Protein 5JWI (pdb70)

Nearest PDB structures (foldseek):
  5jwi-assembly1_B  TM=1.001E+00  e=0.000E+00  Porphyromonas endodontalis
  5jwi-assembly1_A  TM=9.875E-01  e=0.000E+00  Porphyromonas endodontalis
  5jy0-assembly1_A  TM=9.676E-01  e=0.000E+00  Porphyromonas endodontalis
  5jxk-assembly1_A  TM=8.978E-01  e=0.000E+00  Porphyromonas endodontalis ATCC 35406
  5jxk-assembly1_B  TM=9.200E-01  e=1.753E-103  Porphyromonas endodontalis ATCC 35406

Secondary structure (P-SEA, 3-state):
ccccccccccccccaaaaaaacccccccccccccccccccccccccccbbbbbccccbbbbbccccaaaaaaaacccccccccbbbbbcccccbbbbccbbbbbbcccccaaaaaaaaaaacccccccccccaaaaaaaccccccccccccccbbbbbbccccccbbbbbbcccccbbbbccccccccccccccccccccccccccbbbbbbbbcccccccccccccccccccbbbbbbccccccccbbbbbbbbccccccccaaaaaaaaccaaaaaaaaaaaaaaaaaaaaaacaaaaaacaaaaaaaaaaaaaaaaaaaaaaacaaaaaaaaaaaaaaaaaaaaccaaaaaaaaaaaaaaaaaaaaaaaaaaaaaacccccccccccccccccccccccaaaaaaaaaaaaaaaaaacccccccccccccaaaaaaaaaaaccccccccaaaaaaaaacccaaaaaaaaaaccccccaaaaaaaaccccaaaaaacaaaaaaaaaaaaaaaaaaaacccaaaaaaaaaaaaaaaaaacccccccccccccbbbbbbccccccccccccccccccaaaaaaacccccccccccaaaaaaaaacccccccccccccccccccccccccccccbbbbccccccccccccccccccccccccccccbbbbbccaaaaaaaacccccaaaaaaaacccc/cccccccccccccaaaaaaacccccccccccccccccccccccccccbbbbbccccbbbbbccccaaaaaaaacccccccccbbbbbcccccbbbbccbbbbbbcccccaaaaaaaaacccccccccccccaaaaaaaccccccccccccccbbbbbbbcccccbbbbbbcccccbbbbccccccccccccccccccccccccccbbbbbbbbcccccccccccccccccccbbbbbbccccccccbbbbbcccccccccccaaaaaaaaccaaaaaaaaaaaacaaaaaacccccccccaaaaaaaaaaaaaaaaaaaaaaccaaaaaaaaaaaaaaaaaaaacccaaaaaaaaaaaaaaaaaaaaacaaaaaccccccccccccccccccccccccccccccccccccccccccccccccccccccccccccccccccccccaaaaaaaaaaaccccccccccccccccaaaaaaacaaaaaaaaaaaaaaaaaaaaaaaaaaaaaaaaaaaaaaaaaccccccccccccccbbbbbccccccccccccccccccaaaaaaacccccccccccaaaaaaaaacccccccccccccccbbbccccccccccbbbbbccccccccccccccccccccccccccccbbbbbccaaaaaaaaccccccaaaaaaacccc

B-factor: mean 55.53, std 30.08, range [17.55, 196.89]

Structure (mmCIF, N/CA/C/O backbone):
data_5JWI
#
_entry.id   5JWI
#
_cell.length_a   111.441
_cell.length_b   112.534
_cell.length_c   148.260
_cell.angle_alpha   90.000
_cell.angle_beta   90.000
_cell.angle_gamma   90.000
#
_symmetry.space_group_name_H-M   'P 21 21 21'
#
loop_
_entity.id
_entity.type
_entity.pdbx_description
1 polymer 'Asp/Glu-specific dipeptidyl-peptidase'
2 non-polymer ARGININE
3 non-polymer 'GLUTAMIC ACID'
4 non-polymer 'CHLORIDE ION'
5 water water
#
loop_
_atom_site.group_PDB
_atom_site.id
_atom_site.type_symbol
_atom_site.label_atom_id
_atom_site.label_alt_id
_atom_site.label_comp_id
_atom_site.label_asym_id
_atom_site.label_entity_id
_atom_site.label_seq_id
_atom_site.pdbx_PDB_ins_code
_atom_site.Cartn_x
_atom_site.Cartn_y
_atom_site.Cartn_z
_atom_site.occupancy
_atom_site.B_iso_or_equiv
_atom_site.auth_seq_id
_atom_site.auth_comp_id
_atom_site.auth_asym_id
_atom_site.auth_atom_id
_atom_site.pdbx_PDB_model_num
ATOM 1 N N . MET A 1 1 ? 15.692 -20.145 -37.323 1.00 70.38 21 MET A N 1
ATOM 2 C CA . MET A 1 1 ? 14.805 -21.189 -36.822 1.00 56.33 21 MET A CA 1
ATOM 3 C C . MET A 1 1 ? 15.492 -22.545 -36.710 1.00 60.08 21 MET A C 1
ATOM 4 O O . MET A 1 1 ? 15.286 -23.434 -37.539 1.00 67.63 21 MET A O 1
ATOM 6 N N . ASP A 1 2 ? 16.312 -22.691 -35.679 1.00 53.59 22 ASP A N 1
ATOM 7 C CA . ASP A 1 2 ? 16.824 -23.984 -35.277 1.00 50.92 22 ASP A CA 1
ATOM 8 C C . ASP A 1 2 ? 16.235 -24.324 -33.913 1.00 53.36 22 ASP A C 1
ATOM 9 O O . ASP A 1 2 ? 15.893 -23.437 -33.142 1.00 63.76 22 ASP A O 1
ATOM 14 N N . GLY A 1 3 ? 16.085 -25.593 -33.594 1.00 59.58 23 GLY A N 1
ATOM 15 C CA . GLY A 1 3 ? 15.511 -25.892 -32.292 1.00 58.82 23 GLY A CA 1
ATOM 16 C C . GLY A 1 3 ? 16.485 -25.580 -31.169 1.00 30.94 23 GLY A C 1
ATOM 17 O O . GLY A 1 3 ? 17.495 -24.915 -31.362 1.00 34.60 23 GLY A O 1
ATOM 18 N N . GLY A 1 4 ? 16.184 -26.084 -29.990 1.00 28.53 24 GLY A N 1
ATOM 19 C CA . GLY A 1 4 ? 17.163 -26.103 -28.934 1.00 32.67 24 GLY A CA 1
ATOM 20 C C . GLY A 1 4 ? 16.798 -25.128 -27.851 1.00 34.48 24 GLY A C 1
ATOM 21 O O . GLY A 1 4 ? 16.599 -23.929 -28.100 1.00 35.01 24 GLY A O 1
ATOM 22 N N . MET A 1 5 ? 16.690 -25.669 -26.647 1.00 31.09 25 MET A N 1
ATOM 23 C CA . MET A 1 5 ? 16.503 -24.881 -25.450 1.00 29.89 25 MET A CA 1
ATOM 24 C C . MET A 1 5 ? 17.830 -24.903 -24.728 1.00 29.11 25 MET A C 1
ATOM 25 O O . MET A 1 5 ? 18.140 -25.819 -23.941 1.00 32.44 25 MET A O 1
ATOM 30 N N . TRP A 1 6 ? 18.632 -23.902 -25.066 1.00 29.16 26 TRP A N 1
ATOM 31 C CA . TRP A 1 6 ? 20.034 -23.838 -24.688 1.00 28.30 26 TRP A CA 1
ATOM 32 C C . TRP A 1 6 ? 20.229 -23.512 -23.211 1.00 32.00 26 TRP A C 1
ATOM 33 O O . TRP A 1 6 ? 19.520 -22.667 -22.658 1.00 33.87 26 TRP A O 1
ATOM 44 N N . LEU A 1 7 ? 21.199 -24.188 -22.593 1.00 30.10 27 LEU A N 1
ATOM 45 C CA . LEU A 1 7 ? 21.661 -23.867 -21.254 1.00 28.66 27 LEU A CA 1
ATOM 46 C C . LEU A 1 7 ? 22.219 -22.454 -21.285 1.00 30.93 27 LEU A C 1
ATOM 47 O O . LEU A 1 7 ? 22.670 -21.987 -22.334 1.00 28.51 27 LEU A O 1
ATOM 52 N N . MET A 1 8 ? 22.199 -21.773 -20.145 1.00 34.73 28 MET A N 1
ATOM 53 C CA . MET A 1 8 ? 22.832 -20.468 -20.082 1.00 33.41 28 MET A CA 1
ATOM 54 C C . MET A 1 8 ? 24.307 -20.585 -20.471 1.00 35.74 28 MET A C 1
ATOM 55 O O . MET A 1 8 ? 24.790 -19.746 -21.211 1.00 32.41 28 MET A O 1
ATOM 60 N N . GLN A 1 9 ? 24.990 -21.650 -20.023 1.00 35.50 29 GLN A N 1
ATOM 61 C CA . GLN A 1 9 ? 26.417 -21.865 -20.316 1.00 40.39 29 GLN A CA 1
ATOM 62 C C . GLN A 1 9 ? 26.697 -22.087 -21.796 1.00 36.66 29 GLN A C 1
ATOM 63 O O . GLN A 1 9 ? 27.816 -21.919 -22.263 1.00 52.75 29 GLN A O 1
ATOM 69 N N . GLN A 1 10 ? 25.670 -22.457 -22.531 1.00 30.30 30 GLN A N 1
ATOM 70 C CA . GLN A 1 10 ? 25.794 -22.622 -23.964 1.00 32.30 30 GLN A CA 1
ATOM 71 C C . GLN A 1 10 ? 25.728 -21.329 -24.776 1.00 30.59 30 GLN A C 1
ATOM 72 O O . GLN A 1 10 ? 25.798 -21.375 -26.004 1.00 34.11 30 GLN A O 1
ATOM 78 N N . ILE A 1 11 ? 25.607 -20.182 -24.100 1.00 35.39 31 ILE A N 1
ATOM 79 C CA . ILE A 1 11 ? 25.476 -18.912 -24.813 1.00 30.97 31 ILE A CA 1
ATOM 80 C C . ILE A 1 11 ? 26.709 -18.661 -25.683 1.00 37.18 31 ILE A C 1
ATOM 81 O O . ILE A 1 11 ? 26.587 -18.143 -26.798 1.00 33.12 31 ILE A O 1
ATOM 86 N N . ASN A 1 12 ? 27.891 -19.049 -25.201 1.00 35.49 32 ASN A N 1
ATOM 87 C CA . ASN A 1 12 ? 29.114 -18.850 -25.991 1.00 43.24 32 ASN A CA 1
ATOM 88 C C . ASN A 1 12 ? 29.045 -19.594 -27.326 1.00 43.82 32 ASN A C 1
ATOM 89 O O . ASN A 1 12 ? 29.459 -19.066 -28.360 1.00 52.43 32 ASN A O 1
ATOM 94 N N . GLY A 1 13 ? 28.482 -20.802 -27.307 1.00 40.36 33 GLY A N 1
ATOM 95 C CA . GLY A 1 13 ? 28.312 -21.559 -28.533 1.00 37.00 33 GLY A CA 1
ATOM 96 C C . GLY A 1 13 ? 27.360 -20.926 -29.545 1.00 45.27 33 GLY A C 1
ATOM 97 O O . GLY A 1 13 ? 27.548 -21.100 -30.744 1.00 48.94 33 GLY A O 1
ATOM 98 N N . GLN A 1 14 ? 26.343 -20.198 -29.076 1.00 38.25 34 GLN A N 1
ATOM 99 C CA . GLN A 1 14 ? 25.282 -19.701 -29.963 1.00 37.71 34 GLN A CA 1
ATOM 100 C C . GLN A 1 14 ? 25.427 -18.250 -30.394 1.00 41.00 34 GLN A C 1
ATOM 101 O O . GLN A 1 14 ? 24.794 -17.837 -31.364 1.00 37.31 34 GLN A O 1
ATOM 107 N N . VAL A 1 15 ? 26.220 -17.470 -29.666 1.00 41.46 35 VAL A N 1
ATOM 108 C CA . VAL A 1 15 ? 26.196 -16.019 -29.848 1.00 35.53 35 VAL A CA 1
ATOM 109 C C . VAL A 1 15 ? 26.531 -15.605 -31.297 1.00 36.58 35 VAL A C 1
ATOM 110 O O . VAL A 1 15 ? 25.889 -14.713 -31.845 1.00 34.60 35 VAL A O 1
ATOM 114 N N . ALA A 1 16 ? 27.525 -16.253 -31.906 1.00 39.99 36 ALA A N 1
ATOM 115 C CA . ALA A 1 16 ? 27.901 -15.969 -33.289 1.00 42.55 36 ALA A CA 1
ATOM 116 C C . ALA A 1 16 ? 26.704 -16.111 -34.212 1.00 52.44 36 ALA A C 1
ATOM 117 O O . ALA A 1 16 ? 26.450 -15.249 -35.051 1.00 58.54 36 ALA A O 1
ATOM 119 N N . ARG A 1 17 ? 25.954 -17.193 -34.039 1.00 43.56 37 ARG A N 1
ATOM 120 C CA . ARG A 1 17 ? 24.796 -17.422 -34.880 1.00 42.20 37 ARG A CA 1
ATOM 121 C C . ARG A 1 17 ? 23.681 -16.420 -34.594 1.00 45.78 37 ARG A C 1
ATOM 122 O O . ARG A 1 17 ? 23.001 -15.956 -35.509 1.00 43.65 37 ARG A O 1
ATOM 130 N N . MET A 1 18 ? 23.491 -16.097 -33.321 1.00 42.57 38 MET A N 1
ATOM 131 C CA . MET A 1 18 ? 22.469 -15.136 -32.924 1.00 38.67 38 MET A CA 1
ATOM 132 C C . MET A 1 18 ? 22.763 -13.766 -33.543 1.00 38.95 38 MET A C 1
ATOM 133 O O . MET A 1 18 ? 21.860 -13.065 -33.981 1.00 39.94 38 MET A O 1
ATOM 138 N N . LYS A 1 19 ? 24.035 -13.400 -33.579 1.00 40.60 39 LYS A N 1
ATOM 139 C CA . LYS A 1 19 ? 24.446 -12.145 -34.192 1.00 49.11 39 LYS A CA 1
ATOM 140 C C . LYS A 1 19 ? 24.205 -12.149 -35.699 1.00 47.76 39 LYS A C 1
ATOM 141 O O . LYS A 1 19 ? 23.773 -11.149 -36.264 1.00 49.47 39 LYS A O 1
ATOM 147 N N . SER A 1 20 ? 24.471 -13.278 -36.345 1.00 46.42 40 SER A N 1
ATOM 148 C CA . SER A 1 20 ? 24.220 -13.406 -37.776 1.00 51.30 40 SER A CA 1
ATOM 149 C C . SER A 1 20 ? 22.731 -13.244 -38.086 1.00 49.63 40 SER A C 1
ATOM 150 O O . SER A 1 20 ? 22.373 -12.852 -39.189 1.00 63.12 40 SER A O 1
ATOM 153 N N . LEU A 1 21 ? 21.868 -13.547 -37.118 1.00 41.02 41 LEU A N 1
ATOM 154 C CA . LEU A 1 21 ? 20.432 -13.298 -37.266 1.00 43.17 41 LEU A CA 1
ATOM 155 C C . LEU A 1 21 ? 20.048 -11.889 -36.804 1.00 46.54 41 LEU A C 1
ATOM 156 O O . LEU A 1 21 ? 18.869 -11.562 -36.727 1.00 45.80 41 LEU A O 1
ATOM 161 N N . GLY A 1 22 ? 21.044 -11.065 -36.486 1.00 40.23 42 GLY A N 1
ATOM 162 C CA . GLY A 1 22 ? 20.784 -9.676 -36.152 1.00 41.74 42 GLY A CA 1
ATOM 163 C C . GLY A 1 22 ? 20.896 -9.258 -34.691 1.00 43.03 42 GLY A C 1
ATOM 164 O O . GLY A 1 22 ? 20.690 -8.094 -34.393 1.00 41.67 42 GLY A O 1
ATOM 165 N N . MET A 1 23 ? 21.230 -10.173 -33.779 1.00 36.76 43 MET A N 1
ATOM 166 C CA . MET A 1 23 ? 21.355 -9.788 -32.370 1.00 38.44 43 MET A CA 1
ATOM 167 C C . MET A 1 23 ? 22.500 -8.790 -32.173 1.00 37.81 43 MET A C 1
ATOM 168 O O . MET A 1 23 ? 23.536 -8.903 -32.799 1.00 40.16 43 MET A O 1
ATOM 173 N N . GLN A 1 24 ? 22.281 -7.806 -31.311 1.00 35.82 44 GLN A N 1
ATOM 174 C CA . GLN A 1 24 ? 23.294 -6.810 -30.982 1.00 39.95 44 GLN A CA 1
ATOM 175 C C . GLN A 1 24 ? 23.512 -6.847 -29.473 1.00 51.96 44 GLN A C 1
ATOM 176 O O . GLN A 1 24 ? 23.450 -5.834 -28.783 1.00 66.66 44 GLN A O 1
ATOM 182 N N . LEU A 1 25 ? 23.707 -8.052 -28.964 1.00 54.26 45 LEU A N 1
ATOM 183 C CA . LEU A 1 25 ? 24.064 -8.254 -27.577 1.00 47.49 45 LEU A CA 1
ATOM 184 C C . LEU A 1 25 ? 25.331 -9.077 -27.561 1.00 44.46 45 LEU A C 1
ATOM 185 O O . LEU A 1 25 ? 25.592 -9.840 -28.486 1.00 48.44 45 LEU A O 1
ATOM 190 N N . GLU A 1 26 ? 26.120 -8.917 -26.512 1.00 38.91 46 GLU A N 1
ATOM 191 C CA . GLU A 1 26 ? 27.223 -9.819 -26.276 1.00 39.61 46 GLU A CA 1
ATOM 192 C C . GLU A 1 26 ? 26.717 -10.947 -25.375 1.00 41.04 46 GLU A C 1
ATOM 193 O O . GLU A 1 26 ? 25.684 -10.800 -24.718 1.00 35.85 46 GLU A O 1
ATOM 199 N N . ALA A 1 27 ? 27.437 -12.066 -25.367 1.00 39.82 47 ALA A N 1
ATOM 200 C CA . ALA A 1 27 ? 27.099 -13.219 -24.537 1.00 37.62 47 ALA A CA 1
ATOM 201 C C . ALA A 1 27 ? 26.863 -12.807 -23.085 1.00 41.85 47 ALA A C 1
ATOM 202 O O . ALA A 1 27 ? 25.860 -13.179 -22.470 1.00 37.29 47 ALA A O 1
ATOM 204 N N . ALA A 1 28 ? 27.789 -12.008 -22.561 1.00 41.22 48 ALA A N 1
ATOM 205 C CA . ALA A 1 28 ? 27.795 -11.616 -21.154 1.00 42.23 48 ALA A CA 1
ATOM 206 C C . ALA A 1 28 ? 26.595 -10.741 -20.787 1.00 44.05 48 ALA A C 1
ATOM 207 O O . ALA A 1 28 ? 26.210 -10.678 -19.624 1.00 47.66 48 ALA A O 1
ATOM 209 N N . ASP A 1 29 ? 26.007 -10.064 -21.773 1.00 40.83 49 ASP A N 1
ATOM 210 C CA . ASP A 1 29 ? 24.753 -9.341 -21.553 1.00 37.79 49 ASP A CA 1
ATOM 211 C C . ASP A 1 29 ? 23.594 -10.290 -21.267 1.00 37.84 49 ASP A C 1
ATOM 212 O O . ASP A 1 29 ? 22.644 -9.943 -20.577 1.00 35.93 49 ASP A O 1
ATOM 217 N N . ILE A 1 30 ? 23.662 -11.498 -21.807 1.00 35.98 50 ILE A N 1
ATOM 218 C CA . ILE A 1 30 ? 22.550 -12.422 -21.644 1.00 29.07 50 ILE A CA 1
ATOM 219 C C . ILE A 1 30 ? 22.716 -13.292 -20.404 1.00 34.37 50 ILE A C 1
ATOM 220 O O . ILE A 1 30 ? 21.771 -13.466 -19.622 1.00 33.51 50 ILE A O 1
ATOM 225 N N . TYR A 1 31 ? 23.912 -13.852 -20.243 1.00 38.11 51 TYR A N 1
ATOM 226 C CA . TYR A 1 31 ? 24.241 -14.663 -19.072 1.00 37.22 51 TYR A CA 1
ATOM 227 C C . TYR A 1 31 ? 25.654 -14.321 -18.641 1.00 38.97 51 TYR A C 1
ATOM 228 O O . TYR A 1 31 ? 26.596 -14.468 -19.416 1.00 36.92 51 TYR A O 1
ATOM 237 N N . ASN A 1 32 ? 25.787 -13.843 -17.410 1.00 40.39 52 ASN A N 1
ATOM 238 C CA . ASN A 1 32 ? 27.078 -13.431 -16.878 1.00 41.89 52 ASN A CA 1
ATOM 239 C C . ASN A 1 32 ? 27.311 -14.033 -15.501 1.00 42.12 52 ASN A C 1
ATOM 240 O O . ASN A 1 32 ? 26.742 -13.568 -14.521 1.00 44.50 52 ASN A O 1
ATOM 245 N N . PRO A 1 33 ? 28.163 -15.062 -15.424 1.00 50.96 53 PRO A N 1
ATOM 246 C CA . PRO A 1 33 ? 28.492 -15.678 -14.134 1.00 53.68 53 PRO A CA 1
ATOM 247 C C . PRO A 1 33 ? 29.405 -14.803 -13.274 1.00 54.89 53 PRO A C 1
ATOM 248 O O . PRO A 1 33 ? 29.644 -15.136 -12.113 1.00 57.98 53 PRO A O 1
ATOM 252 N N . ASN A 1 34 ? 29.912 -13.706 -13.826 1.00 48.97 54 ASN A N 1
ATOM 253 C CA . ASN A 1 34 ? 30.828 -12.852 -13.067 1.00 47.54 54 ASN A CA 1
ATOM 254 C C . ASN A 1 34 ? 30.256 -11.477 -12.796 1.00 49.50 54 ASN A C 1
ATOM 255 O O . ASN A 1 34 ? 30.986 -10.571 -12.427 1.00 48.25 54 ASN A O 1
ATOM 260 N N . GLY A 1 35 ? 28.949 -11.325 -12.973 1.00 47.56 55 GLY A N 1
ATOM 261 C CA . GLY A 1 35 ? 28.302 -10.045 -12.742 1.00 51.60 55 GLY A CA 1
ATOM 262 C C . GLY A 1 35 ? 26.844 -10.101 -13.159 1.00 50.32 55 GLY A C 1
ATOM 263 O O . GLY A 1 35 ? 26.268 -11.176 -13.231 1.00 57.57 55 GLY A O 1
ATOM 264 N N . SER A 1 36 ? 26.251 -8.948 -13.447 1.00 47.87 56 SER A N 1
ATOM 265 C CA . SER A 1 36 ? 24.831 -8.893 -13.783 1.00 48.56 56 SER A CA 1
ATOM 266 C C . SER A 1 36 ? 24.580 -9.168 -15.263 1.00 39.70 56 SER A C 1
ATOM 267 O O . SER A 1 36 ? 25.422 -8.892 -16.102 1.00 44.01 56 SER A O 1
ATOM 270 N N . SER A 1 37 ? 23.405 -9.709 -15.565 1.00 32.63 57 SER A N 1
ATOM 271 C CA . SER A 1 37 ? 22.999 -9.989 -16.930 1.00 30.33 57 SER A CA 1
ATOM 272 C C . SER A 1 37 ? 21.474 -10.058 -16.997 1.00 36.84 57 SER A C 1
ATOM 273 O O . SER A 1 37 ? 20.811 -10.013 -15.963 1.00 40.17 57 SER A O 1
ATOM 276 N N . LEU A 1 38 ? 20.916 -10.219 -18.197 1.00 33.86 58 LEU A N 1
ATOM 277 C CA . LEU A 1 38 ? 19.465 -10.321 -18.334 1.00 34.37 58 LEU A CA 1
ATOM 278 C C . LEU A 1 38 ? 18.873 -11.483 -17.530 1.00 42.44 58 LEU A C 1
ATOM 279 O O . LEU A 1 38 ? 17.704 -11.437 -17.134 1.00 39.35 58 LEU A O 1
ATOM 284 N N . LYS A 1 39 ? 19.679 -12.522 -17.299 1.00 34.97 59 LYS A N 1
ATOM 285 C CA . LYS A 1 39 ? 19.271 -13.659 -16.472 1.00 29.87 59 LYS A CA 1
ATOM 286 C C . LYS A 1 39 ? 18.656 -13.214 -15.142 1.00 34.25 59 LYS A C 1
ATOM 287 O O . LYS A 1 39 ? 17.669 -13.800 -14.665 1.00 36.11 59 LYS A O 1
ATOM 293 N N . ASP A 1 40 ? 19.231 -12.169 -14.550 1.00 32.50 60 ASP A N 1
ATOM 294 C CA . ASP A 1 40 ? 18.813 -11.717 -13.230 1.00 31.55 60 ASP A CA 1
ATOM 295 C C . ASP A 1 40 ? 17.392 -11.197 -13.199 1.00 36.23 60 ASP A C 1
ATOM 296 O O . ASP A 1 40 ? 16.798 -11.094 -12.129 1.00 38.08 60 ASP A O 1
ATOM 301 N N . ALA A 1 41 ? 16.852 -10.848 -14.365 1.00 32.51 61 ALA A N 1
ATOM 302 C CA . ALA A 1 41 ? 15.496 -10.316 -14.427 1.00 33.15 61 ALA A CA 1
ATOM 303 C C . ALA A 1 41 ? 14.491 -11.376 -14.855 1.00 35.81 61 ALA A C 1
ATOM 304 O O . ALA A 1 41 ? 13.286 -11.108 -14.897 1.00 36.84 61 ALA A O 1
ATOM 306 N N . VAL A 1 42 ? 14.977 -12.579 -15.171 1.00 34.33 62 VAL A N 1
ATOM 307 C CA . VAL A 1 42 ? 14.106 -13.630 -15.689 1.00 28.64 62 VAL A CA 1
ATOM 308 C C . VAL A 1 42 ? 13.708 -14.636 -14.600 1.00 34.09 62 VAL A C 1
ATOM 309 O O . VAL A 1 42 ? 14.503 -15.468 -14.146 1.00 39.19 62 VAL A O 1
ATOM 313 N N . VAL A 1 43 ? 12.438 -14.586 -14.244 1.00 34.69 63 VAL A N 1
ATOM 314 C CA . VAL A 1 43 ? 11.946 -15.124 -12.986 1.00 35.16 63 VAL A CA 1
ATOM 315 C C . VAL A 1 43 ? 11.145 -16.429 -13.161 1.00 32.80 63 VAL A C 1
ATOM 316 O O . VAL A 1 43 ? 10.442 -16.579 -14.161 1.00 31.03 63 VAL A O 1
ATOM 320 N N . MET A 1 44 ? 11.275 -17.379 -12.223 1.00 31.74 64 MET A N 1
ATOM 321 C CA . MET A 1 44 ? 10.377 -18.544 -12.217 1.00 34.85 64 MET A CA 1
ATOM 322 C C . MET A 1 44 ? 9.158 -18.240 -11.367 1.00 35.30 64 MET A C 1
ATOM 323 O O . MET A 1 44 ? 9.279 -17.907 -10.185 1.00 35.86 64 MET A O 1
ATOM 328 N N . PHE A 1 45 ? 7.986 -18.362 -11.978 1.00 32.24 65 PHE A N 1
ATOM 329 C CA . PHE A 1 45 ? 6.746 -17.944 -11.345 1.00 34.00 65 PHE A CA 1
ATOM 330 C C . PHE A 1 45 ? 5.885 -19.127 -10.906 1.00 32.94 65 PHE A C 1
ATOM 331 O O . PHE A 1 45 ? 5.506 -19.948 -11.731 1.00 35.78 65 PHE A O 1
ATOM 339 N N . ASP A 1 46 ? 5.568 -19.193 -9.615 1.00 37.92 66 ASP A N 1
ATOM 340 C CA . ASP A 1 46 ? 4.659 -20.211 -9.087 1.00 45.44 66 ASP A CA 1
ATOM 341 C C . ASP A 1 46 ? 5.092 -21.629 -9.463 1.00 48.68 66 ASP A C 1
ATOM 342 O O . ASP A 1 46 ? 4.251 -22.503 -9.658 1.00 43.18 66 ASP A O 1
ATOM 347 N N . GLY A 1 47 ? 6.396 -21.843 -9.600 1.00 44.22 67 GLY A N 1
ATOM 348 C CA . GLY A 1 47 ? 6.920 -23.177 -9.813 1.00 44.63 67 GLY A CA 1
ATOM 349 C C . GLY A 1 47 ? 6.830 -23.711 -11.231 1.00 50.76 67 GLY A C 1
ATOM 350 O O . GLY A 1 47 ? 7.654 -24.527 -11.621 1.00 61.10 67 GLY A O 1
ATOM 351 N N . GLY A 1 48 ? 5.843 -23.265 -12.006 1.00 40.22 68 GLY A N 1
ATOM 352 C CA . GLY A 1 48 ? 5.670 -23.764 -13.363 1.00 39.49 68 GLY A CA 1
ATOM 353 C C . GLY A 1 48 ? 5.590 -22.757 -14.509 1.00 44.74 68 GLY A C 1
ATOM 354 O O . GLY A 1 48 ? 5.339 -23.140 -15.638 1.00 47.66 68 GLY A O 1
ATOM 355 N N . CYS A 1 49 ? 5.773 -21.473 -14.215 1.00 34.17 69 CYS A N 1
ATOM 356 C CA . CYS A 1 49 ? 5.710 -20.416 -15.233 1.00 29.74 69 CYS A CA 1
ATOM 357 C C . CYS A 1 49 ? 6.977 -19.599 -15.265 1.00 34.12 69 CYS A C 1
ATOM 358 O O . CYS A 1 49 ? 7.860 -19.738 -14.419 1.00 30.84 69 CYS A O 1
ATOM 361 N N . THR A 1 50 ? 7.031 -18.691 -16.223 1.00 33.29 70 THR A N 1
ATOM 362 C CA . THR A 1 50 ? 8.076 -17.702 -16.242 1.00 31.86 70 THR A CA 1
ATOM 363 C C . THR A 1 50 ? 7.433 -16.337 -15.972 1.00 31.42 70 THR A C 1
ATOM 364 O O . THR A 1 50 ? 6.216 -16.170 -16.143 1.00 28.18 70 THR A O 1
ATOM 368 N N . GLY A 1 51 ? 8.241 -15.393 -15.504 1.00 28.18 71 GLY A N 1
ATOM 369 C CA . GLY A 1 51 ? 7.850 -13.992 -15.429 1.00 31.44 71 GLY A CA 1
ATOM 370 C C . GLY A 1 51 ? 9.063 -13.124 -15.748 1.00 31.48 71 GLY A C 1
ATOM 371 O O . GLY A 1 51 ? 10.182 -13.637 -15.864 1.00 32.62 71 GLY A O 1
ATOM 372 N N . VAL A 1 52 ? 8.868 -11.817 -15.893 1.00 29.62 72 VAL A N 1
ATOM 373 C CA . VAL A 1 52 ? 10.009 -10.921 -16.137 1.00 25.81 72 VAL A CA 1
ATOM 374 C C . VAL A 1 52 ? 9.874 -9.646 -15.299 1.00 27.25 72 VAL A C 1
ATOM 375 O O . VAL A 1 52 ? 8.773 -9.113 -15.142 1.00 32.78 72 VAL A O 1
ATOM 379 N N . LEU A 1 53 ? 10.985 -9.203 -14.708 1.00 26.61 73 LEU A N 1
ATOM 380 C CA . LEU A 1 53 ? 10.996 -7.979 -13.910 1.00 27.77 73 LEU A CA 1
ATOM 381 C C . LEU A 1 53 ? 11.193 -6.789 -14.834 1.00 28.83 73 LEU A C 1
ATOM 382 O O . LEU A 1 53 ? 12.064 -6.805 -15.709 1.00 31.89 73 LEU A O 1
ATOM 387 N N . VAL A 1 54 ? 10.378 -5.760 -14.659 1.00 31.59 74 VAL A N 1
ATOM 388 C CA . VAL A 1 54 ? 10.377 -4.663 -15.625 1.00 30.12 74 VAL A CA 1
ATOM 389 C C . VAL A 1 54 ? 10.456 -3.296 -14.960 1.00 38.80 74 VAL A C 1
ATOM 390 O O . VAL A 1 54 ? 10.274 -2.270 -15.616 1.00 39.55 74 VAL A O 1
ATOM 394 N N . SER A 1 55 ? 10.733 -3.268 -13.662 1.00 36.75 75 SER A N 1
ATOM 395 C CA . SER A 1 55 ? 10.960 -1.980 -13.011 1.00 34.38 75 SER A CA 1
ATOM 396 C C . SER A 1 55 ? 11.901 -2.093 -11.818 1.00 34.71 75 SER A C 1
ATOM 397 O O . SER A 1 55 ? 12.179 -3.194 -11.321 1.00 35.37 75 SER A O 1
ATOM 400 N N . ASN A 1 56 ? 12.378 -0.941 -11.355 1.00 41.56 76 ASN A N 1
ATOM 401 C CA . ASN A 1 56 ? 13.258 -0.908 -10.202 1.00 45.46 76 ASN A CA 1
ATOM 402 C C . ASN A 1 56 ? 12.481 -1.014 -8.885 1.00 40.99 76 ASN A C 1
ATOM 403 O O . ASN A 1 56 ? 13.078 -0.971 -7.808 1.00 45.06 76 ASN A O 1
ATOM 408 N N . GLN A 1 57 ? 11.157 -1.156 -8.971 1.00 40.19 77 GLN A N 1
ATOM 409 C CA . GLN A 1 57 ? 10.346 -1.435 -7.784 1.00 37.73 77 GLN A CA 1
ATOM 410 C C . GLN A 1 57 ? 9.736 -2.845 -7.828 1.00 40.68 77 GLN A C 1
ATOM 411 O O . GLN A 1 57 ? 8.708 -3.106 -7.200 1.00 42.19 77 GLN A O 1
ATOM 417 N N . GLY A 1 58 ? 10.362 -3.739 -8.586 1.00 33.80 78 GLY A N 1
ATOM 418 C CA . GLY A 1 58 ? 10.024 -5.147 -8.525 1.00 35.61 78 GLY A CA 1
ATOM 419 C C . GLY A 1 58 ? 8.770 -5.570 -9.266 1.00 37.03 78 GLY A C 1
ATOM 420 O O . GLY A 1 58 ? 8.198 -6.624 -8.962 1.00 34.72 78 GLY A O 1
ATOM 421 N N . LEU A 1 59 ? 8.340 -4.760 -10.228 1.00 39.12 79 LEU A N 1
ATOM 422 C CA . LEU A 1 59 ? 7.147 -5.092 -10.999 1.00 41.07 79 LEU A CA 1
ATOM 423 C C . LEU A 1 59 ? 7.399 -6.305 -11.894 1.00 37.15 79 LEU A C 1
ATOM 424 O O . LEU A 1 59 ? 8.445 -6.403 -12.547 1.00 32.19 79 LEU A O 1
ATOM 429 N N . LEU A 1 60 ? 6.422 -7.206 -11.940 1.00 34.20 80 LEU A N 1
ATOM 430 C CA . LEU A 1 60 ? 6.590 -8.512 -12.589 1.00 33.38 80 LEU A CA 1
ATOM 431 C C . LEU A 1 60 ? 5.467 -8.771 -13.591 1.00 29.00 80 LEU A C 1
ATOM 432 O O . LEU A 1 60 ? 4.290 -8.810 -13.220 1.00 33.23 80 LEU A O 1
ATOM 437 N N . LEU A 1 61 ? 5.843 -8.942 -14.855 1.00 28.33 81 LEU A N 1
ATOM 438 C CA . LEU A 1 61 ? 4.912 -9.367 -15.896 1.00 28.62 81 LEU A CA 1
ATOM 439 C C . LEU A 1 61 ? 4.970 -10.876 -16.093 1.00 31.91 81 LEU A C 1
ATOM 440 O O . LEU A 1 61 ? 6.060 -11.455 -16.147 1.00 34.17 81 LEU A O 1
ATOM 445 N N . THR A 1 62 ? 3.795 -11.488 -16.222 1.00 33.85 82 THR A N 1
ATOM 446 C CA . THR A 1 62 ? 3.681 -12.891 -16.612 1.00 36.71 82 THR A CA 1
ATOM 447 C C . THR A 1 62 ? 2.357 -13.027 -17.389 1.00 40.86 82 THR A C 1
ATOM 448 O O . THR A 1 62 ? 1.753 -12.010 -17.747 1.00 32.49 82 THR A O 1
ATOM 452 N N . ASN A 1 63 ? 1.895 -14.245 -17.671 1.00 33.42 83 ASN A N 1
ATOM 453 C CA . ASN A 1 63 ? 0.632 -14.379 -18.405 1.00 28.29 83 ASN A CA 1
ATOM 454 C C . ASN A 1 63 ? -0.597 -14.298 -17.493 1.00 27.46 83 ASN A C 1
ATOM 455 O O . ASN A 1 63 ? -0.498 -14.501 -16.276 1.00 28.72 83 ASN A O 1
ATOM 460 N N . HIS A 1 64 ? -1.753 -14.009 -18.099 1.00 29.13 84 HIS A N 1
ATOM 461 C CA . HIS A 1 64 ? -3.035 -14.102 -17.407 1.00 27.87 84 HIS A CA 1
ATOM 462 C C . HIS A 1 64 ? -3.200 -15.503 -16.856 1.00 32.31 84 HIS A C 1
ATOM 463 O O . HIS A 1 64 ? -3.584 -15.696 -15.701 1.00 30.81 84 HIS A O 1
ATOM 470 N N . HIS A 1 65 ? -2.899 -16.491 -17.693 1.00 34.56 85 HIS A N 1
ATOM 471 C CA . HIS A 1 65 ? -3.177 -17.858 -17.294 1.00 40.42 85 HIS A CA 1
ATOM 472 C C . HIS A 1 65 ? -2.133 -18.341 -16.291 1.00 36.80 85 HIS A C 1
ATOM 473 O O . HIS A 1 65 ? -2.368 -19.322 -15.592 1.00 33.25 85 HIS A O 1
ATOM 480 N N . CYS A 1 66 ? -1.001 -17.642 -16.195 1.00 30.38 86 CYS A N 1
ATOM 481 C CA . CYS A 1 66 ? -0.052 -17.922 -15.107 1.00 36.95 86 CYS A CA 1
ATOM 482 C C . CYS A 1 66 ? -0.504 -17.334 -13.789 1.00 34.89 86 CYS A C 1
ATOM 483 O O . CYS A 1 66 ? -0.273 -17.924 -12.744 1.00 36.16 86 CYS A O 1
ATOM 486 N N . GLY A 1 67 ? -1.095 -16.144 -13.834 1.00 34.43 87 GLY A N 1
ATOM 487 C CA . GLY A 1 67 ? -1.600 -15.528 -12.620 1.00 30.24 87 GLY A CA 1
ATOM 488 C C . GLY A 1 67 ? -2.998 -16.042 -12.277 1.00 35.27 87 GLY A C 1
ATOM 489 O O . GLY A 1 67 ? -3.593 -15.652 -11.263 1.00 33.76 87 GLY A O 1
ATOM 490 N N . TYR A 1 68 ? -3.514 -16.928 -13.123 1.00 33.08 88 TYR A N 1
ATOM 491 C CA . TYR A 1 68 ? -4.917 -17.344 -13.060 1.00 37.76 88 TYR A CA 1
ATOM 492 C C . TYR A 1 68 ? -5.295 -17.910 -11.695 1.00 38.88 88 TYR A C 1
ATOM 493 O O . TYR A 1 68 ? -6.369 -17.625 -11.167 1.00 36.16 88 TYR A O 1
ATOM 502 N N . ASP A 1 69 ? -4.396 -18.699 -11.122 1.00 37.27 89 ASP A N 1
ATOM 503 C CA . ASP A 1 69 ? -4.633 -19.294 -9.808 1.00 44.34 89 ASP A CA 1
ATOM 504 C C . ASP A 1 69 ? -4.925 -18.225 -8.760 1.00 43.74 89 ASP A C 1
ATOM 505 O O . ASP A 1 69 ? -5.897 -18.330 -8.005 1.00 38.45 89 ASP A O 1
ATOM 510 N N . GLN A 1 70 ? -4.099 -17.180 -8.741 1.00 42.19 90 GLN A N 1
ATOM 511 C CA . GLN A 1 70 ? -4.229 -16.117 -7.741 1.00 40.16 90 GLN A CA 1
ATOM 512 C C . GLN A 1 70 ? -5.463 -15.257 -7.987 1.00 38.46 90 GLN A C 1
ATOM 513 O O . GLN A 1 70 ? -6.121 -14.820 -7.056 1.00 45.88 90 GLN A O 1
ATOM 519 N N . ILE A 1 71 ? -5.768 -15.020 -9.257 1.00 42.74 91 ILE A N 1
ATOM 520 C CA . ILE A 1 71 ? -6.949 -14.261 -9.627 1.00 42.00 91 ILE A CA 1
ATOM 521 C C . ILE A 1 71 ? -8.199 -15.025 -9.179 1.00 39.78 91 ILE A C 1
ATOM 522 O O . ILE A 1 71 ? -9.120 -14.455 -8.593 1.00 39.88 91 ILE A O 1
ATOM 527 N N . GLN A 1 72 ? -8.201 -16.330 -9.429 1.00 38.87 92 GLN A N 1
ATOM 528 C CA . GLN A 1 72 ? -9.323 -17.184 -9.049 1.00 36.48 92 GLN A CA 1
ATOM 529 C C . GLN A 1 72 ? -9.502 -17.192 -7.540 1.00 39.06 92 GLN A C 1
ATOM 530 O O . GLN A 1 72 ? -10.620 -17.056 -7.050 1.00 42.94 92 GLN A O 1
ATOM 536 N N . LYS A 1 73 ? -8.403 -17.314 -6.798 1.00 42.94 93 LYS A N 1
ATOM 537 C CA . LYS A 1 73 ? -8.480 -17.360 -5.336 1.00 38.14 93 LYS A CA 1
ATOM 538 C C . LYS A 1 73 ? -9.001 -16.061 -4.745 1.00 42.82 93 LYS A C 1
ATOM 539 O O . LYS A 1 73 ? -9.665 -16.074 -3.714 1.00 46.70 93 LYS A O 1
ATOM 545 N N . HIS A 1 74 ? -8.708 -14.941 -5.394 1.00 38.43 94 HIS A N 1
ATOM 546 C CA . HIS A 1 74 ? -9.186 -13.656 -4.895 1.00 49.94 94 HIS A CA 1
ATOM 547 C C . HIS A 1 74 ? -10.600 -13.329 -5.378 1.00 51.27 94 HIS A C 1
ATOM 548 O O . HIS A 1 74 ? -11.182 -12.335 -4.944 1.00 46.07 94 HIS A O 1
ATOM 555 N N . SER A 1 75 ? -11.147 -14.152 -6.277 1.00 44.57 95 SER A N 1
ATOM 556 C CA . SER A 1 75 ? -12.444 -13.842 -6.883 1.00 44.91 95 SER A CA 1
ATOM 557 C C . SER A 1 75 ? -13.611 -14.416 -6.086 1.00 50.26 95 SER A C 1
ATOM 558 O O . SER A 1 75 ? -13.520 -15.506 -5.513 1.00 53.47 95 SER A O 1
ATOM 561 N N . SER A 1 76 ? -14.698 -13.655 -6.068 1.00 41.19 96 SER A N 1
ATOM 562 C CA . SER A 1 76 ? -16.000 -14.084 -5.564 1.00 44.10 96 SER A CA 1
ATOM 563 C C . SER A 1 76 ? -17.075 -13.553 -6.516 1.00 49.40 96 SER A C 1
ATOM 564 O O . SER A 1 76 ? -16.777 -12.731 -7.371 1.00 44.88 96 SER A O 1
ATOM 567 N N . VAL A 1 77 ? -18.314 -14.017 -6.386 1.00 52.66 97 VAL A N 1
ATOM 568 C CA . VAL A 1 77 ? -19.401 -13.466 -7.192 1.00 46.11 97 VAL A CA 1
ATOM 569 C C . VAL A 1 77 ? -19.494 -11.939 -6.987 1.00 55.56 97 VAL A C 1
ATOM 570 O O . VAL A 1 77 ? -19.688 -11.188 -7.945 1.00 59.45 97 VAL A O 1
ATOM 574 N N . GLN A 1 78 ? -19.306 -11.482 -5.751 1.00 53.00 98 GLN A N 1
ATOM 575 C CA . GLN A 1 78 ? -19.348 -10.047 -5.453 1.00 54.30 98 GLN A CA 1
ATOM 576 C C . GLN A 1 78 ? -18.182 -9.299 -6.099 1.00 54.40 98 GLN A C 1
ATOM 577 O O . GLN A 1 78 ? -18.366 -8.257 -6.716 1.00 56.14 98 GLN A O 1
ATOM 579 N N . HIS A 1 79 ? -16.978 -9.838 -5.953 1.00 55.57 99 HIS A N 1
ATOM 580 C CA . HIS A 1 79 ? -15.799 -9.236 -6.553 1.00 44.90 99 HIS A CA 1
ATOM 581 C C . HIS A 1 79 ? -15.180 -10.226 -7.519 1.00 47.98 99 HIS A C 1
ATOM 582 O O . HIS A 1 79 ? -14.260 -10.976 -7.176 1.00 45.41 99 HIS A O 1
ATOM 589 N N . ASN A 1 80 ? -15.706 -10.217 -8.737 1.00 48.05 100 ASN A N 1
ATOM 590 C CA . ASN A 1 80 ? -15.383 -11.230 -9.731 1.00 46.27 100 ASN A CA 1
ATOM 591 C C . ASN A 1 80 ? -14.210 -10.813 -10.628 1.00 36.98 100 ASN A C 1
ATOM 592 O O . ASN A 1 80 ? -14.387 -10.370 -11.764 1.00 39.50 100 ASN A O 1
ATOM 597 N N . TYR A 1 81 ? -13.003 -10.972 -10.097 1.00 34.75 101 TYR A N 1
ATOM 598 C CA . TYR A 1 81 ? -11.795 -10.528 -10.778 1.00 32.26 101 TYR A CA 1
ATOM 599 C C . TYR A 1 81 ? -11.528 -11.355 -12.013 1.00 38.04 101 TYR A C 1
ATOM 600 O O . TYR A 1 81 ? -10.978 -10.846 -12.988 1.00 37.56 101 TYR A O 1
ATOM 609 N N . LEU A 1 82 ? -11.924 -12.627 -11.979 1.00 44.18 102 LEU A N 1
ATOM 610 C CA . LEU A 1 82 ? -11.855 -13.456 -13.179 1.00 44.35 102 LEU A CA 1
ATOM 611 C C . LEU A 1 82 ? -12.598 -12.789 -14.321 1.00 38.98 102 LEU A C 1
ATOM 612 O O . LEU A 1 82 ? -12.063 -12.634 -15.412 1.00 41.13 102 LEU A O 1
ATOM 617 N N . LYS A 1 83 ? -13.831 -12.382 -14.047 1.00 42.21 103 LYS A N 1
ATOM 618 C CA . LYS A 1 83 ? -14.697 -11.878 -15.095 1.00 46.61 103 LYS A CA 1
ATOM 619 C C . LYS A 1 83 ? -14.376 -10.426 -15.444 1.00 38.48 103 LYS A C 1
ATOM 620 O O . LYS A 1 83 ? -14.336 -10.059 -16.618 1.00 42.97 103 LYS A O 1
ATOM 626 N N . ASP A 1 84 ? -14.121 -9.608 -14.432 1.00 33.62 104 ASP A N 1
ATOM 627 C CA . ASP A 1 84 ? -14.043 -8.161 -14.646 1.00 35.63 104 ASP A CA 1
ATOM 628 C C . ASP A 1 84 ? -12.628 -7.601 -14.597 1.00 33.92 104 ASP A C 1
ATOM 629 O O . ASP A 1 84 ? -12.425 -6.399 -14.806 1.00 36.79 104 ASP A O 1
ATOM 634 N N . GLY A 1 85 ? -11.649 -8.473 -14.347 1.00 34.71 105 GLY A N 1
ATOM 635 C CA . GLY A 1 85 ? -10.276 -8.037 -14.148 1.00 36.09 105 GLY A CA 1
ATOM 636 C C . GLY A 1 85 ? -10.080 -7.395 -12.773 1.00 44.89 105 GLY A C 1
ATOM 637 O O . GLY A 1 85 ? -11.014 -7.329 -11.961 1.00 36.97 105 GLY A O 1
ATOM 638 N N . PHE A 1 86 ? -8.855 -6.939 -12.519 1.00 43.58 106 PHE A N 1
ATOM 639 C CA . PHE A 1 86 ? -8.475 -6.319 -11.252 1.00 41.18 106 PHE A CA 1
ATOM 640 C C . PHE A 1 86 ? -7.394 -5.272 -11.502 1.00 37.21 106 PHE A C 1
ATOM 641 O O . PHE A 1 86 ? -6.463 -5.507 -12.274 1.00 43.61 106 PHE A O 1
ATOM 649 N N . TRP A 1 87 ? -7.501 -4.126 -10.842 1.00 35.55 107 TRP A N 1
ATOM 650 C CA . TRP A 1 87 ? -6.550 -3.046 -11.058 1.00 33.29 107 TRP A CA 1
ATOM 651 C C . TRP A 1 87 ? -6.276 -2.308 -9.745 1.00 38.69 107 TRP A C 1
ATOM 652 O O . TRP A 1 87 ? -7.188 -1.799 -9.111 1.00 43.14 107 TRP A O 1
ATOM 663 N N . SER A 1 88 ? -5.013 -2.256 -9.338 1.00 43.64 108 SER A N 1
ATOM 664 C CA . SER A 1 88 ? -4.657 -1.577 -8.100 1.00 40.34 108 SER A CA 1
ATOM 665 C C . SER A 1 88 ? -4.016 -0.217 -8.400 1.00 41.39 108 SER A C 1
ATOM 666 O O . SER A 1 88 ? -3.185 -0.086 -9.300 1.00 40.57 108 SER A O 1
ATOM 669 N N . TYR A 1 89 ? -4.410 0.791 -7.637 1.00 41.58 109 TYR A N 1
ATOM 670 C CA . TYR A 1 89 ? -3.973 2.155 -7.904 1.00 52.04 109 TYR A CA 1
ATOM 671 C C . TYR A 1 89 ? -2.969 2.661 -6.868 1.00 53.39 109 TYR A C 1
ATOM 672 O O . TYR A 1 89 ? -2.546 3.812 -6.923 1.00 58.56 109 TYR A O 1
ATOM 681 N N . SER A 1 90 ? -2.570 1.787 -5.949 1.00 49.28 110 SER A N 1
ATOM 682 C CA . SER A 1 90 ? -1.508 2.102 -4.995 1.00 46.07 110 SER A CA 1
ATOM 683 C C . SER A 1 90 ? -0.864 0.818 -4.514 1.00 46.68 110 SER A C 1
ATOM 684 O O . SER A 1 90 ? -1.426 -0.253 -4.717 1.00 41.11 110 SER A O 1
ATOM 687 N N . LEU A 1 91 ? 0.288 0.928 -3.852 1.00 45.13 111 LEU A N 1
ATOM 688 C CA . LEU A 1 91 ? 0.961 -0.239 -3.284 1.00 46.90 111 LEU A CA 1
ATOM 689 C C . LEU A 1 91 ? 0.063 -0.993 -2.316 1.00 48.48 111 LEU A C 1
ATOM 690 O O . LEU A 1 91 ? 0.021 -2.229 -2.325 1.00 47.49 111 LEU A O 1
ATOM 695 N N . ALA A 1 92 ? -0.651 -0.239 -1.489 1.00 42.73 112 ALA A N 1
ATOM 696 C CA . ALA A 1 92 ? -1.525 -0.807 -0.464 1.00 46.30 112 ALA A CA 1
ATOM 697 C C . ALA A 1 92 ? -2.686 -1.611 -1.054 1.00 50.14 112 ALA A C 1
ATOM 698 O O . ALA A 1 92 ? -3.258 -2.452 -0.371 1.00 53.42 112 ALA A O 1
ATOM 700 N N . GLU A 1 93 ? -3.039 -1.352 -2.312 1.00 53.70 113 GLU A N 1
ATOM 701 C CA . GLU A 1 93 ? -4.145 -2.078 -2.953 1.00 52.68 113 GLU A CA 1
ATOM 702 C C . GLU A 1 93 ? -3.717 -3.381 -3.608 1.00 47.36 113 GLU A C 1
ATOM 703 O O . GLU A 1 93 ? -4.556 -4.167 -4.045 1.00 52.96 113 GLU A O 1
ATOM 709 N N . GLU A 1 94 ? -2.412 -3.602 -3.697 1.00 41.31 114 GLU A N 1
ATOM 710 C CA . GLU A 1 94 ? -1.891 -4.815 -4.309 1.00 37.76 114 GLU A CA 1
ATOM 711 C C . GLU A 1 94 ? -2.196 -6.019 -3.413 1.00 42.77 114 GLU A C 1
ATOM 712 O O . GLU A 1 94 ? -1.975 -5.969 -2.211 1.00 45.48 114 GLU A O 1
ATOM 718 N N . LEU A 1 95 ? -2.733 -7.087 -4.003 1.00 47.43 115 LEU A N 1
ATOM 719 C CA . LEU A 1 95 ? -3.291 -8.207 -3.226 1.00 45.96 115 LEU A CA 1
ATOM 720 C C . LEU A 1 95 ? -2.258 -9.248 -2.777 1.00 45.45 115 LEU A C 1
ATOM 721 O O . LEU A 1 95 ? -1.433 -9.689 -3.570 1.00 45.88 115 LEU A O 1
ATOM 726 N N . VAL A 1 96 ? -2.350 -9.654 -1.511 1.00 46.48 116 VAL A N 1
ATOM 727 C CA . VAL A 1 96 ? -1.449 -10.636 -0.904 1.00 48.48 116 VAL A CA 1
ATOM 728 C C . VAL A 1 96 ? -1.752 -12.063 -1.384 1.00 45.23 116 VAL A C 1
ATOM 729 O O . VAL A 1 96 ? -2.912 -12.452 -1.481 1.00 47.31 116 VAL A O 1
ATOM 733 N N . ASN A 1 97 ? -0.708 -12.834 -1.686 1.00 44.16 117 ASN A N 1
ATOM 734 C CA . ASN A 1 97 ? -0.871 -14.203 -2.179 1.00 40.74 117 ASN A CA 1
ATOM 735 C C . ASN A 1 97 ? -0.082 -15.250 -1.377 1.00 46.23 117 ASN A C 1
ATOM 736 O O . ASN A 1 97 ? 1.070 -15.554 -1.705 1.00 45.93 117 ASN A O 1
ATOM 741 N N . PRO A 1 98 ? -0.702 -15.803 -0.321 1.00 49.57 118 PRO A N 1
ATOM 742 C CA . PRO A 1 98 ? -0.013 -16.798 0.515 1.00 48.05 118 PRO A CA 1
ATOM 743 C C . PRO A 1 98 ? 0.385 -18.042 -0.278 1.00 49.30 118 PRO A C 1
ATOM 744 O O . PRO A 1 98 ? -0.396 -18.547 -1.077 1.00 41.67 118 PRO A O 1
ATOM 748 N N . GLY A 1 99 ? 1.624 -18.487 -0.093 1.00 53.43 119 GLY A N 1
ATOM 749 C CA . GLY A 1 99 ? 2.134 -19.657 -0.786 1.00 49.15 119 GLY A CA 1
ATOM 750 C C . GLY A 1 99 ? 2.681 -19.392 -2.179 1.00 51.26 119 GLY A C 1
ATOM 751 O O . GLY A 1 99 ? 3.376 -20.243 -2.744 1.00 49.43 119 GLY A O 1
ATOM 752 N N . LEU A 1 100 ? 2.373 -18.232 -2.758 1.00 44.75 120 LEU A N 1
ATOM 753 C CA . LEU A 1 100 ? 2.926 -17.943 -4.083 1.00 42.18 120 LEU A CA 1
ATOM 754 C C . LEU A 1 100 ? 4.414 -17.634 -3.942 1.00 41.67 120 LEU A C 1
ATOM 755 O O . LEU A 1 100 ? 4.808 -16.762 -3.161 1.00 42.92 120 LEU A O 1
ATOM 760 N N . GLU A 1 101 ? 5.235 -18.358 -4.692 1.00 42.12 121 GLU A N 1
ATOM 761 C CA . GLU A 1 101 ? 6.678 -18.148 -4.643 1.00 46.34 121 GLU A CA 1
ATOM 762 C C . GLU A 1 101 ? 7.223 -17.773 -6.006 1.00 44.19 121 GLU A C 1
ATOM 763 O O . GLU A 1 101 ? 6.763 -18.256 -7.038 1.00 44.13 121 GLU A O 1
ATOM 769 N N . VAL A 1 102 ? 8.214 -16.901 -5.998 1.00 38.26 122 VAL A N 1
ATOM 770 C CA . VAL A 1 102 ? 8.924 -16.556 -7.214 1.00 41.07 122 VAL A CA 1
ATOM 771 C C . VAL A 1 102 ? 10.419 -16.760 -6.982 1.00 36.95 122 VAL A C 1
ATOM 772 O O . VAL A 1 102 ? 10.938 -16.440 -5.916 1.00 47.24 122 VAL A O 1
ATOM 776 N N . GLU A 1 103 ? 11.105 -17.326 -7.967 1.00 36.19 123 GLU A N 1
ATOM 777 C CA . GLU A 1 103 ? 12.521 -17.622 -7.798 1.00 41.72 123 GLU A CA 1
ATOM 778 C C . GLU A 1 103 ? 13.393 -16.953 -8.849 1.00 30.44 123 GLU A C 1
ATOM 779 O O . GLU A 1 103 ? 13.038 -16.901 -10.025 1.00 35.51 123 GLU A O 1
ATOM 785 N N . ILE A 1 104 ? 14.558 -16.498 -8.405 1.00 34.20 124 ILE A N 1
ATOM 786 C CA . ILE A 1 104 ? 15.552 -15.858 -9.254 1.00 41.75 124 ILE A CA 1
ATOM 787 C C . ILE A 1 104 ? 16.845 -16.668 -9.215 1.00 39.12 124 ILE A C 1
ATOM 788 O O . ILE A 1 104 ? 17.308 -17.063 -8.142 1.00 37.90 124 ILE A O 1
ATOM 793 N N . VAL A 1 105 ? 17.427 -16.926 -10.378 1.00 33.43 125 VAL A N 1
ATOM 794 C CA . VAL A 1 105 ? 18.681 -17.672 -10.427 1.00 39.09 125 VAL A CA 1
ATOM 795 C C . VAL A 1 105 ? 19.847 -16.762 -10.068 1.00 38.18 125 VAL A C 1
ATOM 796 O O . VAL A 1 105 ? 20.156 -15.813 -10.810 1.00 36.81 125 VAL A O 1
ATOM 800 N N . ASP A 1 106 ? 20.487 -17.047 -8.940 1.00 37.65 126 ASP A N 1
ATOM 801 C CA . ASP A 1 106 ? 21.685 -16.320 -8.536 1.00 40.16 126 ASP A CA 1
ATOM 802 C C . ASP A 1 106 ? 22.972 -16.935 -9.072 1.00 44.92 126 ASP A C 1
ATOM 803 O O . ASP A 1 106 ? 23.948 -16.231 -9.325 1.00 45.32 126 ASP A O 1
ATOM 808 N N . GLU A 1 107 ? 22.996 -18.258 -9.198 1.00 39.01 127 GLU A N 1
ATOM 809 C CA . GLU A 1 107 ? 24.223 -18.926 -9.616 1.00 43.48 127 GLU A CA 1
ATOM 810 C C . GLU A 1 107 ? 23.882 -20.256 -10.246 1.00 41.29 127 GLU A C 1
ATOM 811 O O . GLU A 1 107 ? 22.894 -20.887 -9.876 1.00 35.13 127 GLU A O 1
ATOM 817 N N . ILE A 1 108 ? 24.686 -20.645 -11.229 1.00 41.75 128 ILE A N 1
ATOM 818 C CA . ILE A 1 108 ? 24.584 -21.955 -11.857 1.00 37.64 128 ILE A CA 1
ATOM 819 C C . ILE A 1 108 ? 25.934 -22.628 -11.748 1.00 41.87 128 ILE A C 1
ATOM 820 O O . ILE A 1 108 ? 26.976 -22.020 -12.046 1.00 37.49 128 ILE A O 1
ATOM 825 N N . THR A 1 109 ? 25.921 -23.876 -11.290 1.00 38.32 129 THR A N 1
ATOM 826 C CA . THR A 1 109 ? 27.167 -24.594 -11.031 1.00 39.32 129 THR A CA 1
ATOM 827 C C . THR A 1 109 ? 27.050 -26.046 -11.478 1.00 43.24 129 THR A C 1
ATOM 828 O O . THR A 1 109 ? 26.105 -26.735 -11.103 1.00 34.02 129 THR A O 1
ATOM 832 N N . ASP A 1 110 ? 28.014 -26.503 -12.268 1.00 44.35 130 ASP A N 1
ATOM 833 C CA . ASP A 1 110 ? 28.109 -27.915 -12.631 1.00 44.65 130 ASP A CA 1
ATOM 834 C C . ASP A 1 110 ? 28.465 -28.740 -11.395 1.00 43.55 130 ASP A C 1
ATOM 835 O O . ASP A 1 110 ? 29.551 -28.577 -10.837 1.00 44.16 130 ASP A O 1
ATOM 840 N N . VAL A 1 111 ? 27.563 -29.626 -10.965 1.00 40.56 131 VAL A N 1
ATOM 841 C CA . VAL A 1 111 ? 27.871 -30.512 -9.833 1.00 42.17 131 VAL A CA 1
ATOM 842 C C . VAL A 1 111 ? 27.826 -31.999 -10.247 1.00 43.69 131 VAL A C 1
ATOM 843 O O . VAL A 1 111 ? 27.498 -32.869 -9.441 1.00 36.84 131 VAL A O 1
ATOM 847 N N . THR A 1 112 ? 28.151 -32.276 -11.508 1.00 38.42 132 THR A N 1
ATOM 848 C CA . THR A 1 112 ? 28.105 -33.635 -12.039 1.00 38.50 132 THR A CA 1
ATOM 849 C C . THR A 1 112 ? 28.983 -34.598 -11.237 1.00 37.86 132 THR A C 1
ATOM 850 O O . THR A 1 112 ? 28.492 -35.621 -10.790 1.00 37.09 132 THR A O 1
ATOM 854 N N . ALA A 1 113 ? 30.258 -34.256 -11.024 1.00 32.64 133 ALA A N 1
ATOM 855 C CA . ALA A 1 113 ? 31.158 -35.170 -10.306 1.00 35.80 133 ALA A CA 1
ATOM 856 C C . ALA A 1 113 ? 30.707 -35.400 -8.868 1.00 43.88 133 ALA A C 1
ATOM 857 O O . ALA A 1 113 ? 30.792 -36.519 -8.365 1.00 42.86 133 ALA A O 1
ATOM 859 N N . ALA A 1 114 ? 30.223 -34.357 -8.194 1.00 40.90 134 ALA A N 1
ATOM 860 C CA . ALA A 1 114 ? 29.840 -34.529 -6.793 1.00 43.01 134 ALA A CA 1
ATOM 861 C C . ALA A 1 114 ? 28.526 -35.337 -6.658 1.00 38.61 134 ALA A C 1
ATOM 862 O O . ALA A 1 114 ? 28.385 -36.128 -5.735 1.00 42.47 134 ALA A O 1
ATOM 864 N N . VAL A 1 115 ? 27.580 -35.166 -7.578 1.00 42.42 135 VAL A N 1
ATOM 865 C CA . VAL A 1 115 ? 26.377 -36.011 -7.543 1.00 40.47 135 VAL A CA 1
ATOM 866 C C . VAL A 1 115 ? 26.706 -37.487 -7.841 1.00 46.05 135 VAL A C 1
ATOM 867 O O . VAL A 1 115 ? 26.276 -38.383 -7.108 1.00 52.10 135 VAL A O 1
ATOM 871 N N . LYS A 1 116 ? 27.491 -37.735 -8.892 1.00 38.97 136 LYS A N 1
ATOM 872 C CA . LYS A 1 116 ? 27.913 -39.097 -9.219 1.00 43.92 136 LYS A CA 1
ATOM 873 C C . LYS A 1 116 ? 28.667 -39.746 -8.063 1.00 48.07 136 LYS A C 1
ATOM 874 O O . LYS A 1 116 ? 28.459 -40.920 -7.770 1.00 49.87 136 LYS A O 1
ATOM 880 N N . LYS A 1 117 ? 29.516 -38.980 -7.386 1.00 50.35 137 LYS A N 1
ATOM 881 C CA . LYS A 1 117 ? 30.177 -39.484 -6.188 1.00 49.25 137 LYS A CA 1
ATOM 882 C C . LYS A 1 117 ? 29.173 -39.970 -5.144 1.00 49.34 137 LYS A C 1
ATOM 883 O O . LYS A 1 117 ? 29.345 -41.026 -4.545 1.00 52.56 137 LYS A O 1
ATOM 886 N N . GLU A 1 118 ? 28.126 -39.187 -4.930 1.00 47.15 138 GLU A N 1
ATOM 887 C CA . GLU A 1 118 ? 27.152 -39.503 -3.899 1.00 52.51 138 GLU A CA 1
ATOM 888 C C . GLU A 1 118 ? 26.281 -40.706 -4.295 1.00 51.02 138 GLU A C 1
ATOM 889 O O . GLU A 1 118 ? 25.855 -41.488 -3.444 1.00 53.79 138 GLU A O 1
ATOM 895 N N . LEU A 1 119 ? 26.037 -40.859 -5.593 1.00 47.17 139 LEU A N 1
ATOM 896 C CA . LEU A 1 119 ? 25.238 -41.970 -6.101 1.00 46.41 139 LEU A CA 1
ATOM 897 C C . LEU A 1 119 ? 25.976 -43.292 -5.964 1.00 58.31 139 LEU A C 1
ATOM 898 O O . LEU A 1 119 ? 25.370 -44.348 -5.802 1.00 57.66 139 LEU A O 1
ATOM 903 N N . GLU A 1 120 ? 27.296 -43.232 -6.038 1.00 60.09 140 GLU A N 1
ATOM 904 C CA . GLU A 1 120 ? 28.071 -44.451 -6.028 1.00 63.05 140 GLU A CA 1
ATOM 905 C C . GLU A 1 120 ? 28.150 -45.022 -4.613 1.00 60.54 140 GLU A C 1
ATOM 906 O O . GLU A 1 120 ? 28.488 -46.188 -4.427 1.00 63.40 140 GLU A O 1
ATOM 912 N N . ARG A 1 121 ? 27.796 -44.198 -3.628 1.00 56.74 141 ARG A N 1
ATOM 913 C CA . ARG A 1 121 ? 27.757 -44.615 -2.232 1.00 60.44 141 ARG A CA 1
ATOM 914 C C . ARG A 1 121 ? 26.588 -45.544 -1.937 1.00 62.08 141 ARG A C 1
ATOM 915 O O . ARG A 1 121 ? 26.566 -46.204 -0.898 1.00 59.75 141 ARG A O 1
ATOM 923 N N . ILE A 1 122 ? 25.617 -45.586 -2.844 1.00 60.70 142 ILE A N 1
ATOM 924 C CA . ILE A 1 122 ? 24.390 -46.346 -2.614 1.00 62.23 142 ILE A CA 1
ATOM 925 C C . ILE A 1 122 ? 24.585 -47.857 -2.815 1.00 61.89 142 ILE A C 1
ATOM 926 O O . ILE A 1 122 ? 24.644 -48.338 -3.943 1.00 72.21 142 ILE A O 1
ATOM 931 N N . LYS A 1 123 ? 24.715 -48.604 -1.724 1.00 65.73 143 LYS A N 1
ATOM 932 C CA . LYS A 1 123 ? 24.734 -50.059 -1.826 1.00 68.65 143 LYS A CA 1
ATOM 933 C C . LYS A 1 123 ? 23.343 -50.528 -2.247 1.00 70.69 143 LYS A C 1
ATOM 934 O O . LYS A 1 123 ? 22.348 -50.207 -1.587 1.00 73.25 143 LYS A O 1
ATOM 936 N N . LYS A 1 124 ? 23.274 -51.244 -3.367 1.00 63.85 144 LYS A N 1
ATOM 937 C CA . LYS A 1 124 ? 22.007 -51.781 -3.866 1.00 67.45 144 LYS A CA 1
ATOM 938 C C . LYS A 1 124 ? 20.941 -50.680 -4.090 1.00 67.97 144 LYS A C 1
ATOM 939 O O . LYS A 1 124 ? 20.039 -50.498 -3.271 1.00 77.56 144 LYS A O 1
ATOM 945 N N . PRO A 1 125 ? 21.061 -49.923 -5.196 1.00 60.27 145 PRO A N 1
ATOM 946 C CA . PRO A 1 125 ? 20.105 -48.849 -5.486 1.00 57.58 145 PRO A CA 1
ATOM 947 C C . PRO A 1 125 ? 18.834 -49.331 -6.184 1.00 57.79 145 PRO A C 1
ATOM 948 O O . PRO A 1 125 ? 18.830 -50.390 -6.809 1.00 63.48 145 PRO A O 1
ATOM 952 N N . SER A 1 126 ? 17.765 -48.549 -6.077 1.00 60.98 146 SER A N 1
ATOM 953 C CA . SER A 1 126 ? 16.538 -48.828 -6.817 1.00 57.76 146 SER A CA 1
ATOM 954 C C . SER A 1 126 ? 16.758 -48.651 -8.319 1.00 59.66 146 SER A C 1
ATOM 955 O O . SER A 1 126 ? 16.180 -49.368 -9.135 1.00 59.51 146 SER A O 1
ATOM 958 N N . GLY A 1 127 ? 17.607 -47.692 -8.672 1.00 51.05 147 GLY A N 1
ATOM 959 C CA . GLY A 1 127 ? 17.831 -47.342 -10.062 1.00 40.38 147 GLY A CA 1
ATOM 960 C C . GLY A 1 127 ? 17.009 -46.131 -10.459 1.00 39.62 147 GLY A C 1
ATOM 961 O O . GLY A 1 127 ? 17.030 -45.705 -11.618 1.00 37.68 147 GLY A O 1
ATOM 962 N N . LEU A 1 128 ? 16.289 -45.568 -9.491 1.00 37.59 148 LEU A N 1
ATOM 963 C CA . LEU A 1 128 ? 15.437 -44.412 -9.749 1.00 38.47 148 LEU A CA 1
ATOM 964 C C . LEU A 1 128 ? 15.978 -43.122 -9.131 1.00 41.12 148 LEU A C 1
ATOM 965 O O . LEU A 1 128 ? 15.490 -42.031 -9.440 1.00 42.13 148 LEU A O 1
ATOM 970 N N . GLU A 1 129 ? 16.983 -43.233 -8.266 1.00 43.43 149 GLU A N 1
ATOM 971 C CA . GLU A 1 129 ? 17.430 -42.045 -7.540 1.00 38.63 149 GLU A CA 1
ATOM 972 C C . GLU A 1 129 ? 18.194 -41.054 -8.412 1.00 39.28 149 GLU A C 1
ATOM 973 O O . GLU A 1 129 ? 18.112 -39.860 -8.160 1.00 41.57 149 GLU A O 1
ATOM 979 N N . PHE A 1 130 ? 18.899 -41.514 -9.449 1.00 36.30 150 PHE A N 1
ATOM 980 C CA . PHE A 1 130 ? 19.738 -40.572 -10.193 1.00 36.16 150 PHE A CA 1
ATOM 981 C C . PHE A 1 130 ? 18.906 -39.611 -11.035 1.00 35.87 150 PHE A C 1
ATOM 982 O O . PHE A 1 130 ? 19.446 -38.651 -11.578 1.00 38.37 150 PHE A O 1
ATOM 990 N N . LEU A 1 131 ? 17.594 -39.850 -11.126 1.00 36.93 151 LEU A N 1
ATOM 991 C CA . LEU A 1 131 ? 16.687 -38.861 -11.720 1.00 38.94 151 LEU A CA 1
ATOM 992 C C . LEU A 1 131 ? 15.654 -38.354 -10.697 1.00 37.14 151 LEU A C 1
ATOM 993 O O . LEU A 1 131 ? 14.790 -37.545 -11.033 1.00 57.01 151 LEU A O 1
ATOM 998 N N . SER A 1 132 ? 15.734 -38.839 -9.464 1.00 40.42 152 SER A N 1
ATOM 999 C CA . SER A 1 132 ? 14.737 -38.508 -8.449 1.00 48.57 152 SER A CA 1
ATOM 1000 C C . SER A 1 132 ? 14.998 -37.149 -7.808 1.00 54.37 152 SER A C 1
ATOM 1001 O O . SER A 1 132 ? 16.021 -36.961 -7.159 1.00 60.60 152 SER A O 1
ATOM 1004 N N . PRO A 1 133 ? 14.071 -36.197 -7.996 1.00 59.05 153 PRO A N 1
ATOM 1005 C CA . PRO A 1 133 ? 14.205 -34.850 -7.424 1.00 59.35 153 PRO A CA 1
ATOM 1006 C C . PRO A 1 133 ? 14.274 -34.893 -5.902 1.00 57.21 153 PRO A C 1
ATOM 1007 O O . PRO A 1 133 ? 14.974 -34.089 -5.297 1.00 66.03 153 PRO A O 1
ATOM 1011 N N . ARG A 1 134 ? 13.562 -35.840 -5.297 1.00 58.29 154 ARG A N 1
ATOM 1012 C CA . ARG A 1 134 ? 13.631 -36.032 -3.853 1.00 58.57 154 ARG A CA 1
ATOM 1013 C C . ARG A 1 134 ? 15.046 -36.412 -3.431 1.00 67.89 154 ARG A C 1
ATOM 1014 O O . ARG A 1 134 ? 15.572 -35.896 -2.443 1.00 70.72 154 ARG A O 1
ATOM 1022 N N . TYR A 1 135 ? 15.660 -37.321 -4.182 1.00 57.67 155 TYR A N 1
ATOM 1023 C CA . TYR A 1 135 ? 17.022 -37.728 -3.887 1.00 57.03 155 TYR A CA 1
ATOM 1024 C C . TYR A 1 135 ? 18.022 -36.606 -4.207 1.00 46.92 155 TYR A C 1
ATOM 1025 O O . TYR A 1 135 ? 18.894 -36.307 -3.398 1.00 49.54 155 TYR A O 1
ATOM 1034 N N . LEU A 1 136 ? 17.892 -35.986 -5.378 1.00 43.30 156 LEU A N 1
ATOM 1035 C CA . LEU A 1 136 ? 18.902 -35.036 -5.835 1.00 44.34 156 LEU A CA 1
ATOM 1036 C C . LEU A 1 136 ? 18.951 -33.797 -4.942 1.00 59.05 156 LEU A C 1
ATOM 1037 O O . LEU A 1 136 ? 20.018 -33.223 -4.723 1.00 62.46 156 LEU A O 1
ATOM 1042 N N . SER A 1 137 ? 17.797 -33.408 -4.409 1.00 65.77 157 SER A N 1
ATOM 1043 C CA . SER A 1 137 ? 17.709 -32.262 -3.509 1.00 64.29 157 SER A CA 1
ATOM 1044 C C . SER A 1 137 ? 18.378 -32.579 -2.187 1.00 55.92 157 SER A C 1
ATOM 1045 O O . SER A 1 137 ? 19.052 -31.740 -1.601 1.00 61.26 157 SER A O 1
ATOM 1048 N N . SER A 1 138 ? 18.205 -33.814 -1.732 1.00 58.64 158 SER A N 1
ATOM 1049 C CA . SER A 1 138 ? 18.791 -34.248 -0.478 1.00 56.46 158 SER A CA 1
ATOM 1050 C C . SER A 1 138 ? 20.317 -34.214 -0.516 1.00 53.86 158 SER A C 1
ATOM 1051 O O . SER A 1 138 ? 20.965 -34.352 0.514 1.00 57.81 158 SER A O 1
ATOM 1054 N N . LEU A 1 139 ? 20.892 -34.019 -1.698 1.00 54.63 159 LEU A N 1
ATOM 1055 C CA . LEU A 1 139 ? 22.345 -33.982 -1.825 1.00 55.85 159 LEU A CA 1
ATOM 1056 C C . LEU A 1 139 ? 22.900 -32.574 -1.641 1.00 49.53 159 LEU A C 1
ATOM 1057 O O . LEU A 1 139 ? 24.073 -32.401 -1.312 1.00 47.54 159 LEU A O 1
ATOM 1062 N N . ALA A 1 140 ? 22.050 -31.576 -1.846 1.00 46.90 160 ALA A N 1
ATOM 1063 C CA . ALA A 1 140 ? 22.485 -30.182 -1.822 1.00 47.97 160 ALA A CA 1
ATOM 1064 C C . ALA A 1 140 ? 23.164 -29.749 -0.515 1.00 51.98 160 ALA A C 1
ATOM 1065 O O . ALA A 1 140 ? 24.187 -29.065 -0.561 1.00 51.10 160 ALA A O 1
ATOM 1067 N N . PRO A 1 141 ? 22.612 -30.140 0.653 1.00 53.21 161 PRO A N 1
ATOM 1068 C CA . PRO A 1 141 ? 23.264 -29.667 1.879 1.00 49.25 161 PRO A CA 1
ATOM 1069 C C . PRO A 1 141 ? 24.721 -30.119 2.038 1.00 62.05 161 PRO A C 1
ATOM 1070 O O . PRO A 1 141 ? 25.520 -29.359 2.580 1.00 67.91 161 PRO A O 1
ATOM 1074 N N . GLU A 1 142 ? 25.075 -31.311 1.568 1.00 64.36 162 GLU A N 1
ATOM 1075 C CA . GLU A 1 142 ? 26.486 -31.690 1.553 1.00 58.47 162 GLU A CA 1
ATOM 1076 C C . GLU A 1 142 ? 27.285 -30.813 0.588 1.00 60.96 162 GLU A C 1
ATOM 1077 O O . GLU A 1 142 ? 28.336 -30.292 0.957 1.00 64.60 162 GLU A O 1
ATOM 1083 N N . ILE A 1 143 ? 26.776 -30.638 -0.633 1.00 55.65 163 ILE A N 1
ATOM 1084 C CA . ILE A 1 143 ? 27.499 -29.891 -1.665 1.00 56.75 163 ILE A CA 1
ATOM 1085 C C . ILE A 1 143 ? 27.835 -28.463 -1.239 1.00 59.75 163 ILE A C 1
ATOM 1086 O O . ILE A 1 143 ? 28.979 -28.033 -1.365 1.00 66.54 163 ILE A O 1
ATOM 1091 N N . VAL A 1 144 ? 26.840 -27.742 -0.724 1.00 51.23 164 VAL A N 1
ATOM 1092 C CA . VAL A 1 144 ? 27.002 -26.324 -0.406 1.00 50.36 164 VAL A CA 1
ATOM 1093 C C . VAL A 1 144 ? 27.346 -26.062 1.066 1.00 53.73 164 VAL A C 1
ATOM 1094 O O . VAL A 1 144 ? 27.685 -24.937 1.439 1.00 60.19 164 VAL A O 1
ATOM 1098 N N . GLY A 1 145 ? 27.256 -27.101 1.894 1.00 45.12 165 GLY A N 1
ATOM 1099 C CA . GLY A 1 145 ? 27.543 -26.988 3.311 1.00 45.11 165 GLY A CA 1
ATOM 1100 C C . GLY A 1 145 ? 26.326 -26.561 4.111 1.00 58.66 165 GLY A C 1
ATOM 1101 O O . GLY A 1 145 ? 25.453 -25.890 3.576 1.00 54.63 165 GLY A O 1
ATOM 1102 N N . LYS A 1 146 ? 26.280 -26.954 5.386 1.00 61.25 166 LYS A N 1
ATOM 1103 C CA . LYS A 1 146 ? 25.161 -26.675 6.297 1.00 60.50 166 LYS A CA 1
ATOM 1104 C C . LYS A 1 146 ? 24.781 -25.193 6.407 1.00 61.99 166 LYS A C 1
ATOM 1105 O O . LYS A 1 146 ? 23.610 -24.845 6.246 1.00 65.05 166 LYS A O 1
ATOM 1107 N N . LYS A 1 147 ? 25.753 -24.336 6.727 1.00 50.41 167 LYS A N 1
ATOM 1108 C CA . LYS A 1 147 ? 25.564 -22.894 6.618 1.00 56.78 167 LYS A CA 1
ATOM 1109 C C . LYS A 1 147 ? 25.265 -22.611 5.154 1.00 67.53 167 LYS A C 1
ATOM 1110 O O . LYS A 1 147 ? 25.703 -23.361 4.283 1.00 77.99 167 LYS A O 1
ATOM 1116 N N . ALA A 1 148 ? 24.509 -21.557 4.885 1.00 56.91 168 ALA A N 1
ATOM 1117 C CA . ALA A 1 148 ? 24.130 -21.190 3.512 1.00 69.18 168 ALA A CA 1
ATOM 1118 C C . ALA A 1 148 ? 23.082 -22.140 2.939 1.00 55.61 168 ALA A C 1
ATOM 1119 O O . ALA A 1 148 ? 22.262 -21.723 2.150 1.00 66.69 168 ALA A O 1
ATOM 1121 N N . ALA A 1 149 ? 23.094 -23.404 3.342 1.00 62.09 169 ALA A N 1
ATOM 1122 C CA . ALA A 1 149 ? 21.984 -24.290 3.018 1.00 62.99 169 ALA A CA 1
ATOM 1123 C C . ALA A 1 149 ? 20.824 -24.035 3.977 1.00 65.84 169 ALA A C 1
ATOM 1124 O O . ALA A 1 149 ? 19.690 -24.422 3.705 1.00 70.00 169 ALA A O 1
ATOM 1126 N N . SER A 1 150 ? 21.124 -23.387 5.100 1.00 62.90 170 SER A N 1
ATOM 1127 C CA . SER A 1 150 ? 20.106 -22.980 6.069 1.00 62.43 170 SER A CA 1
ATOM 1128 C C . SER A 1 150 ? 19.803 -21.486 5.951 1.00 62.85 170 SER A C 1
ATOM 1129 O O . SER A 1 150 ? 19.103 -20.916 6.790 1.00 71.38 170 SER A O 1
ATOM 1131 N N . ARG A 1 151 ? 20.368 -20.856 4.926 1.00 54.97 171 ARG A N 1
ATOM 1132 C CA . ARG A 1 151 ? 20.066 -19.469 4.582 1.00 58.18 171 ARG A CA 1
ATOM 1133 C C . ARG A 1 151 ? 18.579 -19.321 4.236 1.00 55.96 171 ARG A C 1
ATOM 1134 O O . ARG A 1 151 ? 18.098 -19.965 3.305 1.00 50.21 171 ARG A O 1
ATOM 1142 N N . PRO A 1 152 ? 17.852 -18.472 4.982 1.00 61.16 172 PRO A N 1
ATOM 1143 C CA . PRO A 1 152 ? 16.380 -18.397 4.917 1.00 65.30 172 PRO A CA 1
ATOM 1144 C C . PRO A 1 152 ? 15.753 -18.237 3.518 1.00 69.37 172 PRO A C 1
ATOM 1145 O O . PRO A 1 152 ? 14.850 -19.008 3.163 1.00 77.63 172 PRO A O 1
ATOM 1149 N N . GLY A 1 153 ? 16.216 -17.277 2.729 1.00 54.24 173 GLY A N 1
ATOM 1150 C CA . GLY A 1 153 ? 15.569 -17.012 1.459 1.00 47.71 173 GLY A CA 1
ATOM 1151 C C . GLY A 1 153 ? 16.222 -17.651 0.246 1.00 51.66 173 GLY A C 1
ATOM 1152 O O . GLY A 1 153 ? 16.075 -17.152 -0.872 1.00 52.52 173 GLY A O 1
ATOM 1153 N N . TYR A 1 154 ? 16.937 -18.753 0.454 1.00 48.52 174 TYR A N 1
ATOM 1154 C CA . TYR A 1 154 ? 17.610 -19.426 -0.653 1.00 44.05 174 TYR A CA 1
ATOM 1155 C C . TYR A 1 154 ? 17.198 -20.890 -0.791 1.00 45.89 174 TYR A C 1
ATOM 1156 O O . TYR A 1 154 ? 16.744 -21.514 0.158 1.00 49.45 174 TYR A O 1
ATOM 1165 N N . ARG A 1 155 ? 17.338 -21.406 -2.005 1.00 46.91 175 ARG A N 1
ATOM 1166 C CA A ARG A 1 155 ? 17.043 -22.802 -2.299 0.65 43.75 175 ARG A CA 1
ATOM 1167 C CA B ARG A 1 155 ? 17.016 -22.786 -2.329 0.35 45.00 175 ARG A CA 1
ATOM 1168 C C . ARG A 1 155 ? 18.088 -23.306 -3.284 1.00 49.44 175 ARG A C 1
ATOM 1169 O O . ARG A 1 155 ? 18.493 -22.594 -4.211 1.00 43.29 175 ARG A O 1
ATOM 1184 N N . TYR A 1 156 ? 18.549 -24.530 -3.071 1.00 44.48 176 TYR A N 1
ATOM 1185 C CA . TYR A 1 156 ? 19.599 -25.091 -3.908 1.00 43.52 176 TYR A CA 1
ATOM 1186 C C . TYR A 1 156 ? 19.061 -26.272 -4.693 1.00 43.88 176 TYR A C 1
ATOM 1187 O O . TYR A 1 156 ? 18.852 -27.352 -4.153 1.00 52.92 176 TYR A O 1
ATOM 1196 N N . GLU A 1 157 ? 18.844 -26.041 -5.979 1.00 35.15 177 GLU A N 1
ATOM 1197 C CA . GLU A 1 157 ? 18.128 -26.968 -6.829 1.00 35.60 177 GLU A CA 1
ATOM 1198 C C . GLU A 1 157 ? 19.085 -27.789 -7.675 1.00 38.18 177 GLU A C 1
ATOM 1199 O O . GLU A 1 157 ? 19.826 -27.245 -8.471 1.00 33.19 177 GLU A O 1
ATOM 1205 N N . ILE A 1 158 ? 19.073 -29.106 -7.507 1.00 39.43 178 ILE A N 1
ATOM 1206 C CA . ILE A 1 158 ? 19.915 -29.943 -8.342 1.00 39.44 178 ILE A CA 1
ATOM 1207 C C . ILE A 1 158 ? 19.042 -30.720 -9.324 1.00 38.17 178 ILE A C 1
ATOM 1208 O O . ILE A 1 158 ? 18.064 -31.341 -8.938 1.00 38.20 178 ILE A O 1
ATOM 1213 N N . LYS A 1 159 ? 19.373 -30.649 -10.605 1.00 34.50 179 LYS A N 1
ATOM 1214 C CA . LYS A 1 159 ? 18.607 -31.386 -11.605 1.00 37.80 179 LYS A CA 1
ATOM 1215 C C . LYS A 1 159 ? 19.494 -32.223 -12.516 1.00 39.99 179 LYS A C 1
ATOM 1216 O O . LYS A 1 159 ? 20.664 -31.902 -12.741 1.00 35.72 179 LYS A O 1
ATOM 1222 N N . ALA A 1 160 ? 18.913 -33.292 -13.047 1.00 39.05 180 ALA A N 1
ATOM 1223 C CA . ALA A 1 160 ? 19.584 -34.131 -14.014 1.00 30.13 180 ALA A CA 1
ATOM 1224 C C . ALA A 1 160 ? 19.414 -33.561 -15.412 1.00 32.29 180 ALA A C 1
ATOM 1225 O O . ALA A 1 160 ? 18.331 -33.098 -15.780 1.00 30.79 180 ALA A O 1
ATOM 1227 N N . PHE A 1 161 ? 20.483 -33.603 -16.199 1.00 29.33 181 PHE A N 1
ATOM 1228 C CA . PHE A 1 161 ? 20.416 -33.182 -17.595 1.00 24.68 181 PHE A CA 1
ATOM 1229 C C . PHE A 1 161 ? 20.918 -34.319 -18.475 1.00 27.35 181 PHE A C 1
ATOM 1230 O O . PHE A 1 161 ? 21.696 -35.139 -17.997 1.00 28.52 181 PHE A O 1
ATOM 1238 N N . TYR A 1 162 ? 20.535 -34.333 -19.754 1.00 29.12 182 TYR A N 1
ATOM 1239 C CA . TYR A 1 162 ? 21.020 -35.350 -20.695 1.00 28.41 182 TYR A CA 1
ATOM 1240 C C . TYR A 1 162 ? 20.778 -36.775 -20.163 1.00 29.39 182 TYR A C 1
ATOM 1241 O O . TYR A 1 162 ? 21.656 -37.644 -20.226 1.00 27.65 182 TYR A O 1
ATOM 1250 N N . GLY A 1 163 ? 19.596 -37.002 -19.602 1.00 32.59 183 GLY A N 1
ATOM 1251 C CA . GLY A 1 163 ? 19.227 -38.335 -19.140 1.00 35.29 183 GLY A CA 1
ATOM 1252 C C . GLY A 1 163 ? 20.026 -38.773 -17.927 1.00 33.60 183 GLY A C 1
ATOM 1253 O O . GLY A 1 163 ? 20.105 -39.955 -17.631 1.00 35.12 183 GLY A O 1
ATOM 1254 N N . GLY A 1 164 ? 20.628 -37.816 -17.224 1.00 36.64 184 GLY A N 1
ATOM 1255 C CA . GLY A 1 164 ? 21.417 -38.123 -16.045 1.00 27.22 184 GLY A CA 1
ATOM 1256 C C . GLY A 1 164 ? 22.909 -38.166 -16.302 1.00 27.85 184 GLY A C 1
ATOM 1257 O O . GLY A 1 164 ? 23.670 -38.635 -15.467 1.00 30.45 184 GLY A O 1
ATOM 1258 N N . ASN A 1 165 ? 23.341 -37.655 -17.451 1.00 30.86 185 ASN A N 1
ATOM 1259 C CA . ASN A 1 165 ? 24.770 -37.625 -17.751 1.00 33.73 185 ASN A CA 1
ATOM 1260 C C . ASN A 1 165 ? 25.470 -36.349 -17.261 1.00 37.08 185 ASN A C 1
ATOM 1261 O O . ASN A 1 165 ? 26.688 -36.327 -17.126 1.00 37.78 185 ASN A O 1
ATOM 1266 N N . ARG A 1 166 ? 24.694 -35.304 -16.990 1.00 32.30 186 ARG A N 1
ATOM 1267 C CA . ARG A 1 166 ? 25.204 -34.121 -16.296 1.00 26.64 186 ARG A CA 1
ATOM 1268 C C . ARG A 1 166 ? 24.238 -33.726 -15.195 1.00 30.23 186 ARG A C 1
ATOM 1269 O O . ARG A 1 166 ? 23.036 -34.008 -15.276 1.00 31.27 186 ARG A O 1
ATOM 1277 N N . TYR A 1 167 ? 24.772 -33.046 -14.186 1.00 35.98 187 TYR A N 1
ATOM 1278 C CA . TYR A 1 167 ? 23.972 -32.445 -13.126 1.00 31.95 187 TYR A CA 1
ATOM 1279 C C . TYR A 1 167 ? 24.403 -31.004 -12.921 1.00 32.05 187 TYR A C 1
ATOM 1280 O O . TYR A 1 167 ? 25.598 -30.748 -12.793 1.00 29.21 187 TYR A O 1
ATOM 1289 N N . TYR A 1 168 ? 23.442 -30.073 -12.916 1.00 33.24 188 TYR A N 1
ATOM 1290 C CA . TYR A 1 168 ? 23.726 -28.666 -12.594 1.00 38.18 188 TYR A CA 1
ATOM 1291 C C . TYR A 1 168 ? 22.922 -28.234 -11.374 1.00 35.78 188 TYR A C 1
ATOM 1292 O O . TYR A 1 168 ? 21.782 -28.661 -11.176 1.00 32.03 188 TYR A O 1
ATOM 1301 N N . MET A 1 169 ? 23.548 -27.406 -10.550 1.00 32.14 189 MET A N 1
ATOM 1302 C CA . MET A 1 169 ? 22.907 -26.814 -9.386 1.00 37.29 189 MET A CA 1
ATOM 1303 C C . MET A 1 169 ? 22.566 -25.343 -9.630 1.00 44.07 189 MET A C 1
ATOM 1304 O O . MET A 1 169 ? 23.412 -24.560 -10.099 1.00 41.70 189 MET A O 1
ATOM 1309 N N . PHE A 1 170 ? 21.325 -24.981 -9.310 1.00 36.85 190 PHE A N 1
ATOM 1310 C CA . PHE A 1 170 ? 20.831 -23.616 -9.471 1.00 34.00 190 PHE A CA 1
ATOM 1311 C C . PHE A 1 170 ? 20.577 -23.025 -8.088 1.00 37.75 190 PHE A C 1
ATOM 1312 O O . PHE A 1 170 ? 19.717 -23.500 -7.347 1.00 44.30 190 PHE A O 1
ATOM 1320 N N . THR A 1 171 ? 21.368 -22.024 -7.724 1.00 32.50 191 THR A N 1
ATOM 1321 C CA . THR A 1 171 ? 21.152 -21.311 -6.475 1.00 35.37 191 THR A CA 1
ATOM 1322 C C . THR A 1 171 ? 20.060 -20.295 -6.698 1.00 41.95 191 THR A C 1
ATOM 1323 O O . THR A 1 171 ? 20.210 -19.372 -7.510 1.00 41.81 191 THR A O 1
ATOM 1327 N N . LYS A 1 172 ? 18.955 -20.483 -5.986 1.00 42.05 192 LYS A N 1
ATOM 1328 C CA . LYS A 1 172 ? 17.772 -19.659 -6.162 1.00 39.61 192 LYS A CA 1
ATOM 1329 C C . LYS A 1 172 ? 17.550 -18.712 -4.992 1.00 41.91 192 LYS A C 1
ATOM 1330 O O . LYS A 1 172 ? 17.641 -19.108 -3.839 1.00 40.58 192 LYS A O 1
ATOM 1336 N N . LYS A 1 173 ? 17.255 -17.462 -5.306 1.00 37.49 193 LYS A N 1
ATOM 1337 C CA . LYS A 1 173 ? 16.662 -16.552 -4.342 1.00 34.87 193 LYS A CA 1
ATOM 1338 C C . LYS A 1 173 ? 15.150 -16.736 -4.398 1.00 40.32 193 LYS A C 1
ATOM 1339 O O . LYS A 1 173 ? 14.550 -16.664 -5.467 1.00 45.80 193 LYS A O 1
ATOM 1345 N N . VAL A 1 174 ? 14.537 -16.963 -3.241 1.00 39.88 194 VAL A N 1
ATOM 1346 C CA . VAL A 1 174 ? 13.123 -17.324 -3.177 1.00 44.38 194 VAL A CA 1
ATOM 1347 C C . VAL A 1 174 ? 12.315 -16.214 -2.537 1.00 44.18 194 VAL A C 1
ATOM 1348 O O . VAL A 1 174 ? 12.555 -15.850 -1.382 1.00 48.16 194 VAL A O 1
ATOM 1352 N N . PHE A 1 175 ? 11.370 -15.675 -3.296 1.00 40.57 195 PHE A N 1
ATOM 1353 C CA . PHE A 1 175 ? 10.535 -14.583 -2.819 1.00 44.13 195 PHE A CA 1
ATOM 1354 C C . PHE A 1 175 ? 9.199 -15.165 -2.412 1.00 40.84 195 PHE A C 1
ATOM 1355 O O . PHE A 1 175 ? 8.555 -15.857 -3.202 1.00 40.54 195 PHE A O 1
ATOM 1363 N N . ARG A 1 176 ? 8.779 -14.875 -1.189 1.00 43.20 196 ARG A N 1
ATOM 1364 C CA . ARG A 1 176 ? 7.548 -15.446 -0.666 1.00 47.66 196 ARG A CA 1
ATOM 1365 C C . ARG A 1 176 ? 6.531 -14.371 -0.291 1.00 45.84 196 ARG A C 1
ATOM 1366 O O . ARG A 1 176 ? 5.600 -14.622 0.469 1.00 44.93 196 ARG A O 1
ATOM 1374 N N . ASP A 1 177 ? 6.727 -13.170 -0.827 1.00 49.56 197 ASP A N 1
ATOM 1375 C CA . ASP A 1 177 ? 5.730 -12.102 -0.741 1.00 41.05 197 ASP A CA 1
ATOM 1376 C C . ASP A 1 177 ? 5.613 -11.486 -2.131 1.00 46.09 197 ASP A C 1
ATOM 1377 O O . ASP A 1 177 ? 6.340 -10.554 -2.479 1.00 46.53 197 ASP A O 1
ATOM 1382 N N . VAL A 1 178 ? 4.713 -12.059 -2.927 1.00 36.50 198 VAL A N 1
ATOM 1383 C CA . VAL A 1 178 ? 4.513 -11.696 -4.313 1.00 34.41 198 VAL A CA 1
ATOM 1384 C C . VAL A 1 178 ? 3.068 -11.248 -4.432 1.00 42.59 198 VAL A C 1
ATOM 1385 O O . VAL A 1 178 ? 2.153 -12.035 -4.220 1.00 39.63 198 VAL A O 1
ATOM 1389 N N . ARG A 1 179 ? 2.834 -9.975 -4.724 1.00 44.35 199 ARG A N 1
ATOM 1390 C CA . ARG A 1 179 ? 1.455 -9.510 -4.659 1.00 36.67 199 ARG A CA 1
ATOM 1391 C C . ARG A 1 179 ? 0.841 -9.285 -6.034 1.00 39.44 199 ARG A C 1
ATOM 1392 O O . ARG A 1 179 ? 1.551 -8.956 -6.995 1.00 38.70 199 ARG A O 1
ATOM 1400 N N . LEU A 1 180 ? -0.475 -9.489 -6.133 1.00 39.13 200 LEU A N 1
ATOM 1401 C CA . LEU A 1 180 ? -1.197 -9.265 -7.390 1.00 36.96 200 LEU A CA 1
ATOM 1402 C C . LEU A 1 180 ? -1.438 -7.766 -7.641 1.00 39.09 200 LEU A C 1
ATOM 1403 O O . LEU A 1 180 ? -2.030 -7.076 -6.804 1.00 36.34 200 LEU A O 1
ATOM 1408 N N . VAL A 1 181 ? -0.983 -7.274 -8.793 1.00 41.35 201 VAL A N 1
ATOM 1409 C CA . VAL A 1 181 ? -1.086 -5.847 -9.107 1.00 37.23 201 VAL A CA 1
ATOM 1410 C C . VAL A 1 181 ? -2.206 -5.553 -10.124 1.00 34.03 201 VAL A C 1
ATOM 1411 O O . VAL A 1 181 ? -2.966 -4.596 -9.968 1.00 41.41 201 VAL A O 1
ATOM 1415 N N . ALA A 1 182 ? -2.308 -6.374 -11.163 1.00 32.06 202 ALA A N 1
ATOM 1416 C CA . ALA A 1 182 ? -3.327 -6.158 -12.190 1.00 39.83 202 ALA A CA 1
ATOM 1417 C C . ALA A 1 182 ? -3.583 -7.405 -13.040 1.00 38.89 202 ALA A C 1
ATOM 1418 O O . ALA A 1 182 ? -2.688 -8.222 -13.258 1.00 34.49 202 ALA A O 1
ATOM 1420 N N . ALA A 1 183 ? -4.813 -7.518 -13.532 1.00 31.34 203 ALA A N 1
ATOM 1421 C CA . ALA A 1 183 ? -5.152 -8.497 -14.552 1.00 33.96 203 ALA A CA 1
ATOM 1422 C C . ALA A 1 183 ? -6.288 -7.966 -15.404 1.00 31.64 203 ALA A C 1
ATOM 1423 O O . ALA A 1 183 ? -7.202 -7.342 -14.880 1.00 34.63 203 ALA A O 1
ATOM 1425 N N . PRO A 1 184 ? -6.252 -8.235 -16.721 1.00 33.93 204 PRO A N 1
ATOM 1426 C CA . PRO A 1 184 ? -7.386 -7.865 -17.568 1.00 32.37 204 PRO A CA 1
ATOM 1427 C C . PRO A 1 184 ? -8.579 -8.773 -17.297 1.00 32.34 204 PRO A C 1
ATOM 1428 O O . PRO A 1 184 ? -8.409 -9.829 -16.657 1.00 33.71 204 PRO A O 1
ATOM 1432 N N . PRO A 1 185 ? -9.775 -8.386 -17.763 1.00 32.89 205 PRO A N 1
ATOM 1433 C CA . PRO A 1 185 ? -10.899 -9.335 -17.676 1.00 32.70 205 PRO A CA 1
ATOM 1434 C C . PRO A 1 185 ? -10.581 -10.600 -18.474 1.00 34.01 205 PRO A C 1
ATOM 1435 O O . PRO A 1 185 ? -9.794 -10.528 -19.411 1.00 32.26 205 PRO A O 1
ATOM 1439 N N . SER A 1 186 ? -11.173 -11.735 -18.117 1.00 36.36 206 SER A N 1
ATOM 1440 C CA . SER A 1 186 ? -10.932 -12.967 -18.864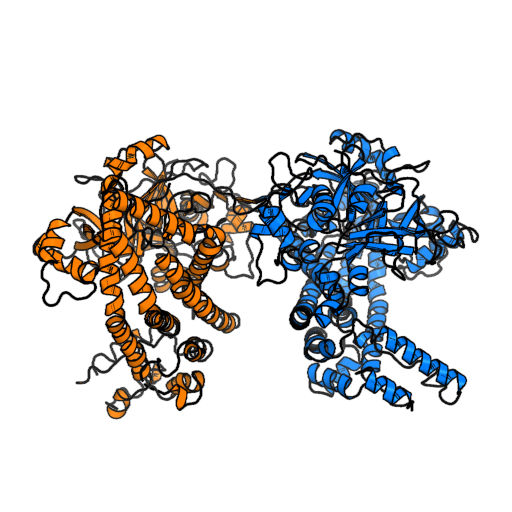 1.00 32.59 206 SER A CA 1
ATOM 1441 C C . SER A 1 186 ? -11.296 -12.847 -20.344 1.00 34.20 206 SER A C 1
ATOM 1442 O O . SER A 1 186 ? -10.680 -13.507 -21.197 1.00 33.45 206 SER A O 1
ATOM 1445 N N . SER A 1 187 ? -12.276 -11.997 -20.659 1.00 32.15 207 SER A N 1
ATOM 1446 C CA . SER A 1 187 ? -12.667 -11.782 -22.053 1.00 35.78 207 SER A CA 1
ATOM 1447 C C . SER A 1 187 ? -11.490 -11.235 -22.867 1.00 39.21 207 SER A C 1
ATOM 1448 O O . SER A 1 187 ? -11.481 -11.293 -24.105 1.00 39.67 207 SER A O 1
ATOM 1451 N N . ILE A 1 188 ? -10.496 -10.699 -22.171 1.00 33.08 208 ILE A N 1
ATOM 1452 C CA . ILE A 1 188 ? -9.260 -10.284 -22.824 1.00 33.53 208 ILE A CA 1
ATOM 1453 C C . ILE A 1 188 ? -8.106 -11.251 -22.520 1.00 33.88 208 ILE A C 1
ATOM 1454 O O . ILE A 1 188 ? -7.418 -11.710 -23.431 1.00 32.68 208 ILE A O 1
ATOM 1459 N N . GLY A 1 189 ? -7.902 -11.562 -21.242 1.00 34.35 209 GLY A N 1
ATOM 1460 C CA . GLY A 1 189 ? -6.810 -12.441 -20.843 1.00 34.45 209 GLY A CA 1
ATOM 1461 C C . GLY A 1 189 ? -6.918 -13.847 -21.416 1.00 30.98 209 GLY A C 1
ATOM 1462 O O . GLY A 1 189 ? -5.910 -14.539 -21.593 1.00 32.43 209 GLY A O 1
ATOM 1463 N N . LYS A 1 190 ? -8.138 -14.267 -21.727 1.00 31.23 210 LYS A N 1
ATOM 1464 C CA . LYS A 1 190 ? -8.337 -15.585 -22.325 1.00 30.12 210 LYS A CA 1
ATOM 1465 C C . LYS A 1 190 ? -9.461 -15.586 -23.350 1.00 33.99 210 LYS A C 1
ATOM 1466 O O . LYS A 1 190 ? -10.304 -16.494 -23.380 1.00 36.24 210 LYS A O 1
ATOM 1472 N N . PHE A 1 191 ? -9.447 -14.565 -24.199 1.00 31.19 211 PHE A N 1
ATOM 1473 C CA . PHE A 1 191 ? -10.278 -14.538 -25.386 1.00 31.25 211 PHE A CA 1
ATOM 1474 C C . PHE A 1 191 ? -10.130 -15.829 -26.212 1.00 30.55 211 PHE A C 1
ATOM 1475 O O . PHE A 1 191 ? -9.019 -16.230 -26.536 1.00 31.35 211 PHE A O 1
ATOM 1483 N N . GLY A 1 192 ? -11.253 -16.463 -26.539 1.00 35.42 212 GLY A N 1
ATOM 1484 C CA . GLY A 1 192 ? -11.266 -17.724 -27.271 1.00 32.32 212 GLY A CA 1
ATOM 1485 C C . GLY A 1 192 ? -10.657 -18.877 -26.489 1.00 34.13 212 GLY A C 1
ATOM 1486 O O . GLY A 1 192 ? -10.027 -19.761 -27.081 1.00 45.36 212 GLY A O 1
ATOM 1487 N N . SER A 1 193 ? -10.875 -18.878 -25.170 1.00 32.10 213 SER A N 1
ATOM 1488 C CA . SER A 1 193 ? -10.151 -19.745 -24.233 1.00 38.75 213 SER A CA 1
ATOM 1489 C C . SER A 1 193 ? -9.938 -21.171 -24.713 1.00 36.52 213 SER A C 1
ATOM 1490 O O . SER A 1 193 ? -8.821 -21.640 -24.696 1.00 48.07 213 SER A O 1
ATOM 1493 N N . ASP A 1 194 ? -11.008 -21.849 -25.129 1.00 30.16 214 ASP A N 1
ATOM 1494 C CA . ASP A 1 194 ? -10.894 -23.249 -25.518 1.00 30.01 214 ASP A CA 1
ATOM 1495 C C . ASP A 1 194 ? -10.542 -23.379 -26.985 1.00 28.38 214 ASP A C 1
ATOM 1496 O O . ASP A 1 194 ? -9.563 -24.044 -27.338 1.00 36.20 214 ASP A O 1
ATOM 1501 N N . THR A 1 195 ? -11.352 -22.750 -27.834 1.00 29.66 215 THR A N 1
ATOM 1502 C CA . THR A 1 195 ? -11.226 -22.879 -29.292 1.00 34.61 215 THR A CA 1
ATOM 1503 C C . THR A 1 195 ? -9.935 -22.295 -29.852 1.00 30.48 215 THR A C 1
ATOM 1504 O O . THR A 1 195 ? -9.350 -22.869 -30.766 1.00 33.85 215 THR A O 1
ATOM 1508 N N . ASP A 1 196 ? -9.472 -21.174 -29.290 1.00 27.11 216 ASP A N 1
ATOM 1509 C CA . ASP A 1 196 ? -8.196 -20.592 -29.740 1.00 27.15 216 ASP A CA 1
ATOM 1510 C C . ASP A 1 196 ? -6.990 -21.127 -28.968 1.00 27.43 216 ASP A C 1
ATOM 1511 O O . ASP A 1 196 ? -5.855 -20.797 -29.286 1.00 31.49 216 ASP A O 1
ATOM 1516 N N . ASN A 1 197 ? -7.225 -21.924 -27.932 1.00 28.68 217 ASN A N 1
ATOM 1517 C CA . ASN A 1 197 ? -6.088 -22.470 -27.185 1.00 26.12 217 ASN A CA 1
ATOM 1518 C C . ASN A 1 197 ? -5.241 -23.294 -28.142 1.00 26.51 217 ASN A C 1
ATOM 1519 O O . ASN A 1 197 ? -5.800 -23.951 -29.023 1.00 29.60 217 ASN A O 1
ATOM 1524 N N . TRP A 1 198 ? -3.914 -23.252 -27.969 1.00 30.90 218 TRP A N 1
ATOM 1525 C CA . TRP A 1 198 ? -2.961 -23.903 -28.878 1.00 29.37 218 TRP A CA 1
ATOM 1526 C C . TRP A 1 198 ? -3.158 -23.509 -30.343 1.00 35.78 218 TRP A C 1
ATOM 1527 O O . TRP A 1 198 ? -2.865 -24.293 -31.239 1.00 32.36 218 TRP A O 1
ATOM 1538 N N . ALA A 1 199 ? -3.683 -22.318 -30.602 1.00 34.79 219 ALA A N 1
ATOM 1539 C CA . ALA A 1 199 ? -3.931 -21.933 -31.990 1.00 27.98 219 ALA A CA 1
ATOM 1540 C C . ALA A 1 199 ? -3.299 -20.594 -32.373 1.00 30.21 219 ALA A C 1
ATOM 1541 O O . ALA A 1 199 ? -3.260 -19.655 -31.570 1.00 30.03 219 ALA A O 1
ATOM 1543 N N . TRP A 1 200 ? -2.795 -20.548 -33.604 1.00 28.11 220 TRP A N 1
ATOM 1544 C CA . TRP A 1 200 ? -2.487 -19.318 -34.321 1.00 25.91 220 TRP A CA 1
ATOM 1545 C C . TRP A 1 200 ? -3.390 -19.372 -35.546 1.00 29.76 220 TRP A C 1
ATOM 1546 O O . TRP A 1 200 ? -3.579 -20.435 -36.082 1.00 34.08 220 TRP A O 1
ATOM 1557 N N . PRO A 1 201 ? -3.983 -18.241 -35.974 1.00 32.96 221 PRO A N 1
ATOM 1558 C CA . PRO A 1 201 ? -3.952 -16.875 -35.425 1.00 29.99 221 PRO A CA 1
ATOM 1559 C C . PRO A 1 201 ? -4.492 -16.802 -34.000 1.00 28.32 221 PRO A C 1
ATOM 1560 O O . PRO A 1 201 ? -5.283 -17.639 -33.594 1.00 32.25 221 PRO A O 1
ATOM 1564 N N . ARG A 1 202 ? -4.040 -15.813 -33.241 1.00 26.08 222 ARG A N 1
ATOM 1565 C CA . ARG A 1 202 ? -4.419 -15.698 -31.840 1.00 27.48 222 ARG A CA 1
ATOM 1566 C C . ARG A 1 202 ? -4.672 -14.211 -31.547 1.00 31.37 222 ARG A C 1
ATOM 1567 O O . ARG A 1 202 ? -4.015 -13.349 -32.133 1.00 29.44 222 ARG A O 1
ATOM 1575 N N . HIS A 1 203 ? -5.619 -13.919 -30.661 1.00 32.59 223 HIS A N 1
ATOM 1576 C CA . HIS A 1 203 ? -6.013 -12.543 -30.371 1.00 35.13 223 HIS A CA 1
ATOM 1577 C C . HIS A 1 203 ? -6.241 -12.335 -28.867 1.00 31.85 223 HIS A C 1
ATOM 1578 O O . HIS A 1 203 ? -7.252 -11.777 -28.451 1.00 34.90 223 HIS A O 1
ATOM 1585 N N . THR A 1 204 ? -5.284 -12.775 -28.062 1.00 31.12 224 THR A N 1
ATOM 1586 C CA . THR A 1 204 ? -5.496 -12.915 -26.631 1.00 31.56 224 THR A CA 1
ATOM 1587 C C . THR A 1 204 ? -4.552 -12.009 -25.872 1.00 32.52 224 THR A C 1
ATOM 1588 O O . THR A 1 204 ? -3.338 -12.072 -26.092 1.00 33.38 224 THR A O 1
ATOM 1592 N N . GLY A 1 205 ? -5.104 -11.171 -24.988 1.00 32.97 225 GLY A N 1
ATOM 1593 C CA . GLY A 1 205 ? -4.289 -10.320 -24.128 1.00 33.12 225 GLY A CA 1
ATOM 1594 C C . GLY A 1 205 ? -3.851 -11.087 -22.895 1.00 32.26 225 GLY A C 1
ATOM 1595 O O . GLY A 1 205 ? -4.223 -10.737 -21.774 1.00 32.04 225 GLY A O 1
ATOM 1596 N N . ASP A 1 206 ? -3.075 -12.151 -23.105 1.00 30.67 226 ASP A N 1
ATOM 1597 C CA . ASP A 1 206 ? -2.692 -13.043 -22.022 1.00 29.61 226 ASP A CA 1
ATOM 1598 C C . ASP A 1 206 ? -1.587 -12.424 -21.134 1.00 34.66 226 ASP A C 1
ATOM 1599 O O . ASP A 1 206 ? -0.398 -12.731 -21.295 1.00 33.08 226 ASP A O 1
ATOM 1604 N N . PHE A 1 207 ? -1.969 -11.546 -20.204 1.00 29.86 227 PHE A N 1
ATOM 1605 C CA . PHE A 1 207 ? -1.014 -11.086 -19.197 1.00 29.10 227 PHE A CA 1
ATOM 1606 C C . PHE A 1 207 ? -1.668 -10.913 -17.830 1.00 29.35 227 PHE A C 1
ATOM 1607 O O . PHE A 1 207 ? -2.891 -10.827 -17.708 1.00 30.96 227 PHE A O 1
ATOM 1615 N N . SER A 1 208 ? -0.824 -10.868 -16.805 1.00 29.24 228 SER A N 1
ATOM 1616 C CA . SER A 1 208 ? -1.214 -10.389 -15.480 1.00 28.46 228 SER A CA 1
ATOM 1617 C C . SER A 1 208 ? 0.022 -9.765 -14.869 1.00 28.41 228 SER A C 1
ATOM 1618 O O . SER A 1 208 ? 1.138 -9.949 -15.357 1.00 30.89 228 SER A O 1
ATOM 1621 N N . ILE A 1 209 ? -0.174 -8.997 -13.810 1.00 28.88 229 ILE A N 1
ATOM 1622 C CA . ILE A 1 209 ? 0.926 -8.247 -13.246 1.00 32.72 229 ILE A CA 1
ATOM 1623 C C . ILE A 1 209 ? 1.027 -8.461 -11.757 1.00 28.64 229 ILE A C 1
ATOM 1624 O O . ILE A 1 209 ? 0.032 -8.418 -11.040 1.00 32.62 229 ILE A O 1
ATOM 1629 N N . PHE A 1 210 ? 2.250 -8.685 -11.303 1.00 31.37 230 PHE A N 1
ATOM 1630 C CA . PHE A 1 210 ? 2.513 -8.856 -9.885 1.00 29.53 230 PHE A CA 1
ATOM 1631 C C . PHE A 1 210 ? 3.650 -7.945 -9.461 1.00 32.63 230 PHE A C 1
ATOM 1632 O O . PHE A 1 210 ? 4.180 -7.186 -10.280 1.00 34.28 230 PHE A O 1
ATOM 1640 N N . ARG A 1 211 ? 4.007 -8.016 -8.181 1.00 31.59 231 ARG A N 1
ATOM 1641 C CA . ARG A 1 211 ? 5.168 -7.311 -7.659 1.00 30.76 231 ARG A CA 1
ATOM 1642 C C . ARG A 1 211 ? 5.898 -8.135 -6.586 1.00 38.05 231 ARG A C 1
ATOM 1643 O O . ARG A 1 211 ? 5.276 -8.676 -5.673 1.00 39.96 231 ARG A O 1
ATOM 1651 N N . LEU A 1 212 ? 7.218 -8.213 -6.699 1.00 33.96 232 LEU A N 1
ATOM 1652 C CA . LEU A 1 212 ? 8.047 -8.768 -5.632 1.00 33.93 232 LEU A CA 1
ATOM 1653 C C . LEU A 1 212 ? 8.205 -7.794 -4.466 1.00 47.00 232 LEU A C 1
ATOM 1654 O O . LEU A 1 212 ? 8.567 -6.626 -4.661 1.00 44.86 232 LEU A O 1
ATOM 1659 N N . TYR A 1 213 ? 7.930 -8.282 -3.258 1.00 43.42 233 TYR A N 1
ATOM 1660 C CA . TYR A 1 213 ? 8.169 -7.528 -2.031 1.00 42.19 233 TYR A CA 1
ATOM 1661 C C . TYR A 1 213 ? 9.344 -8.122 -1.247 1.00 43.48 233 TYR A C 1
ATOM 1662 O O . TYR A 1 213 ? 9.727 -9.271 -1.456 1.00 48.73 233 TYR A O 1
ATOM 1671 N N . ALA A 1 214 ? 9.913 -7.328 -0.347 1.00 44.29 234 ALA A N 1
ATOM 1672 C CA . ALA A 1 214 ? 11.056 -7.752 0.449 1.00 54.97 234 ALA A CA 1
ATOM 1673 C C . ALA A 1 214 ? 11.087 -6.989 1.765 1.00 53.01 234 ALA A C 1
ATOM 1674 O O . ALA A 1 214 ? 10.275 -6.086 1.987 1.00 57.31 234 ALA A O 1
ATOM 1676 N N . ASP A 1 215 ? 12.020 -7.346 2.641 1.00 58.38 235 ASP A N 1
ATOM 1677 C CA . ASP A 1 215 ? 12.067 -6.731 3.967 1.00 55.12 235 ASP A CA 1
ATOM 1678 C C . ASP A 1 215 ? 12.793 -5.395 3.965 1.00 67.25 235 ASP A C 1
ATOM 1679 O O . ASP A 1 215 ? 13.133 -4.860 2.907 1.00 74.23 235 ASP A O 1
ATOM 1684 N N . LYS A 1 216 ? 12.986 -4.873 5.178 1.00 66.35 236 LYS A N 1
ATOM 1685 C CA . LYS A 1 216 ? 13.886 -3.766 5.496 1.00 72.57 236 LYS A CA 1
ATOM 1686 C C . LYS A 1 216 ? 15.082 -3.641 4.562 1.00 76.58 236 LYS A C 1
ATOM 1687 O O . LYS A 1 216 ? 15.328 -2.586 3.987 1.00 81.14 236 LYS A O 1
ATOM 1693 N N . ASN A 1 217 ? 15.819 -4.738 4.425 1.00 73.37 237 ASN A N 1
ATOM 1694 C CA . ASN A 1 217 ? 17.130 -4.727 3.790 1.00 68.21 237 ASN A CA 1
ATOM 1695 C C . ASN A 1 217 ? 17.104 -5.169 2.346 1.00 65.61 237 ASN A C 1
ATOM 1696 O O . ASN A 1 217 ? 18.139 -5.546 1.795 1.00 72.12 237 ASN A O 1
ATOM 1701 N N . GLY A 1 218 ? 15.922 -5.146 1.739 1.00 67.53 238 GLY A N 1
ATOM 1702 C CA . GLY A 1 218 ? 15.778 -5.527 0.346 1.00 53.59 238 GLY A CA 1
ATOM 1703 C C . GLY A 1 218 ? 16.061 -6.996 0.114 1.00 63.26 238 GLY A C 1
ATOM 1704 O O . GLY A 1 218 ? 16.469 -7.398 -0.978 1.00 66.21 238 GLY A O 1
ATOM 1705 N N . ASN A 1 219 ? 15.846 -7.799 1.153 1.00 63.48 239 ASN A N 1
ATOM 1706 C CA . ASN A 1 219 ? 16.040 -9.240 1.066 1.00 62.35 239 ASN A CA 1
ATOM 1707 C C . ASN A 1 219 ? 14.721 -9.974 0.889 1.00 59.85 239 ASN A C 1
ATOM 1708 O O . ASN A 1 219 ? 13.717 -9.580 1.482 1.00 67.32 239 ASN A O 1
ATOM 1713 N N . PRO A 1 220 ? 14.723 -11.038 0.064 1.00 58.07 240 PRO A N 1
ATOM 1714 C CA . PRO A 1 220 ? 13.587 -11.959 -0.048 1.00 61.84 240 PRO A CA 1
ATOM 1715 C C . PRO A 1 220 ? 13.013 -12.294 1.326 1.00 63.05 240 PRO A C 1
ATOM 1716 O O . PRO A 1 220 ? 13.776 -12.453 2.278 1.00 69.56 240 PRO A O 1
ATOM 1720 N N . ALA A 1 221 ? 11.692 -12.375 1.439 1.00 57.80 241 ALA A N 1
ATOM 1721 C CA . ALA A 1 221 ? 11.077 -12.557 2.750 1.00 56.42 241 ALA A CA 1
ATOM 1722 C C . ALA A 1 221 ? 9.668 -13.128 2.683 1.00 57.51 241 ALA A C 1
ATOM 1723 O O . ALA A 1 221 ? 8.948 -12.943 1.698 1.00 67.84 241 ALA A O 1
ATOM 1725 N N . GLU A 1 222 ? 9.291 -13.833 3.741 1.00 56.09 242 GLU A N 1
ATOM 1726 C CA . GLU A 1 222 ? 7.906 -14.205 3.980 1.00 57.21 242 GLU A CA 1
ATOM 1727 C C . GLU A 1 222 ? 7.068 -12.939 4.046 1.00 54.64 242 GLU A C 1
ATOM 1728 O O . GLU A 1 222 ? 7.598 -11.874 4.346 1.00 56.06 242 GLU A O 1
ATOM 1734 N N . TYR A 1 223 ? 5.771 -13.051 3.761 1.00 54.71 243 TYR A N 1
ATOM 1735 C CA . TYR A 1 223 ? 4.864 -11.909 3.873 1.00 44.17 243 TYR A CA 1
ATOM 1736 C C . TYR A 1 223 ? 5.017 -11.190 5.199 1.00 48.32 243 TYR A C 1
ATOM 1737 O O . TYR A 1 223 ? 5.192 -11.818 6.233 1.00 57.38 243 TYR A O 1
ATOM 1746 N N . SER A 1 224 ? 4.948 -9.866 5.147 1.00 46.92 244 SER A N 1
ATOM 1747 C CA . SER A 1 224 ? 4.837 -9.034 6.339 1.00 49.50 244 SER A CA 1
ATOM 1748 C C . SER A 1 224 ? 4.243 -7.698 5.932 1.00 49.60 244 SER A C 1
ATOM 1749 O O . SER A 1 224 ? 4.541 -7.182 4.854 1.00 58.96 244 SER A O 1
ATOM 1752 N N . LYS A 1 225 ? 3.390 -7.153 6.785 1.00 49.56 245 LYS A N 1
ATOM 1753 C CA . LYS A 1 225 ? 2.749 -5.874 6.516 1.00 59.82 245 LYS A CA 1
ATOM 1754 C C . LYS A 1 225 ? 3.797 -4.769 6.382 1.00 62.55 245 LYS A C 1
ATOM 1755 O O . LYS A 1 225 ? 3.540 -3.728 5.785 1.00 71.36 245 LYS A O 1
ATOM 1758 N N . ASP A 1 226 ? 4.983 -5.021 6.927 1.00 56.99 246 ASP A N 1
ATOM 1759 C CA . ASP A 1 226 ? 6.085 -4.067 6.888 1.00 58.97 246 ASP A CA 1
ATOM 1760 C C . ASP A 1 226 ? 6.967 -4.196 5.646 1.00 57.91 246 ASP A C 1
ATOM 1761 O O . ASP A 1 226 ? 7.893 -3.411 5.458 1.00 65.64 246 ASP A O 1
ATOM 1766 N N . ASN A 1 227 ? 6.699 -5.187 4.808 1.00 52.22 247 ASN A N 1
ATOM 1767 C CA . ASN A 1 227 ? 7.500 -5.359 3.603 1.00 53.46 247 ASN A CA 1
ATOM 1768 C C . ASN A 1 227 ? 7.314 -4.210 2.613 1.00 53.73 247 ASN A C 1
ATOM 1769 O O . ASN A 1 227 ? 6.274 -3.546 2.594 1.00 47.44 247 ASN A O 1
ATOM 1774 N N . VAL A 1 228 ? 8.336 -3.985 1.794 1.00 51.09 248 VAL A N 1
ATOM 1775 C CA . VAL A 1 228 ? 8.292 -2.935 0.788 1.00 48.26 248 VAL A CA 1
ATOM 1776 C C . VAL A 1 228 ? 8.660 -3.511 -0.580 1.00 45.08 248 VAL A C 1
ATOM 1777 O O . VAL A 1 228 ? 9.105 -4.663 -0.673 1.00 46.06 248 VAL A O 1
ATOM 1781 N N . PRO A 1 229 ? 8.444 -2.736 -1.658 1.00 44.10 249 PRO A N 1
ATOM 1782 C CA . PRO A 1 229 ? 8.839 -3.312 -2.947 1.00 37.63 249 PRO A CA 1
ATOM 1783 C C . PRO A 1 229 ? 10.319 -3.674 -2.998 1.00 37.99 249 PRO A C 1
ATOM 1784 O O . PRO A 1 229 ? 11.168 -2.945 -2.476 1.00 43.91 249 PRO A O 1
ATOM 1788 N N . TYR A 1 230 ? 10.600 -4.812 -3.619 1.00 39.71 250 TYR A N 1
ATOM 1789 C CA . TYR A 1 230 ? 11.953 -5.273 -3.908 1.00 42.56 250 TYR A CA 1
ATOM 1790 C C . TYR A 1 230 ? 12.570 -4.477 -5.045 1.00 42.40 250 TYR A C 1
ATOM 1791 O O . TYR A 1 230 ? 11.939 -4.291 -6.084 1.00 42.86 250 TYR A O 1
ATOM 1800 N N . ARG A 1 231 ? 13.811 -4.043 -4.869 1.00 39.92 251 ARG A N 1
ATOM 1801 C CA . ARG A 1 231 ? 14.503 -3.284 -5.910 1.00 41.50 251 ARG A CA 1
ATOM 1802 C C . ARG A 1 231 ? 15.580 -4.150 -6.565 1.00 40.45 251 ARG A C 1
ATOM 1803 O O . ARG A 1 231 ? 16.667 -4.311 -6.020 1.00 59.90 251 ARG A O 1
ATOM 1811 N N . PRO A 1 232 ? 15.270 -4.706 -7.750 1.00 41.19 252 PRO A N 1
ATOM 1812 C CA . PRO A 1 232 ? 16.135 -5.655 -8.457 1.00 44.59 252 PRO A CA 1
ATOM 1813 C C . PRO A 1 232 ? 17.386 -4.975 -8.969 1.00 52.51 252 PRO A C 1
ATOM 1814 O O . PRO A 1 232 ? 17.338 -3.784 -9.276 1.00 46.92 252 PRO A O 1
ATOM 1818 N N . LYS A 1 233 ? 18.481 -5.713 -9.081 1.00 53.25 253 LYS A N 1
ATOM 1819 C CA . LYS A 1 233 ? 19.699 -5.127 -9.617 1.00 57.55 253 LYS A CA 1
ATOM 1820 C C . LYS A 1 233 ? 19.496 -4.909 -11.107 1.00 50.02 253 LYS A C 1
ATOM 1821 O O . LYS A 1 233 ? 20.019 -3.958 -11.689 1.00 50.51 253 LYS A O 1
ATOM 1824 N N . ARG A 1 234 ? 18.710 -5.790 -11.718 1.00 44.44 254 ARG A N 1
ATOM 1825 C CA . ARG A 1 234 ? 18.434 -5.671 -13.139 1.00 46.45 254 ARG A CA 1
ATOM 1826 C C . ARG A 1 234 ? 16.974 -5.921 -13.468 1.00 43.58 254 ARG A C 1
ATOM 1827 O O . ARG A 1 234 ? 16.319 -6.765 -12.877 1.00 47.16 254 ARG A O 1
ATOM 1835 N N . TRP A 1 235 ? 16.458 -5.132 -14.395 1.00 38.26 255 TRP A N 1
ATOM 1836 C CA . TRP A 1 235 ? 15.110 -5.319 -14.892 1.00 33.58 255 TRP A CA 1
ATOM 1837 C C . TRP A 1 235 ? 15.148 -5.010 -16.380 1.00 34.45 255 TRP A C 1
ATOM 1838 O O . TRP A 1 235 ? 16.004 -4.255 -16.832 1.00 41.32 255 TRP A O 1
ATOM 1849 N N . VAL A 1 236 ? 14.225 -5.587 -17.137 1.00 34.12 256 VAL A N 1
ATOM 1850 C CA . VAL A 1 236 ? 14.238 -5.421 -18.586 1.00 37.31 256 VAL A CA 1
ATOM 1851 C C . VAL A 1 236 ? 13.512 -4.140 -18.980 1.00 36.81 256 VAL A C 1
ATOM 1852 O O . VAL A 1 236 ? 12.398 -3.870 -18.516 1.00 37.47 256 VAL A O 1
ATOM 1856 N N . LYS A 1 237 ? 14.156 -3.347 -19.827 1.00 33.79 257 LYS A N 1
ATOM 1857 C CA . LYS A 1 237 ? 13.530 -2.141 -20.372 1.00 31.55 257 LYS A CA 1
ATOM 1858 C C . LYS A 1 237 ? 12.495 -2.510 -21.453 1.00 39.34 257 LYS A C 1
ATOM 1859 O O . LYS A 1 237 ? 12.695 -3.447 -22.226 1.00 36.96 257 LYS A O 1
ATOM 1865 N N . VAL A 1 238 ? 11.384 -1.788 -21.495 1.00 39.65 258 VAL A N 1
ATOM 1866 C CA . VAL A 1 238 ? 10.297 -2.133 -22.408 1.00 38.81 258 VAL A CA 1
ATOM 1867 C C . VAL A 1 238 ? 10.305 -1.239 -23.638 1.00 37.21 258 VAL A C 1
ATOM 1868 O O . VAL A 1 238 ? 10.283 -0.012 -23.524 1.00 35.20 258 VAL A O 1
ATOM 1872 N N . ASN A 1 239 ? 10.331 -1.855 -24.815 1.00 32.30 259 ASN A N 1
ATOM 1873 C CA . ASN A 1 239 ? 10.366 -1.109 -26.074 1.00 32.66 259 ASN A CA 1
ATOM 1874 C C . ASN A 1 239 ? 8.990 -1.154 -26.739 1.00 39.56 259 ASN A C 1
ATOM 1875 O O . ASN A 1 239 ? 8.478 -2.227 -27.027 1.00 35.19 259 ASN A O 1
ATOM 1880 N N . ALA A 1 240 ? 8.380 0.003 -26.982 1.00 40.41 260 ALA A N 1
ATOM 1881 C CA . ALA A 1 240 ? 7.019 -0.002 -27.502 1.00 33.75 260 ALA A CA 1
ATOM 1882 C C . ALA A 1 240 ? 6.960 0.519 -28.934 1.00 33.77 260 ALA A C 1
ATOM 1883 O O . ALA A 1 240 ? 5.897 0.925 -29.404 1.00 37.54 260 ALA A O 1
ATOM 1885 N N . GLN A 1 241 ? 8.101 0.511 -29.613 1.00 33.11 261 GLN A N 1
ATOM 1886 C CA . GLN A 1 241 ? 8.182 0.991 -30.989 1.00 36.35 261 GLN A CA 1
ATOM 1887 C C . GLN A 1 241 ? 7.641 -0.020 -31.988 1.00 35.98 261 GLN A C 1
ATOM 1888 O O . GLN A 1 241 ? 7.460 0.307 -33.162 1.00 44.68 261 GLN A O 1
ATOM 1894 N N . GLY A 1 242 ? 7.377 -1.242 -31.523 1.00 32.26 262 GLY A N 1
ATOM 1895 C CA . GLY A 1 242 ? 6.730 -2.228 -32.369 1.00 37.74 262 GLY A CA 1
ATOM 1896 C C . GLY A 1 242 ? 7.676 -3.227 -33.007 1.00 42.95 262 GLY A C 1
ATOM 1897 O O . GLY A 1 242 ? 8.894 -3.104 -32.907 1.00 40.38 262 GLY A O 1
ATOM 1898 N N . VAL A 1 243 ? 7.100 -4.219 -33.673 1.00 38.26 263 VAL A N 1
ATOM 1899 C CA . VAL A 1 243 ? 7.866 -5.293 -34.271 1.00 41.17 263 VAL A CA 1
ATOM 1900 C C . VAL A 1 243 ? 7.502 -5.478 -35.740 1.00 42.22 263 VAL A C 1
ATOM 1901 O O . VAL A 1 243 ? 6.461 -5.007 -36.193 1.00 38.09 263 VAL A O 1
ATOM 1905 N N . LYS A 1 244 ? 8.374 -6.145 -36.485 1.00 30.69 264 LYS A N 1
ATOM 1906 C CA . LYS A 1 244 ? 8.041 -6.521 -37.846 1.00 39.20 264 LYS A CA 1
ATOM 1907 C C . LYS A 1 244 ? 8.629 -7.893 -38.194 1.00 43.59 264 LYS A C 1
ATOM 1908 O O . LYS A 1 244 ? 9.550 -8.395 -37.522 1.00 35.43 264 LYS A O 1
ATOM 1914 N N . GLU A 1 245 ? 8.068 -8.490 -39.239 1.00 39.70 265 GLU A N 1
ATOM 1915 C CA . GLU A 1 245 ? 8.493 -9.788 -39.732 1.00 42.47 265 GLU A CA 1
ATOM 1916 C C . GLU A 1 245 ? 9.984 -9.762 -40.036 1.00 40.44 265 GLU A C 1
ATOM 1917 O O . GLU A 1 245 ? 10.484 -8.838 -40.674 1.00 36.61 265 GLU A O 1
ATOM 1923 N N . GLY A 1 246 ? 10.710 -10.761 -39.556 1.00 39.34 266 GLY A N 1
ATOM 1924 C CA . GLY A 1 246 ? 12.142 -10.798 -39.803 1.00 35.56 266 GLY A CA 1
ATOM 1925 C C . GLY A 1 246 ? 12.964 -10.325 -38.610 1.00 40.27 266 GLY A C 1
ATOM 1926 O O . GLY A 1 246 ? 14.154 -10.603 -38.534 1.00 39.37 266 GLY A O 1
ATOM 1927 N N . ASP A 1 247 ? 12.334 -9.619 -37.676 1.00 37.72 267 ASP A N 1
ATOM 1928 C CA . ASP A 1 247 ? 13.046 -9.138 -36.487 1.00 39.14 267 ASP A CA 1
ATOM 1929 C C . ASP A 1 247 ? 13.574 -10.314 -35.667 1.00 40.06 267 ASP A C 1
ATOM 1930 O O . ASP A 1 247 ? 12.867 -11.299 -35.446 1.00 33.76 267 ASP A O 1
ATOM 1935 N N . PHE A 1 248 ? 14.813 -10.179 -35.207 1.00 28.67 268 PHE A N 1
ATOM 1936 C CA . PHE A 1 248 ? 15.406 -11.098 -34.243 1.00 30.02 268 PHE A CA 1
ATOM 1937 C C . PHE A 1 248 ? 14.637 -11.138 -32.926 1.00 33.51 268 PHE A C 1
ATOM 1938 O O . PHE A 1 248 ? 14.248 -10.105 -32.379 1.00 34.43 268 PHE A O 1
ATOM 1946 N N . ALA A 1 249 ? 14.445 -12.328 -32.382 1.00 29.44 269 ALA A N 1
ATOM 1947 C CA . ALA A 1 249 ? 13.752 -12.414 -31.116 1.00 30.01 269 ALA A CA 1
ATOM 1948 C C . ALA A 1 249 ? 14.479 -13.369 -30.172 1.00 26.98 269 ALA A C 1
ATOM 1949 O O . ALA A 1 249 ? 14.899 -14.467 -30.572 1.00 32.44 269 ALA A O 1
ATOM 1951 N N . LEU A 1 250 ? 14.607 -12.951 -28.914 1.00 29.70 270 LEU A N 1
ATOM 1952 C CA . LEU A 1 250 ? 15.274 -13.755 -27.880 1.00 26.85 270 LEU A CA 1
ATOM 1953 C C . LEU A 1 250 ? 14.274 -14.068 -26.786 1.00 31.37 270 LEU A C 1
ATOM 1954 O O . LEU A 1 250 ? 13.584 -13.171 -26.291 1.00 31.73 270 LEU A O 1
ATOM 1959 N N . ILE A 1 251 ? 14.178 -15.338 -26.412 1.00 29.53 271 ILE A N 1
ATOM 1960 C CA . ILE A 1 251 ? 13.311 -15.719 -25.305 1.00 24.16 271 ILE A CA 1
ATOM 1961 C C . ILE A 1 251 ? 14.144 -16.408 -24.223 1.00 28.74 271 ILE A C 1
ATOM 1962 O O . ILE A 1 251 ? 15.022 -17.223 -24.527 1.00 30.63 271 ILE A O 1
ATOM 1967 N N . MET A 1 252 ? 13.906 -16.035 -22.970 1.00 28.76 272 MET A N 1
ATOM 1968 C CA . MET A 1 252 ? 14.506 -16.732 -21.838 1.00 28.83 272 MET A CA 1
ATOM 1969 C C . MET A 1 252 ? 13.381 -17.122 -20.912 1.00 30.80 272 MET A C 1
ATOM 1970 O O . MET A 1 252 ? 12.399 -16.377 -20.760 1.00 31.01 272 MET A O 1
ATOM 1975 N N . GLY A 1 253 ? 13.515 -18.297 -20.304 1.00 24.95 273 GLY A N 1
ATOM 1976 C CA . GLY A 1 253 ? 12.503 -18.780 -19.380 1.00 26.36 273 GLY A CA 1
ATOM 1977 C C . GLY A 1 253 ? 12.751 -20.202 -18.896 1.00 33.23 273 GLY A C 1
ATOM 1978 O O . GLY A 1 253 ? 13.880 -20.702 -18.957 1.00 28.91 273 GLY A O 1
ATOM 1979 N N . TYR A 1 254 ? 11.683 -20.858 -18.435 1.00 33.52 274 TYR A N 1
ATOM 1980 C CA . TYR A 1 254 ? 11.803 -22.135 -17.742 1.00 30.74 274 TYR A CA 1
ATOM 1981 C C . TYR A 1 254 ? 10.974 -23.249 -18.418 1.00 31.08 274 TYR A C 1
ATOM 1982 O O . TYR A 1 254 ? 9.952 -23.699 -17.878 1.00 32.21 274 TYR A O 1
ATOM 1991 N N . PRO A 1 255 ? 11.408 -23.691 -19.610 1.00 29.77 275 PRO A N 1
ATOM 1992 C CA . PRO A 1 255 ? 10.664 -24.781 -20.259 1.00 28.45 275 PRO A CA 1
ATOM 1993 C C . PRO A 1 255 ? 10.634 -26.023 -19.364 1.00 28.20 275 PRO A C 1
ATOM 1994 O O . PRO A 1 255 ? 11.654 -26.406 -18.765 1.00 31.29 275 PRO A O 1
ATOM 1998 N N . GLY A 1 256 ? 9.447 -26.601 -19.231 1.00 24.92 276 GLY A N 1
ATOM 1999 C CA . GLY A 1 256 ? 9.227 -27.693 -18.303 1.00 26.40 276 GLY A CA 1
ATOM 2000 C C . GLY A 1 256 ? 9.785 -29.034 -18.783 1.00 33.88 276 GLY A C 1
ATOM 2001 O O . GLY A 1 256 ? 10.764 -29.548 -18.222 1.00 32.98 276 GLY A O 1
ATOM 2002 N N . THR A 1 257 ? 9.181 -29.616 -19.814 1.00 33.22 277 THR A N 1
ATOM 2003 C CA . THR A 1 257 ? 9.572 -30.978 -20.213 1.00 33.83 277 THR A CA 1
ATOM 2004 C C . THR A 1 257 ? 9.536 -31.189 -21.715 1.00 33.73 277 THR A C 1
ATOM 2005 O O . THR A 1 257 ? 8.563 -30.811 -22.355 1.00 33.82 277 THR A O 1
ATOM 2009 N N . THR A 1 258 ? 10.600 -31.774 -22.278 1.00 34.86 278 THR A N 1
ATOM 2010 C CA . THR A 1 258 ? 10.575 -32.231 -23.668 1.00 29.93 278 THR A CA 1
ATOM 2011 C C . THR A 1 258 ? 11.099 -33.679 -23.737 1.00 29.13 278 THR A C 1
ATOM 2012 O O . THR A 1 258 ? 11.619 -34.191 -22.763 1.00 28.07 278 THR A O 1
ATOM 2016 N N . TYR A 1 259 ? 10.946 -34.316 -24.890 1.00 31.41 279 TYR A N 1
ATOM 2017 C CA . TYR A 1 259 ? 11.332 -35.714 -25.089 1.00 37.99 279 TYR A CA 1
ATOM 2018 C C . TYR A 1 259 ? 12.136 -35.847 -26.371 1.00 30.07 279 TYR A C 1
ATOM 2019 O O . TYR A 1 259 ? 11.878 -36.744 -27.189 1.00 27.93 279 TYR A O 1
ATOM 2028 N N . LYS A 1 260 ? 13.111 -34.956 -26.553 1.00 23.06 280 LYS A N 1
ATOM 2029 C CA . LYS A 1 260 ? 13.818 -34.879 -27.834 1.00 27.27 280 LYS A CA 1
ATOM 2030 C C . LYS A 1 260 ? 14.707 -36.095 -28.102 1.00 26.43 280 LYS A C 1
ATOM 2031 O O . LYS A 1 260 ? 15.161 -36.292 -29.235 1.00 27.75 280 LYS A O 1
ATOM 2037 N N . PHE A 1 261 ? 14.947 -36.914 -27.079 1.00 30.08 281 PHE A N 1
ATOM 2038 C CA . PHE A 1 261 ? 15.725 -38.138 -27.285 1.00 28.07 281 PHE A CA 1
ATOM 2039 C C . PHE A 1 261 ? 14.844 -39.391 -27.260 1.00 31.96 281 PHE A C 1
ATOM 2040 O O . PHE A 1 261 ? 15.350 -40.499 -27.120 1.00 31.13 281 PHE A O 1
ATOM 2048 N N . PHE A 1 262 ? 13.531 -39.225 -27.399 1.00 29.73 282 PHE A N 1
ATOM 2049 C CA . PHE A 1 262 ? 12.647 -40.392 -27.510 1.00 26.61 282 PHE A CA 1
ATOM 2050 C C . PHE A 1 262 ? 13.042 -41.267 -28.686 1.00 31.15 282 PHE A C 1
ATOM 2051 O O . PHE A 1 262 ? 13.232 -40.771 -29.796 1.00 30.56 282 PHE A O 1
ATOM 2059 N N . THR A 1 263 ? 13.177 -42.565 -28.441 1.00 31.76 283 THR A N 1
ATOM 2060 C CA . THR A 1 263 ? 13.238 -43.535 -29.534 1.00 33.39 283 THR A CA 1
ATOM 2061 C C . THR A 1 263 ? 11.834 -43.680 -30.102 1.00 32.61 283 THR A C 1
ATOM 2062 O O . THR A 1 263 ? 10.857 -43.273 -29.459 1.00 30.02 283 THR A O 1
ATOM 2066 N N . ALA A 1 264 ? 11.732 -44.276 -31.289 1.00 33.83 284 ALA A N 1
ATOM 2067 C CA . ALA A 1 264 ? 10.455 -44.424 -31.972 1.00 32.87 284 ALA A CA 1
ATOM 2068 C C . ALA A 1 264 ? 9.408 -45.174 -31.127 1.00 37.73 284 ALA A C 1
ATOM 2069 O O . ALA A 1 264 ? 8.238 -44.804 -31.141 1.00 34.79 284 ALA A O 1
ATOM 2071 N N . ASP A 1 265 ? 9.827 -46.208 -30.389 1.00 35.21 285 ASP A N 1
ATOM 2072 C CA . ASP A 1 265 ? 8.893 -46.970 -29.554 1.00 34.18 285 ASP A CA 1
ATOM 2073 C C . ASP A 1 265 ? 8.337 -46.085 -28.432 1.00 33.82 285 ASP A C 1
ATOM 2074 O O . ASP A 1 265 ? 7.192 -46.232 -28.004 1.00 29.77 285 ASP A O 1
ATOM 2079 N N . GLU A 1 266 ? 9.162 -45.170 -27.945 1.00 29.48 286 GLU A N 1
ATOM 2080 C CA . GLU A 1 266 ? 8.721 -44.273 -26.871 1.00 29.64 286 GLU A CA 1
ATOM 2081 C C . GLU A 1 266 ? 7.681 -43.284 -27.400 1.00 32.39 286 GLU A C 1
ATOM 2082 O O . GLU A 1 266 ? 6.740 -42.916 -26.693 1.00 35.43 286 GLU A O 1
ATOM 2088 N N . VAL A 1 267 ? 7.855 -42.860 -28.646 1.00 30.29 287 VAL A N 1
ATOM 2089 C CA . VAL A 1 267 ? 6.902 -41.960 -29.277 1.00 27.58 287 VAL A CA 1
ATOM 2090 C C . VAL A 1 267 ? 5.522 -42.605 -29.344 1.00 33.52 287 VAL A C 1
ATOM 2091 O O . VAL A 1 267 ? 4.506 -42.012 -28.956 1.00 36.40 287 VAL A O 1
ATOM 2095 N N . THR A 1 268 ? 5.506 -43.839 -29.825 1.00 28.86 288 THR A N 1
ATOM 2096 C CA . THR A 1 268 ? 4.275 -44.607 -29.953 1.00 31.68 288 THR A CA 1
ATOM 2097 C C . THR A 1 268 ? 3.608 -44.798 -28.608 1.00 32.22 288 THR A C 1
ATOM 2098 O O . THR A 1 268 ? 2.416 -44.545 -28.469 1.00 36.95 288 THR A O 1
ATOM 2102 N N . GLU A 1 269 ? 4.381 -45.212 -27.610 1.00 30.70 289 GLU A N 1
ATOM 2103 C CA . GLU A 1 269 ? 3.816 -45.405 -26.279 1.00 33.42 289 GLU A CA 1
ATOM 2104 C C . GLU A 1 269 ? 3.194 -44.122 -25.704 1.00 33.71 289 GLU A C 1
ATOM 2105 O O . GLU A 1 269 ? 2.069 -44.128 -25.193 1.00 35.63 289 GLU A O 1
ATOM 2111 N N . TRP A 1 270 ? 3.938 -43.030 -25.785 1.00 34.35 290 TRP A N 1
ATOM 2112 C CA . TRP A 1 270 ? 3.466 -41.735 -25.289 1.00 30.24 290 TRP A CA 1
ATOM 2113 C C . TRP A 1 270 ? 2.131 -41.340 -25.937 1.00 27.54 290 TRP A C 1
ATOM 2114 O O . TRP A 1 270 ? 1.214 -40.868 -25.282 1.00 35.58 290 TRP A O 1
ATOM 2125 N N . SER A 1 271 ? 2.035 -41.565 -27.237 1.00 32.86 291 SER A N 1
ATOM 2126 C CA . SER A 1 271 ? 0.846 -41.250 -28.008 1.00 32.30 291 SER A CA 1
ATOM 2127 C C . SER A 1 271 ? -0.353 -42.139 -27.672 1.00 37.11 291 SER A C 1
ATOM 2128 O O . SER A 1 271 ? -1.440 -41.649 -27.356 1.00 35.14 291 SER A O 1
ATOM 2131 N N . GLU A 1 272 ? -0.139 -43.450 -27.761 1.00 33.73 292 GLU A N 1
ATOM 2132 C CA . GLU A 1 272 ? -1.206 -44.430 -27.633 1.00 36.56 292 GLU A CA 1
ATOM 2133 C C . GLU A 1 272 ? -1.644 -44.661 -26.189 1.00 40.76 292 GLU A C 1
ATOM 2134 O O . GLU A 1 272 ? -2.763 -45.108 -25.953 1.00 35.90 292 GLU A O 1
ATOM 2140 N N . ILE A 1 273 ? -0.777 -44.369 -25.221 1.00 33.88 293 ILE A N 1
ATOM 2141 C CA . ILE A 1 273 ? -1.171 -44.548 -23.825 1.00 35.73 293 ILE A CA 1
ATOM 2142 C C . ILE A 1 273 ? -1.403 -43.193 -23.144 1.00 34.95 293 ILE A C 1
ATOM 2143 O O . ILE A 1 273 ? -2.542 -42.813 -22.898 1.00 39.43 293 ILE A O 1
ATOM 2148 N N . ASP A 1 274 ? -0.340 -42.454 -22.857 1.00 32.74 294 ASP A N 1
ATOM 2149 C CA . ASP A 1 274 ? -0.484 -41.206 -22.097 1.00 32.78 294 ASP A CA 1
ATOM 2150 C C . ASP A 1 274 ? -1.483 -40.231 -22.737 1.00 27.23 294 ASP A C 1
ATOM 2151 O O . ASP A 1 274 ? -2.413 -39.762 -22.081 1.00 32.65 294 ASP A O 1
ATOM 2156 N N . ASN A 1 275 ? -1.303 -39.949 -24.021 1.00 30.33 295 ASN A N 1
ATOM 2157 C CA . ASN A 1 275 ? -2.141 -38.964 -24.705 1.00 28.38 295 ASN A CA 1
ATOM 2158 C C . ASN A 1 275 ? -3.575 -39.426 -24.969 1.00 31.93 295 ASN A C 1
ATOM 2159 O O . ASN A 1 275 ? -4.527 -38.706 -24.649 1.00 31.06 295 ASN A O 1
ATOM 2164 N N . ASN A 1 276 ? -3.731 -40.619 -25.550 1.00 30.65 296 ASN A N 1
ATOM 2165 C CA . ASN A 1 276 ? -5.063 -41.168 -25.805 1.00 30.74 296 ASN A CA 1
ATOM 2166 C C . ASN A 1 276 ? -5.904 -41.233 -24.553 1.00 34.11 296 ASN A C 1
ATOM 2167 O O . ASN A 1 276 ? -7.087 -40.865 -24.559 1.00 34.16 296 ASN A O 1
ATOM 2172 N N . ILE A 1 277 ? -5.304 -41.721 -23.478 1.00 30.03 297 ILE A N 1
ATOM 2173 C CA . ILE A 1 277 ? -6.056 -41.847 -22.236 1.00 34.67 297 ILE A CA 1
ATOM 2174 C C . ILE A 1 277 ? -6.377 -40.450 -21.694 1.00 35.97 297 ILE A C 1
ATOM 2175 O O . ILE A 1 277 ? -7.483 -40.196 -21.190 1.00 36.05 297 ILE A O 1
ATOM 2180 N N . ARG A 1 278 ? -5.428 -39.527 -21.838 1.00 34.50 298 ARG A N 1
ATOM 2181 C CA . ARG A 1 278 ? -5.686 -38.175 -21.368 1.00 32.64 298 ARG A CA 1
ATOM 2182 C C . ARG A 1 278 ? -6.865 -37.567 -22.125 1.00 36.67 298 ARG A C 1
ATOM 2183 O O . ARG A 1 278 ? -7.771 -37.000 -21.518 1.00 34.77 298 ARG A O 1
ATOM 2191 N N . ILE A 1 279 ? -6.866 -37.713 -23.445 1.00 36.36 299 ILE A N 1
ATOM 2192 C CA . ILE A 1 279 ? -7.928 -37.156 -24.277 1.00 33.17 299 ILE A CA 1
ATOM 2193 C C . ILE A 1 279 ? -9.260 -3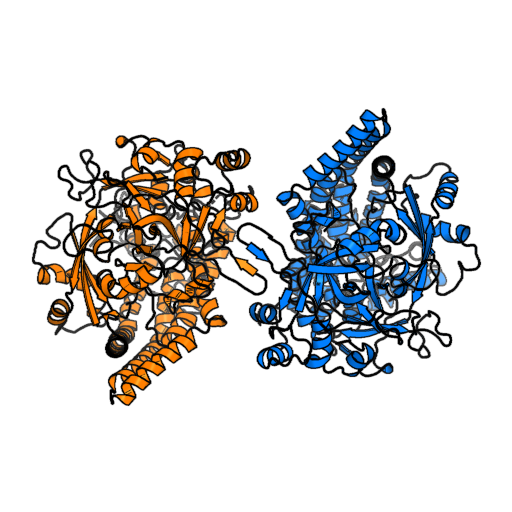7.749 -23.882 1.00 42.22 299 ILE A C 1
ATOM 2194 O O . ILE A 1 279 ? -10.234 -37.023 -23.670 1.00 44.50 299 ILE A O 1
ATOM 2199 N N . GLU A 1 280 ? -9.285 -39.076 -23.744 1.00 38.85 300 GLU A N 1
ATOM 2200 C CA . GLU A 1 280 ? -10.504 -39.783 -23.381 1.00 32.91 300 GLU A CA 1
ATOM 2201 C C . GLU A 1 280 ? -11.118 -39.342 -22.042 1.00 36.99 300 GLU A C 1
ATOM 2202 O O . GLU A 1 280 ? -12.307 -39.026 -21.969 1.00 34.91 300 GLU A O 1
ATOM 2208 N N . MET A 1 281 ? -10.332 -39.367 -20.969 1.00 33.38 301 MET A N 1
ATOM 2209 C CA . MET A 1 281 ? -10.928 -39.156 -19.655 1.00 35.65 301 MET A CA 1
ATOM 2210 C C . MET A 1 281 ? -11.194 -37.667 -19.460 1.00 32.50 301 MET A C 1
ATOM 2211 O O . MET A 1 281 ? -12.213 -37.280 -18.912 1.00 38.84 301 MET A O 1
ATOM 2216 N N . ARG A 1 282 ? -10.287 -36.832 -19.950 1.00 32.65 302 ARG A N 1
ATOM 2217 C CA . ARG A 1 282 ? -10.440 -35.403 -19.755 1.00 39.63 302 ARG A CA 1
ATOM 2218 C C . ARG A 1 282 ? -11.604 -34.850 -20.601 1.00 41.95 302 ARG A C 1
ATOM 2219 O O . ARG A 1 282 ? -12.259 -33.873 -20.211 1.00 37.95 302 ARG A O 1
ATOM 2227 N N . GLY A 1 283 ? -11.902 -35.503 -21.723 1.00 37.09 303 GLY A N 1
ATOM 2228 C CA . GLY A 1 283 ? -13.065 -35.125 -22.516 1.00 36.62 303 GLY A CA 1
ATOM 2229 C C . GLY A 1 283 ? -14.350 -35.289 -21.716 1.00 40.26 303 GLY A C 1
ATOM 2230 O O . GLY A 1 283 ? -15.235 -34.431 -21.742 1.00 43.27 303 GLY A O 1
ATOM 2231 N N . ILE A 1 284 ? -14.435 -36.394 -20.981 1.00 34.76 304 ILE A N 1
ATOM 2232 C CA . ILE A 1 284 ? -15.585 -36.682 -20.130 1.00 40.05 304 ILE A CA 1
ATOM 2233 C C . ILE A 1 284 ? -15.722 -35.654 -19.013 1.00 35.42 304 ILE A C 1
ATOM 2234 O O . ILE A 1 284 ? -16.793 -35.105 -18.777 1.00 38.27 304 ILE A O 1
ATOM 2239 N N . LEU A 1 285 ? -14.619 -35.405 -18.323 1.00 39.08 305 LEU A N 1
ATOM 2240 C CA . LEU A 1 285 ? -14.605 -34.445 -17.234 1.00 41.33 305 LEU A CA 1
ATOM 2241 C C . LEU A 1 285 ? -15.068 -33.071 -17.722 1.00 36.09 305 LEU A C 1
ATOM 2242 O O . LEU A 1 285 ? -15.941 -32.454 -17.120 1.00 37.54 305 LEU A O 1
ATOM 2247 N N . GLN A 1 286 ? -14.510 -32.623 -18.839 1.00 37.42 306 GLN A N 1
ATOM 2248 C CA . GLN A 1 286 ? -14.732 -31.264 -19.317 1.00 32.56 306 GLN A CA 1
ATOM 2249 C C . GLN A 1 286 ? -16.158 -31.037 -19.779 1.00 40.20 306 GLN A C 1
ATOM 2250 O O . GLN A 1 286 ? -16.721 -29.964 -19.571 1.00 39.42 306 GLN A O 1
ATOM 2256 N N . ASP A 1 287 ? -16.755 -32.057 -20.369 1.00 38.93 307 ASP A N 1
ATOM 2257 C CA . ASP A 1 287 ? -18.110 -31.926 -20.852 1.00 44.75 307 ASP A CA 1
ATOM 2258 C C . ASP A 1 287 ? -19.079 -31.619 -19.710 1.00 50.56 307 ASP A C 1
ATOM 2259 O O . ASP A 1 287 ? -19.930 -30.735 -19.831 1.00 50.33 307 ASP A O 1
ATOM 2264 N N . VAL A 1 288 ? -18.941 -32.354 -18.608 1.00 49.75 308 VAL A N 1
ATOM 2265 C CA . VAL A 1 288 ? -19.772 -32.150 -17.427 1.00 40.75 308 VAL A CA 1
ATOM 2266 C C . VAL A 1 288 ? -19.409 -30.834 -16.723 1.00 38.66 308 VAL A C 1
ATOM 2267 O O . VAL A 1 288 ? -20.274 -30.029 -16.394 1.00 40.06 308 VAL A O 1
ATOM 2271 N N . MET A 1 289 ? -18.114 -30.607 -16.540 1.00 44.52 309 MET A N 1
ATOM 2272 C CA . MET A 1 289 ? -17.650 -29.477 -15.763 1.00 47.48 309 MET A CA 1
ATOM 2273 C C . MET A 1 289 ? -18.030 -28.118 -16.372 1.00 47.10 309 MET A C 1
ATOM 2274 O O . MET A 1 289 ? -18.534 -27.247 -15.669 1.00 44.35 309 MET A O 1
ATOM 2279 N N . LEU A 1 290 ? -17.790 -27.942 -17.670 1.00 43.58 310 LEU A N 1
ATOM 2280 C CA . LEU A 1 290 ? -18.144 -26.700 -18.350 1.00 39.78 310 LEU A CA 1
ATOM 2281 C C . LEU A 1 290 ? -19.650 -26.443 -18.300 1.00 46.04 310 LEU A C 1
ATOM 2282 O O . LEU A 1 290 ? -20.100 -25.308 -18.103 1.00 46.07 310 LEU A O 1
ATOM 2287 N N . ARG A 1 291 ? -20.424 -27.503 -18.496 1.00 46.64 311 ARG A N 1
ATOM 2288 C CA . ARG A 1 291 ? -21.868 -27.402 -18.407 1.00 46.55 311 ARG A CA 1
ATOM 2289 C C . ARG A 1 291 ? -22.265 -26.831 -17.045 1.00 51.76 311 ARG A C 1
ATOM 2290 O O . ARG A 1 291 ? -23.074 -25.904 -16.956 1.00 48.83 311 ARG A O 1
ATOM 2298 N N . GLU A 1 292 ? -21.661 -27.363 -15.991 1.00 53.53 312 GLU A N 1
ATOM 2299 C CA . GLU A 1 292 ? -21.920 -26.872 -14.645 1.00 57.07 312 GLU A CA 1
ATOM 2300 C C . GLU A 1 292 ? -21.467 -25.423 -14.485 1.00 43.13 312 GLU A C 1
ATOM 2301 O O . GLU A 1 292 ? -22.153 -24.624 -13.869 1.00 44.95 312 GLU A O 1
ATOM 2307 N N . MET A 1 293 ? -20.311 -25.084 -15.042 1.00 36.17 313 MET A N 1
ATOM 2308 C CA . MET A 1 293 ? -19.805 -23.718 -14.884 1.00 46.78 313 MET A CA 1
ATOM 2309 C C . MET A 1 293 ? -20.663 -22.657 -15.568 1.00 52.77 313 MET A C 1
ATOM 2310 O O . MET A 1 293 ? -20.856 -21.574 -15.027 1.00 51.97 313 MET A O 1
ATOM 2315 N N . LEU A 1 294 ? -21.162 -22.971 -16.757 1.00 52.40 314 LEU A N 1
ATOM 2316 C CA . LEU A 1 294 ? -21.959 -22.022 -17.518 1.00 55.69 314 LEU A CA 1
ATOM 2317 C C . LEU A 1 294 ? -23.347 -21.832 -16.906 1.00 51.58 314 LEU A C 1
ATOM 2318 O O . LEU A 1 294 ? -24.043 -20.887 -17.243 1.00 55.84 314 LEU A O 1
ATOM 2323 N N . ALA A 1 295 ? -23.735 -22.722 -15.997 1.00 51.67 315 ALA A N 1
ATOM 2324 C CA . ALA A 1 295 ? -25.062 -22.670 -15.389 1.00 56.76 315 ALA A CA 1
ATOM 2325 C C . ALA A 1 295 ? -25.067 -21.947 -14.047 1.00 62.97 315 ALA A C 1
ATOM 2326 O O . ALA A 1 295 ? -26.130 -21.703 -13.488 1.00 60.46 315 ALA A O 1
ATOM 2328 N N . ASP A 1 296 ? -23.891 -21.606 -13.527 1.00 61.06 316 ASP A N 1
ATOM 2329 C CA . ASP A 1 296 ? -23.806 -20.951 -12.220 1.00 54.89 316 ASP A CA 1
ATOM 2330 C C . ASP A 1 296 ? -22.488 -20.207 -12.048 1.00 51.50 316 ASP A C 1
ATOM 2331 O O . ASP A 1 296 ? -21.421 -20.820 -12.020 1.00 56.54 316 ASP A O 1
ATOM 2336 N N . PRO A 1 297 ? -22.560 -18.871 -11.934 1.00 54.06 317 PRO A N 1
ATOM 2337 C CA . PRO A 1 297 ? -21.362 -18.020 -11.853 1.00 46.45 317 PRO A CA 1
ATOM 2338 C C . PRO A 1 297 ? -20.487 -18.335 -10.638 1.00 43.04 317 PRO A C 1
ATOM 2339 O O . PRO A 1 297 ? -19.269 -18.126 -10.689 1.00 48.86 317 PRO A O 1
ATOM 2343 N N . LYS A 1 298 ? -21.099 -18.827 -9.564 1.00 44.00 318 LYS A N 1
ATOM 2344 C CA . LYS A 1 298 ? -20.337 -19.233 -8.396 1.00 45.27 318 LYS A CA 1
ATOM 2345 C C . LYS A 1 298 ? -19.559 -20.515 -8.701 1.00 41.10 318 LYS A C 1
ATOM 2346 O O . LYS A 1 298 ? -18.382 -20.629 -8.364 1.00 43.79 318 LYS A O 1
ATOM 2350 N N . ILE A 1 299 ? -20.209 -21.478 -9.352 1.00 48.09 319 ILE A N 1
ATOM 2351 C CA . ILE A 1 299 ? -19.513 -22.692 -9.784 1.00 44.94 319 ILE A CA 1
ATOM 2352 C C . ILE A 1 299 ? -18.433 -22.338 -10.814 1.00 46.48 319 ILE A C 1
ATOM 2353 O O . ILE A 1 299 ? -17.332 -22.919 -10.827 1.00 42.97 319 ILE A O 1
ATOM 2358 N N . ASN A 1 300 ? -18.746 -21.370 -11.671 1.00 42.21 320 ASN A N 1
ATOM 2359 C CA . ASN A 1 300 ? -17.813 -20.971 -12.721 1.00 42.59 320 ASN A CA 1
ATOM 2360 C C . ASN A 1 300 ? -16.500 -20.499 -12.090 1.00 41.37 320 ASN A C 1
ATOM 2361 O O . ASN A 1 300 ? -15.416 -20.854 -12.556 1.00 37.59 320 ASN A O 1
ATOM 2366 N N . ILE A 1 301 ? -16.613 -19.756 -10.988 1.00 46.46 321 ILE A N 1
ATOM 2367 C CA . ILE A 1 301 ? -15.445 -19.286 -10.247 1.00 43.01 321 ILE A CA 1
ATOM 2368 C C . ILE A 1 301 ? -14.683 -20.418 -9.555 1.00 42.36 321 ILE A C 1
ATOM 2369 O O . ILE A 1 301 ? -13.458 -20.502 -9.659 1.00 41.47 321 ILE A O 1
ATOM 2374 N N . MET A 1 302 ? -15.419 -21.271 -8.845 1.00 35.43 322 MET A N 1
ATOM 2375 C CA . MET A 1 302 ? -14.840 -22.355 -8.061 1.00 35.78 322 MET A CA 1
ATOM 2376 C C . MET A 1 302 ? -13.992 -23.281 -8.918 1.00 38.41 322 MET A C 1
ATOM 2377 O O . MET A 1 302 ? -12.915 -23.720 -8.510 1.00 37.65 322 MET A O 1
ATOM 2382 N N . TYR A 1 303 ? -14.465 -23.553 -10.124 1.00 36.05 323 TYR A N 1
ATOM 2383 C CA . TYR A 1 303 ? -13.840 -24.578 -10.950 1.00 36.49 323 TYR A CA 1
ATOM 2384 C C . TYR A 1 303 ? -13.077 -23.996 -12.168 1.00 41.63 323 TYR A C 1
ATOM 2385 O O . TYR A 1 303 ? -12.574 -24.738 -13.020 1.00 36.35 323 TYR A O 1
ATOM 2394 N N . ALA A 1 304 ? -12.934 -22.671 -12.219 1.00 41.04 324 ALA A N 1
ATOM 2395 C CA . ALA A 1 304 ? -12.261 -22.006 -13.355 1.00 39.05 324 ALA A CA 1
ATOM 2396 C C . ALA A 1 304 ? -10.830 -22.491 -13.615 1.00 41.43 324 ALA A C 1
ATOM 2397 O O . ALA A 1 304 ? -10.451 -22.785 -14.755 1.00 38.91 324 ALA A O 1
ATOM 2399 N N . ALA A 1 305 ? -10.023 -22.559 -12.565 1.00 35.00 325 ALA A N 1
ATOM 2400 C CA . ALA A 1 305 ? -8.636 -22.962 -12.741 1.00 33.94 325 ALA A CA 1
ATOM 2401 C C . ALA A 1 305 ? -8.546 -24.463 -13.016 1.00 35.56 325 ALA A C 1
ATOM 2402 O O . ALA A 1 305 ? -7.708 -24.910 -13.809 1.00 35.86 325 ALA A O 1
ATOM 2404 N N . LYS A 1 306 ? -9.401 -25.233 -12.352 1.00 39.07 326 LYS A N 1
ATOM 2405 C CA . LYS A 1 306 ? -9.431 -26.686 -12.536 1.00 37.17 326 LYS A CA 1
ATOM 2406 C C . LYS A 1 306 ? -9.760 -27.020 -13.985 1.00 37.16 326 LYS A C 1
ATOM 2407 O O . LYS A 1 306 ? -9.072 -27.820 -14.618 1.00 33.78 326 LYS A O 1
ATOM 2413 N N . TYR A 1 307 ? -10.800 -26.373 -14.510 1.00 34.46 327 TYR A N 1
ATOM 2414 C CA . TYR A 1 307 ? -11.210 -26.545 -15.901 1.00 32.43 327 TYR A CA 1
ATOM 2415 C C . TYR A 1 307 ? -10.127 -26.117 -16.884 1.00 36.89 327 TYR A C 1
ATOM 2416 O O . TYR A 1 307 ? -9.772 -26.877 -17.802 1.00 34.91 327 TYR A O 1
ATOM 2425 N N . ALA A 1 308 ? -9.615 -24.895 -16.715 1.00 33.90 328 ALA A N 1
ATOM 2426 C CA . ALA A 1 308 ? -8.658 -24.351 -17.687 1.00 32.32 328 ALA A CA 1
ATOM 2427 C C . ALA A 1 308 ? -7.423 -25.254 -17.804 1.00 31.45 328 ALA A C 1
ATOM 2428 O O . ALA A 1 308 ? -6.925 -25.521 -18.889 1.00 35.76 328 ALA A O 1
ATOM 2430 N N . SER A 1 309 ? -6.944 -25.715 -16.658 1.00 34.59 329 SER A N 1
ATOM 2431 C CA . SER A 1 309 ? -5.820 -26.625 -16.604 1.00 34.13 329 SER A CA 1
ATOM 2432 C C . SER A 1 309 ? -6.150 -27.977 -17.266 1.00 33.20 329 SER A C 1
ATOM 2433 O O . SER A 1 309 ? -5.330 -28.529 -18.003 1.00 32.79 329 SER A O 1
ATOM 2436 N N . SER A 1 310 ? -7.348 -28.496 -17.020 1.00 35.51 330 SER A N 1
ATOM 2437 C CA . SER A 1 310 ? -7.728 -29.759 -17.624 1.00 36.57 330 SER A CA 1
ATOM 2438 C C . SER A 1 310 ? -7.803 -29.625 -19.144 1.00 39.70 330 SER A C 1
ATOM 2439 O O . SER A 1 310 ? -7.170 -30.410 -19.877 1.00 35.44 330 SER A O 1
ATOM 2442 N N . GLN A 1 311 ? -8.564 -28.633 -19.605 1.00 35.73 331 GLN A N 1
ATOM 2443 C CA . GLN A 1 311 ? -8.735 -28.380 -21.040 1.00 33.03 331 GLN A CA 1
ATOM 2444 C C . GLN A 1 311 ? -7.391 -28.139 -21.734 1.00 31.59 331 GLN A C 1
ATOM 2445 O O . GLN A 1 311 ? -7.175 -28.572 -22.872 1.00 31.30 331 GLN A O 1
ATOM 2451 N N . ASN A 1 312 ? -6.492 -27.439 -21.053 1.00 27.62 332 ASN A N 1
ATOM 2452 C CA . ASN A 1 312 ? -5.181 -27.172 -21.636 1.00 25.67 332 ASN A CA 1
ATOM 2453 C C . ASN A 1 312 ? -4.387 -28.461 -21.950 1.00 25.86 332 ASN A C 1
ATOM 2454 O O . ASN A 1 312 ? -3.860 -28.612 -23.054 1.00 29.25 332 ASN A O 1
ATOM 2459 N N . GLY A 1 313 ? -4.302 -29.385 -20.992 1.00 25.47 333 GLY A N 1
ATOM 2460 C CA . GLY A 1 313 ? -3.606 -30.650 -21.231 1.00 23.92 333 GLY A CA 1
ATOM 2461 C C . GLY A 1 313 ? -4.333 -31.558 -22.224 1.00 27.87 333 GLY A C 1
ATOM 2462 O O . GLY A 1 313 ? -3.706 -32.276 -23.011 1.00 28.01 333 GLY A O 1
ATOM 2463 N N . TYR A 1 314 ? -5.662 -31.512 -22.182 1.00 32.47 334 TYR A N 1
ATOM 2464 C CA . TYR A 1 314 ? -6.518 -32.259 -23.114 1.00 40.23 334 TYR A CA 1
ATOM 2465 C C . TYR A 1 314 ? -6.203 -31.903 -24.560 1.00 38.93 334 TYR A C 1
ATOM 2466 O O . TYR A 1 314 ? -5.926 -32.794 -25.383 1.00 28.95 334 TYR A O 1
ATOM 2475 N N . LYS A 1 315 ? -6.243 -30.599 -24.859 1.00 30.39 335 LYS A N 1
ATOM 2476 C CA . LYS A 1 315 ? -6.023 -30.131 -26.218 1.00 28.13 335 LYS A CA 1
ATOM 2477 C C . LYS A 1 315 ? -4.560 -30.279 -26.596 1.00 29.82 335 LYS A C 1
ATOM 2478 O O . LYS A 1 315 ? -4.250 -30.514 -27.763 1.00 28.78 335 LYS A O 1
ATOM 2484 N N . ARG A 1 316 ? -3.658 -30.140 -25.628 1.00 25.09 336 ARG A N 1
ATOM 2485 C CA . ARG A 1 316 ? -2.251 -30.379 -25.936 1.00 27.48 336 ARG A CA 1
ATOM 2486 C C . ARG A 1 316 ? -2.051 -31.838 -26.389 1.00 27.58 336 ARG A C 1
ATOM 2487 O O . ARG A 1 316 ? -1.293 -32.097 -27.318 1.00 28.93 336 ARG A O 1
ATOM 2495 N N . ALA A 1 317 ? -2.731 -32.777 -25.736 1.00 32.65 337 ALA A N 1
ATOM 2496 C CA . ALA A 1 317 ? -2.612 -34.186 -26.109 1.00 33.15 337 ALA A CA 1
ATOM 2497 C C . ALA A 1 317 ? -3.179 -34.400 -27.509 1.00 37.27 337 ALA A C 1
ATOM 2498 O O . ALA A 1 317 ? -2.622 -35.156 -28.302 1.00 33.52 337 ALA A O 1
ATOM 2500 N N . GLN A 1 318 ? -4.285 -33.728 -27.816 1.00 31.36 338 GLN A N 1
ATOM 2501 C CA . GLN A 1 318 ? -4.849 -33.800 -29.164 1.00 33.60 338 GLN A CA 1
ATOM 2502 C C . GLN A 1 318 ? -3.848 -33.293 -30.193 1.00 30.87 338 GLN A C 1
ATOM 2503 O O . GLN A 1 318 ? -3.636 -33.914 -31.240 1.00 31.76 338 GLN A O 1
ATOM 2509 N N . GLY A 1 319 ? -3.235 -32.149 -29.902 1.00 31.74 339 GLY A N 1
ATOM 2510 C CA . GLY A 1 319 ? -2.280 -31.576 -30.840 1.00 30.66 339 GLY A CA 1
ATOM 2511 C C . GLY A 1 319 ? -1.015 -32.418 -31.023 1.00 30.65 339 GLY A C 1
ATOM 2512 O O . GLY A 1 319 ? -0.456 -32.506 -32.120 1.00 30.34 339 GLY A O 1
ATOM 2513 N N . ALA A 1 320 ? -0.536 -33.017 -29.945 1.00 26.91 340 ALA A N 1
ATOM 2514 C CA . ALA A 1 320 ? 0.673 -33.832 -30.041 1.00 26.62 340 ALA A CA 1
ATOM 2515 C C . ALA A 1 320 ? 0.410 -35.033 -30.936 1.00 24.70 340 ALA A C 1
ATOM 2516 O O . ALA A 1 320 ? 1.240 -35.373 -31.797 1.00 28.40 340 ALA A O 1
ATOM 2518 N N . ASN A 1 321 ? -0.772 -35.640 -30.772 1.00 26.12 341 ASN A N 1
ATOM 2519 C CA . ASN A 1 321 ? -1.111 -36.824 -31.537 1.00 33.76 341 ASN A CA 1
ATOM 2520 C C . ASN A 1 321 ? -1.358 -36.471 -32.983 1.00 38.00 341 ASN A C 1
ATOM 2521 O O . ASN A 1 321 ? -1.033 -37.245 -33.876 1.00 34.07 341 ASN A O 1
ATOM 2526 N N . TRP A 1 322 ? -1.926 -35.295 -33.213 1.00 32.95 342 TRP A N 1
ATOM 2527 C CA . TRP A 1 322 ? -2.169 -34.853 -34.569 1.00 33.97 342 TRP A CA 1
ATOM 2528 C C . TRP A 1 322 ? -0.810 -34.571 -35.229 1.00 31.57 342 TRP A C 1
ATOM 2529 O O . TRP A 1 322 ? -0.596 -34.913 -36.388 1.00 32.53 342 TRP A O 1
ATOM 2540 N N . ALA A 1 323 ? 0.128 -34.010 -34.470 1.00 34.92 343 ALA A N 1
ATOM 2541 C CA . ALA A 1 323 ? 1.455 -33.710 -35.003 1.00 38.84 343 ALA A CA 1
ATOM 2542 C C . ALA A 1 323 ? 2.170 -34.999 -35.365 1.00 41.08 343 ALA A C 1
ATOM 2543 O O . ALA A 1 323 ? 2.821 -35.096 -36.404 1.00 43.79 343 ALA A O 1
ATOM 2545 N N . ILE A 1 324 ? 2.057 -35.987 -34.491 1.00 39.78 344 ILE A N 1
ATOM 2546 C CA . ILE A 1 324 ? 2.704 -37.257 -34.740 1.00 38.12 344 ILE A CA 1
ATOM 2547 C C . ILE A 1 324 ? 2.182 -37.858 -36.048 1.00 43.43 344 ILE A C 1
ATOM 2548 O O . ILE A 1 324 ? 2.972 -38.311 -36.871 1.00 44.45 344 ILE A O 1
ATOM 2553 N N . ARG A 1 325 ? 0.864 -37.813 -36.259 1.00 45.55 345 ARG A N 1
ATOM 2554 C CA . ARG A 1 325 ? 0.269 -38.299 -37.511 1.00 46.23 345 ARG A CA 1
ATOM 2555 C C . ARG A 1 325 ? 0.671 -37.450 -38.716 1.00 47.39 345 ARG A C 1
ATOM 2556 O O . ARG A 1 325 ? 1.215 -37.952 -39.696 1.00 62.41 345 ARG A O 1
ATOM 2564 N N . ARG A 1 326 ? 0.409 -36.153 -38.635 1.00 42.96 346 ARG A N 1
ATOM 2565 C CA . ARG A 1 326 ? 0.528 -35.296 -39.801 1.00 38.26 346 ARG A CA 1
ATOM 2566 C C . ARG A 1 326 ? 1.978 -34.978 -40.180 1.00 44.09 346 ARG A C 1
ATOM 2567 O O . ARG A 1 326 ? 2.246 -34.680 -41.343 1.00 43.57 346 ARG A O 1
ATOM 2575 N N . ARG A 1 327 ? 2.905 -35.045 -39.222 1.00 38.68 347 ARG A N 1
ATOM 2576 C CA . ARG A 1 327 ? 4.291 -34.622 -39.482 1.00 40.67 347 ARG A CA 1
ATOM 2577 C C . ARG A 1 327 ? 5.318 -35.766 -39.392 1.00 41.02 347 ARG A C 1
ATOM 2578 O O . ARG A 1 327 ? 6.522 -35.527 -39.368 1.00 43.51 347 ARG A O 1
ATOM 2586 N N . SER A 1 328 ? 4.826 -36.997 -39.331 1.00 36.82 348 SER A N 1
ATOM 2587 C CA . SER A 1 328 ? 5.670 -38.184 -39.307 1.00 40.49 348 SER A CA 1
ATOM 2588 C C . SER A 1 328 ? 6.720 -38.133 -38.207 1.00 37.21 348 SER A C 1
ATOM 2589 O O . SER A 1 328 ? 7.878 -38.448 -38.453 1.00 37.70 348 SER A O 1
ATOM 2592 N N . LEU A 1 329 ? 6.322 -37.756 -36.993 1.00 32.38 349 LEU A N 1
ATOM 2593 C CA . LEU A 1 329 ? 7.300 -37.572 -35.922 1.00 38.33 349 LEU A CA 1
ATOM 2594 C C . LEU A 1 329 ? 7.966 -38.883 -35.509 1.00 40.37 349 LEU A C 1
ATOM 2595 O O . LEU A 1 329 ? 9.151 -38.901 -35.180 1.00 35.20 349 LEU A O 1
ATOM 2600 N N . ARG A 1 330 ? 7.214 -39.978 -35.523 1.00 29.16 350 ARG A N 1
ATOM 2601 C CA . ARG A 1 330 ? 7.805 -41.254 -35.172 1.00 28.27 350 ARG A CA 1
ATOM 2602 C C . ARG A 1 330 ? 8.941 -41.584 -36.144 1.00 33.12 350 ARG A C 1
ATOM 2603 O O . ARG A 1 330 ? 10.015 -42.046 -35.750 1.00 34.94 350 ARG A O 1
ATOM 2611 N N . GLU A 1 331 ? 8.693 -41.329 -37.421 1.00 34.23 351 GLU A N 1
ATOM 2612 C CA . GLU A 1 331 ? 9.656 -41.667 -38.461 1.00 36.01 351 GLU A CA 1
ATOM 2613 C C . GLU A 1 331 ? 10.917 -40.826 -38.309 1.00 37.32 351 GLU A C 1
ATOM 2614 O O . GLU A 1 331 ? 12.018 -41.293 -38.559 1.00 36.90 351 GLU A O 1
ATOM 2620 N N . ILE A 1 332 ? 10.749 -39.584 -37.868 1.00 36.71 352 ILE A N 1
ATOM 2621 C CA . ILE A 1 332 ? 11.882 -38.705 -37.706 1.00 33.25 352 ILE A CA 1
ATOM 2622 C C . ILE A 1 332 ? 12.764 -39.182 -36.560 1.00 34.62 352 ILE A C 1
ATOM 2623 O O . ILE A 1 332 ? 13.985 -39.195 -36.685 1.00 37.63 352 ILE A O 1
ATOM 2628 N N . LYS A 1 333 ? 12.150 -39.590 -35.447 1.00 36.10 353 LYS A N 1
ATOM 2629 C CA . LYS A 1 333 ? 12.930 -40.045 -34.302 1.00 27.43 353 LYS A CA 1
ATOM 2630 C C . LYS A 1 333 ? 13.570 -41.404 -34.604 1.00 29.32 353 LYS A C 1
ATOM 2631 O O . LYS A 1 333 ? 14.674 -41.690 -34.133 1.00 36.20 353 LYS A O 1
ATOM 2637 N N . LEU A 1 334 ? 12.864 -42.248 -35.357 1.00 28.41 354 LEU A N 1
ATOM 2638 C CA . LEU A 1 334 ? 13.452 -43.504 -35.825 1.00 30.33 354 LEU A CA 1
ATOM 2639 C C . LEU A 1 334 ? 14.713 -43.201 -36.644 1.00 32.80 354 LEU A C 1
ATOM 2640 O O . LEU A 1 334 ? 15.750 -43.842 -36.469 1.00 36.34 354 LEU A O 1
ATOM 2645 N N . ALA A 1 335 ? 14.625 -42.207 -37.523 1.00 36.32 355 ALA A N 1
ATOM 2646 C CA . ALA A 1 335 ? 15.761 -41.889 -38.376 1.00 40.81 355 ALA A CA 1
ATOM 2647 C C . ALA A 1 335 ? 16.904 -41.340 -37.524 1.00 37.00 355 ALA A C 1
ATOM 2648 O O . ALA A 1 335 ? 18.076 -41.584 -37.811 1.00 35.25 355 ALA A O 1
ATOM 2650 N N . GLN A 1 336 ? 16.565 -40.624 -36.458 1.00 29.99 356 GLN A N 1
ATOM 2651 C CA . GLN A 1 336 ? 17.605 -40.076 -35.605 1.00 30.57 356 GLN A CA 1
ATOM 2652 C C . GLN A 1 336 ? 18.267 -41.190 -34.788 1.00 34.33 356 GLN A C 1
ATOM 2653 O O . GLN A 1 336 ? 19.486 -41.198 -34.627 1.00 35.38 356 GLN A O 1
ATOM 2659 N N . GLN A 1 337 ? 17.492 -42.146 -34.283 1.00 28.97 357 GLN A N 1
ATOM 2660 C CA . GLN A 1 337 ? 18.129 -43.218 -33.528 1.00 29.41 357 GLN A CA 1
ATOM 2661 C C . GLN A 1 337 ? 18.947 -44.119 -34.476 1.00 29.97 357 GLN A C 1
ATOM 2662 O O . GLN A 1 337 ? 19.990 -44.620 -34.092 1.00 36.17 357 GLN A O 1
ATOM 2668 N N . GLN A 1 338 ? 18.500 -44.287 -35.717 1.00 29.82 358 GLN A N 1
ATOM 2669 C CA . GLN A 1 338 ? 19.280 -45.068 -36.679 1.00 38.86 358 GLN A CA 1
ATOM 2670 C C . GLN A 1 338 ? 20.620 -44.377 -36.958 1.00 40.98 358 GLN A C 1
ATOM 2671 O O . GLN A 1 338 ? 21.659 -45.026 -37.099 1.00 36.96 358 GLN A O 1
ATOM 2677 N N . GLU A 1 339 ? 20.606 -43.051 -36.994 1.00 34.79 359 GLU A N 1
ATOM 2678 C CA . GLU A 1 339 ? 21.842 -42.308 -37.232 1.00 33.48 359 GLU A CA 1
ATOM 2679 C C . GLU A 1 339 ? 22.871 -42.487 -36.092 1.00 34.40 359 GLU A C 1
ATOM 2680 O O . GLU A 1 339 ? 24.062 -42.632 -36.348 1.00 31.19 359 GLU A O 1
ATOM 2686 N N . VAL A 1 340 ? 22.428 -42.445 -34.834 1.00 38.51 360 VAL A N 1
ATOM 2687 C CA . VAL A 1 340 ? 23.359 -42.643 -33.713 1.00 34.89 360 VAL A CA 1
ATOM 2688 C C . VAL A 1 340 ? 23.793 -44.117 -33.650 1.00 37.51 360 VAL A C 1
ATOM 2689 O O . VAL A 1 340 ? 24.907 -44.426 -33.251 1.00 34.71 360 VAL A O 1
ATOM 2693 N N . LEU A 1 341 ? 22.923 -45.028 -34.070 1.00 33.81 361 LEU A N 1
ATOM 2694 C CA . LEU A 1 341 ? 23.307 -46.441 -34.104 1.00 31.99 361 LEU A CA 1
ATOM 2695 C C . LEU A 1 341 ? 24.350 -46.728 -35.196 1.00 31.02 361 LEU A C 1
ATOM 2696 O O . LEU A 1 341 ? 25.238 -47.549 -34.998 1.00 37.63 361 LEU A O 1
ATOM 2701 N N . ALA A 1 342 ? 24.249 -46.050 -36.337 1.00 34.06 362 ALA A N 1
ATOM 2702 C CA . ALA A 1 342 ? 25.220 -46.242 -37.423 1.00 35.80 362 ALA A CA 1
ATOM 2703 C C . ALA A 1 342 ? 26.562 -45.637 -37.040 1.00 41.29 362 ALA A C 1
ATOM 2704 O O . ALA A 1 342 ? 27.611 -46.212 -37.319 1.00 43.71 362 ALA A O 1
ATOM 2706 N N . TRP A 1 343 ? 26.512 -44.469 -36.399 1.00 45.54 363 TRP A N 1
ATOM 2707 C CA . TRP A 1 343 ? 27.693 -43.852 -35.798 1.00 37.14 363 TRP A CA 1
ATOM 2708 C C . TRP A 1 343 ? 28.358 -44.794 -34.796 1.00 34.77 363 TRP A C 1
ATOM 2709 O O . TRP A 1 343 ? 29.582 -44.953 -34.817 1.00 40.45 363 TRP A O 1
ATOM 2720 N N . ALA A 1 344 ? 27.558 -45.409 -33.916 1.00 34.13 364 ALA A N 1
ATOM 2721 C CA . ALA A 1 344 ? 28.108 -46.345 -32.920 1.00 37.70 364 ALA A CA 1
ATOM 2722 C C . ALA A 1 344 ? 28.771 -47.525 -33.601 1.00 41.10 364 ALA A C 1
ATOM 2723 O O . ALA A 1 344 ? 29.866 -47.942 -33.229 1.00 35.59 364 ALA A O 1
ATOM 2725 N N . LYS A 1 345 ? 28.083 -48.065 -34.602 1.00 37.77 365 LYS A N 1
ATOM 2726 C CA . LYS A 1 345 ? 28.573 -49.230 -35.327 1.00 45.12 365 LYS A CA 1
ATOM 2727 C C . LYS A 1 345 ? 29.910 -48.940 -36.020 1.00 48.88 365 LYS A C 1
ATOM 2728 O O . LYS A 1 345 ? 30.816 -49.778 -36.031 1.00 46.70 365 LYS A O 1
ATOM 2734 N N . GLN A 1 346 ? 30.026 -47.746 -36.592 1.00 46.43 366 GLN A N 1
ATOM 2735 C CA . GLN A 1 346 ? 31.257 -47.345 -37.256 1.00 45.62 366 GLN A CA 1
ATOM 2736 C C . GLN A 1 346 ? 32.426 -47.329 -36.270 1.00 46.84 366 GLN A C 1
ATOM 2737 O O . GLN A 1 346 ? 33.540 -47.746 -36.607 1.00 51.62 366 GLN A O 1
ATOM 2739 N N . LYS A 1 347 ? 32.168 -46.866 -35.049 1.00 43.69 367 LYS A N 1
ATOM 2740 C CA . LYS A 1 347 ? 33.208 -46.799 -34.020 1.00 47.25 367 LYS A CA 1
ATOM 2741 C C . LYS A 1 347 ? 33.382 -48.103 -33.245 1.00 48.13 367 LYS A C 1
ATOM 2742 O O . LYS A 1 347 ? 34.199 -48.174 -32.325 1.00 42.03 367 LYS A O 1
ATOM 2746 N N . GLY A 1 348 ? 32.609 -49.126 -33.597 1.00 50.92 368 GLY A N 1
ATOM 2747 C CA . GLY A 1 348 ? 32.734 -50.425 -32.944 1.00 48.00 368 GLY A CA 1
ATOM 2748 C C . GLY A 1 348 ? 32.132 -50.447 -31.547 1.00 44.68 368 GLY A C 1
ATOM 2749 O O . GLY A 1 348 ? 32.507 -51.270 -30.705 1.00 44.80 368 GLY A O 1
ATOM 2750 N N . ILE A 1 349 ? 31.194 -49.533 -31.307 1.00 45.15 369 ILE A N 1
ATOM 2751 C CA . ILE A 1 349 ? 30.516 -49.411 -30.019 1.00 36.19 369 ILE A CA 1
ATOM 2752 C C . ILE A 1 349 ? 29.202 -50.223 -29.988 1.00 34.74 369 ILE A C 1
ATOM 2753 O O . ILE A 1 349 ? 28.336 -50.055 -30.845 1.00 34.20 369 ILE A O 1
ATOM 2758 N N . ALA A 1 350 ? 29.063 -51.106 -28.993 1.00 37.04 370 ALA A N 1
ATOM 2759 C CA . ALA A 1 350 ? 27.896 -51.990 -28.884 1.00 33.53 370 ALA A CA 1
ATOM 2760 C C . ALA A 1 350 ? 26.876 -51.524 -27.844 1.00 34.56 370 ALA A C 1
ATOM 2761 O O . ALA A 1 350 ? 25.748 -52.037 -27.803 1.00 35.05 370 ALA A O 1
ATOM 2763 N N . THR A 1 351 ? 27.258 -50.567 -27.000 1.00 33.65 371 THR A N 1
ATOM 2764 C CA . THR A 1 351 ? 26.377 -50.130 -25.917 1.00 34.59 371 THR A CA 1
ATOM 2765 C C . THR A 1 351 ? 25.099 -49.475 -26.440 1.00 33.35 371 THR A C 1
ATOM 2766 O O . THR A 1 351 ? 24.055 -49.568 -25.830 1.00 34.41 371 THR A O 1
ATOM 2770 N N . THR A 1 352 ? 25.171 -48.828 -27.586 1.00 33.31 372 THR A N 1
ATOM 2771 C CA . THR A 1 352 ? 24.025 -48.083 -28.080 1.00 32.18 372 THR A CA 1
ATOM 2772 C C . THR A 1 352 ? 22.872 -48.995 -28.537 1.00 33.38 372 THR A C 1
ATOM 2773 O O . THR A 1 352 ? 21.695 -48.763 -28.209 1.00 35.33 372 THR A O 1
ATOM 2777 N N . GLU A 1 353 ? 23.203 -50.031 -29.304 1.00 32.59 373 GLU A N 1
ATOM 2778 C CA . GLU A 1 353 ? 22.174 -50.933 -29.784 1.00 32.87 373 GLU A CA 1
ATOM 2779 C C . GLU A 1 353 ? 21.535 -51.613 -28.582 1.00 33.68 373 GLU A C 1
ATOM 2780 O O . GLU A 1 353 ? 20.319 -51.809 -28.517 1.00 33.42 373 GLU A O 1
ATOM 2786 N N . GLU A 1 354 ? 22.377 -51.948 -27.616 1.00 33.99 374 GLU A N 1
ATOM 2787 C CA . GLU A 1 354 ? 21.914 -52.549 -26.373 1.00 35.43 374 GLU A CA 1
ATOM 2788 C C . GLU A 1 354 ? 20.951 -51.596 -25.630 1.00 34.87 374 GLU A C 1
ATOM 2789 O O . GLU A 1 354 ? 19.932 -52.015 -25.095 1.00 34.44 374 GLU A O 1
ATOM 2795 N N . ALA A 1 355 ? 21.276 -50.306 -25.598 1.00 34.07 375 ALA A N 1
ATOM 2796 C CA . ALA A 1 355 ? 20.403 -49.363 -24.910 1.00 35.71 375 ALA A CA 1
ATOM 2797 C C . ALA A 1 355 ? 19.064 -49.233 -25.649 1.00 37.50 375 ALA A C 1
ATOM 2798 O O . ALA A 1 355 ? 18.005 -49.194 -25.021 1.00 36.42 375 ALA A O 1
ATOM 2800 N N . VAL A 1 356 ? 19.102 -49.160 -26.977 1.00 33.35 376 VAL A N 1
ATOM 2801 C CA . VAL A 1 356 ? 17.855 -48.997 -27.713 1.00 32.00 376 VAL A CA 1
ATOM 2802 C C . VAL A 1 356 ? 16.954 -50.221 -27.466 1.00 33.48 376 VAL A C 1
ATOM 2803 O O . VAL A 1 356 ? 15.747 -50.079 -27.278 1.00 33.94 376 VAL A O 1
ATOM 2807 N N . ARG A 1 357 ? 17.554 -51.412 -27.410 1.00 35.23 377 ARG A N 1
ATOM 2808 C CA . ARG A 1 357 ? 16.792 -52.628 -27.164 1.00 34.44 377 ARG A CA 1
ATOM 2809 C C . ARG A 1 357 ? 16.218 -52.652 -25.757 1.00 34.41 377 ARG A C 1
ATOM 2810 O O . ARG A 1 357 ? 15.078 -53.049 -25.570 1.00 34.04 377 ARG A O 1
ATOM 2818 N N . ALA A 1 358 ? 17.017 -52.248 -24.768 1.00 34.47 378 ALA A N 1
ATOM 2819 C CA . ALA A 1 358 ? 16.537 -52.209 -23.385 1.00 33.51 378 ALA A CA 1
ATOM 2820 C C . ALA A 1 358 ? 15.397 -51.194 -23.236 1.00 33.10 378 ALA A C 1
ATOM 2821 O O . ALA A 1 358 ? 14.437 -51.440 -22.505 1.00 33.41 378 ALA A O 1
ATOM 2823 N N . ILE A 1 359 ? 15.483 -50.062 -23.946 1.00 32.71 379 ILE A N 1
ATOM 2824 C CA . ILE A 1 359 ? 14.343 -49.134 -23.966 1.00 31.23 379 ILE A CA 1
ATOM 2825 C C . ILE A 1 359 ? 13.070 -49.819 -24.543 1.00 32.87 379 ILE A C 1
ATOM 2826 O O . ILE A 1 359 ? 12.006 -49.769 -23.932 1.00 31.83 379 ILE A O 1
ATOM 2831 N N . SER A 1 360 ? 13.180 -50.486 -25.690 1.00 33.21 380 SER A N 1
ATOM 2832 C CA . SER A 1 360 ? 11.998 -51.136 -26.291 1.00 33.33 380 SER A CA 1
ATOM 2833 C C . SER A 1 360 ? 11.412 -52.227 -25.401 1.00 32.82 380 SER A C 1
ATOM 2834 O O . SER A 1 360 ? 10.195 -52.370 -25.283 1.00 35.47 380 SER A O 1
ATOM 2837 N N . LYS A 1 361 ? 12.287 -53.011 -24.787 1.00 34.05 381 LYS A N 1
ATOM 2838 C CA . LYS A 1 361 ? 11.855 -54.085 -23.902 1.00 34.18 381 LYS A CA 1
ATOM 2839 C C . LYS A 1 361 ? 11.090 -53.539 -22.676 1.00 34.09 381 LYS A C 1
ATOM 2840 O O . LYS A 1 361 ? 10.088 -54.109 -22.247 1.00 37.58 381 LYS A O 1
ATOM 2842 N N . ALA A 1 362 ? 11.585 -52.446 -22.107 1.00 35.83 382 ALA A N 1
ATOM 2843 C CA . ALA A 1 362 ? 10.983 -51.898 -20.896 1.00 35.14 382 ALA A CA 1
ATOM 2844 C C . ALA A 1 362 ? 9.617 -51.288 -21.229 1.00 34.90 382 ALA A C 1
ATOM 2845 O O . ALA A 1 362 ? 8.668 -51.400 -20.454 1.00 33.23 382 ALA A O 1
ATOM 2847 N N . ILE A 1 363 ? 9.524 -50.654 -22.396 1.00 31.72 383 ILE A N 1
ATOM 2848 C CA . ILE A 1 363 ? 8.272 -50.052 -22.845 1.00 30.17 383 ILE A CA 1
ATOM 2849 C C . ILE A 1 363 ? 7.210 -51.118 -23.085 1.00 36.11 383 ILE A C 1
ATOM 2850 O O . ILE A 1 363 ? 6.066 -50.991 -22.647 1.00 36.67 383 ILE A O 1
ATOM 2855 N N . GLU A 1 364 ? 7.602 -52.174 -23.785 1.00 34.25 384 GLU A N 1
ATOM 2856 C CA . GLU A 1 364 ? 6.712 -53.292 -24.023 1.00 41.88 384 GLU A CA 1
ATOM 2857 C C . GLU A 1 364 ? 6.335 -53.955 -22.700 1.00 45.03 384 GLU A C 1
ATOM 2858 O O . GLU A 1 364 ? 5.180 -54.302 -22.488 1.00 41.42 384 GLU A O 1
ATOM 2864 N N . GLY A 1 365 ? 7.311 -54.128 -21.814 1.00 32.74 385 GLY A N 1
ATOM 2865 C CA . GLY A 1 365 ? 7.048 -54.724 -20.521 1.00 30.66 385 GLY A CA 1
ATOM 2866 C C . GLY A 1 365 ? 6.017 -53.982 -19.671 1.00 38.58 385 GLY A C 1
ATOM 2867 O O . GLY A 1 365 ? 5.206 -54.618 -19.007 1.00 41.82 385 GLY A O 1
ATOM 2868 N N . ARG A 1 366 ? 6.028 -52.645 -19.686 1.00 37.72 386 ARG A N 1
ATOM 2869 C CA . ARG A 1 366 ? 5.186 -51.896 -18.738 1.00 31.35 386 ARG A CA 1
ATOM 2870 C C . ARG A 1 366 ? 3.809 -51.500 -19.260 1.00 33.05 386 ARG A C 1
ATOM 2871 O O . ARG A 1 366 ? 3.085 -50.756 -18.589 1.00 37.00 386 ARG A O 1
ATOM 2879 N N . GLN A 1 367 ? 3.426 -52.007 -20.428 1.00 41.21 387 GLN A N 1
ATOM 2880 C CA . GLN A 1 367 ? 2.191 -51.560 -21.089 1.00 44.88 387 GLN A CA 1
ATOM 2881 C C . GLN A 1 367 ? 0.932 -51.630 -20.220 1.00 40.24 387 GLN A C 1
ATOM 2882 O O . GLN A 1 367 ? 0.200 -50.648 -20.102 1.00 36.09 387 GLN A O 1
ATOM 2888 N N . ASP A 1 368 ? 0.678 -52.793 -19.627 1.00 35.22 388 ASP A N 1
ATOM 2889 C CA . ASP A 1 368 ? -0.494 -52.973 -18.773 1.00 35.71 388 ASP A CA 1
ATOM 2890 C C . ASP A 1 368 ? -0.449 -52.059 -17.546 1.00 41.69 388 ASP A C 1
ATOM 2891 O O . ASP A 1 368 ? -1.464 -51.483 -17.147 1.00 38.73 388 ASP A O 1
ATOM 2896 N N . LEU A 1 369 ? 0.732 -51.950 -16.946 1.00 39.18 389 LEU A N 1
ATOM 2897 C CA . LEU A 1 369 ? 0.921 -51.152 -15.739 1.00 38.85 389 LEU A CA 1
ATOM 2898 C C . LEU A 1 369 ? 0.756 -49.673 -16.048 1.00 36.52 389 LEU A C 1
ATOM 2899 O O . LEU A 1 369 ? 0.107 -48.933 -15.307 1.00 41.77 389 LEU A O 1
ATOM 2904 N N . ARG A 1 370 ? 1.342 -49.247 -17.157 1.00 29.57 390 ARG A N 1
ATOM 2905 C CA . ARG A 1 370 ? 1.304 -47.837 -17.492 1.00 32.36 390 ARG A CA 1
ATOM 2906 C C . ARG A 1 370 ? -0.105 -47.415 -17.878 1.00 32.39 390 ARG A C 1
ATOM 2907 O O . ARG A 1 370 ? -0.537 -46.320 -17.533 1.00 34.42 390 ARG A O 1
ATOM 2915 N N . MET A 1 371 ? -0.827 -48.262 -18.603 1.00 33.84 391 MET A N 1
ATOM 2916 C CA . MET A 1 371 ? -2.194 -47.880 -18.961 1.00 33.68 391 MET A CA 1
ATOM 2917 C C . MET A 1 371 ? -3.074 -47.818 -17.710 1.00 34.32 391 MET A C 1
ATOM 2918 O O . MET A 1 371 ? -3.979 -46.980 -17.637 1.00 36.96 391 MET A O 1
ATOM 2923 N N . ARG A 1 372 ? -2.826 -48.704 -16.739 1.00 33.37 392 ARG A N 1
ATOM 2924 C CA . ARG A 1 372 ? -3.593 -48.677 -15.497 1.00 37.03 392 ARG A CA 1
ATOM 2925 C C . ARG A 1 372 ? -3.291 -47.395 -14.718 1.00 35.82 392 ARG A C 1
ATOM 2926 O O . ARG A 1 372 ? -4.199 -46.771 -14.173 1.00 33.33 392 ARG A O 1
ATOM 2934 N N . GLN A 1 373 ? -2.016 -47.001 -14.691 1.00 38.53 393 GLN A N 1
ATOM 2935 C CA . GLN A 1 373 ? -1.608 -45.763 -14.044 1.00 36.74 393 GLN A CA 1
ATOM 2936 C C . GLN A 1 373 ? -2.309 -44.558 -14.663 1.00 35.54 393 GLN A C 1
ATOM 2937 O O . GLN A 1 373 ? -2.844 -43.719 -13.953 1.00 43.35 393 GLN A O 1
ATOM 2943 N N . ARG A 1 374 ? -2.289 -44.467 -15.988 1.00 32.93 394 ARG A N 1
ATOM 2944 C CA . ARG A 1 374 ? -2.885 -43.322 -16.669 1.00 36.58 394 ARG A CA 1
ATOM 2945 C C . ARG A 1 374 ? -4.401 -43.264 -16.467 1.00 34.38 394 ARG A C 1
ATOM 2946 O O . ARG A 1 374 ? -4.953 -42.196 -16.220 1.00 33.72 394 ARG A O 1
ATOM 2954 N N . TYR A 1 375 ? -5.082 -44.402 -16.551 1.00 38.35 395 TYR A N 1
ATOM 2955 C CA . TYR A 1 375 ? -6.525 -44.381 -16.304 1.00 39.33 395 TYR A CA 1
ATOM 2956 C C . TYR A 1 375 ? -6.840 -43.939 -14.879 1.00 40.94 395 TYR A C 1
ATOM 2957 O O . TYR A 1 375 ? -7.810 -43.218 -14.659 1.00 36.48 395 TYR A O 1
ATOM 2966 N N . LEU A 1 376 ? -6.007 -44.348 -13.927 1.00 35.89 396 LEU A N 1
ATOM 2967 C CA . LEU A 1 376 ? -6.240 -44.035 -12.526 1.00 36.38 396 LEU A CA 1
ATOM 2968 C C . LEU A 1 376 ? -5.968 -42.564 -12.297 1.00 31.29 396 LEU A C 1
ATOM 2969 O O . LEU A 1 376 ? -6.741 -41.867 -11.658 1.00 34.86 396 LEU A O 1
ATOM 2974 N N . LEU A 1 377 ? -4.844 -42.105 -12.823 1.00 34.75 397 LEU A N 1
ATOM 2975 C CA . LEU A 1 377 ? -4.477 -40.707 -12.740 1.00 39.82 397 LEU A CA 1
ATOM 2976 C C . LEU A 1 377 ? -5.505 -39.798 -13.423 1.00 42.72 397 LEU A C 1
ATOM 2977 O O . LEU A 1 377 ? -6.012 -38.875 -12.797 1.00 37.24 397 LEU A O 1
ATOM 2982 N N . GLU A 1 378 ? -5.813 -40.047 -14.697 1.00 39.49 398 GLU A N 1
ATOM 2983 C CA . GLU A 1 378 ? -6.680 -39.126 -15.449 1.00 38.39 398 GLU A CA 1
ATOM 2984 C C . GLU A 1 378 ? -8.142 -39.287 -15.019 1.00 49.15 398 GLU A C 1
ATOM 2985 O O . GLU A 1 378 ? -8.877 -38.305 -14.847 1.00 41.82 398 GLU A O 1
ATOM 2991 N N . GLY A 1 379 ? -8.556 -40.538 -14.842 1.00 43.22 399 GLY A N 1
ATOM 2992 C CA . GLY A 1 379 ? -9.940 -40.832 -14.528 1.00 40.88 399 GLY A CA 1
ATOM 2993 C C . GLY A 1 379 ? -10.362 -40.512 -13.105 1.00 42.36 399 GLY A C 1
ATOM 2994 O O . GLY A 1 379 ? -11.511 -40.149 -12.866 1.00 42.58 399 GLY A O 1
ATOM 2995 N N . ILE A 1 380 ? -9.442 -40.640 -12.151 1.00 38.42 400 ILE A N 1
ATOM 2996 C CA . ILE A 1 380 ? -9.831 -40.592 -10.745 1.00 37.21 400 ILE A CA 1
ATOM 2997 C C . ILE A 1 380 ? -9.045 -39.570 -9.928 1.00 36.24 400 ILE A C 1
ATOM 2998 O O . ILE A 1 380 ? -9.637 -38.670 -9.351 1.00 38.24 400 ILE A O 1
ATOM 3003 N N . LEU A 1 381 ? -7.722 -39.691 -9.905 1.00 35.54 401 LEU A N 1
ATOM 3004 C CA . LEU A 1 381 ? -6.893 -38.834 -9.061 1.00 37.25 401 LEU A CA 1
ATOM 3005 C C . LEU A 1 381 ? -6.961 -37.371 -9.436 1.00 39.55 401 LEU A C 1
ATOM 3006 O O . LEU A 1 381 ? -6.887 -36.502 -8.576 1.00 46.29 401 LEU A O 1
ATOM 3011 N N . MET A 1 382 ? -7.090 -37.080 -10.720 1.00 40.74 402 MET A N 1
ATOM 3012 C CA . MET A 1 382 ? -7.095 -35.680 -11.120 1.00 37.94 402 MET A CA 1
ATOM 3013 C C . MET A 1 382 ? -8.477 -35.034 -11.062 1.00 38.38 402 MET A C 1
ATOM 3014 O O . MET A 1 382 ? -8.582 -33.852 -10.744 1.00 54.52 402 MET A O 1
ATOM 3019 N N . GLY A 1 383 ? -9.532 -35.784 -11.360 1.00 38.52 403 GLY A N 1
ATOM 3020 C CA . GLY A 1 383 ? -10.857 -35.176 -11.456 1.00 55.22 403 GLY A CA 1
ATOM 3021 C C . GLY A 1 383 ? -11.933 -35.576 -10.455 1.00 52.54 403 GLY A C 1
ATOM 3022 O O . GLY A 1 383 ? -12.936 -34.871 -10.301 1.00 62.26 403 GLY A O 1
ATOM 3023 N N . ILE A 1 384 ? -11.751 -36.697 -9.771 1.00 45.33 404 ILE A N 1
ATOM 3024 C CA . ILE A 1 384 ? -12.681 -37.059 -8.694 1.00 38.08 404 ILE A CA 1
ATOM 3025 C C . ILE A 1 384 ? -12.077 -36.611 -7.376 1.00 38.98 404 ILE A C 1
ATOM 3026 O O . ILE A 1 384 ? -11.119 -37.199 -6.886 1.00 38.56 404 ILE A O 1
ATOM 3031 N N . GLU A 1 385 ? -12.619 -35.540 -6.817 1.00 38.24 405 GLU A N 1
ATOM 3032 C CA . GLU A 1 385 ? -12.019 -34.922 -5.641 1.00 39.90 405 GLU A CA 1
ATOM 3033 C C . GLU A 1 385 ? -12.267 -35.711 -4.366 1.00 37.28 405 GLU A C 1
ATOM 3034 O O . GLU A 1 385 ? -11.587 -35.481 -3.362 1.00 40.60 405 GLU A O 1
ATOM 3040 N N . MET A 1 386 ? -13.207 -36.657 -4.428 1.00 37.13 406 MET A N 1
ATOM 3041 C CA . MET A 1 386 ? -13.383 -37.675 -3.374 1.00 47.09 406 MET A CA 1
ATOM 3042 C C . MET A 1 386 ? -12.091 -38.402 -3.038 1.00 48.16 406 MET A C 1
ATOM 3043 O O . MET A 1 386 ? -11.936 -38.929 -1.938 1.00 43.59 406 MET A O 1
ATOM 3048 N N . SER A 1 387 ? -11.180 -38.477 -4.005 1.00 42.47 407 SER A N 1
ATOM 3049 C CA . SER A 1 387 ? -9.944 -39.216 -3.788 1.00 45.31 407 SER A CA 1
ATOM 3050 C C . SER A 1 387 ? -9.030 -38.531 -2.762 1.00 36.81 407 SER A C 1
ATOM 3051 O O . SER A 1 387 ? -8.061 -39.131 -2.307 1.00 39.39 407 SER A O 1
ATOM 3054 N N . ASN A 1 388 ? -9.365 -37.307 -2.357 1.00 35.20 408 ASN A N 1
ATOM 3055 C CA . ASN A 1 388 ? -8.668 -36.642 -1.253 1.00 40.38 408 ASN A CA 1
ATOM 3056 C C . ASN A 1 388 ? -9.510 -36.575 0.026 1.00 40.90 408 ASN A C 1
ATOM 3057 O O . ASN A 1 388 ? -9.290 -35.727 0.887 1.00 46.74 408 ASN A O 1
ATOM 3062 N N . ALA A 1 389 ? -10.479 -37.468 0.142 1.00 39.70 409 ALA A N 1
ATOM 3063 C CA . ALA A 1 389 ? -11.318 -37.547 1.334 1.00 40.66 409 ALA A CA 1
ATOM 3064 C C . ALA A 1 389 ? -10.495 -37.785 2.591 1.00 38.91 409 ALA A C 1
ATOM 3065 O O . ALA A 1 389 ? -9.400 -38.356 2.520 1.00 40.33 409 ALA A O 1
ATOM 3067 N N . PRO A 1 390 ? -11.016 -37.368 3.755 1.00 40.25 410 PRO A N 1
ATOM 3068 C CA . PRO A 1 390 ? -10.270 -37.733 4.958 1.00 38.97 410 PRO A CA 1
ATOM 3069 C C . PRO A 1 390 ? -10.281 -39.244 5.195 1.00 43.43 410 PRO A C 1
ATOM 3070 O O . PRO A 1 390 ? -11.202 -39.932 4.765 1.00 42.24 410 PRO A O 1
ATOM 3074 N N . ALA A 1 391 ? -9.262 -39.749 5.873 1.00 43.53 411 ALA A N 1
ATOM 3075 C CA . ALA A 1 391 ? -9.268 -41.110 6.372 1.00 51.39 411 ALA A CA 1
ATOM 3076 C C . ALA A 1 391 ? -8.735 -41.105 7.800 1.00 49.48 411 ALA A C 1
ATOM 3077 O O . ALA A 1 391 ? -7.789 -40.383 8.103 1.00 52.27 411 ALA A O 1
ATOM 3079 N N . ALA A 1 392 ? -9.363 -41.876 8.683 1.00 57.43 412 ALA A N 1
ATOM 3080 C CA . ALA A 1 392 ? -8.929 -41.945 10.074 1.00 56.65 412 ALA A CA 1
ATOM 3081 C C . ALA A 1 392 ? -7.538 -42.562 10.165 1.00 64.14 412 ALA A C 1
ATOM 3082 O O . ALA A 1 392 ? -7.232 -43.511 9.445 1.00 61.10 412 ALA A O 1
ATOM 3084 N N . ASP A 1 393 ? -6.698 -42.014 11.040 1.00 67.10 413 ASP A N 1
ATOM 3085 C CA . ASP A 1 393 ? -5.350 -42.535 11.238 1.00 61.87 413 ASP A CA 1
ATOM 3086 C C . ASP A 1 393 ? -5.344 -43.614 12.321 1.00 67.59 413 ASP A C 1
ATOM 3087 O O . ASP A 1 393 ? -6.399 -44.036 12.792 1.00 71.64 413 ASP A O 1
ATOM 3092 N N . SER A 1 394 ? -4.152 -44.042 12.722 1.00 70.64 414 SER A N 1
ATOM 3093 C CA . SER A 1 394 ? -4.013 -45.144 13.669 1.00 69.58 414 SER A CA 1
ATOM 3094 C C . SER A 1 394 ? -4.316 -44.738 15.106 1.00 68.66 414 SER A C 1
ATOM 3097 N N . ASP A 1 395 ? -4.351 -43.433 15.346 1.00 71.57 415 ASP A N 1
ATOM 3098 C CA . ASP A 1 395 ? -4.786 -42.912 16.636 1.00 75.04 415 ASP A CA 1
ATOM 3099 C C . ASP A 1 395 ? -6.280 -43.150 16.820 1.00 70.64 415 ASP A C 1
ATOM 3100 O O . ASP A 1 395 ? -6.741 -43.404 17.929 1.00 74.88 415 ASP A O 1
ATOM 3105 N N . ILE A 1 396 ? -7.033 -43.059 15.728 1.00 62.05 416 ILE A N 1
ATOM 3106 C CA . ILE A 1 396 ? -8.470 -43.315 15.773 1.00 62.94 416 ILE A CA 1
ATOM 3107 C C . ILE A 1 396 ? -8.741 -44.811 15.917 1.00 65.46 416 ILE A C 1
ATOM 3108 O O . ILE A 1 396 ? -9.582 -45.244 16.709 1.00 64.74 416 ILE A O 1
ATOM 3113 N N . ALA A 1 397 ? -8.019 -45.599 15.131 1.00 68.21 417 ALA A N 1
ATOM 3114 C CA . ALA A 1 397 ? -8.279 -47.025 15.050 1.00 65.55 417 ALA A CA 1
ATOM 3115 C C . ALA A 1 397 ? -7.872 -47.743 16.325 1.00 71.53 417 ALA A C 1
ATOM 3116 O O . ALA A 1 397 ? -8.562 -48.662 16.770 1.00 80.55 417 ALA A O 1
ATOM 3118 N N . ASP A 1 398 ? -6.764 -47.320 16.924 1.00 69.90 418 ASP A N 1
ATOM 3119 C CA . ASP A 1 398 ? -6.179 -48.101 18.006 1.00 73.80 418 ASP A CA 1
ATOM 3120 C C . ASP A 1 398 ? -5.960 -47.344 19.323 1.00 78.46 418 ASP A C 1
ATOM 3121 O O . ASP A 1 398 ? -5.546 -47.945 20.316 1.00 79.45 418 ASP A O 1
ATOM 3126 N N . HIS A 1 399 ? -6.251 -46.045 19.354 1.00 76.15 419 HIS A N 1
ATOM 3127 C CA . HIS A 1 399 ? -5.977 -45.252 20.557 1.00 75.85 419 HIS A CA 1
ATOM 3128 C C . HIS A 1 399 ? -7.159 -44.381 20.987 1.00 77.44 419 HIS A C 1
ATOM 3129 O O . HIS A 1 399 ? -6.988 -43.369 21.668 1.00 79.47 419 HIS A O 1
ATOM 3136 N N . TRP A 1 400 ? -8.359 -44.804 20.607 1.00 74.97 420 TRP A N 1
ATOM 3137 C CA . TRP A 1 400 ? -9.581 -44.046 20.853 1.00 67.66 420 TRP A CA 1
ATOM 3138 C C . TRP A 1 400 ? -9.877 -43.859 22.338 1.00 70.09 420 TRP A C 1
ATOM 3139 O O . TRP A 1 400 ? -10.599 -42.941 22.721 1.00 71.69 420 TRP A O 1
ATOM 3150 N N . ASP A 1 401 ? -9.326 -44.725 23.181 1.00 74.24 421 ASP A N 1
ATOM 3151 C CA . ASP A 1 401 ? -9.571 -44.620 24.615 1.00 72.67 421 ASP A CA 1
ATOM 3152 C C . ASP A 1 401 ? -8.677 -43.575 25.261 1.00 74.12 421 ASP A C 1
ATOM 3153 O O . ASP A 1 401 ? -8.969 -43.084 26.352 1.00 82.51 421 ASP A O 1
ATOM 3158 N N . ASP A 1 402 ? -7.582 -43.252 24.583 1.00 76.95 422 ASP A N 1
ATOM 3159 C CA . ASP A 1 402 ? -6.676 -42.196 25.015 1.00 80.50 422 ASP A CA 1
ATOM 3160 C C . ASP A 1 402 ? -7.211 -40.841 24.583 1.00 75.83 422 ASP A C 1
ATOM 3161 O O . ASP A 1 402 ? -7.128 -40.497 23.403 1.00 76.68 422 ASP A O 1
ATOM 3166 N N . PRO A 1 403 ? -7.732 -40.058 25.540 1.00 75.60 423 PRO A N 1
ATOM 3167 C CA . PRO A 1 403 ? -8.389 -38.783 25.220 1.00 74.53 423 PRO A CA 1
ATOM 3168 C C . PRO A 1 403 ? -7.466 -37.842 24.459 1.00 80.48 423 PRO A C 1
ATOM 3169 O O . PRO A 1 403 ? -7.920 -37.102 23.588 1.00 81.84 423 PRO A O 1
ATOM 3173 N N . ALA A 1 404 ? -6.176 -37.893 24.774 1.00 82.44 424 ALA A N 1
ATOM 3174 C CA . ALA A 1 404 ? -5.197 -37.072 24.082 1.00 75.24 424 ALA A CA 1
ATOM 3175 C C . ALA A 1 404 ? -5.110 -37.466 22.619 1.00 76.03 424 ALA A C 1
ATOM 3176 O O . ALA A 1 404 ? -5.356 -36.645 21.735 1.00 78.97 424 ALA A O 1
ATOM 3178 N N . ARG A 1 405 ? -4.769 -38.727 22.368 1.00 78.09 425 ARG A N 1
ATOM 3179 C CA . ARG A 1 405 ? -4.531 -39.204 21.005 1.00 73.03 425 ARG A CA 1
ATOM 3180 C C . ARG A 1 405 ? -5.826 -39.293 20.200 1.00 69.22 425 ARG A C 1
ATOM 3181 O O . ARG A 1 405 ? -5.816 -39.247 18.970 1.00 65.29 425 ARG A O 1
ATOM 3185 N N . ARG A 1 406 ? -6.945 -39.427 20.896 1.00 66.83 426 ARG A N 1
ATOM 3186 C CA . ARG A 1 406 ? -8.233 -39.400 20.225 1.00 68.58 426 ARG A CA 1
ATOM 3187 C C . ARG A 1 406 ? -8.492 -38.016 19.647 1.00 65.84 426 ARG A C 1
ATOM 3188 O O . ARG A 1 406 ? -8.868 -37.875 18.481 1.00 54.48 426 ARG A O 1
ATOM 3196 N N . GLU A 1 407 ? -8.269 -36.996 20.468 1.00 67.18 427 GLU A N 1
ATOM 3197 C CA . GLU A 1 407 ? -8.425 -35.617 20.029 1.00 68.26 427 GLU A CA 1
ATOM 3198 C C . GLU A 1 407 ? -7.479 -35.294 18.868 1.00 68.68 427 GLU A C 1
ATOM 3199 O O . GLU A 1 407 ? -7.870 -34.626 17.908 1.00 68.59 427 GLU A O 1
ATOM 3205 N N . ALA A 1 408 ? -6.246 -35.790 18.946 1.00 69.97 428 ALA A N 1
ATOM 3206 C CA . ALA A 1 408 ? -5.285 -35.615 17.857 1.00 63.85 428 ALA A CA 1
ATOM 3207 C C . ALA A 1 408 ? -5.800 -36.248 16.569 1.00 62.00 428 ALA A C 1
ATOM 3208 O O . ALA A 1 408 ? -5.678 -35.667 15.488 1.00 58.78 428 ALA A O 1
ATOM 3210 N N . GLY A 1 409 ? -6.388 -37.436 16.691 1.00 62.42 429 GLY A N 1
ATOM 3211 C CA . GLY A 1 409 ? -6.938 -38.136 15.541 1.00 61.61 429 GLY A CA 1
ATOM 3212 C C . GLY A 1 409 ? -8.143 -37.413 14.965 1.00 57.32 429 GLY A C 1
ATOM 3213 O O . GLY A 1 409 ? -8.348 -37.381 13.752 1.00 53.10 429 GLY A O 1
ATOM 3214 N N . LEU A 1 410 ? -8.944 -36.820 15.839 1.00 54.49 430 LEU A N 1
ATOM 3215 C CA . LEU A 1 410 ? -10.092 -36.049 15.389 1.00 54.24 430 LEU A CA 1
ATOM 3216 C C . LEU A 1 410 ? -9.654 -34.756 14.715 1.00 59.87 430 LEU A C 1
ATOM 3217 O O . LEU A 1 410 ? -10.257 -34.336 13.728 1.00 57.69 430 LEU A O 1
ATOM 3222 N N . GLN A 1 411 ? -8.601 -34.130 15.235 1.00 61.29 431 GLN A N 1
ATOM 3223 C CA . GLN A 1 411 ? -8.079 -32.910 14.622 1.00 57.07 431 GLN A CA 1
ATOM 3224 C C . GLN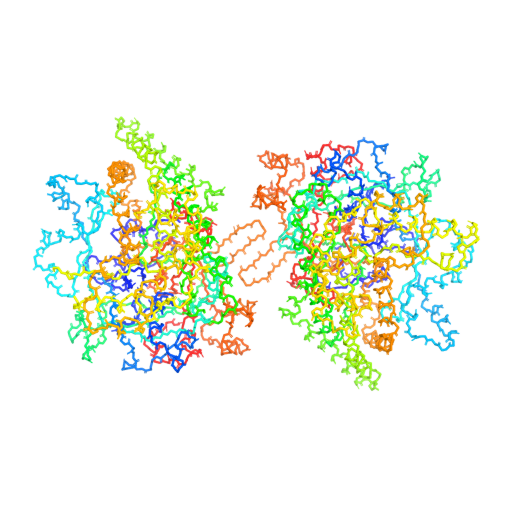 A 1 411 ? -7.475 -33.209 13.270 1.00 55.26 431 GLN A C 1
ATOM 3225 O O . GLN A 1 411 ? -7.570 -32.399 12.354 1.00 55.52 431 GLN A O 1
ATOM 3231 N N . SER A 1 412 ? -6.865 -34.382 13.139 1.00 53.94 432 SER A N 1
ATOM 3232 C CA . SER A 1 412 ? -6.323 -34.804 11.850 1.00 57.03 432 SER A CA 1
ATOM 3233 C C . SER A 1 412 ? -7.431 -34.949 10.802 1.00 49.63 432 SER A C 1
ATOM 3234 O O . SER A 1 412 ? -7.291 -34.529 9.654 1.00 46.23 432 SER A O 1
ATOM 3237 N N . ILE A 1 413 ? -8.535 -35.558 11.207 1.00 52.59 433 ILE A N 1
ATOM 3238 C CA . ILE A 1 413 ? -9.709 -35.658 10.351 1.00 49.36 433 ILE A CA 1
ATOM 3239 C C . ILE A 1 413 ? -10.202 -34.268 9.915 1.00 44.95 433 ILE A C 1
ATOM 3240 O O . ILE A 1 413 ? -10.517 -34.040 8.746 1.00 41.64 433 ILE A O 1
ATOM 3245 N N . ARG A 1 414 ? -10.246 -33.341 10.864 1.00 43.84 434 ARG A N 1
ATOM 3246 C CA . ARG A 1 414 ? -10.684 -31.982 10.595 1.00 43.26 434 ARG A CA 1
ATOM 3247 C C . ARG A 1 414 ? -9.718 -31.292 9.622 1.00 43.54 434 ARG A C 1
ATOM 3248 O O . ARG A 1 414 ? -10.144 -30.705 8.628 1.00 41.79 434 ARG A O 1
ATOM 3256 N N . LYS A 1 415 ? -8.419 -31.389 9.900 1.00 47.05 435 LYS A N 1
ATOM 3257 C CA . LYS A 1 415 ? -7.390 -30.886 8.988 1.00 46.73 435 LYS A CA 1
ATOM 3258 C C . LYS A 1 415 ? -7.540 -31.456 7.552 1.00 50.05 435 LYS A C 1
ATOM 3259 O O . LYS A 1 415 ? -7.609 -30.678 6.589 1.00 48.91 435 LYS A O 1
ATOM 3265 N N . GLN A 1 416 ? -7.562 -32.778 7.382 1.00 45.98 436 GLN A N 1
ATOM 3266 C CA . GLN A 1 416 ? -8.058 -33.356 6.118 1.00 44.58 436 GLN A CA 1
ATOM 3267 C C . GLN A 1 416 ? -9.377 -32.851 5.562 1.00 39.41 436 GLN A C 1
ATOM 3268 O O . GLN A 1 416 ? -9.512 -32.637 4.342 1.00 39.77 436 GLN A O 1
ATOM 3274 N N . PHE A 1 417 ? -10.347 -32.606 6.433 1.00 39.64 437 PHE A N 1
ATOM 3275 C CA . PHE A 1 417 ? -11.637 -32.240 5.879 1.00 38.35 437 PHE A CA 1
ATOM 3276 C C . PHE A 1 417 ? -11.537 -30.841 5.283 1.00 41.89 437 PHE A C 1
ATOM 3277 O O . PHE A 1 417 ? -12.163 -30.563 4.269 1.00 41.06 437 PHE A O 1
ATOM 3285 N N . GLU A 1 418 ? -10.735 -29.972 5.890 1.00 46.00 438 GLU A N 1
ATOM 3286 C CA . GLU A 1 418 ? -10.613 -28.607 5.381 1.00 46.58 438 GLU A CA 1
ATOM 3287 C C . GLU A 1 418 ? -9.908 -28.591 4.041 1.00 46.43 438 GLU A C 1
ATOM 3288 O O . GLU A 1 418 ? -10.307 -27.862 3.133 1.00 44.81 438 GLU A O 1
ATOM 3294 N N . ALA A 1 419 ? -8.864 -29.405 3.911 1.00 50.61 439 ALA A N 1
ATOM 3295 C CA . ALA A 1 419 ? -8.154 -29.504 2.646 1.00 45.88 439 ALA A CA 1
ATOM 3296 C C . ALA A 1 419 ? -9.081 -30.050 1.563 1.00 43.42 439 ALA A C 1
ATOM 3297 O O . ALA A 1 419 ? -9.114 -29.544 0.447 1.00 45.03 439 ALA A O 1
ATOM 3299 N N . PHE A 1 420 ? -9.851 -31.078 1.903 1.00 42.37 440 PHE A N 1
ATOM 3300 C CA . PHE A 1 420 ? -10.731 -31.727 0.937 1.00 37.59 440 PHE A CA 1
ATOM 3301 C C . PHE A 1 420 ? -11.940 -30.860 0.589 1.00 40.50 440 PHE A C 1
ATOM 3302 O O . PHE A 1 420 ? -12.190 -30.548 -0.574 1.00 45.89 440 PHE A O 1
ATOM 3310 N N . PHE A 1 421 ? -12.699 -30.472 1.603 1.00 43.26 441 PHE A N 1
ATOM 3311 C CA . PHE A 1 421 ? -13.909 -29.694 1.375 1.00 45.63 441 PHE A CA 1
ATOM 3312 C C . PHE A 1 421 ? -13.566 -28.190 1.300 1.00 47.12 441 PHE A C 1
ATOM 3313 O O . PHE A 1 421 ? -14.125 -27.374 2.047 1.00 48.48 441 PHE A O 1
ATOM 3321 N N . ASN A 1 422 ? -12.637 -27.834 0.407 1.00 43.26 442 ASN A N 1
ATOM 3322 C CA . ASN A 1 422 ? -12.171 -26.447 0.284 1.00 42.75 442 ASN A CA 1
ATOM 3323 C C . ASN A 1 422 ? -13.198 -25.567 -0.418 1.00 41.92 442 ASN A C 1
ATOM 3324 O O . ASN A 1 422 ? -14.229 -26.053 -0.872 1.00 39.99 442 ASN A O 1
ATOM 3329 N N . LYS A 1 423 ? -12.912 -24.272 -0.509 1.00 48.29 443 LYS A N 1
ATOM 3330 C CA . LYS A 1 423 ? -13.838 -23.322 -1.114 1.00 48.59 443 LYS A CA 1
ATOM 3331 C C . LYS A 1 423 ? -14.077 -23.581 -2.603 1.00 47.41 443 LYS A C 1
ATOM 3332 O O . LYS A 1 423 ? -15.080 -23.135 -3.151 1.00 44.63 443 LYS A O 1
ATOM 3338 N N . ASP A 1 424 ? -13.165 -24.292 -3.268 1.00 40.27 444 ASP A N 1
ATOM 3339 C CA . ASP A 1 424 ? -13.358 -24.570 -4.690 1.00 42.67 444 ASP A CA 1
ATOM 3340 C C . ASP A 1 424 ? -14.162 -25.864 -4.926 1.00 43.71 444 ASP A C 1
ATOM 3341 O O . ASP A 1 424 ? -14.497 -26.215 -6.059 1.00 44.42 444 ASP A O 1
ATOM 3346 N N . TYR A 1 425 ? -14.487 -26.564 -3.849 1.00 37.09 445 TYR A N 1
ATOM 3347 C CA . TYR A 1 425 ? -15.139 -27.864 -3.979 1.00 41.31 445 TYR A CA 1
ATOM 3348 C C . TYR A 1 425 ? -16.657 -27.771 -3.878 1.00 37.85 445 TYR A C 1
ATOM 3349 O O . TYR A 1 425 ? -17.188 -27.239 -2.904 1.00 45.97 445 TYR A O 1
ATOM 3358 N N . SER A 1 426 ? -17.351 -28.295 -4.886 1.00 35.28 446 SER A N 1
ATOM 3359 C CA . SER A 1 426 ? -18.810 -28.437 -4.829 1.00 36.36 446 SER A CA 1
ATOM 3360 C C . SER A 1 426 ? -19.184 -29.911 -4.789 1.00 48.19 446 SER A C 1
ATOM 3361 O O . SER A 1 426 ? -19.002 -30.620 -5.782 1.00 42.12 446 SER A O 1
ATOM 3364 N N . PRO A 1 427 ? -19.722 -30.371 -3.645 1.00 44.74 447 PRO A N 1
ATOM 3365 C CA . PRO A 1 427 ? -20.199 -31.751 -3.557 1.00 51.57 447 PRO A CA 1
ATOM 3366 C C . PRO A 1 427 ? -21.278 -31.999 -4.601 1.00 49.34 447 PRO A C 1
ATOM 3367 O O . PRO A 1 427 ? -21.376 -33.116 -5.116 1.00 48.22 447 PRO A O 1
ATOM 3371 N N . GLU A 1 428 ? -22.044 -30.960 -4.935 1.00 39.97 448 GLU A N 1
ATOM 3372 C CA . GLU A 1 428 ? -23.093 -31.091 -5.945 1.00 45.63 448 GLU A CA 1
ATOM 3373 C C . GLU A 1 428 ? -22.534 -31.428 -7.337 1.00 48.87 448 GLU A C 1
ATOM 3374 O O . GLU A 1 428 ? -23.081 -32.288 -8.036 1.00 47.09 448 GLU A O 1
ATOM 3380 N N . VAL A 1 429 ? -21.455 -30.780 -7.763 1.00 42.58 449 VAL A N 1
ATOM 3381 C CA . VAL A 1 429 ? -20.994 -31.120 -9.105 1.00 45.62 449 VAL A CA 1
ATOM 3382 C C . VAL A 1 429 ? -20.309 -32.494 -9.073 1.00 44.30 449 VAL A C 1
ATOM 3383 O O . VAL A 1 429 ? -20.444 -33.245 -10.038 1.00 39.60 449 VAL A O 1
ATOM 3387 N N . GLU A 1 430 ? -19.641 -32.841 -7.965 1.00 45.26 450 GLU A N 1
ATOM 3388 C CA . GLU A 1 430 ? -19.058 -34.181 -7.800 1.00 52.02 450 GLU A CA 1
ATOM 3389 C C . GLU A 1 430 ? -20.061 -35.304 -8.008 1.00 38.67 450 GLU A C 1
ATOM 3390 O O . GLU A 1 430 ? -19.849 -36.169 -8.847 1.00 45.63 450 GLU A O 1
ATOM 3396 N N . LYS A 1 431 ? -21.140 -35.284 -7.226 1.00 41.86 451 LYS A N 1
ATOM 3397 C CA . LYS A 1 431 ? -22.063 -36.421 -7.126 1.00 43.89 451 LYS A CA 1
ATOM 3398 C C . LYS A 1 431 ? -23.163 -36.461 -8.168 1.00 48.24 451 LYS A C 1
ATOM 3399 O O . LYS A 1 431 ? -23.735 -37.528 -8.413 1.00 53.81 451 LYS A O 1
ATOM 3405 N N . ASP A 1 432 ? -23.481 -35.317 -8.770 1.00 47.94 452 ASP A N 1
ATOM 3406 C CA . ASP A 1 432 ? -24.565 -35.273 -9.747 1.00 52.57 452 ASP A CA 1
ATOM 3407 C C . ASP A 1 432 ? -24.162 -36.084 -10.981 1.00 47.95 452 ASP A C 1
ATOM 3408 O O . ASP A 1 432 ? -24.718 -37.140 -11.235 1.00 56.94 452 ASP A O 1
ATOM 3413 N N . GLN A 1 433 ? -23.184 -35.609 -11.740 1.00 40.50 453 GLN A N 1
ATOM 3414 C CA . GLN A 1 433 ? -22.772 -36.351 -12.932 1.00 41.61 453 GLN A CA 1
ATOM 3415 C C . GLN A 1 433 ? -21.270 -36.618 -13.032 1.00 42.54 453 GLN A C 1
ATOM 3416 O O . GLN A 1 433 ? -20.865 -37.620 -13.617 1.00 46.64 453 GLN A O 1
ATOM 3422 N N . LEU A 1 434 ? -20.446 -35.739 -12.462 1.00 45.00 454 LEU A N 1
ATOM 3423 C CA . LEU A 1 434 ? -18.995 -35.786 -12.710 1.00 43.63 454 LEU A CA 1
ATOM 3424 C C . LEU A 1 434 ? -18.305 -37.086 -12.266 1.00 40.31 454 LEU A C 1
ATOM 3425 O O . LEU A 1 434 ? -17.751 -37.804 -13.092 1.00 36.65 454 LEU A O 1
ATOM 3430 N N . ALA A 1 435 ? -18.309 -37.373 -10.969 1.00 34.70 455 ALA A N 1
ATOM 3431 C CA . ALA A 1 435 ? -17.633 -38.566 -10.462 1.00 35.97 455 ALA A CA 1
ATOM 3432 C C . ALA A 1 435 ? -18.197 -39.842 -11.099 1.00 41.90 455 ALA A C 1
ATOM 3433 O O . ALA A 1 435 ? -17.458 -40.790 -11.356 1.00 33.30 455 ALA A O 1
ATOM 3435 N N . ILE A 1 436 ? -19.503 -39.862 -11.360 1.00 37.29 456 ILE A N 1
ATOM 3436 C CA . ILE A 1 436 ? -20.120 -41.045 -11.941 1.00 34.52 456 ILE A CA 1
ATOM 3437 C C . ILE A 1 436 ? -19.743 -41.250 -13.410 1.00 46.00 456 ILE A C 1
ATOM 3438 O O . ILE A 1 436 ? -19.469 -42.380 -13.839 1.00 44.00 456 ILE A O 1
ATOM 3443 N N . ALA A 1 437 ? -19.723 -40.166 -14.179 1.00 44.19 457 ALA A N 1
ATOM 3444 C CA . ALA A 1 437 ? -19.340 -40.252 -15.581 1.00 41.45 457 ALA A CA 1
ATOM 3445 C C . ALA A 1 437 ? -17.928 -40.821 -15.708 1.00 37.89 457 ALA A C 1
ATOM 3446 O O . ALA A 1 437 ? -17.665 -41.706 -16.525 1.00 37.54 457 ALA A O 1
ATOM 3448 N N . LEU A 1 438 ? -17.024 -40.319 -14.876 1.00 34.25 458 LEU A N 1
ATOM 3449 C CA . LEU A 1 438 ? -15.629 -40.727 -14.933 1.00 37.18 458 LEU A CA 1
ATOM 3450 C C . LEU A 1 438 ? -15.418 -42.154 -14.453 1.00 43.13 458 LEU A C 1
ATOM 3451 O O . LEU A 1 438 ? -14.647 -42.917 -15.054 1.00 36.75 458 LEU A O 1
ATOM 3456 N N . LEU A 1 439 ? -16.093 -42.498 -13.361 1.00 36.15 459 LEU A N 1
ATOM 3457 C CA . LEU A 1 439 ? -15.920 -43.795 -12.730 1.00 48.86 459 LEU A CA 1
ATOM 3458 C C . LEU A 1 439 ? -16.533 -44.903 -13.578 1.00 47.80 459 LEU A C 1
ATOM 3459 O O . LEU A 1 439 ? -16.011 -46.021 -13.618 1.00 45.39 459 LEU A O 1
ATOM 3464 N N . THR A 1 440 ? -17.642 -44.585 -14.248 1.00 45.95 460 THR A N 1
ATOM 3465 C CA . THR A 1 440 ? -18.302 -45.519 -15.160 1.00 48.98 460 THR A CA 1
ATOM 3466 C C . THR A 1 440 ? -17.377 -45.927 -16.300 1.00 51.48 460 THR A C 1
ATOM 3467 O O . THR A 1 440 ? -17.268 -47.106 -16.633 1.00 55.10 460 THR A O 1
ATOM 3471 N N . ARG A 1 441 ? -16.702 -44.943 -16.892 1.00 43.44 461 ARG A N 1
ATOM 3472 C CA . ARG A 1 441 ? -15.764 -45.210 -17.975 1.00 40.17 461 ARG A CA 1
ATOM 3473 C C . ARG A 1 441 ? -14.524 -45.936 -17.454 1.00 41.29 461 ARG A C 1
ATOM 3474 O O . ARG A 1 441 ? -14.023 -46.865 -18.091 1.00 37.68 461 ARG A O 1
ATOM 3482 N N . TYR A 1 442 ? -14.024 -45.490 -16.304 1.00 41.04 462 TYR A N 1
ATOM 3483 C CA . TYR A 1 442 ? -12.888 -46.138 -15.675 1.00 41.25 462 TYR A CA 1
ATOM 3484 C C . TYR A 1 442 ? -13.169 -47.631 -15.485 1.00 39.62 462 TYR A C 1
ATOM 3485 O O . TYR A 1 442 ? -12.329 -48.474 -15.801 1.00 44.43 462 TYR A O 1
ATOM 3494 N N . ALA A 1 443 ? -14.353 -47.935 -14.966 1.00 36.90 463 ALA A N 1
ATOM 3495 C CA . ALA A 1 443 ? -14.781 -49.314 -14.735 1.00 43.65 463 ALA A CA 1
ATOM 3496 C C . ALA A 1 443 ? -14.863 -50.116 -16.029 1.00 47.64 463 ALA A C 1
ATOM 3497 O O . ALA A 1 443 ? -14.619 -51.321 -16.026 1.00 46.02 463 ALA A O 1
ATOM 3499 N N . GLU A 1 444 ? -15.203 -49.451 -17.131 1.00 48.55 464 GLU A N 1
ATOM 3500 C CA . GLU A 1 444 ? -15.295 -50.125 -18.428 1.00 43.53 464 GLU A CA 1
ATOM 3501 C C . GLU A 1 444 ? -13.928 -50.437 -19.005 1.00 50.73 464 GLU A C 1
ATOM 3502 O O . GLU A 1 444 ? -13.785 -51.368 -19.787 1.00 47.66 464 GLU A O 1
ATOM 3508 N N . ARG A 1 445 ? -12.923 -49.649 -18.634 1.00 34.67 465 ARG A N 1
ATOM 3509 C CA . ARG A 1 445 ? -11.623 -49.765 -19.280 1.00 34.87 465 ARG A CA 1
ATOM 3510 C C . ARG A 1 445 ? -10.686 -50.667 -18.495 1.00 41.07 465 ARG A C 1
ATOM 3511 O O . ARG A 1 445 ? -9.820 -51.316 -19.069 1.00 45.58 465 ARG A O 1
ATOM 3519 N N . ILE A 1 446 ? -10.849 -50.670 -17.178 1.00 38.64 466 ILE A N 1
ATOM 3520 C CA . ILE A 1 446 ? -9.974 -51.416 -16.283 1.00 37.62 466 ILE A CA 1
ATOM 3521 C C . ILE A 1 446 ? -10.742 -52.627 -15.758 1.00 49.66 466 ILE A C 1
ATOM 3522 O O . ILE A 1 446 ? -11.821 -52.466 -15.176 1.00 54.17 466 ILE A O 1
ATOM 3527 N N . PRO A 1 447 ? -10.213 -53.846 -15.995 1.00 51.09 467 PRO A N 1
ATOM 3528 C CA . PRO A 1 447 ? -10.940 -55.046 -15.565 1.00 47.67 467 PRO A CA 1
ATOM 3529 C C . PRO A 1 447 ? -11.143 -55.048 -14.058 1.00 47.00 467 PRO A C 1
ATOM 3530 O O . PRO A 1 447 ? -10.272 -54.575 -13.324 1.00 51.74 467 PRO A O 1
ATOM 3534 N N . ALA A 1 448 ? -12.299 -55.543 -13.631 1.00 44.71 468 ALA A N 1
ATOM 3535 C CA . ALA A 1 448 ? -12.691 -55.620 -12.221 1.00 51.03 468 ALA A CA 1
ATOM 3536 C C . ALA A 1 448 ? -11.538 -55.992 -11.291 1.00 50.15 468 ALA A C 1
ATOM 3537 O O . ALA A 1 448 ? -11.289 -55.316 -10.293 1.00 48.26 468 ALA A O 1
ATOM 3539 N N . GLU A 1 449 ? -10.834 -57.067 -11.631 1.00 48.37 469 GLU A N 1
ATOM 3540 C CA . GLU A 1 449 ? -9.741 -57.573 -10.798 1.00 56.66 469 GLU A CA 1
ATOM 3541 C C . GLU A 1 449 ? -8.580 -56.572 -10.650 1.00 53.11 469 GLU A C 1
ATOM 3542 O O . GLU A 1 449 ? -7.787 -56.657 -9.710 1.00 53.23 469 GLU A O 1
ATOM 3548 N N . LYS A 1 450 ? -8.486 -55.615 -11.566 1.00 48.57 470 LYS A N 1
ATOM 3549 C CA . LYS A 1 450 ? -7.406 -54.638 -11.509 1.00 44.86 470 LYS A CA 1
ATOM 3550 C C . LYS A 1 450 ? -7.911 -53.265 -11.065 1.00 51.36 470 LYS A C 1
ATOM 3551 O O . LYS A 1 450 ? -7.195 -52.266 -11.170 1.00 48.77 470 LYS A O 1
ATOM 3557 N N . GLN A 1 451 ? -9.145 -53.203 -10.570 1.00 43.05 471 GLN A N 1
ATOM 3558 C CA . GLN A 1 451 ? -9.664 -51.933 -10.065 1.00 42.59 471 GLN A CA 1
ATOM 3559 C C . GLN A 1 451 ? -9.297 -51.809 -8.586 1.00 38.03 471 GLN A C 1
ATOM 3560 O O . GLN A 1 451 ? -9.047 -52.811 -7.933 1.00 45.90 471 GLN A O 1
ATOM 3566 N N . PRO A 1 452 ? -9.249 -50.579 -8.051 1.00 38.36 472 PRO A N 1
ATOM 3567 C CA . PRO A 1 452 ? -9.077 -50.447 -6.598 1.00 42.73 472 PRO A CA 1
ATOM 3568 C C . PRO A 1 452 ? -10.176 -51.221 -5.860 1.00 50.88 472 PRO A C 1
ATOM 3569 O O . PRO A 1 452 ? -11.295 -51.294 -6.366 1.00 51.63 472 PRO A O 1
ATOM 3573 N N . ILE A 1 453 ? -9.852 -51.791 -4.701 1.00 51.31 473 ILE A N 1
ATOM 3574 C CA . ILE A 1 453 ? -10.749 -52.707 -3.988 1.00 48.40 473 ILE A CA 1
ATOM 3575 C C . ILE A 1 453 ? -12.154 -52.148 -3.780 1.00 46.66 473 ILE A C 1
ATOM 3576 O O . ILE A 1 453 ? -13.157 -52.786 -4.116 1.00 42.96 473 ILE A O 1
ATOM 3581 N N . SER A 1 454 ? -12.207 -50.953 -3.203 1.00 44.40 474 SER A N 1
ATOM 3582 C CA . SER A 1 454 ? -13.462 -50.306 -2.869 1.00 53.45 474 SER A CA 1
ATOM 3583 C C . SER A 1 454 ? -14.356 -50.160 -4.094 1.00 53.06 474 SER A C 1
ATOM 3584 O O . SER A 1 454 ? -15.574 -50.302 -4.013 1.00 50.48 474 SER A O 1
ATOM 3587 N N . ILE A 1 455 ? -13.737 -49.874 -5.232 1.00 44.61 475 ILE A N 1
ATOM 3588 C CA . ILE A 1 455 ? -14.467 -49.661 -6.471 1.00 42.26 475 ILE A CA 1
ATOM 3589 C C . ILE A 1 455 ? -14.995 -50.963 -7.039 1.00 45.00 475 ILE A C 1
ATOM 3590 O O . ILE A 1 455 ? -16.153 -51.039 -7.429 1.00 48.34 475 ILE A O 1
ATOM 3595 N N . ARG A 1 456 ? -14.132 -51.979 -7.092 1.00 43.17 476 ARG A N 1
ATOM 3596 C CA . ARG A 1 456 ? -14.536 -53.307 -7.520 1.00 45.28 476 ARG A CA 1
ATOM 3597 C C . ARG A 1 456 ? -15.679 -53.820 -6.648 1.00 50.32 476 ARG A C 1
ATOM 3598 O O . ARG A 1 456 ? -16.731 -54.230 -7.154 1.00 53.95 476 ARG A O 1
ATOM 3606 N N . GLU A 1 457 ? -15.472 -53.780 -5.337 1.00 50.70 477 GLU A N 1
ATOM 3607 C CA . GLU A 1 457 ? -16.459 -54.313 -4.392 1.00 55.67 477 GLU A CA 1
ATOM 3608 C C . GLU A 1 457 ? -17.729 -53.481 -4.408 1.00 49.93 477 GLU A C 1
ATOM 3609 O O . GLU A 1 457 ? -18.842 -54.015 -4.338 1.00 49.34 477 GLU A O 1
ATOM 3615 N N . GLY A 1 458 ? -17.558 -52.170 -4.535 1.00 51.94 478 GLY A N 1
ATOM 3616 C CA . GLY A 1 458 ? -18.684 -51.254 -4.543 1.00 47.00 478 GLY A CA 1
ATOM 3617 C C . GLY A 1 458 ? -19.560 -51.484 -5.757 1.00 49.38 478 GLY A C 1
ATOM 3618 O O . GLY A 1 458 ? -20.778 -51.528 -5.647 1.00 49.07 478 GLY A O 1
ATOM 3619 N N . ILE A 1 459 ? -18.938 -51.651 -6.920 1.00 49.63 479 ILE A N 1
ATOM 3620 C CA . ILE A 1 459 ? -19.697 -51.858 -8.145 1.00 48.00 479 ILE A CA 1
ATOM 3621 C C . ILE A 1 459 ? -20.358 -53.241 -8.159 1.00 57.98 479 ILE A C 1
ATOM 3622 O O . ILE A 1 459 ? -21.449 -53.408 -8.706 1.00 51.47 479 ILE A O 1
ATOM 3627 N N . ALA A 1 460 ? -19.715 -54.227 -7.541 1.00 57.75 480 ALA A N 1
ATOM 3628 C CA . ALA A 1 460 ? -20.323 -55.552 -7.439 1.00 57.24 480 ALA A CA 1
ATOM 3629 C C . ALA A 1 460 ? -21.546 -55.544 -6.510 1.00 61.34 480 ALA A C 1
ATOM 3630 O O . ALA A 1 460 ? -22.555 -56.200 -6.787 1.00 63.66 480 ALA A O 1
ATOM 3632 N N . GLU A 1 461 ? -21.457 -54.800 -5.412 1.00 50.43 481 GLU A N 1
ATO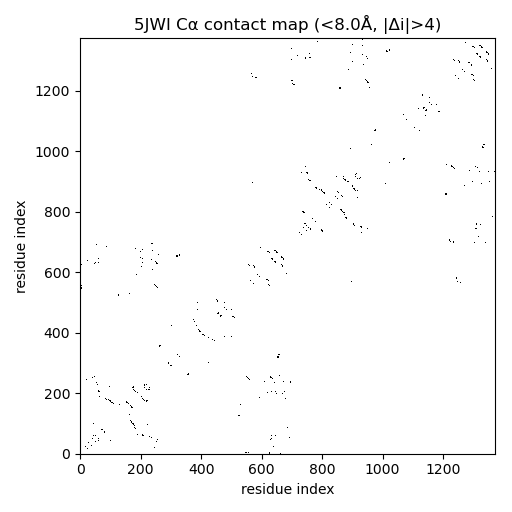M 3633 C CA . GLU A 1 461 ? -22.518 -54.809 -4.407 1.00 48.76 481 GLU A CA 1
ATOM 3634 C C . GLU A 1 461 ? -23.731 -53.999 -4.834 1.00 61.39 481 GLU A C 1
ATOM 3635 O O . GLU A 1 461 ? -24.870 -54.469 -4.755 1.00 57.68 481 GLU A O 1
ATOM 3641 N N . TYR A 1 462 ? -23.485 -52.765 -5.264 1.00 55.58 482 TYR A N 1
ATOM 3642 C CA . TYR A 1 462 ? -24.553 -51.923 -5.786 1.00 54.26 482 TYR A CA 1
ATOM 3643 C C . TYR A 1 462 ? -24.566 -52.176 -7.284 1.00 62.11 482 TYR A C 1
ATOM 3644 O O . TYR A 1 462 ? -23.723 -52.917 -7.773 1.00 67.39 482 TYR A O 1
ATOM 3653 N N . GLY A 1 463 ? -25.513 -51.633 -8.032 1.00 65.10 483 GLY A N 1
ATOM 3654 C CA . GLY A 1 463 ? -25.577 -52.026 -9.437 1.00 71.74 483 GLY A CA 1
ATOM 3655 C C . GLY A 1 463 ? -24.391 -51.640 -10.323 1.00 65.60 483 GLY A C 1
ATOM 3656 O O . GLY A 1 463 ? -24.056 -52.324 -11.294 1.00 62.51 483 GLY A O 1
ATOM 3657 N N . SER A 1 464 ? -23.734 -50.548 -9.959 1.00 52.60 484 SER A N 1
ATOM 3658 C CA . SER A 1 464 ? -22.981 -49.761 -10.923 1.00 52.75 484 SER A CA 1
ATOM 3659 C C . SER A 1 464 ? -22.177 -48.656 -10.256 1.00 48.00 484 SER A C 1
ATOM 3660 O O . SER A 1 464 ? -22.357 -48.379 -9.069 1.00 52.63 484 SER A O 1
ATOM 3663 N N . ALA A 1 465 ? -21.309 -48.014 -11.032 1.00 46.91 485 ALA A N 1
ATOM 3664 C CA . ALA A 1 465 ? -20.605 -46.830 -10.574 1.00 41.85 485 ALA A CA 1
ATOM 3665 C C . ALA A 1 465 ? -21.600 -45.799 -10.056 1.00 46.33 485 ALA A C 1
ATOM 3666 O O . ALA A 1 465 ? -21.391 -45.197 -9.002 1.00 47.64 485 ALA A O 1
ATOM 3668 N N . LYS A 1 466 ? -22.694 -45.624 -10.789 1.00 45.13 486 LYS A N 1
ATOM 3669 C CA . LYS A 1 466 ? -23.747 -44.691 -10.402 1.00 40.07 486 LYS A CA 1
ATOM 3670 C C . LYS A 1 466 ? -24.311 -44.973 -9.003 1.00 44.57 486 LYS A C 1
ATOM 3671 O O . LYS A 1 466 ? -24.331 -44.090 -8.130 1.00 45.78 486 LYS A O 1
ATOM 3677 N N . ALA A 1 467 ? -24.779 -46.198 -8.800 1.00 44.29 487 ALA A N 1
ATOM 3678 C CA . ALA A 1 467 ? -25.348 -46.594 -7.515 1.00 42.17 487 ALA A CA 1
ATOM 3679 C C . ALA A 1 467 ? -24.282 -46.520 -6.430 1.00 41.05 487 ALA A C 1
ATOM 3680 O O . ALA A 1 467 ? -24.556 -46.110 -5.307 1.00 47.55 487 ALA A O 1
ATOM 3682 N N . TYR A 1 468 ? -23.052 -46.881 -6.782 1.00 40.23 488 TYR A N 1
ATOM 3683 C CA . TYR A 1 468 ? -21.967 -46.862 -5.809 1.00 45.75 488 TYR A CA 1
ATOM 3684 C C . TYR A 1 468 ? -21.639 -45.441 -5.313 1.00 48.62 488 TYR A C 1
ATOM 3685 O O . TYR A 1 468 ? -21.476 -45.214 -4.116 1.00 46.58 488 TYR A O 1
ATOM 3694 N N . VAL A 1 469 ? -21.541 -44.492 -6.236 1.00 44.33 489 VAL A N 1
ATOM 3695 C CA . VAL A 1 469 ? -21.261 -43.104 -5.878 1.00 36.08 489 VAL A CA 1
ATOM 3696 C C . VAL A 1 469 ? -22.416 -42.505 -5.088 1.00 39.05 489 VAL A C 1
ATOM 3697 O O . VAL A 1 469 ? -22.203 -41.815 -4.094 1.00 41.52 489 VAL A O 1
ATOM 3701 N N . GLU A 1 470 ? -23.642 -42.810 -5.505 1.00 37.82 490 GLU A N 1
ATOM 3702 C CA . GLU A 1 470 ? -24.808 -42.353 -4.777 1.00 49.04 490 GLU A CA 1
ATOM 3703 C C . GLU A 1 470 ? -24.790 -42.856 -3.328 1.00 51.92 490 GLU A C 1
ATOM 3704 O O . GLU A 1 470 ? -25.134 -42.106 -2.407 1.00 46.97 490 GLU A O 1
ATOM 3710 N N . MET A 1 471 ? -24.375 -44.107 -3.120 1.00 46.82 491 MET A N 1
ATOM 3711 C CA . MET A 1 471 ? -24.284 -44.655 -1.761 1.00 47.76 491 MET A CA 1
ATOM 3712 C C . MET A 1 471 ? -23.255 -43.896 -0.936 1.00 42.75 491 MET A C 1
ATOM 3713 O O . MET A 1 471 ? -23.479 -43.607 0.234 1.00 48.02 491 MET A O 1
ATOM 3718 N N . ILE A 1 472 ? -22.112 -43.613 -1.548 1.00 37.75 492 ILE A N 1
ATOM 3719 C CA . ILE A 1 472 ? -21.040 -42.902 -0.872 1.00 41.16 492 ILE A CA 1
ATOM 3720 C C . ILE A 1 472 ? -21.542 -41.569 -0.325 1.00 42.01 492 ILE A C 1
ATOM 3721 O O . ILE A 1 472 ? -21.364 -41.271 0.849 1.00 38.65 492 ILE A O 1
ATOM 3726 N N . PHE A 1 473 ? -22.197 -40.786 -1.173 1.00 37.67 493 PHE A N 1
ATOM 3727 C CA . PHE A 1 473 ? -22.699 -39.490 -0.744 1.00 40.81 493 PHE A CA 1
ATOM 3728 C C . PHE A 1 473 ? -23.894 -39.623 0.192 1.00 44.82 493 PHE A C 1
ATOM 3729 O O . PHE A 1 473 ? -24.104 -38.757 1.034 1.00 52.51 493 PHE A O 1
ATOM 3737 N N . ASP A 1 474 ? -24.642 -40.721 0.085 1.00 47.48 494 ASP A N 1
ATOM 3738 C CA . ASP A 1 474 ? -25.747 -40.966 1.013 1.00 45.92 494 ASP A CA 1
ATOM 3739 C C . ASP A 1 474 ? -25.247 -41.206 2.439 1.00 49.89 494 ASP A C 1
ATOM 3740 O O . ASP A 1 474 ? -25.831 -40.720 3.406 1.00 49.10 494 ASP A O 1
ATOM 3745 N N . LYS A 1 475 ? -24.152 -41.948 2.556 1.00 44.24 495 LYS A N 1
ATOM 3746 C CA . LYS A 1 475 ? -23.703 -42.480 3.839 1.00 42.50 495 LYS A CA 1
ATOM 3747 C C . LYS A 1 475 ? -22.540 -41.716 4.467 1.00 43.67 495 LYS A C 1
ATOM 3748 O O . LYS A 1 475 ? -22.376 -41.734 5.686 1.00 43.03 495 LYS A O 1
ATOM 3752 N N . SER A 1 476 ? -21.715 -41.077 3.641 1.00 39.03 496 SER A N 1
ATOM 3753 C CA . SER A 1 476 ? -20.473 -40.480 4.141 1.00 37.49 496 SER A CA 1
ATOM 3754 C C . SER A 1 476 ? -20.724 -39.255 5.010 1.00 44.71 496 SER A C 1
ATOM 3755 O O . SER A 1 476 ? -21.604 -38.438 4.721 1.00 46.12 496 SER A O 1
ATOM 3758 N N . ILE A 1 477 ? -19.920 -39.118 6.057 1.00 38.89 497 ILE A N 1
ATOM 3759 C CA . ILE A 1 477 ? -20.037 -37.969 6.936 1.00 39.49 497 ILE A CA 1
ATOM 3760 C C . ILE A 1 477 ? -19.489 -36.741 6.239 1.00 44.15 497 ILE A C 1
ATOM 3761 O O . ILE A 1 477 ? -19.810 -35.610 6.619 1.00 43.50 497 ILE A O 1
ATOM 3766 N N . TYR A 1 478 ? -18.663 -36.947 5.210 1.00 41.00 498 TYR A N 1
ATOM 3767 C CA . TYR A 1 478 ? -18.020 -35.803 4.558 1.00 36.38 498 TYR A CA 1
ATOM 3768 C C . TYR A 1 478 ? -18.781 -35.326 3.311 1.00 38.35 498 TYR A C 1
ATOM 3769 O O . TYR A 1 478 ? -18.279 -34.489 2.551 1.00 36.30 498 TYR A O 1
ATOM 3778 N N . ALA A 1 479 ? -19.987 -35.860 3.116 1.00 37.89 499 ALA A N 1
ATOM 3779 C CA . ALA A 1 479 ? -20.877 -35.436 2.035 1.00 35.07 499 ALA A CA 1
ATOM 3780 C C . ALA A 1 479 ? -21.146 -33.922 2.038 1.00 39.17 499 ALA A C 1
ATOM 3781 O O . ALA A 1 479 ? -21.284 -33.304 0.977 1.00 45.69 499 ALA A O 1
ATOM 3783 N N . SER A 1 480 ? -21.236 -33.333 3.229 1.00 46.68 500 SER A N 1
ATOM 3784 C CA . SER A 1 480 ? -21.483 -31.891 3.365 1.00 42.91 500 SER A CA 1
ATOM 3785 C C . SER A 1 480 ? -20.828 -31.361 4.623 1.00 40.44 500 SER A C 1
ATOM 3786 O O . SER A 1 480 ? -20.563 -32.117 5.558 1.00 35.57 500 SER A O 1
ATOM 3789 N N . ARG A 1 481 ? -20.592 -30.054 4.665 1.00 40.34 501 ARG A N 1
ATOM 3790 C CA . ARG A 1 481 ? -19.995 -29.445 5.849 1.00 37.03 501 ARG A CA 1
ATOM 3791 C C . ARG A 1 481 ? -20.921 -29.537 7.052 1.00 40.92 501 ARG A C 1
ATOM 3792 O O . ARG A 1 481 ? -20.463 -29.737 8.185 1.00 43.25 501 ARG A O 1
ATOM 3800 N N . GLU A 1 482 ? -22.227 -29.419 6.803 1.00 42.08 502 GLU A N 1
ATOM 3801 C CA . GLU A 1 482 ? -23.221 -29.483 7.873 1.00 39.45 502 GLU A CA 1
ATOM 3802 C C . GLU A 1 482 ? -23.254 -30.888 8.494 1.00 40.28 502 GLU A C 1
ATOM 3803 O O . GLU A 1 482 ? -23.282 -31.033 9.713 1.00 38.64 502 GLU A O 1
ATOM 3809 N N . ARG A 1 483 ? -23.238 -31.920 7.657 1.00 38.37 503 ARG A N 1
ATOM 3810 C CA . ARG A 1 483 ? -23.267 -33.296 8.182 1.00 44.84 503 ARG A CA 1
ATOM 3811 C C . ARG A 1 483 ? -21.977 -33.563 8.959 1.00 40.61 503 ARG A C 1
ATOM 3812 O O . ARG A 1 483 ? -22.004 -34.110 10.058 1.00 42.17 503 ARG A O 1
ATOM 3820 N N . PHE A 1 484 ? -20.852 -33.147 8.380 1.00 44.47 504 PHE A N 1
ATOM 3821 C CA . PHE A 1 484 ? -19.551 -33.277 9.032 1.00 41.62 504 PHE A CA 1
ATOM 3822 C C . PHE A 1 484 ? -19.559 -32.666 10.429 1.00 43.02 504 PHE A C 1
ATOM 3823 O O . PHE A 1 484 ? -19.172 -33.321 11.394 1.00 42.76 504 PHE A O 1
ATOM 3831 N N . GLU A 1 485 ? -20.027 -31.424 10.546 1.00 46.41 505 GLU A N 1
ATOM 3832 C CA . GLU A 1 485 ? -19.995 -30.747 11.840 1.00 46.15 505 GLU A CA 1
ATOM 3833 C C . GLU A 1 485 ? -21.003 -31.349 12.807 1.00 44.77 505 GLU A C 1
ATOM 3834 O O . GLU A 1 485 ? -20.771 -31.366 14.019 1.00 46.39 505 GLU A O 1
ATOM 3840 N N . GLU A 1 486 ? -22.128 -31.839 12.292 1.00 41.45 506 GLU A N 1
ATOM 3841 C CA . GLU A 1 486 ? -23.114 -32.441 13.175 1.00 41.17 506 GLU A CA 1
ATOM 3842 C C . GLU A 1 486 ? -22.484 -33.702 13.781 1.00 45.69 506 GLU A C 1
ATOM 3843 O O . GLU A 1 486 ? -22.524 -33.905 14.979 1.00 42.91 506 GLU A O 1
ATOM 3849 N N . PHE A 1 487 ? -21.865 -34.514 12.934 1.00 43.10 507 PHE A N 1
ATOM 3850 C CA . PHE A 1 487 ? -21.146 -35.711 13.370 1.00 46.62 507 PHE A CA 1
ATOM 3851 C C . PHE A 1 487 ? -20.044 -35.427 14.392 1.00 42.51 507 PHE A C 1
ATOM 3852 O O . PHE A 1 487 ? -19.910 -36.147 15.369 1.00 44.24 507 PHE A O 1
ATOM 3860 N N . MET A 1 488 ? -19.254 -34.385 14.169 1.00 41.93 508 MET A N 1
ATOM 3861 C CA . MET A 1 488 ? -18.110 -34.138 15.039 1.00 45.27 508 MET A CA 1
ATOM 3862 C C . MET A 1 488 ? -18.492 -33.639 16.437 1.00 50.65 508 MET A C 1
ATOM 3863 O O . MET A 1 488 ? -17.644 -33.572 17.323 1.00 51.47 508 MET A O 1
ATOM 3868 N N . LYS A 1 489 ? -19.767 -33.320 16.647 1.00 44.18 509 LYS A N 1
ATOM 3869 C CA . LYS A 1 489 ? -20.240 -32.954 17.975 1.00 54.80 509 LYS A CA 1
ATOM 3870 C C . LYS A 1 489 ? -20.296 -34.190 18.864 1.00 55.39 509 LYS A C 1
ATOM 3871 O O . LYS A 1 489 ? -20.233 -34.093 20.089 1.00 53.46 509 LYS A O 1
ATOM 3877 N N . ASN A 1 490 ? -20.444 -35.353 18.243 1.00 46.52 510 ASN A N 1
ATOM 3878 C CA . ASN A 1 490 ? -20.501 -36.600 19.000 1.00 51.08 510 ASN A CA 1
ATOM 3879 C C . ASN A 1 490 ? -19.915 -37.727 18.162 1.00 53.78 510 ASN A C 1
ATOM 3880 O O . ASN A 1 490 ? -20.655 -38.560 17.633 1.00 50.03 510 ASN A O 1
ATOM 3885 N N . PRO A 1 491 ? -18.577 -37.735 18.022 1.00 47.29 511 PRO A N 1
ATOM 3886 C CA . PRO A 1 491 ? -17.878 -38.630 17.096 1.00 54.19 511 PRO A CA 1
ATOM 3887 C C . PRO A 1 491 ? -18.065 -40.106 17.423 1.00 54.40 511 PRO A C 1
ATOM 3888 O O . PRO A 1 491 ? -18.040 -40.508 18.584 1.00 53.44 511 PRO A O 1
ATOM 3892 N N . ASP A 1 492 ? -18.237 -40.905 16.380 1.00 56.08 512 ASP A N 1
ATOM 3893 C CA . ASP A 1 492 ? -18.325 -42.348 16.524 1.00 55.13 512 ASP A CA 1
ATOM 3894 C C . ASP A 1 492 ? -17.093 -42.968 15.880 1.00 49.62 512 ASP A C 1
ATOM 3895 O O . ASP A 1 492 ? -16.786 -42.670 14.728 1.00 47.62 512 ASP A O 1
ATOM 3900 N N . ARG A 1 493 ? -16.382 -43.811 16.625 1.00 54.17 513 ARG A N 1
ATOM 3901 C CA . ARG A 1 493 ? -15.165 -44.455 16.122 1.00 55.47 513 ARG A CA 1
ATOM 3902 C C . ARG A 1 493 ? -15.447 -45.347 14.918 1.00 48.81 513 ARG A C 1
ATOM 3903 O O . ARG A 1 493 ? -14.809 -45.213 13.862 1.00 48.41 513 ARG A O 1
ATOM 3911 N N . ASP A 1 494 ? -16.405 -46.257 15.072 1.00 57.63 514 ASP A N 1
ATOM 3912 C CA . ASP A 1 494 ? -16.960 -46.977 13.930 1.00 58.93 514 ASP A CA 1
ATOM 3913 C C . ASP A 1 494 ? -17.569 -45.931 13.008 1.00 69.80 514 ASP A C 1
ATOM 3914 O O . ASP A 1 494 ? -17.725 -44.786 13.411 1.00 80.02 514 ASP A O 1
ATOM 3919 N N . ARG A 1 495 ? -17.909 -46.298 11.780 1.00 69.78 515 ARG A N 1
ATOM 3920 C CA . ARG A 1 495 ? -18.434 -45.313 10.821 1.00 66.29 515 ARG A CA 1
ATOM 3921 C C . ARG A 1 495 ? -17.346 -44.326 10.410 1.00 50.21 515 ARG A C 1
ATOM 3922 O O . ARG A 1 495 ? -17.129 -44.116 9.235 1.00 58.83 515 ARG A O 1
ATOM 3930 N N . LEU A 1 496 ? -16.662 -43.733 11.379 1.00 43.68 516 LEU A N 1
ATOM 3931 C CA . LEU A 1 496 ? -15.428 -43.014 11.087 1.00 48.60 516 LEU A CA 1
ATOM 3932 C C . LEU A 1 496 ? -14.424 -43.976 10.455 1.00 51.90 516 LEU A C 1
ATOM 3933 O O . LEU A 1 496 ? -13.786 -43.654 9.469 1.00 50.94 516 LEU A O 1
ATOM 3938 N N . LEU A 1 497 ? -14.304 -45.174 11.019 1.00 56.44 517 LEU A N 1
ATOM 3939 C CA . LEU A 1 497 ? -13.397 -46.167 10.463 1.00 56.68 517 LEU A CA 1
ATOM 3940 C C . LEU A 1 497 ? -13.980 -46.784 9.200 1.00 58.84 517 LEU A C 1
ATOM 3941 O O . LEU A 1 497 ? -13.242 -47.162 8.302 1.00 53.40 517 LEU A O 1
ATOM 3946 N N . ARG A 1 498 ? -15.307 -46.870 9.128 1.00 60.60 518 ARG A N 1
ATOM 3947 C CA . ARG A 1 498 ? -15.959 -47.509 7.991 1.00 50.00 518 ARG A CA 1
ATOM 3948 C C . ARG A 1 498 ? -16.453 -46.550 6.898 1.00 51.01 518 ARG A C 1
ATOM 3949 O O . ARG A 1 498 ? -17.040 -46.997 5.914 1.00 49.62 518 ARG A O 1
ATOM 3952 N N . ASP A 1 499 ? -16.219 -45.247 7.052 1.00 44.79 519 ASP A N 1
ATOM 3953 C CA . ASP A 1 499 ? -16.757 -44.285 6.090 1.00 47.16 519 ASP A CA 1
ATOM 3954 C C . ASP A 1 499 ? -16.374 -44.595 4.633 1.00 46.21 519 ASP A C 1
ATOM 3955 O O . ASP A 1 499 ? -15.199 -44.696 4.298 1.00 51.90 519 ASP A O 1
ATOM 3960 N N . PRO A 1 500 ? -17.388 -44.737 3.768 1.00 45.08 520 PRO A N 1
ATOM 3961 C CA . PRO A 1 500 ? -17.265 -45.139 2.358 1.00 47.53 520 PRO A CA 1
ATOM 3962 C C . PRO A 1 500 ? -16.456 -44.185 1.491 1.00 42.50 520 PRO A C 1
ATOM 3963 O O . PRO A 1 500 ? -15.756 -44.633 0.580 1.00 40.65 520 PRO A O 1
ATOM 3967 N N . MET A 1 501 ? -16.542 -42.885 1.747 1.00 37.64 521 MET A N 1
ATOM 3968 C CA . MET A 1 501 ? -15.724 -41.973 0.983 1.00 34.37 521 MET A CA 1
ATOM 3969 C C . MET A 1 501 ? -14.266 -42.140 1.405 1.00 39.81 521 MET A C 1
ATOM 3970 O O . MET A 1 501 ? -13.361 -42.051 0.572 1.00 38.70 521 MET A O 1
ATOM 3975 N N . SER A 1 502 ? -14.044 -42.398 2.694 1.00 45.68 522 SER A N 1
ATOM 3976 C CA . SER A 1 502 ? -12.697 -42.672 3.192 1.00 45.87 522 SER A CA 1
ATOM 3977 C C . SER A 1 502 ? -12.139 -43.914 2.519 1.00 43.42 522 SER A C 1
ATOM 3978 O O . SER A 1 502 ? -10.991 -43.939 2.084 1.00 41.23 522 SER A O 1
ATOM 3981 N N . ARG A 1 503 ? -12.971 -44.944 2.435 1.00 38.69 523 ARG A N 1
ATOM 3982 C CA . ARG A 1 503 ? -12.543 -46.215 1.867 1.00 36.63 523 ARG A CA 1
ATOM 3983 C C . ARG A 1 503 ? -12.222 -46.049 0.384 1.00 38.34 523 ARG A C 1
ATOM 3984 O O . ARG A 1 503 ? -11.265 -46.637 -0.126 1.00 37.58 523 ARG A O 1
ATOM 3992 N N . PHE A 1 504 ? -12.992 -45.201 -0.298 1.00 37.85 524 PHE A N 1
ATOM 3993 C CA . PHE A 1 504 ? -12.729 -44.904 -1.695 1.00 33.70 524 PHE A CA 1
ATOM 3994 C C . PHE A 1 504 ? -11.349 -44.244 -1.844 1.00 44.48 524 PHE A C 1
ATOM 3995 O O . PHE A 1 504 ? -10.539 -44.657 -2.679 1.00 43.18 524 PHE A O 1
ATOM 4003 N N . ALA A 1 505 ? -11.084 -43.220 -1.036 1.00 45.49 525 ALA A N 1
ATOM 4004 C CA . ALA A 1 505 ? -9.810 -42.498 -1.117 1.00 39.99 525 ALA A CA 1
ATOM 4005 C C . ALA A 1 505 ? -8.661 -43.429 -0.757 1.00 44.12 525 ALA A C 1
ATOM 4006 O O . ALA A 1 505 ? -7.648 -43.463 -1.440 1.00 46.23 525 ALA A O 1
ATOM 4008 N N . ALA A 1 506 ? -8.839 -44.201 0.310 1.00 42.44 526 ALA A N 1
ATOM 4009 C CA . ALA A 1 506 ? -7.821 -45.148 0.753 1.00 42.98 526 ALA A CA 1
ATOM 4010 C C . ALA A 1 506 ? -7.479 -46.166 -0.334 1.00 42.75 526 ALA A C 1
ATOM 4011 O O . ALA A 1 506 ? -6.305 -46.475 -0.572 1.00 48.43 526 ALA A O 1
ATOM 4013 N N . SER A 1 507 ? -8.514 -46.679 -0.988 1.00 39.04 527 SER A N 1
ATOM 4014 C CA . SER A 1 507 ? -8.377 -47.777 -1.948 1.00 40.50 527 SER A CA 1
ATOM 4015 C C . SER A 1 507 ? -7.680 -47.299 -3.224 1.00 47.24 527 SER A C 1
ATOM 4016 O O . SER A 1 507 ? -6.829 -47.986 -3.791 1.00 44.86 527 SER A O 1
ATOM 4019 N N . VAL A 1 508 ? -8.036 -46.095 -3.651 1.00 42.91 528 VAL A N 1
ATOM 4020 C CA . VAL A 1 508 ? -7.419 -45.473 -4.805 1.00 38.87 528 VAL A CA 1
ATOM 4021 C C . VAL A 1 508 ? -5.954 -45.149 -4.538 1.00 43.21 528 VAL A C 1
ATOM 4022 O O . VAL A 1 508 ? -5.102 -45.344 -5.401 1.00 44.79 528 VAL A O 1
ATOM 4026 N N . ALA A 1 509 ? -5.654 -44.672 -3.334 1.00 41.73 529 ALA A N 1
ATOM 4027 C CA . ALA A 1 509 ? -4.282 -44.332 -3.001 1.00 39.70 529 ALA A CA 1
ATOM 4028 C C . ALA A 1 509 ? -3.433 -45.602 -2.941 1.00 45.53 529 ALA A C 1
ATOM 4029 O O . ALA A 1 509 ? -2.290 -45.613 -3.394 1.00 45.46 529 ALA A O 1
ATOM 4031 N N . TYR A 1 510 ? -4.007 -46.673 -2.403 1.00 40.60 530 TYR A N 1
ATOM 4032 C CA . TYR A 1 510 ? -3.303 -47.939 -2.311 1.00 37.15 530 TYR A CA 1
ATOM 4033 C C . TYR A 1 510 ? -2.952 -48.471 -3.696 1.00 45.26 530 TYR A C 1
ATOM 4034 O O . TYR A 1 510 ? -1.841 -48.955 -3.919 1.00 46.81 530 TYR A O 1
ATOM 4043 N N . GLU A 1 511 ? -3.908 -48.394 -4.616 1.00 38.34 531 GLU A N 1
ATOM 4044 C CA . GLU A 1 511 ? -3.683 -48.873 -5.975 1.00 44.50 531 GLU A CA 1
ATOM 4045 C C . GLU A 1 511 ? -2.636 -47.999 -6.688 1.00 37.04 531 GLU A C 1
ATOM 4046 O O . GLU A 1 511 ? -1.804 -48.510 -7.419 1.00 42.65 531 GLU A O 1
ATOM 4052 N N . HIS A 1 512 ? -2.669 -46.692 -6.443 1.00 33.96 532 HIS A N 1
ATOM 4053 C CA . HIS A 1 512 ? -1.670 -45.786 -7.001 1.00 33.97 532 HIS A CA 1
ATOM 4054 C C . HIS A 1 512 ? -0.265 -46.178 -6.552 1.00 43.71 532 HIS A C 1
ATOM 4055 O O . HIS A 1 512 ? 0.636 -46.330 -7.381 1.00 42.57 532 HIS A O 1
ATOM 4062 N N . GLN A 1 513 ? -0.084 -46.345 -5.244 1.00 40.06 533 GLN A N 1
ATOM 4063 C CA . GLN A 1 513 ? 1.207 -46.761 -4.686 1.00 42.16 533 GLN A CA 1
ATOM 4064 C C . GLN A 1 513 ? 1.600 -48.165 -5.164 1.00 44.32 533 GLN A C 1
ATOM 4065 O O . GLN A 1 513 ? 2.781 -48.459 -5.373 1.00 44.84 533 GLN A O 1
ATOM 4071 N N . LYS A 1 514 ? 0.604 -49.022 -5.335 1.00 37.14 534 LYS A N 1
ATOM 4072 C CA . LYS A 1 514 ? 0.837 -50.401 -5.776 1.00 40.13 534 LYS A CA 1
ATOM 4073 C C . LYS A 1 514 ? 1.380 -50.421 -7.201 1.00 40.29 534 LYS A C 1
ATOM 4074 O O . LYS A 1 514 ? 2.334 -51.129 -7.503 1.00 42.87 534 LYS A O 1
ATOM 4080 N N . LEU A 1 515 ? 0.758 -49.634 -8.067 1.00 40.35 535 LEU A N 1
ATOM 4081 C CA . LEU A 1 515 ? 1.157 -49.570 -9.465 1.00 44.52 535 LEU A CA 1
ATOM 4082 C C . LEU A 1 515 ? 2.582 -49.029 -9.594 1.00 40.86 535 LEU A C 1
ATOM 4083 O O . LEU A 1 515 ? 3.366 -49.539 -10.394 1.00 43.93 535 LEU A O 1
ATOM 4088 N N . ALA A 1 516 ? 2.917 -48.018 -8.790 1.00 35.55 536 ALA A N 1
ATOM 4089 C CA . ALA A 1 516 ? 4.262 -47.435 -8.810 1.00 39.51 536 ALA A CA 1
ATOM 4090 C C . ALA A 1 516 ? 5.320 -48.442 -8.357 1.00 42.32 536 ALA A C 1
ATOM 4091 O O . ALA A 1 516 ? 6.389 -48.536 -8.967 1.00 37.28 536 ALA A O 1
ATOM 4093 N N . LYS A 1 517 ? 5.027 -49.198 -7.300 1.00 43.22 537 LYS A N 1
ATOM 4094 C CA . LYS A 1 517 ? 5.953 -50.238 -6.855 1.00 47.56 537 LYS A CA 1
ATOM 4095 C C . LYS A 1 517 ? 6.211 -51.256 -7.965 1.00 45.94 537 LYS A C 1
ATOM 4096 O O . LYS A 1 517 ? 7.362 -51.547 -8.277 1.00 49.77 537 LYS A O 1
ATOM 4102 N N . GLU A 1 518 ? 5.147 -51.766 -8.580 1.00 41.08 538 GLU A N 1
ATOM 4103 C CA . GLU A 1 518 ? 5.294 -52.775 -9.628 1.00 43.89 538 GLU A CA 1
ATOM 4104 C C . GLU A 1 518 ? 5.907 -52.211 -10.905 1.00 39.97 538 GLU A C 1
ATOM 4105 O O . GLU A 1 518 ? 6.668 -52.890 -11.575 1.00 44.63 538 GLU A O 1
ATOM 4111 N N . VAL A 1 519 ? 5.611 -50.968 -11.250 1.00 36.94 539 VAL A N 1
ATOM 4112 C CA . VAL A 1 519 ? 6.115 -50.494 -12.533 1.00 43.87 539 VAL A CA 1
ATOM 4113 C C . VAL A 1 519 ? 7.582 -50.054 -12.435 1.00 43.32 539 VAL A C 1
ATOM 4114 O O . VAL A 1 519 ? 8.243 -49.874 -13.455 1.00 41.28 539 VAL A O 1
ATOM 4118 N N . ALA A 1 520 ? 8.104 -49.925 -11.220 1.00 40.45 540 ALA A N 1
ATOM 4119 C CA . ALA A 1 520 ? 9.512 -49.570 -11.054 1.00 44.32 540 ALA A CA 1
ATOM 4120 C C . ALA A 1 520 ? 10.415 -50.634 -11.684 1.00 44.01 540 ALA A C 1
ATOM 4121 O O . ALA A 1 520 ? 11.532 -50.339 -12.085 1.00 40.99 540 ALA A O 1
ATOM 4123 N N . ALA A 1 521 ? 9.919 -51.866 -11.778 1.00 39.36 541 ALA A N 1
ATOM 4124 C CA . ALA A 1 521 ? 10.682 -52.961 -12.376 1.00 48.09 541 ALA A CA 1
ATOM 4125 C C . ALA A 1 521 ? 11.044 -52.675 -13.843 1.00 41.47 541 ALA A C 1
ATOM 4126 O O . ALA A 1 521 ? 12.049 -53.170 -14.346 1.00 40.61 541 ALA A O 1
ATOM 4128 N N . PHE A 1 522 ? 10.225 -51.863 -14.507 1.00 39.37 542 PHE A N 1
ATOM 4129 C CA . PHE A 1 522 ? 10.432 -51.495 -15.900 1.00 41.01 542 PHE A CA 1
ATOM 4130 C C . PHE A 1 522 ? 11.032 -50.090 -16.034 1.00 44.20 542 PHE A C 1
ATOM 4131 O O . PHE A 1 522 ? 11.889 -49.849 -16.885 1.00 36.50 542 PHE A O 1
ATOM 4139 N N . ASP A 1 523 ? 10.594 -49.173 -15.174 1.00 45.10 543 ASP A N 1
ATOM 4140 C CA . ASP A 1 523 ? 11.002 -47.774 -15.272 1.00 41.02 543 ASP A CA 1
ATOM 4141 C C . ASP A 1 523 ? 12.485 -47.597 -14.935 1.00 38.33 543 ASP A C 1
ATOM 4142 O O . ASP A 1 523 ? 13.168 -46.751 -15.518 1.00 35.30 543 ASP A O 1
ATOM 4147 N N . ALA A 1 524 ? 12.992 -48.402 -14.011 1.00 34.25 544 ALA A N 1
ATOM 4148 C CA . ALA A 1 524 ? 14.399 -48.303 -13.650 1.00 35.33 544 ALA A CA 1
ATOM 4149 C C . ALA A 1 524 ? 15.326 -48.761 -14.802 1.00 38.53 544 ALA A C 1
ATOM 4150 O O . ALA A 1 524 ? 16.236 -48.023 -15.170 1.00 40.14 544 ALA A O 1
ATOM 4152 N N . PRO A 1 525 ? 15.108 -49.965 -15.374 1.00 36.07 545 PRO A N 1
ATOM 4153 C CA . PRO A 1 525 ? 15.941 -50.310 -16.542 1.00 35.59 545 PRO A CA 1
ATOM 4154 C C . PRO A 1 525 ? 15.777 -49.321 -17.696 1.00 32.07 545 PRO A C 1
ATOM 4155 O O . PRO A 1 525 ? 16.729 -49.048 -18.435 1.00 34.58 545 PRO A O 1
ATOM 4159 N N . LEU A 1 526 ? 14.563 -48.814 -17.857 1.00 28.92 546 LEU A N 1
ATOM 4160 C CA . LEU A 1 526 ? 14.276 -47.845 -18.911 1.00 28.91 546 LEU A CA 1
ATOM 4161 C C . LEU A 1 526 ? 15.127 -46.582 -18.728 1.00 35.58 546 LEU A C 1
ATOM 4162 O O . LEU A 1 526 ? 15.743 -46.091 -19.677 1.00 37.89 546 LEU A O 1
ATOM 4167 N N . ALA A 1 527 ? 15.173 -46.065 -17.506 1.00 32.98 547 ALA A N 1
ATOM 4168 C CA . ALA A 1 527 ? 15.968 -44.861 -17.238 1.00 34.22 547 ALA A CA 1
ATOM 4169 C C . ALA A 1 527 ? 17.465 -45.113 -17.442 1.00 37.07 547 ALA A C 1
ATOM 4170 O O . ALA A 1 527 ? 18.165 -44.268 -17.998 1.00 35.58 547 ALA A O 1
ATOM 4172 N N . ALA A 1 528 ? 17.957 -46.264 -16.985 1.00 33.65 548 ALA A N 1
ATOM 4173 C CA . ALA A 1 528 ? 19.362 -46.603 -17.182 1.00 35.85 548 ALA A CA 1
ATOM 4174 C C . ALA A 1 528 ? 19.686 -46.676 -18.686 1.00 35.97 548 ALA A C 1
ATOM 4175 O O . ALA A 1 528 ? 20.749 -46.232 -19.134 1.00 32.19 548 ALA A O 1
ATOM 4177 N N . ALA A 1 529 ? 18.778 -47.249 -19.468 1.00 32.35 549 ALA A N 1
ATOM 4178 C CA . ALA A 1 529 ? 19.037 -47.382 -20.902 1.00 35.79 549 ALA A CA 1
ATOM 4179 C C . ALA A 1 529 ? 18.996 -46.016 -21.590 1.00 35.26 549 ALA A C 1
ATOM 4180 O O . ALA A 1 529 ? 19.718 -45.776 -22.547 1.00 35.98 549 ALA A O 1
ATOM 4182 N N . GLN A 1 530 ? 18.114 -45.144 -21.121 1.00 34.70 550 GLN A N 1
ATOM 4183 C CA . GLN A 1 530 ? 18.022 -43.804 -21.666 1.00 31.66 550 GLN A CA 1
ATOM 4184 C C . GLN A 1 530 ? 19.323 -43.043 -21.432 1.00 33.78 550 GLN A C 1
ATOM 4185 O O . GLN A 1 530 ? 19.800 -42.339 -22.317 1.00 31.71 550 GLN A O 1
ATOM 4191 N N . ARG A 1 531 ? 19.873 -43.190 -20.228 1.00 29.27 551 ARG A N 1
ATOM 4192 C CA . ARG A 1 531 ? 21.134 -42.563 -19.869 1.00 31.71 551 ARG A CA 1
ATOM 4193 C C . ARG A 1 531 ? 22.267 -43.000 -20.798 1.00 33.41 551 ARG A C 1
ATOM 4194 O O . ARG A 1 531 ? 23.109 -42.188 -21.216 1.00 30.83 551 ARG A O 1
ATOM 4202 N N . SER A 1 532 ? 22.300 -44.296 -21.086 1.00 30.83 552 SER A N 1
ATOM 4203 C CA . SER A 1 532 ? 23.316 -44.863 -21.963 1.00 37.12 552 SER A CA 1
ATOM 4204 C C . SER A 1 532 ? 23.148 -44.370 -23.393 1.00 31.80 552 SER A C 1
ATOM 4205 O O . SER A 1 532 ? 24.117 -44.023 -24.058 1.00 30.87 552 SER A O 1
ATOM 4208 N N . TYR A 1 533 ? 21.903 -44.351 -23.851 1.00 32.49 553 TYR A N 1
ATOM 4209 C CA . TYR A 1 533 ? 21.579 -43.869 -25.178 1.00 30.38 553 TYR A CA 1
ATOM 4210 C C . TYR A 1 533 ? 21.937 -42.385 -25.370 1.00 38.75 553 TYR A C 1
ATOM 4211 O O . TYR A 1 533 ? 22.605 -42.026 -26.349 1.00 31.45 553 TYR A O 1
ATOM 4220 N N . VAL A 1 534 ? 21.512 -41.532 -24.439 1.00 28.73 554 VAL A N 1
ATOM 4221 C CA . VAL A 1 534 ? 21.829 -40.116 -24.553 1.00 27.40 554 VAL A CA 1
ATOM 4222 C C . VAL A 1 534 ? 23.349 -39.907 -24.410 1.00 32.84 554 VAL A C 1
ATOM 4223 O O . VAL A 1 534 ? 23.912 -39.014 -25.024 1.00 32.10 554 VAL A O 1
ATOM 4227 N N . ALA A 1 535 ? 24.024 -40.765 -23.647 1.00 34.14 555 ALA A N 1
ATOM 4228 C CA . ALA A 1 535 ? 25.475 -40.643 -23.512 1.00 32.29 555 ALA A CA 1
ATOM 4229 C C . ALA A 1 535 ? 26.153 -40.876 -24.859 1.00 36.70 555 ALA A C 1
ATOM 4230 O O . ALA A 1 535 ? 27.182 -40.265 -25.155 1.00 42.19 555 ALA A O 1
ATOM 4232 N N . SER A 1 536 ? 25.574 -41.745 -25.679 1.00 36.87 556 SER A N 1
ATOM 4233 C CA . SER A 1 536 ? 26.100 -41.954 -27.025 1.00 41.31 556 SER A CA 1
ATOM 4234 C C . SER A 1 536 ? 25.812 -40.740 -27.896 1.00 35.96 556 SER A C 1
ATOM 4235 O O . SER A 1 536 ? 26.665 -40.319 -28.682 1.00 35.40 556 SER A O 1
ATOM 4238 N N . VAL A 1 537 ? 24.609 -40.191 -27.771 1.00 31.57 557 VAL A N 1
ATOM 4239 C CA . VAL A 1 537 ? 24.263 -39.000 -28.536 1.00 35.32 557 VAL A CA 1
ATOM 4240 C C . VAL A 1 537 ? 25.225 -37.869 -28.168 1.00 39.98 557 VAL A C 1
ATOM 4241 O O . VAL A 1 537 ? 25.696 -37.153 -29.044 1.00 47.55 557 VAL A O 1
ATOM 4245 N N . LEU A 1 538 ? 25.554 -37.746 -26.883 1.00 40.55 558 LEU A N 1
ATOM 4246 C CA . LEU A 1 538 ? 26.534 -36.762 -26.425 1.00 36.97 558 LEU A CA 1
ATOM 4247 C C . LEU A 1 538 ? 27.934 -37.000 -27.010 1.00 47.73 558 LEU A C 1
ATOM 4248 O O . LEU A 1 538 ? 28.627 -36.042 -27.374 1.00 49.66 558 LEU A O 1
ATOM 4253 N N . ASP A 1 539 ? 28.345 -38.268 -27.085 1.00 44.17 559 ASP A N 1
ATOM 4254 C CA . ASP A 1 539 ? 29.647 -38.638 -27.649 1.00 44.84 559 ASP A CA 1
ATOM 4255 C C . ASP A 1 539 ? 29.688 -38.319 -29.135 1.00 50.62 559 ASP A C 1
ATOM 4256 O O . ASP A 1 539 ? 30.734 -37.967 -29.684 1.00 54.14 559 ASP A O 1
ATOM 4261 N N . MET A 1 540 ? 28.542 -38.482 -29.785 1.00 38.95 560 MET A N 1
ATOM 4262 C CA . MET A 1 540 ? 28.421 -38.249 -31.216 1.00 39.92 560 MET A CA 1
ATOM 4263 C C . MET A 1 540 ? 28.375 -36.748 -31.539 1.00 42.39 560 MET A C 1
ATOM 4264 O O . MET A 1 540 ? 29.100 -36.280 -32.403 1.00 45.57 560 MET A O 1
ATOM 4269 N N . LYS A 1 541 ? 27.530 -36.003 -30.832 1.00 44.33 561 LYS A N 1
ATOM 4270 C CA . LYS A 1 541 ? 27.270 -34.603 -31.156 1.00 45.34 561 LYS A CA 1
ATOM 4271 C C . LYS A 1 541 ? 28.173 -33.621 -30.411 1.00 44.99 561 LYS A C 1
ATOM 4272 O O . LYS A 1 541 ? 28.425 -32.520 -30.894 1.00 45.24 561 LYS A O 1
ATOM 4278 N N . GLY A 1 542 ? 28.641 -34.010 -29.231 1.00 46.39 562 GLY A N 1
ATOM 4279 C CA . GLY A 1 542 ? 29.373 -33.097 -28.374 1.00 43.76 562 GLY A CA 1
ATOM 4280 C C . GLY A 1 542 ? 28.418 -32.250 -27.542 1.00 42.97 562 GLY A C 1
ATOM 4281 O O . GLY A 1 542 ? 27.423 -31.735 -28.045 1.00 48.54 562 GLY A O 1
ATOM 4282 N N . GLN A 1 543 ? 28.728 -32.099 -26.261 1.00 41.83 563 GLN A N 1
ATOM 4283 C CA . GLN A 1 543 ? 27.870 -31.348 -25.349 1.00 41.16 563 GLN A CA 1
ATOM 4284 C C . GLN A 1 543 ? 27.662 -29.858 -25.726 1.00 35.04 563 GLN A C 1
ATOM 4285 O O . GLN A 1 543 ? 26.538 -29.357 -25.611 1.00 41.78 563 GLN A O 1
ATOM 4291 N N . PRO A 1 544 ? 28.727 -29.139 -26.162 1.00 37.47 564 PRO A N 1
ATOM 4292 C CA . PRO A 1 544 ? 28.511 -27.697 -26.385 1.00 43.50 564 PRO A CA 1
ATOM 4293 C C . PRO A 1 544 ? 27.449 -27.368 -27.439 1.00 46.75 564 PRO A C 1
ATOM 4294 O O . PRO A 1 544 ? 26.795 -26.336 -27.319 1.00 46.54 564 PRO A O 1
ATOM 4298 N N . ASN A 1 545 ? 27.252 -28.246 -28.421 1.00 47.64 565 ASN A N 1
ATOM 4299 C CA . ASN A 1 545 ? 26.285 -27.995 -29.491 1.00 48.34 565 ASN A CA 1
ATOM 4300 C C . ASN A 1 545 ? 24.966 -28.779 -29.377 1.00 42.09 565 ASN A C 1
ATOM 4301 O O . ASN A 1 545 ? 24.155 -28.809 -30.308 1.00 41.64 565 ASN A O 1
ATOM 4306 N N . LEU A 1 546 ? 24.746 -29.413 -28.235 1.00 41.26 566 LEU A N 1
ATOM 4307 C CA . LEU A 1 546 ? 23.513 -30.180 -28.051 1.00 30.98 566 LEU A CA 1
ATOM 4308 C C . LEU A 1 546 ? 22.723 -29.617 -26.885 1.00 26.83 566 LEU A C 1
ATOM 4309 O O . LEU A 1 546 ? 23.179 -29.654 -25.732 1.00 33.37 566 LEU A O 1
ATOM 4314 N N . ALA A 1 547 ? 21.547 -29.083 -27.180 1.00 30.25 567 ALA A N 1
ATOM 4315 C CA . ALA A 1 547 ? 20.674 -28.594 -26.120 1.00 44.43 567 ALA A CA 1
ATOM 4316 C C . ALA A 1 547 ? 20.024 -29.798 -25.446 1.00 35.04 567 ALA A C 1
ATOM 4317 O O . ALA A 1 547 ? 19.510 -30.677 -26.124 1.00 32.40 567 ALA A O 1
ATOM 4319 N N . PRO A 1 548 ? 20.046 -29.837 -24.110 1.00 34.89 568 PRO A N 1
ATOM 4320 C CA . PRO A 1 548 ? 19.407 -30.964 -23.424 1.00 28.15 568 PRO A CA 1
ATOM 4321 C C . PRO A 1 548 ? 17.895 -30.781 -23.381 1.00 27.24 568 PRO A C 1
ATOM 4322 O O . PRO A 1 548 ? 17.402 -29.699 -23.736 1.00 32.94 568 PRO A O 1
ATOM 4326 N N . ASP A 1 549 ? 17.160 -31.828 -23.015 1.00 31.38 569 ASP A N 1
ATOM 4327 C CA . ASP A 1 549 ? 15.722 -31.705 -22.803 1.00 25.47 569 ASP A CA 1
ATOM 4328 C C . ASP A 1 549 ? 15.434 -30.652 -21.741 1.00 25.51 569 ASP A C 1
ATOM 4329 O O . ASP A 1 549 ? 16.220 -30.491 -20.801 1.00 25.73 569 ASP A O 1
ATOM 4334 N N . ALA A 1 550 ? 14.295 -29.968 -21.879 1.00 28.03 570 ALA A N 1
ATOM 4335 C CA . ALA A 1 550 ? 13.798 -29.072 -20.824 1.00 28.73 570 ALA A CA 1
ATOM 4336 C C . ALA A 1 550 ? 13.567 -29.870 -19.542 1.00 35.40 570 ALA A C 1
ATOM 4337 O O . ALA A 1 550 ? 13.179 -31.043 -19.611 1.00 28.21 570 ALA A O 1
ATOM 4339 N N . ASN A 1 551 ? 13.808 -29.233 -18.391 1.00 34.49 571 ASN A N 1
ATOM 4340 C CA . ASN A 1 551 ? 13.591 -29.849 -17.075 1.00 33.16 571 ASN A CA 1
ATOM 4341 C C . ASN A 1 551 ? 13.292 -28.756 -16.037 1.00 25.62 571 ASN A C 1
ATOM 4342 O O . ASN A 1 551 ? 13.719 -28.841 -14.891 1.00 30.83 571 ASN A O 1
ATOM 4347 N N . LEU A 1 552 ? 12.543 -27.742 -16.473 1.00 27.67 572 LEU A N 1
ATOM 4348 C CA . LEU A 1 552 ? 12.101 -26.624 -15.632 1.00 37.03 572 LEU A CA 1
ATOM 4349 C C . LEU A 1 552 ? 13.275 -25.829 -15.064 1.00 37.75 572 LEU A C 1
ATOM 4350 O O . LEU A 1 552 ? 13.255 -25.385 -13.911 1.00 32.74 572 LEU A O 1
ATOM 4355 N N . THR A 1 553 ? 14.312 -25.668 -15.873 1.00 35.50 573 THR A N 1
ATOM 4356 C CA . THR A 1 553 ? 15.400 -24.773 -15.504 1.00 28.05 573 THR A CA 1
ATOM 4357 C C . THR A 1 553 ? 15.573 -23.727 -16.602 1.00 32.57 573 THR A C 1
ATOM 4358 O O . THR A 1 553 ? 15.040 -23.876 -17.717 1.00 31.06 573 THR A O 1
ATOM 4362 N N . LEU A 1 554 ? 16.298 -22.663 -16.272 1.00 35.97 574 LEU A N 1
ATOM 4363 C CA . LEU A 1 554 ? 16.473 -21.513 -17.157 1.00 36.60 574 LEU A CA 1
ATOM 4364 C C . LEU A 1 554 ? 17.179 -21.864 -18.476 1.00 26.69 574 LEU A C 1
ATOM 4365 O O . LEU A 1 554 ? 18.258 -22.466 -18.479 1.00 35.13 574 LEU A O 1
ATOM 4370 N N . ARG A 1 555 ? 16.562 -21.480 -19.591 1.00 26.31 575 ARG A N 1
ATOM 4371 C CA . ARG A 1 555 ? 17.084 -21.745 -20.933 1.00 26.82 575 ARG A CA 1
ATOM 4372 C C . ARG A 1 555 ? 16.893 -20.508 -21.791 1.00 30.78 575 ARG A C 1
ATOM 4373 O O . ARG A 1 555 ? 16.018 -19.698 -21.520 1.00 29.16 575 ARG A O 1
ATOM 4381 N N . PHE A 1 556 ? 17.655 -20.386 -22.867 1.00 30.70 576 PHE A N 1
ATOM 4382 C CA . PHE A 1 556 ? 17.273 -19.405 -23.869 1.00 25.96 576 PHE A CA 1
ATOM 4383 C C . PHE A 1 556 ? 17.005 -20.090 -25.196 1.00 33.10 576 PHE A C 1
ATOM 4384 O O . PHE A 1 556 ? 17.523 -21.189 -25.475 1.00 26.79 576 PHE A O 1
ATOM 4392 N N . THR A 1 557 ? 16.153 -19.451 -25.988 1.00 27.40 577 THR A N 1
ATOM 4393 C CA . THR A 1 557 ? 15.894 -19.846 -27.358 1.00 33.93 577 THR A CA 1
ATOM 4394 C C . THR A 1 557 ? 15.797 -18.556 -28.171 1.00 38.24 577 THR A C 1
ATOM 4395 O O . THR A 1 557 ? 15.452 -17.502 -27.644 1.00 38.72 577 THR A O 1
ATOM 4399 N N . TYR A 1 558 ? 16.103 -18.630 -29.453 1.00 31.34 578 TYR A N 1
ATOM 4400 C CA . TYR A 1 558 ? 16.042 -17.445 -30.280 1.00 34.90 578 TYR A CA 1
ATOM 4401 C C . TYR A 1 558 ? 15.555 -17.830 -31.669 1.00 36.28 578 TYR A C 1
ATOM 4402 O O . TYR A 1 558 ? 15.552 -19.005 -32.034 1.00 32.45 578 TYR A O 1
ATOM 4411 N N . GLY A 1 559 ? 15.129 -16.833 -32.432 1.00 34.97 579 GLY A N 1
ATOM 4412 C CA . GLY A 1 559 ? 14.610 -17.053 -33.769 1.00 34.32 579 GLY A CA 1
ATOM 4413 C C . GLY A 1 559 ? 14.216 -15.720 -34.377 1.00 32.98 579 GLY A C 1
ATOM 4414 O O . GLY A 1 559 ? 14.784 -14.694 -34.042 1.00 33.01 579 GLY A O 1
ATOM 4415 N N . GLU A 1 560 ? 13.243 -15.728 -35.271 1.00 35.37 580 GLU A N 1
ATOM 4416 C CA . GLU A 1 560 ? 12.766 -14.474 -35.823 1.00 41.17 580 GLU A CA 1
ATOM 4417 C C . GLU A 1 560 ? 11.244 -14.443 -35.837 1.00 37.04 580 GLU A C 1
ATOM 4418 O O . GLU A 1 560 ? 10.583 -15.488 -35.782 1.00 31.91 580 GLU A O 1
ATOM 4424 N N . ILE A 1 561 ? 10.701 -13.234 -35.895 1.00 40.65 581 ILE A N 1
ATOM 4425 C CA . ILE A 1 561 ? 9.261 -13.022 -36.048 1.00 31.61 581 ILE A CA 1
ATOM 4426 C C . ILE A 1 561 ? 8.850 -13.408 -37.465 1.00 28.86 581 ILE A C 1
ATOM 4427 O O . ILE A 1 561 ? 9.357 -12.859 -38.436 1.00 33.91 581 ILE A O 1
ATOM 4432 N N . LYS A 1 562 ? 7.943 -14.368 -37.576 1.00 30.02 582 LYS A N 1
ATOM 4433 C CA . LYS A 1 562 ? 7.691 -15.007 -38.867 1.00 36.98 582 LYS A CA 1
ATOM 4434 C C . LYS A 1 562 ? 6.419 -15.858 -38.800 1.00 28.96 582 LYS A C 1
ATOM 4435 O O . LYS A 1 562 ? 6.194 -16.565 -37.812 1.00 27.04 582 LYS A O 1
ATOM 4441 N N . GLY A 1 563 ? 5.581 -15.745 -39.831 1.00 27.79 583 GLY A N 1
ATOM 4442 C CA . GLY A 1 563 ? 4.406 -16.584 -39.970 1.00 35.53 583 GLY A CA 1
ATOM 4443 C C . GLY A 1 563 ? 4.811 -17.893 -40.644 1.00 39.35 583 GLY A C 1
ATOM 4444 O O . GLY A 1 563 ? 5.991 -18.251 -40.646 1.00 31.57 583 GLY A O 1
ATOM 4445 N N . TYR A 1 564 ? 3.846 -18.589 -41.241 1.00 37.53 584 TYR A N 1
ATOM 4446 C CA . TYR A 1 564 ? 4.114 -19.900 -41.829 1.00 35.71 584 TYR A CA 1
ATOM 4447 C C . TYR A 1 564 ? 2.930 -20.382 -42.642 1.00 39.50 584 TYR A C 1
ATOM 4448 O O . TYR A 1 564 ? 1.868 -19.748 -42.644 1.00 36.31 584 TYR A O 1
ATOM 4457 N N . GLN A 1 565 ? 3.125 -21.500 -43.340 1.00 33.24 585 GLN A N 1
ATOM 4458 C CA . GLN A 1 565 ? 2.046 -22.124 -44.095 1.00 26.02 585 GLN A CA 1
ATOM 4459 C C . GLN A 1 565 ? 1.549 -23.395 -43.409 1.00 31.79 585 GLN A C 1
ATOM 4460 O O . GLN A 1 565 ? 2.203 -24.429 -43.474 1.00 35.15 585 GLN A O 1
ATOM 4466 N N . PRO A 1 566 ? 0.394 -23.298 -42.721 1.00 35.55 586 PRO A N 1
ATOM 4467 C CA . PRO A 1 566 ? -0.172 -24.408 -41.945 1.00 32.77 586 PRO A CA 1
ATOM 4468 C C . PRO A 1 566 ? -0.561 -25.568 -42.831 1.00 36.95 586 PRO A C 1
ATOM 4469 O O . PRO A 1 566 ? -0.410 -26.712 -42.432 1.00 44.17 586 PRO A O 1
ATOM 4473 N N . ARG A 1 567 ? -1.041 -25.269 -44.032 1.00 34.10 587 ARG A N 1
ATOM 4474 C CA . ARG A 1 567 ? -1.599 -26.305 -44.883 1.00 31.02 587 ARG A CA 1
ATOM 4475 C C . ARG A 1 567 ? -1.763 -25.728 -46.276 1.00 36.13 587 ARG A C 1
ATOM 4476 O O . ARG A 1 567 ? -1.583 -24.516 -46.468 1.00 32.41 587 ARG A O 1
ATOM 4484 N N . ASP A 1 568 ? -2.106 -26.597 -47.227 1.00 32.71 588 ASP A N 1
ATOM 4485 C CA . ASP A 1 568 ? -2.290 -26.246 -48.630 1.00 36.59 588 ASP A CA 1
ATOM 4486 C C . ASP A 1 568 ? -3.268 -25.075 -48.796 1.00 40.02 588 ASP A C 1
ATOM 4487 O O . ASP A 1 568 ? -4.331 -25.086 -48.176 1.00 35.28 588 ASP A O 1
ATOM 4492 N N . VAL A 1 569 ? -2.899 -24.105 -49.645 1.00 44.21 589 VAL A N 1
ATOM 4493 C CA . VAL A 1 569 ? -3.679 -22.889 -49.969 1.00 39.15 589 VAL A CA 1
ATOM 4494 C C . VAL A 1 569 ? -3.606 -21.826 -48.871 1.00 36.24 589 VAL A C 1
ATOM 4495 O O . VAL A 1 569 ? -3.858 -20.650 -49.121 1.00 39.07 589 VAL A O 1
ATOM 4499 N N . VAL A 1 570 ? -3.241 -22.214 -47.662 1.00 31.06 590 VAL A N 1
ATOM 4500 C CA . VAL A 1 570 ? -3.296 -21.261 -46.561 1.00 30.03 590 VAL A CA 1
ATOM 4501 C C . VAL A 1 570 ? -1.930 -20.712 -46.110 1.00 37.40 590 VAL A C 1
ATOM 4502 O O . VAL A 1 570 ? -0.974 -21.458 -45.943 1.00 31.17 590 VAL A O 1
ATOM 4506 N N . THR A 1 571 ? -1.869 -19.393 -45.894 1.00 33.25 591 THR A N 1
ATOM 4507 C CA . THR A 1 571 ? -0.694 -18.728 -45.328 1.00 32.97 591 THR A CA 1
ATOM 4508 C C . THR A 1 571 ? -1.118 -17.915 -44.104 1.00 33.54 591 THR A C 1
ATOM 4509 O O . THR A 1 571 ? -2.128 -17.207 -44.166 1.00 31.08 591 THR A O 1
ATOM 4513 N N . TYR A 1 572 ? -0.389 -18.053 -42.994 1.00 28.85 592 TYR A N 1
ATOM 4514 C CA . TYR A 1 572 ? -0.598 -17.219 -41.800 1.00 34.25 592 TYR A CA 1
ATOM 4515 C C . TYR A 1 572 ? 0.476 -16.138 -41.703 1.00 37.94 592 TYR A C 1
ATOM 4516 O O . TYR A 1 572 ? 1.668 -16.445 -41.782 1.00 30.56 592 TYR A O 1
ATOM 4525 N N . GLY A 1 573 ? 0.066 -14.883 -41.520 1.00 39.03 593 GLY A N 1
ATOM 4526 C CA . GLY A 1 573 ? 1.018 -13.808 -41.291 1.00 31.19 593 GLY A CA 1
ATOM 4527 C C . GLY A 1 573 ? 1.587 -13.896 -39.873 1.00 31.12 593 GLY A C 1
ATOM 4528 O O . GLY A 1 573 ? 1.137 -14.697 -39.062 1.00 30.15 593 GLY A O 1
ATOM 4529 N N . ALA A 1 574 ? 2.561 -13.047 -39.564 1.00 28.51 594 ALA A N 1
ATOM 4530 C CA . ALA A 1 574 ? 3.233 -13.116 -38.278 1.00 25.66 594 ALA A CA 1
ATOM 4531 C C . ALA A 1 574 ? 2.578 -12.260 -37.177 1.00 29.43 594 ALA A C 1
ATOM 4532 O O . ALA A 1 574 ? 2.945 -12.374 -36.026 1.00 29.15 594 ALA A O 1
ATOM 4534 N N . LYS A 1 575 ? 1.605 -11.417 -37.520 1.00 32.00 595 LYS A N 1
ATOM 4535 C CA . LYS A 1 575 ? 1.071 -10.432 -36.562 1.00 33.24 595 LYS A CA 1
ATOM 4536 C C . LYS A 1 575 ? -0.449 -10.323 -36.593 1.00 30.02 595 LYS A C 1
ATOM 4537 O O . LYS A 1 575 ? -1.038 -10.196 -37.654 1.00 37.73 595 LYS A O 1
ATOM 4543 N N . SER A 1 576 ? -1.075 -10.346 -35.423 1.00 27.30 596 SER A N 1
ATOM 4544 C CA . SER A 1 576 ? -2.530 -10.234 -35.344 1.00 28.07 596 SER A CA 1
ATOM 4545 C C . SER A 1 576 ? -2.938 -8.855 -34.847 1.00 30.76 596 SER A C 1
ATOM 4546 O O . SER A 1 576 ? -2.137 -8.182 -34.188 1.00 33.18 596 SER A O 1
ATOM 4549 N N . THR A 1 577 ? -4.173 -8.448 -35.162 1.00 28.87 597 THR A N 1
ATOM 4550 C CA . THR A 1 577 ? -4.694 -7.136 -34.766 1.00 25.65 597 THR A CA 1
ATOM 4551 C C . THR A 1 577 ? -6.054 -7.215 -34.066 1.00 37.26 597 THR A C 1
ATOM 4552 O O . THR A 1 577 ? -6.689 -8.273 -34.033 1.00 33.89 597 THR A O 1
ATOM 4556 N N . LEU A 1 578 ? -6.505 -6.076 -33.538 1.00 34.97 598 LEU A N 1
ATOM 4557 C CA . LEU A 1 578 ? -7.768 -5.990 -32.797 1.00 28.68 598 LEU A CA 1
ATOM 4558 C C . LEU A 1 578 ? -8.982 -6.300 -33.667 1.00 30.70 598 LEU A C 1
ATOM 4559 O O . LEU A 1 578 ? -10.003 -6.805 -33.189 1.00 34.32 598 LEU A O 1
ATOM 4564 N N . GLU A 1 579 ? -8.860 -5.999 -34.951 1.00 28.40 599 GLU A N 1
ATOM 4565 C CA . GLU A 1 579 ? -9.888 -6.334 -35.920 1.00 33.26 599 GLU A CA 1
ATOM 4566 C C . GLU A 1 579 ? -10.259 -7.824 -35.892 1.00 38.25 599 GLU A C 1
ATOM 4567 O O . GLU A 1 579 ? -11.414 -8.184 -36.088 1.00 42.86 599 GLU A O 1
ATOM 4573 N N . GLY A 1 580 ? -9.264 -8.673 -35.648 1.00 41.39 600 GLY A N 1
ATOM 4574 C CA . GLY A 1 580 ? -9.474 -10.107 -35.546 1.00 41.36 600 GLY A CA 1
ATOM 4575 C C . GLY A 1 580 ? -10.268 -10.506 -34.317 1.00 40.85 600 GLY A C 1
ATOM 4576 O O . GLY A 1 580 ? -10.960 -11.526 -34.334 1.00 42.41 600 GLY A O 1
ATOM 4577 N N . VAL A 1 581 ? -10.146 -9.721 -33.245 1.00 33.91 601 VAL A N 1
ATOM 4578 C CA . VAL A 1 581 ? -11.003 -9.873 -32.076 1.00 37.46 601 VAL A CA 1
ATOM 4579 C C . VAL A 1 581 ? -12.449 -9.560 -32.475 1.00 35.44 601 VAL A C 1
ATOM 4580 O O . VAL A 1 581 ? -13.381 -10.285 -32.113 1.00 36.32 601 VAL A O 1
ATOM 4584 N N . MET A 1 582 ? -12.639 -8.494 -33.249 1.00 34.49 602 MET A N 1
ATOM 4585 C CA . MET A 1 582 ? -13.989 -8.068 -33.613 1.00 35.04 602 MET A CA 1
ATOM 4586 C C . MET A 1 582 ? -14.644 -9.042 -34.606 1.00 44.20 602 MET A C 1
ATOM 4587 O O . MET A 1 582 ? -15.867 -9.253 -34.594 1.00 38.36 602 MET A O 1
ATOM 4592 N N . GLU A 1 583 ? -13.823 -9.648 -35.454 1.00 42.61 603 GLU A N 1
ATOM 4593 C CA . GLU A 1 583 ? -14.301 -10.679 -36.362 1.00 40.21 603 GLU A CA 1
ATOM 4594 C C . GLU A 1 583 ? -14.804 -11.888 -35.573 1.00 32.17 603 GLU A C 1
ATOM 4595 O O . GLU A 1 583 ? -15.792 -12.515 -35.941 1.00 33.88 603 GLU A O 1
ATOM 4601 N N . LYS A 1 584 ? -14.111 -12.208 -34.489 1.00 32.22 604 LYS A N 1
ATOM 4602 C CA . LYS A 1 584 ? -14.476 -13.367 -33.673 1.00 38.31 604 LYS A CA 1
ATOM 4603 C C . LYS A 1 584 ? -15.603 -13.107 -32.661 1.00 48.34 604 LYS A C 1
ATOM 4604 O O . LYS A 1 584 ? -16.135 -14.052 -32.071 1.00 46.83 604 LYS A O 1
ATOM 4610 N N . GLU A 1 585 ? -15.975 -11.843 -32.460 1.00 40.25 605 GLU A N 1
ATOM 4611 C CA . GLU A 1 585 ? -16.967 -11.516 -31.431 1.00 35.42 605 GLU A CA 1
ATOM 4612 C C . GLU A 1 585 ? -18.292 -12.226 -31.629 1.00 37.43 605 GLU A C 1
ATOM 4613 O O . GLU A 1 585 ? -18.847 -12.240 -32.732 1.00 38.92 605 GLU A O 1
ATOM 4619 N N . ASP A 1 586 ? -18.803 -12.798 -30.540 1.00 41.09 606 ASP A N 1
ATOM 4620 C CA . ASP A 1 586 ? -20.095 -13.486 -30.557 1.00 45.15 606 ASP A CA 1
ATOM 4621 C C . ASP A 1 586 ? -20.677 -13.487 -29.150 1.00 43.33 606 ASP A C 1
ATOM 4622 O O . ASP A 1 586 ? -20.231 -14.252 -28.296 1.00 43.69 606 ASP A O 1
ATOM 4627 N N . PRO A 1 587 ? -21.680 -12.627 -28.915 1.00 41.33 607 PRO A N 1
ATOM 4628 C CA . PRO A 1 587 ? -22.284 -12.409 -27.593 1.00 49.40 607 PRO A CA 1
ATOM 4629 C C . PRO A 1 587 ? -22.817 -13.703 -26.962 1.00 55.25 607 PRO A C 1
ATOM 4630 O O . PRO A 1 587 ? -22.831 -13.816 -25.739 1.00 54.29 607 PRO A O 1
ATOM 4634 N N . ASN A 1 588 ? -23.231 -14.661 -27.789 1.00 60.61 608 ASN A N 1
ATOM 4635 C CA . ASN A 1 588 ? -23.855 -15.893 -27.301 1.00 57.70 608 ASN A CA 1
ATOM 4636 C C . ASN A 1 588 ? -22.867 -17.035 -27.072 1.00 52.59 608 ASN A C 1
ATOM 4637 O O . ASN A 1 588 ? -23.236 -18.102 -26.581 1.00 56.29 608 ASN A O 1
ATOM 4642 N N . ASN A 1 589 ? -21.612 -16.808 -27.427 1.00 42.61 609 ASN A N 1
ATOM 4643 C CA . ASN A 1 589 ? -20.558 -17.792 -27.181 1.00 43.60 609 ASN A CA 1
ATOM 4644 C C . ASN A 1 589 ? -19.642 -17.293 -26.077 1.00 52.36 609 ASN A C 1
ATOM 4645 O O . ASN A 1 589 ? -18.893 -16.340 -26.280 1.00 51.85 609 ASN A O 1
ATOM 4650 N N . TRP A 1 590 ? -19.688 -17.963 -24.927 1.00 55.54 610 TRP A N 1
ATOM 4651 C CA . TRP A 1 590 ? -19.001 -17.508 -23.720 1.00 48.21 610 TRP A CA 1
ATOM 4652 C C . TRP A 1 590 ? -17.521 -17.198 -23.920 1.00 46.29 610 TRP A C 1
ATOM 4653 O O . TRP A 1 590 ? -16.977 -16.342 -23.237 1.00 48.34 610 TRP A O 1
ATOM 4664 N N . GLU A 1 591 ? -16.862 -17.876 -24.852 1.00 39.89 611 GLU A N 1
ATOM 4665 C CA . GLU A 1 591 ? -15.430 -17.666 -24.993 1.00 39.26 611 GLU A CA 1
ATOM 4666 C C . GLU A 1 591 ? -15.099 -16.541 -25.977 1.00 34.66 611 GLU A C 1
ATOM 4667 O O . GLU A 1 591 ? -13.947 -16.096 -26.053 1.00 38.62 611 GLU A O 1
ATOM 4673 N N . TYR A 1 592 ? -16.096 -16.070 -26.724 1.00 33.87 612 TYR A N 1
ATOM 4674 C CA . TYR A 1 592 ? -15.838 -15.023 -27.711 1.00 33.94 612 TYR A CA 1
ATOM 4675 C C . TYR A 1 592 ? -16.593 -13.737 -27.382 1.00 38.98 612 TYR A C 1
ATOM 4676 O O . TYR A 1 592 ? -16.843 -12.909 -28.257 1.00 39.97 612 TYR A O 1
ATOM 4685 N N . VAL A 1 593 ? -16.965 -13.575 -26.121 1.00 38.26 613 VAL A N 1
ATOM 4686 C CA . VAL A 1 593 ? -17.601 -12.333 -25.698 1.00 35.89 613 VAL A CA 1
ATOM 4687 C C . VAL A 1 593 ? -16.543 -11.238 -25.742 1.00 34.81 613 VAL A C 1
ATOM 4688 O O . VAL A 1 593 ? -15.348 -11.491 -25.501 1.00 34.17 613 VAL A O 1
ATOM 4692 N N . VAL A 1 594 ? -16.955 -10.033 -26.112 1.00 40.44 614 VAL A N 1
ATOM 4693 C CA . VAL A 1 594 ? -16.014 -8.915 -26.189 1.00 40.33 614 VAL A CA 1
ATOM 4694 C C . VAL A 1 594 ? -16.476 -7.808 -25.268 1.00 37.37 614 VAL A C 1
ATOM 4695 O O . VAL A 1 594 ? -17.651 -7.406 -25.279 1.00 34.63 614 VAL A O 1
ATOM 4699 N N . ASP A 1 595 ? -15.563 -7.333 -24.437 1.00 32.13 615 ASP A N 1
ATOM 4700 C CA . ASP A 1 595 ? -15.917 -6.272 -23.515 1.00 35.03 615 ASP A CA 1
ATOM 4701 C C . ASP A 1 595 ? -16.334 -5.013 -24.293 1.00 33.59 615 ASP A C 1
ATOM 4702 O O . ASP A 1 595 ? -15.641 -4.606 -25.211 1.00 38.38 615 ASP A O 1
ATOM 4707 N N . PRO A 1 596 ? -17.478 -4.410 -23.932 1.00 41.95 616 PRO A N 1
ATOM 4708 C CA . PRO A 1 596 ? -18.005 -3.217 -24.614 1.00 46.06 616 PRO A CA 1
ATOM 4709 C C . PRO A 1 596 ? -16.988 -2.076 -24.713 1.00 51.51 616 PRO A C 1
ATOM 4710 O O . PRO A 1 596 ? -16.904 -1.397 -25.739 1.00 44.92 616 PRO A O 1
ATOM 4714 N N . LYS A 1 597 ? -16.226 -1.877 -23.645 1.00 46.75 617 LYS A N 1
ATOM 4715 C CA . LYS A 1 597 ? -15.187 -0.859 -23.626 1.00 45.44 617 LYS A CA 1
ATOM 4716 C C . LYS A 1 597 ? -14.117 -1.140 -24.694 1.00 37.55 617 LYS A C 1
ATOM 4717 O O . LYS A 1 597 ? -13.700 -0.239 -25.416 1.00 38.07 617 LYS A O 1
ATOM 4723 N N . LEU A 1 598 ? -13.685 -2.390 -24.804 1.00 32.13 618 LEU A N 1
ATOM 4724 C CA . LEU A 1 598 ? -12.707 -2.749 -25.829 1.00 38.61 618 LEU A CA 1
ATOM 4725 C C . LEU A 1 598 ? -13.247 -2.458 -27.230 1.00 36.98 618 LEU A C 1
ATOM 4726 O O . LEU A 1 598 ? -12.541 -1.932 -28.084 1.00 40.58 618 LEU A O 1
ATOM 4731 N N . LYS A 1 599 ? -14.505 -2.804 -27.458 1.00 35.98 619 LYS A N 1
ATOM 4732 C CA . LYS A 1 599 ? -15.136 -2.539 -28.739 1.00 35.94 619 LYS A CA 1
ATOM 4733 C C . LYS A 1 599 ? -15.257 -1.022 -28.997 1.00 39.22 619 LYS A C 1
ATOM 4734 O O . LYS A 1 599 ? -15.069 -0.569 -30.129 1.00 42.02 619 LYS A O 1
ATOM 4740 N N . ALA A 1 600 ? -15.569 -0.248 -27.955 1.00 37.91 620 ALA A N 1
ATOM 4741 C CA . ALA A 1 600 ? -15.640 1.216 -28.079 1.00 41.95 620 ALA A CA 1
ATOM 4742 C C . ALA A 1 600 ? -14.294 1.814 -28.504 1.00 43.70 620 ALA A C 1
ATOM 4743 O O . ALA A 1 600 ? -14.239 2.711 -29.340 1.00 49.82 620 ALA A O 1
ATOM 4745 N N . LEU A 1 601 ? -13.215 1.317 -27.912 1.00 36.39 621 LEU A N 1
ATOM 4746 C CA . LEU A 1 601 ? -11.873 1.746 -28.278 1.00 38.45 621 LEU A CA 1
ATOM 4747 C C . LEU A 1 601 ? -11.607 1.447 -29.739 1.00 40.92 621 LEU A C 1
ATOM 4748 O O . LEU A 1 601 ? -11.113 2.303 -30.483 1.00 38.01 621 LEU A O 1
ATOM 4753 N N . TYR A 1 602 ? -11.936 0.222 -30.141 1.00 37.37 622 TYR A N 1
ATOM 4754 C CA . TYR A 1 602 ? -11.712 -0.219 -31.510 1.00 35.15 622 TYR A CA 1
ATOM 4755 C C . TYR A 1 602 ? -12.487 0.679 -32.479 1.00 46.47 622 TYR A C 1
ATOM 4756 O O . TYR A 1 602 ? -11.948 1.137 -33.482 1.00 51.38 622 TYR A O 1
ATOM 4765 N N . GLU A 1 603 ? -13.751 0.935 -32.170 1.00 40.16 623 GLU A N 1
ATOM 4766 C CA . GLU A 1 603 ? -14.586 1.749 -33.050 1.00 51.34 623 GLU A CA 1
ATOM 4767 C C . GLU A 1 603 ? -14.133 3.210 -33.090 1.00 55.92 623 GLU A C 1
ATOM 4768 O O . GLU A 1 603 ? -14.299 3.892 -34.098 1.00 57.84 623 GLU A O 1
ATOM 4774 N N . ALA A 1 604 ? -13.530 3.676 -32.005 1.00 53.90 624 ALA A N 1
ATOM 4775 C CA . ALA A 1 604 ? -13.010 5.037 -31.959 1.00 55.86 624 ALA A CA 1
ATOM 4776 C C . ALA A 1 604 ? -11.563 5.119 -32.449 1.00 53.90 624 ALA A C 1
ATOM 4777 O O . ALA A 1 604 ? -11.016 6.212 -32.562 1.00 51.10 624 ALA A O 1
ATOM 4779 N N . LYS A 1 605 ? -10.949 3.966 -32.723 1.00 44.52 625 LYS A N 1
ATOM 4780 C CA . LYS A 1 605 ? -9.524 3.899 -33.065 1.00 46.85 625 LYS A CA 1
ATOM 4781 C C . LYS A 1 605 ? -8.655 4.611 -32.021 1.00 55.15 625 LYS A C 1
ATOM 4782 O O . LYS A 1 605 ? -7.595 5.139 -32.339 1.00 63.09 625 LYS A O 1
ATOM 4788 N N . ASN A 1 606 ? -9.110 4.616 -30.774 1.00 45.90 626 ASN A N 1
ATOM 4789 C CA . ASN A 1 606 ? -8.387 5.276 -29.701 1.00 47.34 626 ASN A CA 1
ATOM 4790 C C . ASN A 1 606 ? -7.216 4.444 -29.177 1.00 46.85 626 ASN A C 1
ATOM 4791 O O . ASN A 1 606 ? -7.310 3.826 -28.108 1.00 41.39 626 ASN A O 1
ATOM 4796 N N . TYR A 1 607 ? -6.108 4.453 -29.918 1.00 47.64 627 TYR A N 1
ATOM 4797 C CA . TYR A 1 607 ? -4.976 3.568 -29.630 1.00 46.15 627 TYR A CA 1
ATOM 4798 C C . TYR A 1 607 ? -3.734 4.273 -29.106 1.00 46.99 627 TYR A C 1
ATOM 4799 O O . TYR A 1 607 ? -2.705 3.632 -28.916 1.00 54.58 627 TYR A O 1
ATOM 4808 N N . GLY A 1 608 ? -3.813 5.587 -28.909 1.00 48.50 628 GLY A N 1
ATOM 4809 C CA . GLY A 1 608 ? -2.643 6.382 -28.574 1.00 45.92 628 GLY A CA 1
ATOM 4810 C C . GLY A 1 608 ? -1.440 6.067 -29.447 1.00 47.19 628 GLY A C 1
ATOM 4811 O O . GLY A 1 608 ? -1.572 5.871 -30.654 1.00 46.58 628 GLY A O 1
ATOM 4812 N N . ARG A 1 609 ? -0.270 5.965 -28.827 1.00 48.43 629 ARG A N 1
ATOM 4813 C CA . ARG A 1 609 ? 0.956 5.635 -29.548 1.00 45.32 629 ARG A CA 1
ATOM 4814 C C . ARG A 1 609 ? 1.200 4.123 -29.735 1.00 42.64 629 ARG A C 1
ATOM 4815 O O . ARG A 1 609 ? 2.274 3.732 -30.181 1.00 42.83 629 ARG A O 1
ATOM 4823 N N . TYR A 1 610 ? 0.211 3.287 -29.421 1.00 37.48 630 TYR A N 1
ATOM 4824 C CA . TYR A 1 610 ? 0.416 1.832 -29.422 1.00 37.59 630 TYR A CA 1
ATOM 4825 C C . TYR A 1 610 ? 0.104 1.153 -30.753 1.00 40.92 630 TYR A C 1
ATOM 4826 O O . TYR A 1 610 ? 0.364 -0.046 -30.919 1.00 35.25 630 TYR A O 1
ATOM 4835 N N . ALA A 1 611 ? -0.460 1.907 -31.693 1.00 37.60 631 ALA A N 1
ATOM 4836 C CA . ALA A 1 611 ? -0.886 1.348 -32.974 1.00 39.58 631 ALA A CA 1
ATOM 4837 C C . ALA A 1 611 ? 0.287 0.937 -33.845 1.00 44.32 631 ALA A C 1
ATOM 4838 O O . ALA A 1 611 ? 1.394 1.407 -33.642 1.00 46.64 631 ALA A O 1
ATOM 4840 N N . ASN A 1 612 ? 0.038 0.040 -34.799 1.00 45.33 632 ASN A N 1
ATOM 4841 C CA . ASN A 1 612 ? 1.000 -0.257 -35.856 1.00 43.33 632 ASN A CA 1
ATOM 4842 C C . ASN A 1 612 ? 1.165 0.979 -36.723 1.00 43.78 632 ASN A C 1
ATOM 4843 O O . ASN A 1 612 ? 0.344 1.894 -36.670 1.00 42.27 632 ASN A O 1
ATOM 4848 N N . SER A 1 613 ? 2.204 0.995 -37.544 1.00 47.96 633 SER A N 1
ATOM 4849 C CA . SER A 1 613 ? 2.407 2.117 -38.448 1.00 54.67 633 SER A CA 1
ATOM 4850 C C . SER A 1 613 ? 1.264 2.232 -39.464 1.00 60.51 633 SER A C 1
ATOM 4851 O O . SER A 1 613 ? 0.960 3.340 -39.908 1.00 57.68 633 SER A O 1
ATOM 4854 N N . ASP A 1 614 ? 0.607 1.114 -39.806 1.00 55.39 634 ASP A N 1
ATOM 4855 C CA . ASP A 1 614 ? -0.549 1.181 -40.716 1.00 55.82 634 ASP A CA 1
ATOM 4856 C C . ASP A 1 614 ? -1.863 1.514 -40.017 1.00 54.73 634 ASP A C 1
ATOM 4857 O O . ASP A 1 614 ? -2.924 1.433 -40.627 1.00 56.82 634 ASP A O 1
ATOM 4862 N N . GLY A 1 615 ? -1.799 1.880 -38.742 1.00 50.68 635 GLY A N 1
ATOM 4863 C CA . GLY A 1 615 ? -2.994 2.305 -38.028 1.00 49.27 635 GLY A CA 1
ATOM 4864 C C . GLY A 1 615 ? -3.820 1.210 -37.366 1.00 45.90 635 GLY A C 1
ATOM 4865 O O . GLY A 1 615 ? -4.710 1.503 -36.567 1.00 50.22 635 GLY A O 1
ATOM 4866 N N . SER A 1 616 ? -3.552 -0.051 -37.701 1.00 47.24 636 SER A N 1
ATOM 4867 C CA . SER A 1 616 ? -4.186 -1.164 -36.994 1.00 39.59 636 SER A CA 1
ATOM 4868 C C . SER A 1 616 ? -3.632 -1.251 -35.572 1.00 37.76 636 SER A C 1
ATOM 4869 O O . SER A 1 616 ? -2.524 -0.791 -35.303 1.00 38.26 636 SER A O 1
ATOM 4872 N N . MET A 1 617 ? -4.400 -1.845 -34.669 1.00 33.22 637 MET A N 1
ATOM 4873 C CA . MET A 1 617 ? -3.954 -2.040 -33.301 1.00 31.96 637 MET A CA 1
ATOM 4874 C C . MET A 1 617 ? -3.370 -3.445 -33.124 1.00 33.97 637 MET A C 1
ATOM 4875 O O . MET A 1 617 ? -4.079 -4.427 -33.320 1.00 39.18 637 MET A O 1
ATOM 4880 N N . PRO A 1 618 ? -2.077 -3.549 -32.754 1.00 31.50 638 PRO A N 1
ATOM 4881 C CA . PRO A 1 618 ? -1.440 -4.878 -32.626 1.00 27.28 638 PRO A CA 1
ATOM 4882 C C . PRO A 1 618 ? -1.982 -5.669 -31.456 1.00 34.92 638 PRO A C 1
ATOM 4883 O O . PRO A 1 618 ? -2.286 -5.079 -30.407 1.00 32.55 638 PRO A O 1
ATOM 4887 N N . VAL A 1 619 ? -2.078 -6.989 -31.613 1.00 33.92 639 VAL A N 1
ATOM 4888 C CA . VAL A 1 619 ? -2.518 -7.838 -30.506 1.00 34.42 639 VAL A CA 1
ATOM 4889 C C . VAL A 1 619 ? -1.485 -8.925 -30.145 1.00 31.26 639 VAL A C 1
ATOM 4890 O O . VAL A 1 619 ? -0.932 -8.905 -29.053 1.00 31.79 639 VAL A O 1
ATOM 4894 N N . ASN A 1 620 ? -1.231 -9.857 -31.059 1.00 31.87 640 ASN A N 1
ATOM 4895 C CA . ASN A 1 620 ? -0.190 -10.886 -30.876 1.00 34.00 640 ASN A CA 1
ATOM 4896 C C . ASN A 1 620 ? 0.801 -10.943 -32.052 1.00 31.71 640 ASN A C 1
ATOM 4897 O O . ASN A 1 620 ? 0.552 -10.367 -33.119 1.00 30.48 640 ASN A O 1
ATOM 4902 N N . PHE A 1 621 ? 1.916 -11.647 -31.859 1.00 28.83 641 PHE A N 1
ATOM 4903 C CA . PHE A 1 621 ? 2.735 -12.030 -32.992 1.00 26.29 641 PHE A CA 1
ATOM 4904 C C . PHE A 1 621 ? 3.333 -13.414 -32.741 1.00 27.97 641 PHE A C 1
ATOM 4905 O O . PHE A 1 621 ? 3.202 -13.951 -31.641 1.00 27.42 641 PHE A O 1
ATOM 4913 N N . CYS A 1 622 ? 3.916 -14.021 -33.774 1.00 25.83 642 CYS A N 1
ATOM 4914 C CA . CYS A 1 622 ? 4.541 -15.323 -33.573 1.00 31.10 642 CYS A CA 1
ATOM 4915 C C . CYS A 1 622 ? 5.978 -15.336 -34.101 1.00 29.75 642 CYS A C 1
ATOM 4916 O O . CYS A 1 622 ? 6.370 -14.515 -34.943 1.00 27.82 642 CYS A O 1
ATOM 4919 N N . ALA A 1 623 ? 6.767 -16.269 -33.582 1.00 28.24 643 ALA A N 1
ATOM 4920 C CA . ALA A 1 623 ? 8.200 -16.289 -33.835 1.00 29.36 643 ALA A CA 1
ATOM 4921 C C . ALA A 1 623 ? 8.702 -17.728 -33.888 1.00 28.35 643 ALA A C 1
ATOM 4922 O O . ALA A 1 623 ? 8.066 -18.621 -33.340 1.00 27.51 643 ALA A O 1
ATOM 4924 N N . THR A 1 624 ? 9.859 -17.921 -34.518 1.00 27.56 644 THR A N 1
ATOM 4925 C CA . THR A 1 624 ? 10.423 -19.251 -34.759 1.00 30.49 644 THR A CA 1
ATOM 4926 C C . THR A 1 624 ? 11.191 -19.792 -33.560 1.00 35.29 644 THR A C 1
ATOM 4927 O O . THR A 1 624 ? 12.002 -20.699 -33.702 1.00 32.60 644 THR A O 1
ATOM 4931 N N . THR A 1 625 ? 10.962 -19.213 -32.387 1.00 26.40 645 THR A N 1
ATOM 4932 C CA . THR A 1 625 ? 11.628 -19.678 -31.179 1.00 28.11 645 THR A CA 1
ATOM 4933 C C . THR A 1 625 ? 11.081 -21.036 -30.765 1.00 31.26 645 THR A C 1
ATOM 4934 O O . THR A 1 625 ? 9.949 -21.396 -31.124 1.00 37.88 645 THR A O 1
ATOM 4938 N N . HIS A 1 626 ? 11.893 -21.778 -30.016 1.00 27.07 646 HIS A N 1
ATOM 4939 C CA . HIS A 1 626 ? 11.535 -23.111 -29.524 1.00 20.96 646 HIS A CA 1
ATOM 4940 C C . HIS A 1 626 ? 11.127 -23.053 -28.054 1.00 27.96 646 HIS A C 1
ATOM 4941 O O . HIS A 1 626 ? 11.996 -23.076 -27.168 1.00 25.83 646 HIS A O 1
ATOM 4948 N N . THR A 1 627 ? 9.817 -22.984 -27.799 1.00 31.15 647 THR A N 1
ATOM 4949 C CA . THR A 1 627 ? 9.282 -22.987 -26.434 1.00 31.93 647 THR A CA 1
ATOM 4950 C C . THR A 1 627 ? 8.427 -24.210 -26.105 1.00 31.17 647 THR A C 1
ATOM 4951 O O . THR A 1 627 ? 7.982 -24.940 -27.002 1.00 26.11 647 THR A O 1
ATOM 4955 N N . THR A 1 628 ? 8.182 -24.409 -24.813 1.00 27.44 648 THR A N 1
ATOM 4956 C CA . THR A 1 628 ? 7.230 -25.421 -24.367 1.00 29.25 648 THR A CA 1
ATOM 4957 C C . THR A 1 628 ? 6.607 -24.982 -23.052 1.00 36.00 648 THR A C 1
ATOM 4958 O O . THR A 1 628 ? 6.927 -23.892 -22.542 1.00 30.25 648 THR A O 1
ATOM 4962 N N . GLY A 1 629 ? 5.696 -25.808 -22.533 1.00 29.74 649 GLY A N 1
ATOM 4963 C CA . GLY A 1 629 ? 5.028 -25.535 -21.271 1.00 32.32 649 GLY A CA 1
ATOM 4964 C C . GLY A 1 629 ? 6.058 -25.197 -20.202 1.00 35.08 649 GLY A C 1
ATOM 4965 O O . GLY A 1 629 ? 7.081 -25.893 -20.067 1.00 32.49 649 GLY A O 1
ATOM 4966 N N . GLY A 1 630 ? 5.794 -24.133 -19.450 1.00 32.10 650 GLY A N 1
ATOM 4967 C CA . GLY A 1 630 ? 6.776 -23.556 -18.533 1.00 27.72 650 GLY A CA 1
ATOM 4968 C C . GLY A 1 630 ? 7.286 -22.216 -19.082 1.00 33.92 650 GLY A C 1
ATOM 4969 O O . GLY A 1 630 ? 7.647 -21.314 -18.312 1.00 29.78 650 GLY A O 1
ATOM 4970 N N . ASN A 1 631 ? 7.318 -22.082 -20.413 1.00 31.40 651 ASN A N 1
ATOM 4971 C CA . ASN A 1 631 ? 7.737 -20.827 -21.055 1.00 32.89 651 ASN A CA 1
ATOM 4972 C C . ASN A 1 631 ? 6.655 -19.743 -21.079 1.00 36.98 651 ASN A C 1
ATOM 4973 O O . ASN A 1 631 ? 6.908 -18.636 -21.546 1.00 35.24 651 ASN A O 1
ATOM 4978 N N . ALA A 1 632 ? 5.456 -20.060 -20.608 1.00 29.27 652 ALA A N 1
ATOM 4979 C CA . ALA A 1 632 ? 4.416 -19.047 -20.472 1.00 35.02 652 ALA A CA 1
ATOM 4980 C C . ALA A 1 632 ? 4.924 -17.917 -19.579 1.00 34.24 652 ALA A C 1
ATOM 4981 O O . ALA A 1 632 ? 5.502 -18.172 -18.520 1.00 33.10 652 ALA A O 1
ATOM 4983 N N . GLY A 1 633 ? 4.738 -16.676 -20.020 1.00 32.50 653 GLY A N 1
ATOM 4984 C CA . GLY A 1 633 ? 5.200 -15.521 -19.258 1.00 31.47 653 GLY A CA 1
ATOM 4985 C C . GLY A 1 633 ? 6.646 -15.123 -19.537 1.00 39.23 653 GLY A C 1
ATOM 4986 O O . GLY A 1 633 ? 7.138 -14.149 -18.963 1.00 36.06 653 GLY A O 1
ATOM 4987 N N . SER A 1 634 ? 7.321 -15.865 -20.419 1.00 27.80 654 SER A N 1
ATOM 4988 C CA . SER A 1 634 ? 8.728 -15.608 -20.749 1.00 28.72 654 SER A CA 1
ATOM 4989 C C . SER A 1 634 ? 8.867 -14.284 -21.460 1.00 34.78 654 SER A C 1
ATOM 4990 O O . SER A 1 634 ? 8.061 -13.974 -22.337 1.00 31.33 654 SER A O 1
ATOM 4993 N N . PRO A 1 635 ? 9.895 -13.502 -21.093 1.00 27.05 655 PRO A N 1
ATOM 4994 C CA . PRO A 1 635 ? 10.166 -12.282 -21.843 1.00 30.56 655 PRO A CA 1
ATOM 4995 C C . PRO A 1 635 ? 10.627 -12.597 -23.251 1.00 31.66 655 PRO A C 1
ATOM 4996 O O . PRO A 1 635 ? 11.444 -13.507 -23.468 1.00 31.68 655 PRO A O 1
ATOM 5000 N N . VAL A 1 636 ? 10.058 -11.867 -24.197 1.00 22.61 656 VAL A N 1
ATOM 5001 C CA . VAL A 1 636 ? 10.527 -11.874 -25.561 1.00 24.04 656 VAL A CA 1
ATOM 5002 C C . VAL A 1 636 ? 11.210 -10.553 -25.810 1.00 25.10 656 VAL A C 1
ATOM 5003 O O . VAL A 1 636 ? 10.587 -9.495 -25.698 1.00 33.07 656 VAL A O 1
ATOM 5007 N N . MET A 1 637 ? 12.500 -10.620 -26.119 1.00 31.30 657 MET A N 1
ATOM 5008 C CA . MET A 1 637 ? 13.307 -9.434 -26.266 1.00 37.30 657 MET A CA 1
ATOM 5009 C C . MET A 1 637 ? 13.783 -9.259 -27.701 1.00 33.07 657 MET A C 1
ATOM 5010 O O . MET A 1 637 ? 13.869 -10.223 -28.458 1.00 30.42 657 MET A O 1
ATOM 5015 N N . ASN A 1 638 ? 14.076 -8.020 -28.065 1.00 30.65 658 ASN A N 1
ATOM 5016 C CA . ASN A 1 638 ? 14.567 -7.703 -29.396 1.00 32.80 658 ASN A CA 1
ATOM 5017 C C . ASN A 1 638 ? 16.096 -7.815 -29.440 1.00 37.16 658 ASN A C 1
ATOM 5018 O O . ASN A 1 638 ? 16.723 -8.270 -28.487 1.00 33.34 658 ASN A O 1
ATOM 5023 N N . ALA A 1 639 ? 16.697 -7.367 -30.533 1.00 29.53 659 ALA A N 1
ATOM 5024 C CA . ALA A 1 639 ? 18.129 -7.534 -30.726 1.00 34.30 659 ALA A CA 1
ATOM 5025 C C . ALA A 1 639 ? 18.979 -6.781 -29.683 1.00 41.94 659 ALA A C 1
ATOM 5026 O O . ALA A 1 639 ? 20.181 -7.024 -29.553 1.00 37.57 659 ALA A O 1
ATOM 5028 N N . ARG A 1 640 ? 18.359 -5.862 -28.946 1.00 36.62 660 ARG A N 1
ATOM 5029 C CA . ARG A 1 640 ? 19.077 -5.106 -27.926 1.00 38.98 660 ARG A CA 1
ATOM 5030 C C . ARG A 1 640 ? 18.669 -5.461 -26.495 1.00 36.52 660 ARG A C 1
ATOM 5031 O O . ARG A 1 640 ? 18.954 -4.710 -25.563 1.00 39.09 660 ARG A O 1
ATOM 5039 N N . GLY A 1 641 ? 17.975 -6.579 -26.333 1.00 36.98 661 GLY A N 1
ATOM 5040 C CA . GLY A 1 641 ? 17.571 -7.045 -25.018 1.00 46.08 661 GLY A CA 1
ATOM 5041 C C . GLY A 1 641 ? 16.436 -6.269 -24.374 1.00 43.40 661 GLY A C 1
ATOM 5042 O O . GLY A 1 641 ? 16.244 -6.334 -23.159 1.00 41.51 661 GLY A O 1
ATOM 5043 N N . GLU A 1 642 ? 15.675 -5.539 -25.184 1.00 38.19 662 GLU A N 1
ATOM 5044 C CA . GLU A 1 642 ? 14.509 -4.823 -24.680 1.00 33.01 662 GLU A CA 1
ATOM 5045 C C . GLU A 1 642 ? 13.264 -5.652 -24.919 1.00 38.17 662 GLU A C 1
ATOM 5046 O O . GLU A 1 642 ? 13.186 -6.396 -25.888 1.00 34.69 662 GLU A O 1
ATOM 5052 N N . LEU A 1 643 ? 12.288 -5.490 -24.033 1.00 38.48 663 LEU A N 1
ATOM 5053 C CA . LEU A 1 643 ? 11.080 -6.285 -24.051 1.00 32.18 663 LEU A CA 1
ATOM 5054 C C . LEU A 1 643 ? 10.105 -5.834 -25.145 1.00 27.57 663 LEU A C 1
ATOM 5055 O O . LEU A 1 643 ? 9.673 -4.684 -25.169 1.00 30.91 663 LEU A O 1
ATOM 5060 N N . ILE A 1 644 ? 9.751 -6.752 -26.037 1.00 34.58 664 ILE A N 1
ATOM 5061 C CA . ILE A 1 644 ? 8.815 -6.459 -27.115 1.00 32.71 664 ILE A CA 1
ATOM 5062 C C . ILE A 1 644 ? 7.582 -7.341 -26.989 1.00 31.01 664 ILE A C 1
ATOM 5063 O O . ILE A 1 644 ? 6.603 -7.183 -27.729 1.00 29.54 664 ILE A O 1
ATOM 5068 N N . GLY A 1 645 ? 7.604 -8.265 -26.032 1.00 29.64 665 GLY A N 1
ATOM 5069 C CA . GLY A 1 645 ? 6.478 -9.179 -25.904 1.00 32.58 665 GLY A CA 1
ATOM 5070 C C . GLY A 1 645 ? 6.558 -10.136 -24.736 1.00 29.37 665 GLY A C 1
ATOM 5071 O O . GLY A 1 645 ? 7.567 -10.174 -24.032 1.00 37.04 665 GLY A O 1
ATOM 5072 N N . LEU A 1 646 ? 5.473 -10.873 -24.504 1.00 27.28 666 LEU A N 1
ATOM 5073 C CA . LEU A 1 646 ? 5.472 -11.969 -23.520 1.00 29.90 666 LEU A CA 1
ATOM 5074 C C . LEU A 1 646 ? 4.981 -13.253 -24.182 1.00 34.08 666 LEU A C 1
ATOM 5075 O O . LEU A 1 646 ? 3.863 -13.295 -24.704 1.00 30.73 666 LEU A O 1
ATOM 5080 N N . ASN A 1 647 ? 5.794 -14.297 -24.144 1.00 28.61 667 ASN A N 1
ATOM 5081 C CA . ASN A 1 647 ? 5.368 -15.598 -24.652 1.00 28.42 667 ASN A CA 1
ATOM 5082 C C . ASN A 1 647 ? 4.159 -16.120 -23.895 1.00 29.31 667 ASN A C 1
ATOM 5083 O O . ASN A 1 647 ? 4.110 -15.960 -22.688 1.00 29.36 667 ASN A O 1
ATOM 5088 N N . PHE A 1 648 ? 3.184 -16.748 -24.561 1.00 29.74 668 PHE A N 1
ATOM 5089 C CA . PHE A 1 648 ? 2.155 -17.457 -23.778 1.00 24.56 668 PHE A CA 1
ATOM 5090 C C . PHE A 1 648 ? 1.674 -18.791 -24.345 1.00 25.62 668 PHE A C 1
ATOM 5091 O O . PHE A 1 648 ? 0.978 -19.518 -23.647 1.00 26.15 668 PHE A O 1
ATOM 5099 N N . ASP A 1 649 ? 2.016 -19.101 -25.593 1.00 28.33 669 ASP A N 1
ATOM 5100 C CA . ASP A 1 649 ? 1.534 -20.349 -26.211 1.00 28.48 669 ASP A CA 1
ATOM 5101 C C . ASP A 1 649 ? 2.426 -20.775 -27.363 1.00 30.49 669 ASP A C 1
ATOM 5102 O O . ASP A 1 649 ? 3.423 -20.132 -27.672 1.00 26.43 669 ASP A O 1
ATOM 5107 N N . ARG A 1 650 ? 2.007 -21.851 -28.011 1.00 28.30 670 ARG A N 1
ATOM 5108 C CA . ARG A 1 650 ? 2.693 -22.489 -29.117 1.00 30.92 670 ARG A CA 1
ATOM 5109 C C . ARG A 1 650 ? 1.589 -22.818 -30.111 1.00 30.23 670 ARG A C 1
ATOM 5110 O O . ARG A 1 650 ? 0.483 -23.120 -29.682 1.00 27.25 670 ARG A O 1
ATOM 5118 N N . ASN A 1 651 ? 1.853 -22.784 -31.412 1.00 30.52 671 ASN A N 1
ATOM 5119 C CA . ASN A 1 651 ? 0.785 -23.055 -32.385 1.00 38.85 671 ASN A CA 1
ATOM 5120 C C . ASN A 1 651 ? 0.427 -24.538 -32.510 1.00 40.52 671 ASN A C 1
ATOM 5121 O O . ASN A 1 651 ? 1.193 -25.424 -32.110 1.00 34.11 671 ASN A O 1
ATOM 5126 N N . TRP A 1 652 ? -0.748 -24.788 -33.072 1.00 39.51 672 TRP A N 1
ATOM 5127 C CA . TRP A 1 652 ? -1.286 -26.137 -33.231 1.00 40.53 672 TRP A CA 1
ATOM 5128 C C . TRP A 1 652 ? -0.304 -27.068 -33.914 1.00 37.68 672 TRP A C 1
ATOM 5129 O O . TRP A 1 652 ? 0.010 -28.154 -33.425 1.00 32.64 672 TRP A O 1
ATOM 5140 N N . GLU A 1 653 ? 0.209 -26.612 -35.043 1.00 36.76 673 GLU A N 1
ATOM 5141 C CA . GLU A 1 653 ? 1.092 -27.433 -35.846 1.00 37.49 673 GLU A CA 1
ATOM 5142 C C . GLU A 1 653 ? 2.419 -27.674 -35.129 1.00 31.88 673 GLU A C 1
ATOM 5143 O O . GLU A 1 653 ? 3.187 -28.546 -35.519 1.00 34.08 673 GLU A O 1
ATOM 5149 N N . GLY A 1 654 ? 2.673 -26.917 -34.062 1.00 27.73 674 GLY A N 1
ATOM 5150 C CA . GLY A 1 654 ? 3.938 -27.002 -33.355 1.00 29.95 674 GLY A CA 1
ATOM 5151 C C . GLY A 1 654 ? 3.882 -27.692 -32.005 1.00 33.00 674 GLY A C 1
ATOM 5152 O O . GLY A 1 654 ? 4.859 -27.677 -31.235 1.00 34.20 674 GLY A O 1
ATOM 5153 N N . VAL A 1 655 ? 2.743 -28.299 -31.702 1.00 32.79 675 VAL A N 1
ATOM 5154 C CA . VAL A 1 655 ? 2.567 -28.892 -30.386 1.00 31.92 675 VAL A CA 1
ATOM 5155 C C . VAL A 1 655 ? 3.548 -30.046 -30.230 1.00 34.31 675 VAL A C 1
ATOM 5156 O O . VAL A 1 655 ? 4.119 -30.218 -29.170 1.00 33.34 675 VAL A O 1
ATOM 5160 N N . GLY A 1 656 ? 3.798 -30.778 -31.311 1.00 28.57 676 GLY A N 1
ATOM 5161 C CA . GLY A 1 656 ? 4.691 -31.930 -31.272 1.00 32.02 676 GLY A CA 1
ATOM 5162 C C . GLY A 1 656 ? 6.164 -31.563 -31.131 1.00 30.03 676 GLY A C 1
ATOM 5163 O O . GLY A 1 656 ? 7.041 -32.422 -31.220 1.00 34.82 676 GLY A O 1
ATOM 5164 N N . GLY A 1 657 ? 6.423 -30.281 -30.892 1.00 25.66 677 GLY A N 1
ATOM 5165 C CA . GLY A 1 657 ? 7.766 -29.760 -30.720 1.00 24.44 677 GLY A CA 1
ATOM 5166 C C . GLY A 1 657 ? 8.492 -30.248 -29.484 1.00 29.44 677 GLY A C 1
ATOM 5167 O O . GLY A 1 657 ? 9.715 -30.125 -29.394 1.00 29.63 677 GLY A O 1
ATOM 5168 N N . ASP A 1 658 ? 7.755 -30.816 -28.532 1.00 31.03 678 ASP A N 1
ATOM 5169 C CA . ASP A 1 658 ? 8.403 -31.520 -27.426 1.00 29.81 678 ASP A CA 1
ATOM 5170 C C . ASP A 1 658 ? 9.093 -32.819 -27.916 1.00 31.51 678 ASP A C 1
ATOM 5171 O O . ASP A 1 658 ? 9.954 -33.362 -27.248 1.00 37.60 678 ASP A O 1
ATOM 5176 N N . ILE A 1 659 ? 8.721 -33.302 -29.094 1.00 28.99 679 ILE A N 1
ATOM 5177 C CA . ILE A 1 659 ? 9.379 -34.487 -29.659 1.00 27.59 679 ILE A CA 1
ATOM 5178 C C . ILE A 1 659 ? 10.425 -34.089 -30.706 1.00 32.44 679 ILE A C 1
ATOM 5179 O O . ILE A 1 659 ? 11.580 -34.547 -30.682 1.00 31.78 679 ILE A O 1
ATOM 5184 N N . GLU A 1 660 ? 10.013 -33.221 -31.624 1.00 28.73 680 GLU A N 1
ATOM 5185 C CA . GLU A 1 660 ? 10.917 -32.707 -32.634 1.00 29.40 680 GLU A CA 1
ATOM 5186 C C . GLU A 1 660 ? 10.533 -31.275 -32.993 1.00 32.91 680 GLU A C 1
ATOM 5187 O O . GLU A 1 660 ? 9.399 -31.006 -33.389 1.00 28.81 680 GLU A O 1
ATOM 5193 N N . TYR A 1 661 ? 11.472 -30.350 -32.843 1.00 32.14 681 TYR A N 1
ATOM 5194 C CA . TYR A 1 661 ? 11.251 -28.998 -33.370 1.00 34.87 681 TYR A CA 1
ATOM 5195 C C . TYR A 1 661 ? 11.181 -29.022 -34.911 1.00 29.11 681 TYR A C 1
ATOM 5196 O O . TYR A 1 661 ? 12.067 -29.560 -35.564 1.00 34.22 681 TYR A O 1
ATOM 5205 N N . LEU A 1 662 ? 10.140 -28.426 -35.484 1.00 32.72 682 LEU A N 1
ATOM 5206 C CA . LEU A 1 662 ? 9.979 -28.366 -36.947 1.00 35.71 682 LEU A CA 1
ATOM 5207 C C . LEU A 1 662 ? 9.965 -26.931 -37.420 1.00 29.94 682 LEU A C 1
ATOM 5208 O O . LEU A 1 662 ? 8.987 -26.229 -37.179 1.00 33.51 682 LEU A O 1
ATOM 5213 N N . PRO A 1 663 ? 11.043 -26.484 -38.082 1.00 34.70 683 PRO A N 1
ATOM 5214 C CA . PRO A 1 663 ? 11.209 -25.052 -38.385 1.00 35.95 683 PRO A CA 1
ATOM 5215 C C . PRO A 1 663 ? 10.096 -24.465 -39.262 1.00 44.95 683 PRO A C 1
ATOM 5216 O O . PRO A 1 663 ? 9.847 -23.255 -39.217 1.00 33.58 683 PRO A O 1
ATOM 5220 N N . ASN A 1 664 ? 9.420 -25.300 -40.043 1.00 37.17 684 ASN A N 1
ATOM 5221 C CA . ASN A 1 664 ? 8.420 -24.759 -40.947 1.00 34.65 684 ASN A CA 1
ATOM 5222 C C . ASN A 1 664 ? 7.041 -24.808 -40.340 1.00 32.30 684 ASN A C 1
ATOM 5223 O O . ASN A 1 664 ? 6.094 -24.336 -40.939 1.00 36.93 684 ASN A O 1
ATOM 5228 N N . TYR A 1 665 ? 6.917 -25.340 -39.131 1.00 30.64 685 TYR A N 1
ATOM 5229 C CA . TYR A 1 665 ? 5.583 -25.427 -38.542 1.00 33.49 685 TYR A CA 1
ATOM 5230 C C . TYR A 1 665 ? 5.484 -24.894 -37.129 1.00 39.17 685 TYR A C 1
ATOM 5231 O O . TYR A 1 665 ? 4.406 -24.531 -36.692 1.00 51.30 685 TYR A O 1
ATOM 5240 N N . GLN A 1 666 ? 6.594 -24.859 -36.410 1.00 36.64 686 GLN A N 1
ATOM 5241 C CA . GLN A 1 666 ? 6.528 -24.487 -35.014 1.00 32.60 686 GLN A CA 1
ATOM 5242 C C . GLN A 1 666 ? 6.762 -22.984 -34.822 1.00 28.08 686 GLN A C 1
ATOM 5243 O O . GLN A 1 666 ? 7.747 -22.424 -35.317 1.00 27.50 686 GLN A O 1
ATOM 5249 N N . ARG A 1 667 ? 5.832 -22.350 -34.119 1.00 28.71 687 ARG A N 1
ATOM 5250 C CA . ARG A 1 667 ? 5.943 -20.936 -33.773 1.00 25.48 687 ARG A CA 1
ATOM 5251 C C . ARG A 1 667 ? 5.506 -20.719 -32.329 1.00 31.14 687 ARG A C 1
ATOM 5252 O O . ARG A 1 667 ? 4.451 -21.209 -31.938 1.00 25.78 687 ARG A O 1
ATOM 5260 N N . SER A 1 668 ? 6.298 -19.980 -31.545 1.00 32.27 688 SER A N 1
ATOM 5261 C CA . SER A 1 668 ? 5.827 -19.438 -30.263 1.00 32.86 688 SER A CA 1
ATOM 5262 C C . SER A 1 668 ? 4.762 -18.374 -30.514 1.00 32.44 688 SER A C 1
ATOM 5263 O O . SER A 1 668 ? 4.857 -17.615 -31.473 1.00 27.70 688 SER A O 1
ATOM 5266 N N . ILE A 1 669 ? 3.741 -18.332 -29.669 1.00 29.72 689 ILE A N 1
ATOM 5267 C CA . ILE A 1 669 ? 2.700 -17.323 -29.803 1.00 33.60 689 ILE A CA 1
ATOM 5268 C C . ILE A 1 669 ? 2.849 -16.322 -28.664 1.00 39.41 689 ILE A C 1
ATOM 5269 O O . ILE A 1 669 ? 2.848 -16.707 -27.497 1.00 32.72 689 ILE A O 1
ATOM 5274 N N . ILE A 1 670 ? 2.978 -15.046 -29.033 1.00 33.67 690 ILE A N 1
ATOM 5275 C CA . ILE A 1 670 ? 3.479 -13.992 -28.151 1.00 30.37 690 ILE A CA 1
ATOM 5276 C C . ILE A 1 670 ? 2.516 -12.803 -28.040 1.00 32.71 690 ILE A C 1
ATOM 5277 O O . ILE A 1 670 ? 1.948 -12.344 -29.034 1.00 30.21 690 ILE A O 1
ATOM 5282 N N . LEU A 1 671 ? 2.326 -12.327 -26.818 1.00 30.24 691 LEU A N 1
ATOM 5283 C CA . LEU A 1 671 ? 1.571 -11.115 -26.577 1.00 34.43 691 LEU A CA 1
ATOM 5284 C C . LEU A 1 671 ? 2.422 -9.911 -26.963 1.00 33.39 691 LEU A C 1
ATOM 5285 O O . LEU A 1 671 ? 3.512 -9.738 -26.453 1.00 28.87 691 LEU A O 1
ATOM 5290 N N . ASP A 1 672 ? 1.942 -9.117 -27.906 1.00 28.30 692 ASP A N 1
ATOM 5291 C CA . ASP A 1 672 ? 2.648 -7.892 -28.298 1.00 27.70 692 ASP A CA 1
ATOM 5292 C C . ASP A 1 672 ? 2.646 -6.943 -27.091 1.00 26.17 692 ASP A C 1
ATOM 5293 O O . ASP A 1 672 ? 1.585 -6.651 -26.535 1.00 31.08 692 ASP A O 1
ATOM 5298 N N . ILE A 1 673 ? 3.819 -6.499 -26.657 1.00 27.50 693 ILE A N 1
ATOM 5299 C CA . ILE A 1 673 ? 3.896 -5.610 -25.487 1.00 31.56 693 ILE A CA 1
ATOM 5300 C C . ILE A 1 673 ? 3.051 -4.333 -25.697 1.00 28.26 693 ILE A C 1
ATOM 5301 O O . ILE A 1 673 ? 2.578 -3.737 -24.735 1.00 34.51 693 ILE A O 1
ATOM 5306 N N . ARG A 1 674 ? 2.838 -3.930 -26.944 1.00 30.97 694 ARG A N 1
ATOM 5307 C CA . ARG A 1 674 ? 2.044 -2.728 -27.192 1.00 30.89 694 ARG A CA 1
ATOM 5308 C C . ARG A 1 674 ? 0.570 -2.927 -26.810 1.00 29.79 694 ARG A C 1
ATOM 5309 O O . ARG A 1 674 ? -0.076 -2.000 -26.328 1.00 31.25 694 ARG A O 1
ATOM 5317 N N . TYR A 1 675 ? 0.043 -4.130 -27.040 1.00 27.76 695 TYR A N 1
ATOM 5318 C CA . TYR A 1 675 ? -1.339 -4.454 -26.642 1.00 32.53 695 TYR A CA 1
ATOM 5319 C C . TYR A 1 675 ? -1.465 -4.474 -25.123 1.00 30.80 695 TYR A C 1
ATOM 5320 O O . TYR A 1 675 ? -2.456 -3.993 -24.565 1.00 34.25 695 TYR A O 1
ATOM 5329 N N . LEU A 1 676 ? -0.464 -5.040 -24.457 1.00 27.12 696 LEU A N 1
ATOM 5330 C CA . LEU A 1 676 ? -0.455 -5.041 -23.001 1.00 28.56 696 LEU A CA 1
ATOM 5331 C C . LEU A 1 676 ? -0.526 -3.589 -22.479 1.00 32.36 696 LEU A C 1
ATOM 5332 O O . LEU A 1 676 ? -1.264 -3.295 -21.545 1.00 32.02 696 LEU A O 1
ATOM 5337 N N . LEU A 1 677 ? 0.235 -2.688 -23.089 1.00 37.68 697 LEU A N 1
ATOM 5338 C CA . LEU A 1 677 ? 0.277 -1.306 -22.603 1.00 36.62 697 LEU A CA 1
ATOM 5339 C C . LEU A 1 677 ? -1.052 -0.616 -22.937 1.00 36.18 697 LEU A C 1
ATOM 5340 O O . LEU A 1 677 ? -1.594 0.126 -22.122 1.00 33.56 697 LEU A O 1
ATOM 5345 N N . PHE A 1 678 ? -1.580 -0.911 -24.123 1.00 32.44 698 PHE A N 1
ATOM 5346 C CA . PHE A 1 678 ? -2.868 -0.382 -24.572 1.00 35.61 698 PHE A CA 1
ATOM 5347 C C . PHE A 1 678 ? -3.964 -0.765 -23.590 1.00 38.56 698 PHE A C 1
ATOM 5348 O O . PHE A 1 678 ? -4.755 0.091 -23.191 1.00 39.30 698 PHE A O 1
ATOM 5356 N N . ILE A 1 679 ? -4.003 -2.043 -23.185 1.00 31.43 699 ILE A N 1
ATOM 5357 C CA . ILE A 1 679 ? -5.013 -2.492 -22.229 1.00 27.50 699 ILE A CA 1
ATOM 5358 C C . ILE A 1 679 ? -4.862 -1.816 -20.867 1.00 28.49 699 ILE A C 1
ATOM 5359 O O . ILE A 1 679 ? -5.851 -1.357 -20.275 1.00 37.53 699 ILE A O 1
ATOM 5364 N N . ILE A 1 680 ? -3.637 -1.756 -20.358 1.00 28.65 700 ILE A N 1
ATOM 5365 C CA . ILE A 1 680 ? -3.404 -1.012 -19.119 1.00 30.60 700 ILE A CA 1
ATOM 5366 C C . ILE A 1 680 ? -3.861 0.460 -19.254 1.00 33.01 700 ILE A C 1
ATOM 5367 O O . ILE A 1 680 ? -4.452 1.041 -18.332 1.00 35.78 700 ILE A O 1
ATOM 5372 N N . ASP A 1 681 ? -3.618 1.043 -20.425 1.00 34.13 701 ASP A N 1
ATOM 5373 C CA . ASP A 1 681 ? -3.733 2.503 -20.586 1.00 37.60 701 ASP A CA 1
ATOM 5374 C C . ASP A 1 681 ? -5.141 2.925 -21.010 1.00 37.87 701 ASP A C 1
ATOM 5375 O O . ASP A 1 681 ? -5.865 3.555 -20.251 1.00 39.85 701 ASP A O 1
ATOM 5380 N N . LYS A 1 682 ? -5.513 2.573 -22.235 1.00 40.65 702 LYS A N 1
ATOM 5381 C CA . LYS A 1 682 ? -6.789 2.978 -22.800 1.00 41.36 702 LYS A CA 1
ATOM 5382 C C . LYS A 1 682 ? -7.962 2.185 -22.223 1.00 38.85 702 LYS A C 1
ATOM 5383 O O . LYS A 1 682 ? -9.048 2.743 -21.984 1.00 33.09 702 LYS A O 1
ATOM 5389 N N . PHE A 1 683 ? -7.743 0.897 -21.960 1.00 32.47 703 PHE A N 1
ATOM 5390 C CA . PHE A 1 683 ? -8.845 0.068 -21.470 1.00 31.30 703 PHE A CA 1
ATOM 5391 C C . PHE A 1 683 ? -9.080 0.250 -19.970 1.00 36.39 703 PHE A C 1
ATOM 5392 O O . PHE A 1 683 ? -10.198 0.555 -19.543 1.00 44.73 703 PHE A O 1
ATOM 5400 N N . ALA A 1 684 ? -8.036 0.069 -19.167 1.00 33.61 704 ALA A N 1
ATOM 5401 C CA . ALA A 1 684 ? -8.192 0.167 -17.718 1.00 31.60 704 ALA A CA 1
ATOM 5402 C C . ALA A 1 684 ? -7.943 1.561 -17.154 1.00 39.82 704 ALA A C 1
ATOM 5403 O O . ALA A 1 684 ? -8.432 1.887 -16.077 1.00 43.27 704 ALA A O 1
ATOM 5405 N N . GLY A 1 685 ? -7.161 2.376 -17.852 1.00 45.08 705 GLY A N 1
ATOM 5406 C CA . GLY A 1 685 ? -6.812 3.690 -17.324 1.00 42.73 705 GLY A CA 1
ATOM 5407 C C . GLY A 1 685 ? -5.974 3.623 -16.057 1.00 44.44 705 GLY A C 1
ATOM 5408 O O . GLY A 1 685 ? -6.030 4.527 -15.230 1.00 45.32 705 GLY A O 1
ATOM 5409 N N . CYS A 1 686 ? -5.198 2.550 -15.890 1.00 35.73 706 CYS A N 1
ATOM 5410 C CA . CYS A 1 686 ? -4.344 2.432 -14.715 1.00 38.80 706 CYS A CA 1
ATOM 5411 C C . CYS A 1 686 ? -3.000 3.118 -14.976 1.00 37.05 706 CYS A C 1
ATOM 5412 O O . CYS A 1 686 ? -1.976 2.461 -15.177 1.00 41.89 706 CYS A O 1
ATOM 5415 N N . GLN A 1 687 ? -3.023 4.449 -14.947 1.00 42.41 707 GLN A N 1
ATOM 5416 C CA . GLN A 1 687 ? -1.897 5.263 -15.387 1.00 39.32 707 GLN A CA 1
ATOM 5417 C C . GLN A 1 687 ? -0.589 4.943 -14.668 1.00 43.83 707 GLN A C 1
ATOM 5418 O O . GLN A 1 687 ? 0.467 4.926 -15.298 1.00 47.45 707 GLN A O 1
ATOM 5424 N N . ARG A 1 688 ? -0.664 4.678 -13.363 1.00 45.35 708 ARG A N 1
ATOM 5425 C CA . ARG A 1 688 ? 0.533 4.498 -12.544 1.00 47.24 708 ARG A CA 1
ATOM 5426 C C . ARG A 1 688 ? 1.401 3.334 -13.042 1.00 37.06 708 ARG A C 1
ATOM 5427 O O . ARG A 1 688 ? 2.617 3.341 -12.856 1.00 43.24 708 ARG A O 1
ATOM 5435 N N . LEU A 1 689 ? 0.793 2.353 -13.700 1.00 35.23 709 LEU A N 1
ATOM 5436 C CA . LEU A 1 689 ? 1.546 1.185 -14.163 1.00 40.44 709 LEU A CA 1
ATOM 5437 C C . LEU A 1 689 ? 2.287 1.504 -15.451 1.00 40.99 709 LEU A C 1
ATOM 5438 O O . LEU A 1 689 ? 3.415 1.063 -15.651 1.00 41.19 709 LEU A O 1
ATOM 5443 N N . ILE A 1 690 ? 1.638 2.260 -16.330 1.00 42.23 710 ILE A N 1
ATOM 5444 C CA . ILE A 1 690 ? 2.305 2.796 -17.513 1.00 43.71 710 ILE A CA 1
ATOM 5445 C C . ILE A 1 690 ? 3.490 3.633 -17.064 1.00 40.11 710 ILE A C 1
ATOM 5446 O O . ILE A 1 690 ? 4.595 3.498 -17.593 1.00 41.89 710 ILE A O 1
ATOM 5451 N N . ASP A 1 691 ? 3.251 4.481 -16.068 1.00 36.70 711 ASP A N 1
ATOM 5452 C CA . ASP A 1 691 ? 4.302 5.333 -15.523 1.00 40.75 711 ASP A CA 1
ATOM 5453 C C . ASP A 1 691 ? 5.481 4.511 -15.003 1.00 49.54 711 ASP A C 1
ATOM 5454 O O . ASP A 1 691 ? 6.632 4.880 -15.209 1.00 43.09 711 ASP A O 1
ATOM 5459 N N . GLU A 1 692 ? 5.195 3.399 -14.333 1.00 49.90 712 GLU A N 1
ATOM 5460 C CA . GLU A 1 692 ? 6.251 2.620 -13.696 1.00 46.25 712 GLU A CA 1
ATOM 5461 C C . GLU A 1 692 ? 7.021 1.802 -14.734 1.00 37.35 712 GLU A C 1
ATOM 5462 O O . GLU A 1 692 ? 8.247 1.674 -14.668 1.00 41.34 712 GLU A O 1
ATOM 5468 N N . ILE A 1 693 ? 6.291 1.254 -15.697 1.00 33.15 713 ILE A N 1
ATOM 5469 C CA . ILE A 1 693 ? 6.889 0.436 -16.734 1.00 37.71 713 ILE A CA 1
ATOM 5470 C C . ILE A 1 693 ? 7.815 1.253 -17.639 1.00 43.80 713 ILE A C 1
ATOM 5471 O O . ILE A 1 693 ? 8.827 0.742 -18.127 1.00 49.00 713 ILE A O 1
ATOM 5476 N N . GLN A 1 694 ? 7.491 2.528 -17.823 1.00 46.99 714 GLN A N 1
ATOM 5477 C CA . GLN A 1 694 ? 8.308 3.436 -18.639 1.00 48.83 714 GLN A CA 1
ATOM 5478 C C . GLN A 1 694 ? 8.598 2.907 -20.034 1.00 40.91 714 GLN A C 1
ATOM 5479 O O . GLN A 1 694 ? 9.766 2.763 -20.402 1.00 41.53 714 GLN A O 1
ATOM 5485 N N . PRO A 1 695 ? 7.548 2.643 -20.819 1.00 43.62 715 PRO A N 1
ATOM 5486 C CA . PRO A 1 695 ? 7.784 2.147 -22.173 1.00 44.89 715 PRO A CA 1
ATOM 5487 C C . PRO A 1 695 ? 8.580 3.156 -22.992 1.00 43.40 715 PRO A C 1
ATOM 5488 O O . PRO A 1 695 ? 8.381 4.370 -22.875 1.00 42.75 715 PRO A O 1
ATOM 5492 N N . GLN A 1 696 ? 9.479 2.651 -23.820 1.00 44.05 716 GLN A N 1
ATOM 5493 C CA . GLN A 1 696 ? 10.307 3.515 -24.642 1.00 51.62 716 GLN A CA 1
ATOM 5494 C C . GLN A 1 696 ? 9.795 3.560 -26.079 1.00 51.80 716 GLN A C 1
ATOM 5495 O O . GLN A 1 696 ? 9.579 2.518 -26.709 1.00 40.24 716 GLN A O 1
ATOM 5501 N N . PHE A 1 697 ? 9.586 4.774 -26.582 1.00 57.84 717 PHE A N 1
ATOM 5502 C CA . PHE A 1 697 ? 9.195 4.978 -27.968 1.00 59.15 717 PHE A CA 1
ATOM 5503 C C . PHE A 1 697 ? 10.373 5.559 -28.745 1.00 60.44 717 PHE A C 1
ATOM 5504 O O . PHE A 1 697 ? 10.335 5.637 -29.968 1.00 68.97 717 PHE A O 1
ATOM 5512 N N . ASP B 1 2 ? -16.213 -7.581 -60.501 1.00 53.39 22 ASP B N 1
ATOM 5513 C CA . ASP B 1 2 ? -17.586 -7.084 -60.608 1.00 62.40 22 ASP B CA 1
ATOM 5514 C C . ASP B 1 2 ? -18.545 -8.253 -60.747 1.00 68.06 22 ASP B C 1
ATOM 5515 O O . ASP B 1 2 ? -18.232 -9.236 -61.411 1.00 75.87 22 ASP B O 1
ATOM 5520 N N . GLY B 1 3 ? -19.723 -8.147 -60.152 1.00 59.15 23 GLY B N 1
ATOM 5521 C CA . GLY B 1 3 ? -20.666 -9.249 -60.235 1.00 42.10 23 GLY B CA 1
ATOM 5522 C C . GLY B 1 3 ? -21.608 -9.095 -61.410 1.00 40.00 23 GLY B C 1
ATOM 5523 O O . GLY B 1 3 ? -21.344 -8.337 -62.357 1.00 38.79 23 GLY B O 1
ATOM 5524 N N . GLY B 1 4 ? -22.722 -9.812 -61.359 1.00 39.15 24 GLY B N 1
ATOM 5525 C CA . GLY B 1 4 ? -23.671 -9.763 -62.450 1.00 38.21 24 GLY B CA 1
ATOM 5526 C C . GLY B 1 4 ? -23.698 -11.062 -63.249 1.00 39.89 24 GLY B C 1
ATOM 5527 O O . GLY B 1 4 ? -22.657 -11.583 -63.683 1.00 36.16 24 GLY B O 1
ATOM 5528 N N . MET B 1 5 ? -24.906 -11.579 -63.426 1.00 34.91 25 MET B N 1
ATOM 5529 C CA . MET B 1 5 ? -25.142 -12.742 -64.265 1.00 34.57 25 MET B CA 1
ATOM 5530 C C . MET B 1 5 ? -25.767 -12.243 -65.555 1.00 39.33 25 MET B C 1
ATOM 5531 O O . MET B 1 5 ? -26.985 -12.064 -65.647 1.00 42.50 25 MET B O 1
ATOM 5536 N N . TRP B 1 6 ? -24.902 -11.995 -66.536 1.00 39.63 26 TRP B N 1
ATOM 5537 C CA . TRP B 1 6 ? -25.260 -11.265 -67.738 1.00 41.96 26 TRP B CA 1
ATOM 5538 C C . TRP B 1 6 ? -26.050 -12.104 -68.725 1.00 47.62 26 TRP B C 1
ATOM 5539 O O . TRP B 1 6 ? -25.741 -13.269 -68.952 1.00 40.38 26 TRP B O 1
ATOM 5550 N N . LEU B 1 7 ? -27.087 -11.496 -69.292 1.00 52.81 27 LEU B N 1
ATOM 5551 C CA . LEU B 1 7 ? -27.829 -12.093 -70.391 1.00 40.70 27 LEU B CA 1
ATOM 5552 C C . LEU B 1 7 ? -26.876 -12.336 -71.554 1.00 55.74 27 LEU B C 1
ATOM 5553 O O . LEU B 1 7 ? -25.964 -11.539 -71.786 1.00 52.14 27 LEU B O 1
ATOM 5558 N N . MET B 1 8 ? -27.070 -13.439 -72.274 1.00 55.69 28 MET B N 1
ATOM 5559 C CA . MET B 1 8 ? -26.292 -13.682 -73.479 1.00 43.35 28 MET B CA 1
ATOM 5560 C C . MET B 1 8 ? -26.401 -12.476 -74.438 1.00 44.18 28 MET B C 1
ATOM 5561 O O . MET B 1 8 ? -25.403 -12.091 -75.046 1.00 49.17 28 MET B O 1
ATOM 5566 N N . GLN B 1 9 ? -27.591 -11.866 -74.547 1.00 45.65 29 GLN B N 1
ATOM 5567 C CA . GLN B 1 9 ? -27.781 -10.668 -75.398 1.00 55.59 29 GLN B CA 1
ATOM 5568 C C . GLN B 1 9 ? -26.983 -9.443 -74.941 1.00 55.40 29 GLN B C 1
ATOM 5569 O O . GLN B 1 9 ? -26.854 -8.467 -75.683 1.00 54.90 29 GLN B O 1
ATOM 5575 N N . GLN B 1 10 ? -26.456 -9.485 -73.723 1.00 54.93 30 GLN B N 1
ATOM 5576 C CA . GLN B 1 10 ? -25.728 -8.342 -73.189 1.00 58.61 30 GLN B CA 1
ATOM 5577 C C . GLN B 1 10 ? -24.228 -8.409 -73.403 1.00 58.57 30 GLN B C 1
ATOM 5578 O O . GLN B 1 10 ? -23.499 -7.541 -72.917 1.00 51.58 30 GLN B O 1
ATOM 5584 N N . ILE B 1 11 ? -23.768 -9.435 -74.118 1.00 52.65 31 ILE B N 1
ATOM 5585 C CA . ILE B 1 11 ? -22.339 -9.617 -74.333 1.00 52.08 31 ILE B CA 1
ATOM 5586 C C . ILE B 1 11 ? -21.726 -8.374 -74.999 1.00 51.84 31 ILE B C 1
ATOM 5587 O O . ILE B 1 11 ? -20.622 -7.959 -74.652 1.00 55.33 31 ILE B O 1
ATOM 5592 N N . ASN B 1 12 ? -22.453 -7.756 -75.923 1.00 51.81 32 ASN B N 1
ATOM 5593 C CA . ASN B 1 12 ? -21.919 -6.580 -76.606 1.00 60.86 32 ASN B CA 1
ATOM 5594 C C . ASN B 1 12 ? -21.615 -5.445 -75.626 1.00 55.09 32 ASN B C 1
ATOM 5595 O O . ASN B 1 12 ? -20.628 -4.737 -75.783 1.00 65.32 32 ASN B O 1
ATOM 5600 N N . GLY B 1 13 ? -22.438 -5.306 -74.595 1.00 53.47 33 GLY B N 1
ATOM 5601 C CA . GLY B 1 13 ? -22.188 -4.318 -73.556 1.00 53.00 33 GLY B CA 1
ATOM 5602 C C . GLY B 1 13 ? -21.077 -4.673 -72.578 1.00 53.56 33 GLY B C 1
ATOM 5603 O O . GLY B 1 13 ? -20.589 -3.805 -71.846 1.00 50.65 33 GLY B O 1
ATOM 5604 N N . GLN B 1 14 ? -20.668 -5.943 -72.545 1.00 49.27 34 GLN B N 1
ATOM 5605 C CA . GLN B 1 14 ? -19.628 -6.370 -71.606 1.00 45.15 34 GLN B CA 1
ATOM 5606 C C . GLN B 1 14 ? -18.278 -6.638 -72.251 1.00 46.15 34 GLN B C 1
ATOM 5607 O O . GLN B 1 14 ? -17.263 -6.722 -71.554 1.00 47.88 34 GLN B O 1
ATOM 5613 N N . VAL B 1 15 ? -18.263 -6.805 -73.568 1.00 47.45 35 VAL B N 1
ATOM 5614 C CA . VAL B 1 15 ? -17.083 -7.354 -74.230 1.00 52.57 35 VAL B CA 1
ATOM 5615 C C . VAL B 1 15 ? -15.859 -6.449 -74.087 1.00 57.72 35 VAL B C 1
ATOM 5616 O O . VAL B 1 15 ? -14.745 -6.945 -73.893 1.00 57.44 35 VAL B O 1
ATOM 5620 N N . ALA B 1 16 ? -16.069 -5.133 -74.151 1.00 54.53 36 ALA B N 1
ATOM 5621 C CA . ALA B 1 16 ? -14.972 -4.172 -74.039 1.00 51.40 36 ALA B CA 1
ATOM 5622 C C . ALA B 1 16 ? -14.292 -4.275 -72.682 1.00 53.14 36 ALA B C 1
ATOM 5623 O O . ALA B 1 16 ? -13.064 -4.316 -72.592 1.00 57.09 36 ALA B O 1
ATOM 5625 N N . ARG B 1 17 ? -15.089 -4.328 -71.623 1.00 45.95 37 ARG B N 1
ATOM 5626 C CA . ARG B 1 17 ? -14.534 -4.510 -70.293 1.00 45.63 37 ARG B CA 1
ATOM 5627 C C . ARG B 1 17 ? -13.862 -5.889 -70.152 1.00 53.11 37 ARG B C 1
ATOM 5628 O O . ARG B 1 17 ? -12.787 -6.012 -69.560 1.00 50.80 37 ARG B O 1
ATOM 5636 N N . MET B 1 18 ? -14.485 -6.918 -70.714 1.00 54.15 38 MET B N 1
ATOM 5637 C CA . MET B 1 18 ? -13.915 -8.261 -70.661 1.00 49.24 38 MET B CA 1
ATOM 5638 C C . MET B 1 18 ? -12.541 -8.306 -71.322 1.00 44.50 38 MET B C 1
ATOM 5639 O O . MET B 1 18 ? -11.608 -8.882 -70.772 1.00 44.25 38 MET B O 1
ATOM 5644 N N . LYS B 1 19 ? -12.417 -7.671 -72.483 1.00 52.19 39 LYS B N 1
ATOM 5645 C CA . LYS B 1 19 ? -11.135 -7.590 -73.178 1.00 56.82 39 LYS B CA 1
ATOM 5646 C C . LYS B 1 19 ? -10.079 -6.772 -72.424 1.00 64.59 39 LYS B C 1
ATOM 5647 O O . LYS B 1 19 ? -8.887 -7.064 -72.520 1.00 69.61 39 LYS B O 1
ATOM 5653 N N . SER B 1 20 ? -10.502 -5.755 -71.677 1.00 58.10 40 SER B N 1
ATOM 5654 C CA . SER B 1 20 ? -9.551 -4.992 -70.872 1.00 57.64 40 SER B CA 1
ATOM 5655 C C . SER B 1 20 ? -9.020 -5.865 -69.739 1.00 58.20 40 SER B C 1
ATOM 5656 O O . SER B 1 20 ? -7.926 -5.638 -69.231 1.00 60.70 40 SER B O 1
ATOM 5659 N N . LEU B 1 21 ? -9.794 -6.876 -69.356 1.00 52.64 41 LEU B N 1
ATOM 5660 C CA . LEU B 1 21 ? -9.364 -7.825 -68.339 1.00 51.52 41 LEU B CA 1
ATOM 5661 C C . LEU B 1 21 ? -8.597 -9.013 -68.937 1.00 54.43 41 LEU B C 1
ATOM 5662 O O . LEU B 1 21 ? -8.356 -10.012 -68.261 1.00 55.08 41 LEU B O 1
ATOM 5667 N N . GLY B 1 22 ? -8.228 -8.907 -70.209 1.00 53.61 42 GLY B N 1
ATOM 5668 C CA . GLY B 1 22 ? -7.410 -9.922 -70.841 1.00 46.05 42 GLY B CA 1
ATOM 5669 C C . GLY B 1 22 ? -8.109 -10.871 -71.803 1.00 54.96 42 GLY B C 1
ATOM 5670 O O . GLY B 1 22 ? -7.438 -11.678 -72.451 1.00 56.19 42 GLY B O 1
ATOM 5671 N N . MET B 1 23 ? -9.436 -10.791 -71.909 1.00 55.50 43 MET B N 1
ATOM 5672 C CA . MET B 1 23 ? -10.164 -11.691 -72.809 1.00 54.91 43 MET B CA 1
ATOM 5673 C C . MET B 1 23 ? -9.763 -11.445 -74.258 1.00 52.86 43 MET B C 1
ATOM 5674 O O . MET B 1 23 ? -9.573 -10.301 -74.672 1.00 58.81 43 MET B O 1
ATOM 5679 N N . GLN B 1 24 ? -9.635 -12.524 -75.019 1.00 49.33 44 GLN B N 1
ATOM 5680 C CA . GLN B 1 24 ? -9.224 -12.438 -76.419 1.00 58.74 44 GLN B CA 1
ATOM 5681 C C . GLN B 1 24 ? -10.239 -13.076 -77.360 1.00 63.63 44 GLN B C 1
ATOM 5682 O O . GLN B 1 24 ? -9.884 -13.581 -78.422 1.00 78.09 44 GLN B O 1
ATOM 5688 N N . LEU B 1 25 ? -11.501 -13.064 -76.954 1.00 60.57 45 LEU B N 1
ATOM 5689 C CA . LEU B 1 25 ? -12.596 -13.531 -77.793 1.00 53.96 45 LEU B CA 1
ATOM 5690 C C . LEU B 1 25 ? -13.374 -12.346 -78.302 1.00 55.58 45 LEU B C 1
ATOM 5691 O O . LEU B 1 25 ? -13.383 -11.302 -77.665 1.00 50.77 45 LEU B O 1
ATOM 5696 N N . GLU B 1 26 ? -14.057 -12.517 -79.427 1.00 62.47 46 GLU B N 1
ATOM 5697 C CA . GLU B 1 26 ? -15.062 -11.550 -79.839 1.00 59.75 46 GLU B CA 1
ATOM 5698 C C . GLU B 1 26 ? -16.392 -11.900 -79.182 1.00 58.30 46 GLU B C 1
ATOM 5699 O O . GLU B 1 26 ? -16.596 -13.044 -78.761 1.00 48.76 46 GLU B O 1
ATOM 5705 N N . ALA B 1 27 ? -17.278 -10.910 -79.073 1.00 56.32 47 ALA B N 1
ATOM 5706 C CA . ALA B 1 27 ? -18.617 -11.116 -78.528 1.00 53.55 47 ALA B CA 1
ATOM 5707 C C . ALA B 1 27 ? -19.343 -12.240 -79.263 1.00 59.99 47 ALA B C 1
ATOM 5708 O O . ALA B 1 27 ? -20.005 -13.082 -78.646 1.00 61.18 47 ALA B O 1
ATOM 5710 N N . ALA B 1 28 ? -19.199 -12.249 -80.586 1.00 57.68 48 ALA B N 1
ATOM 5711 C CA . ALA B 1 28 ? -19.856 -13.236 -81.427 1.00 56.56 48 ALA B CA 1
ATOM 5712 C C . ALA B 1 28 ? -19.396 -14.657 -81.101 1.00 61.56 48 ALA B C 1
ATOM 5713 O O . ALA B 1 28 ? -20.148 -15.610 -81.276 1.00 57.65 48 ALA B O 1
ATOM 5715 N N . ASP B 1 29 ? -18.165 -14.791 -80.617 1.00 66.07 49 ASP B N 1
ATOM 5716 C CA . ASP B 1 29 ? -17.628 -16.100 -80.263 1.00 60.05 49 ASP B CA 1
ATOM 5717 C C . ASP B 1 29 ? -18.393 -16.671 -79.086 1.00 57.09 49 ASP B C 1
ATOM 5718 O O . ASP B 1 29 ? -18.580 -17.874 -78.990 1.00 55.47 49 ASP B O 1
ATOM 5723 N N . ILE B 1 30 ? -18.833 -15.795 -78.191 1.00 53.17 50 ILE B N 1
ATOM 5724 C CA . ILE B 1 30 ? -19.539 -16.215 -76.981 1.00 50.22 50 ILE B CA 1
ATOM 5725 C C . ILE B 1 30 ? -21.036 -16.443 -77.226 1.00 58.40 50 ILE B C 1
ATOM 5726 O O . ILE B 1 30 ? -21.596 -17.466 -76.820 1.00 58.74 50 ILE B O 1
ATOM 5731 N N . TYR B 1 31 ? -21.679 -15.486 -77.885 1.00 55.82 51 TYR B N 1
ATOM 5732 C CA . TYR B 1 31 ? -23.070 -15.653 -78.278 1.00 52.46 51 TYR B CA 1
ATOM 5733 C C . TYR B 1 31 ? -23.302 -15.101 -79.665 1.00 54.87 51 TYR B C 1
ATOM 5734 O O . TYR B 1 31 ? -23.071 -13.918 -79.932 1.00 57.60 51 TYR B O 1
ATOM 5743 N N . ASN B 1 32 ? -23.784 -15.963 -80.547 1.00 56.79 52 ASN B N 1
ATOM 5744 C CA . ASN B 1 32 ? -24.073 -15.567 -81.916 1.00 61.80 52 ASN B CA 1
ATOM 5745 C C . ASN B 1 32 ? -25.535 -15.841 -82.255 1.00 64.75 52 ASN B C 1
ATOM 5746 O O . ASN B 1 32 ? -25.947 -16.996 -82.316 1.00 65.05 52 ASN B O 1
ATOM 5751 N N . PRO B 1 33 ? -26.328 -14.780 -82.479 1.00 63.58 53 PRO B N 1
ATOM 5752 C CA . PRO B 1 33 ? -27.742 -14.987 -82.814 1.00 65.23 53 PRO B CA 1
ATOM 5753 C C . PRO B 1 33 ? -27.919 -15.675 -84.165 1.00 67.34 53 PRO B C 1
ATOM 5754 O O . PRO B 1 33 ? -28.966 -16.263 -84.432 1.00 77.58 53 PRO B O 1
ATOM 5758 N N . ASN B 1 34 ? -26.898 -15.596 -85.01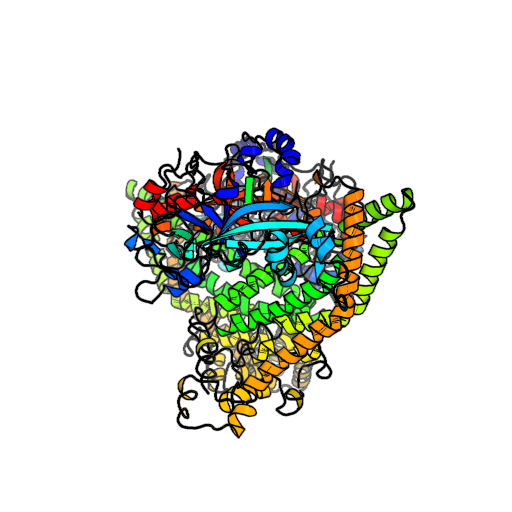1 1.00 68.87 54 ASN B N 1
ATOM 5759 C CA . ASN B 1 34 ? -27.016 -16.061 -86.388 1.00 65.47 54 ASN B CA 1
ATOM 5760 C C . ASN B 1 34 ? -25.929 -17.043 -86.805 1.00 70.06 54 ASN B C 1
ATOM 5761 O O . ASN B 1 34 ? -25.479 -17.017 -87.952 1.00 70.72 54 ASN B O 1
ATOM 5766 N N . GLY B 1 35 ? -25.508 -17.905 -85.880 1.00 65.98 55 GLY B N 1
ATOM 5767 C CA . GLY B 1 35 ? -24.500 -18.904 -86.189 1.00 65.54 55 GLY B CA 1
ATOM 5768 C C . GLY B 1 35 ? -24.056 -19.737 -85.003 1.00 69.94 55 GLY B C 1
ATOM 5769 O O . GLY B 1 35 ? -24.767 -19.857 -84.003 1.00 78.30 55 GLY B O 1
ATOM 5770 N N . SER B 1 36 ? -22.870 -20.325 -85.123 1.00 62.67 56 SER B N 1
ATOM 5771 C CA . SER B 1 36 ? -22.311 -21.158 -84.070 1.00 61.82 56 SER B CA 1
ATOM 5772 C C . SER B 1 36 ? -21.546 -20.316 -83.044 1.00 57.52 56 SER B C 1
ATOM 5773 O O . SER B 1 36 ? -20.804 -19.408 -83.415 1.00 60.38 56 SER B O 1
ATOM 5776 N N . SER B 1 37 ? -21.743 -20.609 -81.760 1.00 57.19 57 SER B N 1
ATOM 5777 C CA . SER B 1 37 ? -20.980 -19.954 -80.692 1.00 54.98 57 SER B CA 1
ATOM 5778 C C . SER B 1 37 ? -20.946 -20.818 -79.425 1.00 54.17 57 SER B C 1
ATOM 5779 O O . SER B 1 37 ? -21.488 -21.929 -79.397 1.00 53.34 57 SER B O 1
ATOM 5782 N N . LEU B 1 38 ? -20.296 -20.312 -78.382 1.00 47.96 58 LEU B N 1
ATOM 5783 C CA . LEU B 1 38 ? -20.160 -21.047 -77.126 1.00 49.29 58 LEU B CA 1
ATOM 5784 C C . LEU B 1 38 ? -21.519 -21.375 -76.493 1.00 56.42 58 LEU B C 1
ATOM 5785 O O . LEU B 1 38 ? -21.655 -22.371 -75.780 1.00 60.09 58 LEU B O 1
ATOM 5790 N N . LYS B 1 39 ? -22.514 -20.532 -76.763 1.00 52.11 59 LYS B N 1
ATOM 5791 C CA . LYS B 1 39 ? -23.903 -20.766 -76.366 1.00 50.43 59 LYS B CA 1
ATOM 5792 C C . LYS B 1 39 ? -24.409 -22.174 -76.726 1.00 55.75 59 LYS B C 1
ATOM 5793 O O . LYS B 1 39 ? -25.257 -22.743 -76.032 1.00 55.89 59 LYS B O 1
ATOM 5799 N N . ASP B 1 40 ? -23.899 -22.715 -77.829 1.00 52.11 60 ASP B N 1
ATOM 5800 C CA . ASP B 1 40 ? -24.339 -24.015 -78.334 1.00 53.63 60 ASP B CA 1
ATOM 5801 C C . ASP B 1 40 ? -23.730 -25.188 -77.574 1.00 52.37 60 ASP B C 1
ATOM 5802 O O . ASP B 1 40 ? -24.274 -26.288 -77.603 1.00 49.54 60 ASP B O 1
ATOM 5807 N N . ALA B 1 41 ? -22.616 -24.945 -76.887 1.00 52.81 61 ALA B N 1
ATOM 5808 C CA . ALA B 1 41 ? -21.898 -26.010 -76.188 1.00 52.07 61 ALA B CA 1
ATOM 5809 C C . ALA B 1 41 ? -22.250 -26.050 -74.712 1.00 50.49 61 ALA B C 1
ATOM 5810 O O . ALA B 1 41 ? -21.859 -26.979 -73.989 1.00 42.52 61 ALA B O 1
ATOM 5812 N N . VAL B 1 42 ? -22.972 -25.029 -74.257 1.00 47.84 62 VAL B N 1
ATOM 5813 C CA . VAL B 1 42 ? -23.255 -24.898 -72.832 1.00 43.79 62 VAL B CA 1
ATOM 5814 C C . VAL B 1 42 ? -24.679 -25.305 -72.527 1.00 44.04 62 VAL B C 1
ATOM 5815 O O . VAL B 1 42 ? -25.640 -24.722 -73.010 1.00 50.48 62 VAL B O 1
ATOM 5819 N N . VAL B 1 43 ? -24.782 -26.274 -71.638 1.00 44.14 63 VAL B N 1
ATOM 5820 C CA . VAL B 1 43 ? -25.903 -27.164 -71.585 1.00 47.25 63 VAL B CA 1
ATOM 5821 C C . VAL B 1 43 ? -26.614 -27.190 -70.234 1.00 38.37 63 VAL B C 1
ATOM 5822 O O . VAL B 1 43 ? -25.978 -27.158 -69.204 1.00 44.30 63 VAL B O 1
ATOM 5826 N N . MET B 1 44 ? -27.941 -27.250 -70.232 1.00 40.45 64 MET B N 1
ATOM 5827 C CA . MET B 1 44 ? -28.621 -27.512 -68.968 1.00 50.41 64 MET B CA 1
ATOM 5828 C C . MET B 1 44 ? -28.764 -29.014 -68.727 1.00 49.02 64 MET B C 1
ATOM 5829 O O . MET B 1 44 ? -29.230 -29.754 -69.603 1.00 45.85 64 MET B O 1
ATOM 5834 N N . PHE B 1 45 ? -28.354 -29.451 -67.536 1.00 43.06 65 PHE B N 1
ATOM 5835 C CA . PHE B 1 45 ? -28.305 -30.875 -67.194 1.00 49.75 65 PHE B CA 1
ATOM 5836 C C . PHE B 1 45 ? -29.324 -31.195 -66.112 1.00 49.40 65 PHE B C 1
ATOM 5837 O O . PHE B 1 45 ? -29.242 -30.660 -65.006 1.00 47.85 65 PHE B O 1
ATOM 5845 N N . ASP B 1 46 ? -30.288 -32.051 -66.445 1.00 53.18 66 ASP B N 1
ATOM 5846 C CA . ASP B 1 46 ? -31.260 -32.572 -65.481 1.00 53.10 66 ASP B CA 1
ATOM 5847 C C . ASP B 1 46 ? -32.057 -31.469 -64.768 1.00 53.70 66 ASP B C 1
ATOM 5848 O O . ASP B 1 46 ? -32.372 -31.590 -63.588 1.00 59.93 66 ASP B O 1
ATOM 5853 N N . GLY B 1 47 ? -32.374 -30.398 -65.486 1.00 54.47 67 GLY B N 1
ATOM 5854 C CA . GLY B 1 47 ? -33.219 -29.342 -64.948 1.00 61.58 67 GLY B CA 1
ATOM 5855 C C . GLY B 1 47 ? -32.573 -28.299 -64.036 1.00 61.38 67 GLY B C 1
ATOM 5856 O O . GLY B 1 47 ? -33.031 -27.161 -63.986 1.00 68.51 67 GLY B O 1
ATOM 5857 N N . GLY B 1 48 ? -31.524 -28.664 -63.306 1.00 50.25 68 GLY B N 1
ATOM 5858 C CA . GLY B 1 48 ? -30.991 -27.762 -62.297 1.00 43.64 68 GLY B CA 1
ATOM 5859 C C . GLY B 1 48 ? -29.480 -27.662 -62.199 1.00 47.43 68 GLY B C 1
ATOM 5860 O O . GLY B 1 48 ? -28.957 -27.071 -61.253 1.00 45.84 68 GLY B O 1
ATOM 5861 N N . CYS B 1 49 ? -28.786 -28.233 -63.179 1.00 45.66 69 CYS B N 1
ATOM 5862 C CA . CYS B 1 49 ? -27.330 -28.186 -63.274 1.00 41.73 69 CYS B CA 1
ATOM 5863 C C . CYS B 1 49 ? -26.910 -27.657 -64.637 1.00 40.60 69 CYS B C 1
ATOM 5864 O O . CYS B 1 49 ? -27.729 -27.556 -65.562 1.00 44.24 69 CYS B O 1
ATOM 5867 N N . THR B 1 50 ? -25.621 -27.372 -64.774 1.00 34.94 70 THR B N 1
ATOM 5868 C CA . THR B 1 50 ? -25.041 -27.038 -66.075 1.00 41.78 70 THR B CA 1
ATOM 5869 C C . THR B 1 50 ? -24.101 -28.175 -66.556 1.00 37.07 70 THR B C 1
ATOM 5870 O O . THR B 1 50 ? -23.661 -29.003 -65.768 1.00 33.24 70 THR B O 1
ATOM 5874 N N . GLY B 1 51 ? -23.823 -28.225 -67.848 1.00 35.64 71 GLY B N 1
ATOM 5875 C CA . GLY B 1 51 ? -22.790 -29.112 -68.354 1.00 33.42 71 GLY B CA 1
ATOM 5876 C C . GLY B 1 51 ? -22.189 -28.477 -69.586 1.00 38.98 71 GLY B C 1
ATOM 5877 O O . GLY B 1 51 ? -22.744 -27.502 -70.109 1.00 41.63 71 GLY B O 1
ATOM 5878 N N . VAL B 1 52 ? -21.063 -29.004 -70.045 1.00 34.91 72 VAL B N 1
ATOM 5879 C CA . VAL B 1 52 ? -20.431 -28.499 -71.258 1.00 39.37 72 VAL B CA 1
ATOM 5880 C C . VAL B 1 52 ? -20.066 -29.625 -72.233 1.00 44.61 72 VAL B C 1
ATOM 5881 O O . VAL B 1 52 ? -19.548 -30.684 -71.833 1.00 40.73 72 VAL B O 1
ATOM 5885 N N . LEU B 1 53 ? -20.346 -29.389 -73.514 1.00 39.44 73 LEU B N 1
ATOM 5886 C CA . LEU B 1 53 ? -19.947 -30.298 -74.590 1.00 41.15 73 LEU B CA 1
ATOM 5887 C C . LEU B 1 53 ? -18.467 -30.090 -74.961 1.00 45.83 73 LEU B C 1
ATOM 5888 O O . LEU B 1 53 ? -18.029 -28.948 -75.177 1.00 43.62 73 LEU B O 1
ATOM 5893 N N . VAL B 1 54 ? -17.696 -31.179 -75.030 1.00 46.25 74 VAL B N 1
ATOM 5894 C CA . VAL B 1 54 ? -16.238 -31.072 -75.214 1.00 35.62 74 VAL B CA 1
ATOM 5895 C C . VAL B 1 54 ? -15.668 -31.944 -76.333 1.00 44.13 74 VAL B C 1
ATOM 5896 O O . VAL B 1 54 ? -14.453 -32.140 -76.406 1.00 44.11 74 VAL B O 1
ATOM 5900 N N . SER B 1 55 ? -16.529 -32.471 -77.198 1.00 47.46 75 SER B N 1
ATOM 5901 C CA . SER B 1 55 ? -16.069 -33.252 -78.342 1.00 50.89 75 SER B CA 1
ATOM 5902 C C . SER B 1 55 ? -17.079 -33.220 -79.474 1.00 49.20 75 SER B C 1
ATOM 5903 O O . SER B 1 55 ? -18.246 -32.871 -79.272 1.00 42.40 75 SER B O 1
ATOM 5906 N N . ASN B 1 56 ? -16.637 -33.610 -80.662 1.00 48.46 76 ASN B N 1
ATOM 5907 C CA . ASN B 1 56 ? -17.536 -33.662 -81.807 1.00 51.60 76 ASN B CA 1
ATOM 5908 C C . ASN B 1 56 ? -18.450 -34.887 -81.752 1.00 55.27 76 ASN B C 1
ATOM 5909 O O . ASN B 1 56 ? -19.238 -35.121 -82.665 1.00 53.26 76 ASN B O 1
ATOM 5914 N N . GLN B 1 57 ? -18.332 -35.662 -80.674 1.00 53.55 77 GLN B N 1
ATOM 5915 C CA . GLN B 1 57 ? -19.189 -36.819 -80.453 1.00 55.28 77 GLN B CA 1
ATOM 5916 C C . GLN B 1 57 ? -20.137 -36.663 -79.261 1.00 57.06 77 GLN B C 1
ATOM 5917 O O . GLN B 1 57 ? -20.718 -37.642 -78.793 1.00 55.47 77 GLN B O 1
ATOM 5923 N N . GLY B 1 58 ? -20.302 -35.433 -78.780 1.00 49.10 78 GLY B N 1
ATOM 5924 C CA . GLY B 1 58 ? -21.327 -35.142 -77.797 1.00 45.45 78 GLY B CA 1
ATOM 5925 C C . GLY B 1 58 ? -20.940 -35.477 -76.363 1.00 47.03 78 GLY B C 1
ATOM 5926 O O . GLY B 1 58 ? -21.802 -35.587 -75.485 1.00 45.28 78 GLY B O 1
ATOM 5927 N N . LEU B 1 59 ? -19.645 -35.638 -76.114 1.00 45.41 79 LEU B N 1
ATOM 5928 C CA . LEU B 1 59 ? -19.173 -35.868 -74.752 1.00 45.08 79 LEU B CA 1
ATOM 5929 C C . LEU B 1 59 ? -19.515 -34.666 -73.847 1.00 46.22 79 LEU B C 1
ATOM 5930 O O . LEU B 1 59 ? -19.343 -33.509 -74.228 1.00 44.87 79 LEU B O 1
ATOM 5935 N N . LEU B 1 60 ? -20.009 -34.964 -72.652 1.00 44.19 80 LEU B N 1
ATOM 5936 C CA . LEU B 1 60 ? -20.582 -33.957 -71.768 1.00 41.60 80 LEU B CA 1
ATOM 5937 C C . LEU B 1 60 ? -19.951 -34.047 -70.386 1.00 41.73 80 LEU B C 1
ATOM 5938 O O . LEU B 1 60 ? -20.035 -35.086 -69.730 1.00 40.94 80 LEU B O 1
ATOM 5943 N N . LEU B 1 61 ? -19.329 -32.953 -69.954 1.00 32.78 81 LEU B N 1
ATOM 5944 C CA . LEU B 1 61 ? -18.827 -32.831 -68.599 1.00 31.82 81 LEU B CA 1
ATOM 5945 C C . LEU B 1 61 ? -19.791 -32.030 -67.725 1.00 35.74 81 LEU B C 1
ATOM 5946 O O . LEU B 1 61 ? -20.337 -31.024 -68.159 1.00 44.14 81 LEU B O 1
ATOM 5951 N N . THR B 1 62 ? -19.987 -32.504 -66.498 1.00 35.76 82 THR B N 1
ATOM 5952 C CA . THR B 1 62 ? -20.801 -31.846 -65.493 1.00 40.63 82 THR B CA 1
ATOM 5953 C C . THR B 1 62 ? -20.182 -32.262 -64.160 1.00 39.30 82 THR B C 1
ATOM 5954 O O . THR B 1 62 ? -19.113 -32.871 -64.171 1.00 36.22 82 THR B O 1
ATOM 5958 N N . ASN B 1 63 ? -20.804 -31.927 -63.024 1.00 36.06 83 ASN B N 1
ATOM 5959 C CA . ASN B 1 63 ? -20.242 -32.317 -61.731 1.00 35.37 83 ASN B CA 1
ATOM 5960 C C . ASN B 1 63 ? -20.561 -33.766 -61.349 1.00 38.09 83 ASN B C 1
ATOM 5961 O O . ASN B 1 63 ? -21.515 -34.368 -61.868 1.00 37.98 83 ASN B O 1
ATOM 5966 N N . HIS B 1 64 ? -19.766 -34.316 -60.430 1.00 37.53 84 HIS B N 1
ATOM 5967 C CA . HIS B 1 64 ? -20.131 -35.562 -59.762 1.00 39.28 84 HIS B CA 1
ATOM 5968 C C . HIS B 1 64 ? -21.496 -35.437 -59.073 1.00 41.18 84 HIS B C 1
ATOM 5969 O O . HIS B 1 64 ? -22.374 -36.289 -59.259 1.00 42.75 84 HIS B O 1
ATOM 5976 N N . HIS B 1 65 ? -21.694 -34.387 -58.280 1.00 41.06 85 HIS B N 1
ATOM 5977 C CA . HIS B 1 65 ? -22.948 -34.299 -57.543 1.00 42.16 85 HIS B CA 1
ATOM 5978 C C . HIS B 1 65 ? -24.141 -34.040 -58.466 1.00 41.41 85 HIS B C 1
ATOM 5979 O O . HIS B 1 65 ? -25.262 -34.331 -58.085 1.00 44.48 85 HIS B O 1
ATOM 5986 N N . CYS B 1 66 ? -23.907 -33.562 -59.687 1.00 39.98 86 CYS B N 1
ATOM 5987 C CA . CYS B 1 66 ? -25.000 -33.410 -60.658 1.00 40.25 86 CYS B CA 1
ATOM 5988 C C . CYS B 1 66 ? -25.451 -34.749 -61.236 1.00 40.53 86 CYS B C 1
ATOM 5989 O O . CYS B 1 66 ? -26.635 -34.941 -61.509 1.00 42.15 86 CYS B O 1
ATOM 5992 N N . GLY B 1 67 ? -24.512 -35.669 -61.427 1.00 39.92 87 GLY B N 1
ATOM 5993 C CA . GLY B 1 67 ? -24.842 -36.985 -61.958 1.00 40.76 87 GLY B CA 1
ATOM 5994 C C . GLY B 1 67 ? -24.965 -38.074 -60.905 1.00 42.36 87 GLY B C 1
ATOM 5995 O O . GLY B 1 67 ? -25.061 -39.262 -61.241 1.00 46.44 87 GLY B O 1
ATOM 5996 N N . TYR B 1 68 ? -24.979 -37.668 -59.635 1.00 43.07 88 TYR B N 1
ATOM 5997 C CA . TYR B 1 68 ? -24.969 -38.605 -58.509 1.00 44.00 88 TYR B CA 1
ATOM 5998 C C . TYR B 1 68 ? -26.038 -39.712 -58.607 1.00 46.54 88 TYR B C 1
ATOM 5999 O O . TYR B 1 68 ? -25.722 -40.902 -58.533 1.00 52.63 88 TYR B O 1
ATOM 6008 N N . ASP B 1 69 ? -27.293 -39.327 -58.791 1.00 45.81 89 ASP B N 1
ATOM 6009 C CA . ASP B 1 69 ? -28.387 -40.292 -58.765 1.00 51.43 89 ASP B CA 1
ATOM 6010 C C . ASP B 1 69 ? -28.337 -41.267 -59.921 1.00 53.39 89 ASP B C 1
ATOM 6011 O O . ASP B 1 69 ? -28.667 -42.458 -59.753 1.00 56.01 89 ASP B O 1
ATOM 6016 N N . GLN B 1 70 ? -27.930 -40.778 -61.090 1.00 45.73 90 GLN B N 1
ATOM 6017 C CA . GLN B 1 70 ? -27.726 -41.677 -62.218 1.00 54.39 90 GLN B CA 1
ATOM 6018 C C . GLN B 1 70 ? -26.630 -42.701 -61.859 1.00 53.62 90 GLN B C 1
ATOM 6019 O O . GLN B 1 70 ? -26.799 -43.900 -62.089 1.00 53.91 90 GLN B O 1
ATOM 6025 N N . ILE B 1 71 ? -25.534 -42.227 -61.258 1.00 54.52 91 ILE B N 1
ATOM 6026 C CA . ILE B 1 71 ? -24.466 -43.117 -60.781 1.00 54.47 91 ILE B CA 1
ATOM 6027 C C . ILE B 1 71 ? -24.998 -44.145 -59.774 1.00 54.88 91 ILE B C 1
ATOM 6028 O O . ILE B 1 71 ? -24.742 -45.348 -59.895 1.00 56.44 91 ILE B O 1
ATOM 6033 N N . GLN B 1 72 ? -25.747 -43.657 -58.790 1.00 52.05 92 GLN B N 1
ATOM 6034 C CA . GLN B 1 72 ? -26.347 -44.510 -57.773 1.00 59.34 92 GLN B CA 1
ATOM 6035 C C . GLN B 1 72 ? -27.240 -45.597 -58.373 1.00 58.76 92 GLN B C 1
ATOM 6036 O O . GLN B 1 72 ? -27.082 -46.778 -58.077 1.00 56.23 92 GLN B O 1
ATOM 6042 N N . LYS B 1 73 ? -28.165 -45.181 -59.230 1.00 57.88 93 LYS B N 1
ATOM 6043 C CA . LYS B 1 73 ? -29.101 -46.091 -59.873 1.00 57.86 93 LYS B CA 1
ATOM 6044 C C . LYS B 1 73 ? -28.404 -47.240 -60.595 1.00 57.55 93 LYS B C 1
ATOM 6045 O O . LYS B 1 73 ? -28.978 -48.307 -60.760 1.00 56.37 93 LYS B O 1
ATOM 6051 N N . HIS B 1 74 ? -27.162 -47.026 -61.020 1.00 58.81 94 HIS B N 1
ATOM 6052 C CA . HIS B 1 74 ? -26.447 -48.062 -61.750 1.00 59.51 94 HIS B CA 1
ATOM 6053 C C . HIS B 1 74 ? -25.532 -48.881 -60.833 1.00 58.21 94 HIS B C 1
ATOM 6054 O O . HIS B 1 74 ? -24.764 -49.715 -61.305 1.00 53.65 94 HIS B O 1
ATOM 6061 N N . SER B 1 75 ? -25.623 -48.648 -59.526 1.00 63.56 95 SER B N 1
ATOM 6062 C CA . SER B 1 75 ? -24.722 -49.300 -58.570 1.00 64.87 95 SER B CA 1
ATOM 6063 C C . SER B 1 75 ? -25.335 -50.489 -57.833 1.00 66.06 95 SER B C 1
ATOM 6064 O O . SER B 1 75 ? -26.421 -50.387 -57.271 1.00 68.01 95 SER B O 1
ATOM 6067 N N . SER B 1 76 ? -24.615 -51.608 -57.838 1.00 72.06 96 SER B N 1
ATOM 6068 C CA . SER B 1 76 ? -24.901 -52.742 -56.958 1.00 64.78 96 SER B CA 1
ATOM 6069 C C . SER B 1 76 ? -23.618 -53.124 -56.200 1.00 61.01 96 SER B C 1
ATOM 6070 O O . SER B 1 76 ? -22.564 -52.508 -56.419 1.00 51.61 96 SER B O 1
ATOM 6073 N N . VAL B 1 77 ? -23.695 -54.121 -55.315 1.00 54.54 97 VAL B N 1
ATOM 6074 C CA . VAL B 1 77 ? -22.528 -54.502 -54.523 1.00 55.99 97 VAL B CA 1
ATOM 6075 C C . VAL B 1 77 ? -21.414 -54.917 -55.465 1.00 54.86 97 VAL B C 1
ATOM 6076 O O . VAL B 1 77 ? -20.282 -54.432 -55.379 1.00 52.32 97 VAL B O 1
ATOM 6080 N N . GLN B 1 78 ? -21.753 -55.826 -56.366 1.00 58.22 98 GLN B N 1
ATOM 6081 C CA . GLN B 1 78 ? -20.958 -56.029 -57.554 1.00 62.41 98 GLN B CA 1
ATOM 6082 C C . GLN B 1 78 ? -21.239 -54.821 -58.436 1.00 65.19 98 GLN B C 1
ATOM 6083 O O . GLN B 1 78 ? -22.379 -54.363 -58.521 1.00 79.03 98 GLN B O 1
ATOM 6089 N N . HIS B 1 79 ? -20.204 -54.300 -59.076 1.00 54.01 99 HIS B N 1
ATOM 6090 C CA . HIS B 1 79 ? -20.313 -53.071 -59.870 1.00 54.89 99 HIS B CA 1
ATOM 6091 C C . HIS B 1 79 ? -20.799 -51.909 -59.002 1.00 55.12 99 HIS B C 1
ATOM 6092 O O . HIS B 1 79 ? -21.903 -51.373 -59.189 1.00 50.38 99 HIS B O 1
ATOM 6099 N N . ASN B 1 80 ? -19.965 -51.535 -58.040 1.00 50.98 100 ASN B N 1
ATOM 6100 C CA . ASN B 1 80 ? -20.288 -50.444 -57.129 1.00 57.01 100 ASN B CA 1
ATOM 6101 C C . ASN B 1 80 ? -19.698 -49.125 -57.636 1.00 52.59 100 ASN B C 1
ATOM 6102 O O . ASN B 1 80 ? -18.608 -48.713 -57.233 1.00 48.23 100 ASN B O 1
ATOM 6107 N N . TYR B 1 81 ? -20.433 -48.474 -58.529 1.00 52.62 101 TYR B N 1
ATOM 6108 C CA . TYR B 1 81 ? -19.943 -47.287 -59.217 1.00 49.14 101 TYR B CA 1
ATOM 6109 C C . TYR B 1 81 ? -19.905 -46.072 -58.300 1.00 46.96 101 TYR B C 1
ATOM 6110 O O . TYR B 1 81 ? -19.058 -45.204 -58.462 1.00 46.34 101 TYR B O 1
ATOM 6119 N N . LEU B 1 82 ? -20.809 -46.021 -57.326 1.00 52.56 102 LEU B N 1
ATOM 6120 C CA . LEU B 1 82 ? -20.798 -44.937 -56.347 1.00 48.79 102 LEU B CA 1
ATOM 6121 C C . LEU B 1 82 ? -19.509 -44.948 -55.533 1.00 48.72 102 LEU B C 1
ATOM 6122 O O . LEU B 1 82 ? -18.864 -43.920 -55.364 1.00 48.85 102 LEU B O 1
ATOM 6127 N N . LYS B 1 83 ? -19.132 -46.121 -55.037 1.00 50.00 103 LYS B N 1
ATOM 6128 C CA . LYS B 1 83 ? -17.923 -46.239 -54.242 1.00 49.93 103 LYS B CA 1
ATOM 6129 C C . LYS B 1 83 ? -16.677 -46.256 -55.123 1.00 47.97 103 LYS B C 1
ATOM 6130 O O . LYS B 1 83 ? -15.693 -45.578 -54.820 1.00 46.84 103 LYS B O 1
ATOM 6136 N N . ASP B 1 84 ? -16.732 -46.993 -56.229 1.00 47.49 104 ASP B N 1
ATOM 6137 C CA . ASP B 1 84 ? -15.520 -47.291 -56.992 1.00 46.86 104 ASP B CA 1
ATOM 6138 C C . ASP B 1 84 ? -15.324 -46.454 -58.249 1.00 46.17 104 ASP B C 1
ATOM 6139 O O . ASP B 1 84 ? -14.272 -46.543 -58.884 1.00 44.18 104 ASP B O 1
ATOM 6144 N N . GLY B 1 85 ? -16.327 -45.659 -58.620 1.00 45.30 105 GLY B N 1
ATOM 6145 C CA . GLY B 1 85 ? -16.296 -44.960 -59.894 1.00 43.30 105 GLY B CA 1
ATOM 6146 C C . GLY B 1 85 ? -16.760 -45.865 -61.029 1.00 43.30 105 GLY B C 1
ATOM 6147 O O . GLY B 1 85 ? -16.967 -47.063 -60.835 1.00 44.05 105 GLY B O 1
ATOM 6148 N N . PHE B 1 86 ? -16.939 -45.287 -62.214 1.00 41.80 106 PHE B N 1
ATOM 6149 C CA . PHE B 1 86 ? -17.383 -46.044 -63.381 1.00 41.18 106 PHE B CA 1
ATOM 6150 C C . PHE B 1 86 ? -16.601 -45.596 -64.582 1.00 39.59 106 PHE B C 1
ATOM 6151 O O . PHE B 1 86 ? -16.360 -44.399 -64.760 1.00 42.15 106 PHE B O 1
ATOM 6159 N N . TRP B 1 87 ? -16.180 -46.539 -65.406 1.00 39.32 107 TRP B N 1
ATOM 6160 C CA . TRP B 1 87 ? -15.436 -46.181 -66.605 1.00 37.82 107 TRP B CA 1
ATOM 6161 C C . TRP B 1 87 ? -15.870 -47.041 -67.775 1.00 43.11 107 TRP B C 1
ATOM 6162 O O . TRP B 1 87 ? -15.834 -48.269 -67.695 1.00 38.62 107 TRP B O 1
ATOM 6173 N N . SER B 1 88 ? -16.324 -46.389 -68.842 1.00 36.91 108 SER B N 1
ATOM 6174 C CA . SER B 1 88 ? -16.718 -47.099 -70.058 1.00 37.98 108 SER B CA 1
ATOM 6175 C C . SER B 1 88 ? -15.621 -47.018 -71.123 1.00 45.89 108 SER B C 1
ATOM 6176 O O . SER B 1 88 ? -15.024 -45.959 -71.330 1.00 39.68 108 SER B O 1
ATOM 6179 N N . TYR B 1 89 ? -15.355 -48.133 -71.802 1.00 48.54 109 TYR B N 1
ATOM 6180 C CA . TYR B 1 89 ? -14.223 -48.184 -72.734 1.00 54.26 109 TYR B CA 1
ATOM 6181 C C . TYR B 1 89 ? -14.661 -48.199 -74.192 1.00 57.18 109 TYR B C 1
ATOM 6182 O O . TYR B 1 89 ? -13.833 -48.290 -75.095 1.00 55.90 109 TYR B O 1
ATOM 6191 N N . SER B 1 90 ? -15.967 -48.062 -74.405 1.00 51.55 110 SER B N 1
ATOM 6192 C CA . SER B 1 90 ? -16.537 -47.978 -75.742 1.00 50.64 110 SER B CA 1
ATOM 6193 C C . SER B 1 90 ? -17.926 -47.362 -75.686 1.00 50.77 110 SER B C 1
ATOM 6194 O O . SER B 1 90 ? -18.516 -47.237 -74.615 1.00 53.96 110 SER B O 1
ATOM 6197 N N . LEU B 1 91 ? -18.452 -47.005 -76.849 1.00 50.15 111 LEU B N 1
ATOM 6198 C CA . LEU B 1 91 ? -19.787 -46.438 -76.933 1.00 50.56 111 LEU B CA 1
ATOM 6199 C C . LEU B 1 91 ? -20.841 -47.395 -76.366 1.00 52.54 111 LEU B C 1
ATOM 6200 O O . LEU B 1 91 ? -21.742 -46.967 -75.644 1.00 52.32 111 LEU B O 1
ATOM 6205 N N . ALA B 1 92 ? -20.715 -48.688 -76.674 1.00 56.49 112 ALA B N 1
ATOM 6206 C CA . ALA B 1 92 ? -21.699 -49.683 -76.243 1.00 49.83 112 ALA B CA 1
ATOM 6207 C C . ALA B 1 92 ? -21.711 -49.893 -74.722 1.00 53.48 112 ALA B C 1
ATOM 6208 O O . ALA B 1 92 ? -22.695 -50.376 -74.168 1.00 50.38 112 ALA B O 1
ATOM 6210 N N . GLU B 1 93 ? -20.638 -49.494 -74.044 1.00 49.41 113 GLU B N 1
ATOM 6211 C CA . GLU B 1 93 ? -20.547 -49.668 -72.593 1.00 54.01 113 GLU B CA 1
ATOM 6212 C C . GLU B 1 93 ? -21.194 -48.521 -71.825 1.00 54.97 113 GLU B C 1
ATOM 6213 O O . GLU B 1 93 ? -21.382 -48.607 -70.615 1.00 52.48 113 GLU B O 1
ATOM 6219 N N . GLU B 1 94 ? -21.538 -47.448 -72.523 1.00 48.58 114 GLU B N 1
ATOM 6220 C CA . GLU B 1 94 ? -22.112 -46.287 -71.855 1.00 46.63 114 GLU B CA 1
ATOM 6221 C C . GLU B 1 94 ? -23.533 -46.613 -71.380 1.00 46.13 114 GLU B C 1
ATOM 6222 O O . GLU B 1 94 ? -24.280 -47.296 -72.072 1.00 47.42 114 GLU B O 1
ATOM 6228 N N . LEU B 1 95 ? -23.888 -46.167 -70.176 1.00 51.42 115 LEU B N 1
ATOM 6229 C CA . LEU B 1 95 ? -25.123 -46.635 -69.531 1.00 50.66 115 LEU B CA 1
ATOM 6230 C C . LEU B 1 95 ? -26.347 -45.760 -69.782 1.00 52.44 115 LEU B C 1
ATOM 6231 O O . LEU B 1 95 ? -26.293 -44.544 -69.621 1.00 48.82 115 LEU B O 1
ATOM 6236 N N . VAL B 1 96 ? -27.460 -46.390 -70.135 1.00 53.73 116 VAL B N 1
ATOM 6237 C CA . VAL B 1 96 ? -28.704 -45.673 -70.404 1.00 57.68 116 VAL B CA 1
ATOM 6238 C C . VAL B 1 96 ? -29.322 -45.078 -69.130 1.00 62.12 116 VAL B C 1
ATOM 6239 O O . VAL B 1 96 ? -29.317 -45.715 -68.080 1.00 65.02 116 VAL B O 1
ATOM 6243 N N . ASN B 1 97 ? -29.851 -43.857 -69.225 1.00 52.13 117 ASN B N 1
ATOM 6244 C CA . ASN B 1 97 ? -30.456 -43.190 -68.070 1.00 49.84 117 ASN B CA 1
ATOM 6245 C C . ASN B 1 97 ? -31.868 -42.671 -68.342 1.00 59.38 117 ASN B C 1
ATOM 6246 O O . ASN B 1 97 ? -32.041 -41.499 -68.708 1.00 58.67 117 ASN B O 1
ATOM 6251 N N . PRO B 1 98 ? -32.883 -43.535 -68.159 1.00 54.12 118 PRO B N 1
ATOM 6252 C CA . PRO B 1 98 ? -34.271 -43.130 -68.412 1.00 56.34 118 PRO B CA 1
ATOM 6253 C C . PRO B 1 98 ? -34.710 -41.943 -67.555 1.00 65.33 118 PRO B C 1
ATOM 6254 O O . PRO B 1 98 ? -34.565 -41.970 -66.334 1.00 69.46 118 PRO B O 1
ATOM 6258 N N . GLY B 1 99 ? -35.227 -40.904 -68.203 1.00 59.61 119 GLY B N 1
ATOM 6259 C CA . GLY B 1 99 ? -35.762 -39.757 -67.500 1.00 58.46 119 GLY B CA 1
ATOM 6260 C C . GLY B 1 99 ? -34.785 -38.604 -67.473 1.00 59.82 119 GLY B C 1
ATOM 6261 O O . GLY B 1 99 ? -35.158 -37.461 -67.210 1.00 63.22 119 GLY B O 1
ATOM 6262 N N . LEU B 1 100 ? -33.521 -38.906 -67.745 1.00 56.97 120 LEU B N 1
ATOM 6263 C CA . LEU B 1 100 ? -32.498 -37.872 -67.776 1.00 55.30 120 LEU B CA 1
ATOM 6264 C C . LEU B 1 100 ? -32.668 -37.020 -69.026 1.00 53.31 120 LEU B C 1
ATOM 6265 O O . LEU B 1 100 ? -32.694 -37.541 -70.143 1.00 54.41 120 LEU B O 1
ATOM 6270 N N . GLU B 1 101 ? -32.801 -35.714 -68.829 1.00 50.50 121 GLU B N 1
ATOM 6271 C CA . GLU B 1 101 ? -32.909 -34.785 -69.943 1.00 51.80 121 GLU B CA 1
ATOM 6272 C C . GLU B 1 101 ? -31.801 -33.757 -69.902 1.00 49.43 121 GLU B C 1
ATOM 6273 O O . GLU B 1 101 ? -31.405 -33.287 -68.838 1.00 49.08 121 GLU B O 1
ATOM 6279 N N . VAL B 1 102 ? -31.305 -33.417 -71.080 1.00 51.02 122 VAL B N 1
ATOM 6280 C CA . VAL B 1 102 ? -30.362 -32.328 -71.243 1.00 45.46 122 VAL B CA 1
ATOM 6281 C C . VAL B 1 102 ? -30.962 -31.349 -72.264 1.00 50.51 122 VAL B C 1
ATOM 6282 O O . VAL B 1 102 ? -31.619 -31.769 -73.229 1.00 48.98 122 VAL B O 1
ATOM 6286 N N . GLU B 1 103 ? -30.793 -30.048 -72.035 1.00 50.07 123 GLU B N 1
ATOM 6287 C CA . GLU B 1 103 ? -31.365 -29.066 -72.951 1.00 55.82 123 GLU B CA 1
ATOM 6288 C C . GLU B 1 103 ? -30.292 -28.158 -73.537 1.00 51.46 123 GLU B C 1
ATOM 6289 O O . GLU B 1 103 ? -29.342 -27.785 -72.859 1.00 47.60 123 GLU B O 1
ATOM 6295 N N . ILE B 1 104 ? -30.457 -27.811 -74.806 1.00 54.20 124 ILE B N 1
ATOM 6296 C CA . ILE B 1 104 ? -29.545 -26.907 -75.488 1.00 55.48 124 ILE B CA 1
ATOM 6297 C C . ILE B 1 104 ? -30.334 -25.731 -76.074 1.00 54.64 124 ILE B C 1
ATOM 6298 O O . ILE B 1 104 ? -31.368 -25.933 -76.724 1.00 53.61 124 ILE B O 1
ATOM 6303 N N . VAL B 1 105 ? -29.846 -24.513 -75.842 1.00 48.01 125 VAL B N 1
ATOM 6304 C CA . VAL B 1 105 ? -30.466 -23.314 -76.395 1.00 52.71 125 VAL B CA 1
ATOM 6305 C C . VAL B 1 105 ? -30.207 -23.231 -77.894 1.00 56.18 125 VAL B C 1
ATOM 6306 O O . VAL B 1 105 ? -29.060 -23.107 -78.330 1.00 58.07 125 VAL B O 1
ATOM 6310 N N . ASP B 1 106 ? -31.281 -23.307 -78.673 1.00 57.73 126 ASP B N 1
ATOM 6311 C CA . ASP B 1 106 ? -31.198 -23.160 -80.119 1.00 65.57 126 ASP B CA 1
ATOM 6312 C C . ASP B 1 106 ? -31.280 -21.677 -80.482 1.00 69.34 126 ASP B C 1
ATOM 6313 O O . ASP B 1 106 ? -30.580 -21.199 -81.375 1.00 75.60 126 ASP B O 1
ATOM 6318 N N . GLU B 1 107 ? -32.133 -20.951 -79.771 1.00 64.25 127 GLU B N 1
ATOM 6319 C CA . GLU B 1 107 ? -32.363 -19.545 -80.085 1.00 63.70 127 GLU B CA 1
ATOM 6320 C C . GLU B 1 107 ? -32.963 -18.791 -78.902 1.00 59.89 127 GLU B C 1
ATOM 6321 O O . GLU B 1 107 ? -33.713 -19.355 -78.104 1.00 56.42 127 GLU B O 1
ATOM 6327 N N . ILE B 1 108 ? -32.606 -17.515 -78.793 1.00 56.19 128 ILE B N 1
ATOM 6328 C CA . ILE B 1 108 ? -33.119 -16.633 -77.751 1.00 55.39 128 ILE B CA 1
ATOM 6329 C C . ILE B 1 108 ? -33.849 -15.496 -78.439 1.00 59.82 128 ILE B C 1
ATOM 6330 O O . ILE B 1 108 ? -33.340 -14.920 -79.398 1.00 67.35 128 ILE B O 1
ATOM 6335 N N . THR B 1 109 ? -35.062 -15.205 -77.988 1.00 59.86 129 THR B N 1
ATOM 6336 C CA . THR B 1 109 ? -35.855 -14.141 -78.596 1.00 67.69 129 THR B CA 1
ATOM 6337 C C . THR B 1 109 ? -36.574 -13.298 -77.548 1.00 63.01 129 THR B C 1
ATOM 6338 O O . THR B 1 109 ? -37.015 -13.801 -76.514 1.00 59.68 129 THR B O 1
ATOM 6342 N N . ASP B 1 110 ? -36.674 -12.006 -77.834 1.00 63.49 130 ASP B N 1
ATOM 6343 C CA . ASP B 1 110 ? -37.362 -11.062 -76.970 1.00 61.57 130 ASP B CA 1
ATOM 6344 C C . ASP B 1 110 ? -38.849 -11.128 -77.284 1.00 64.38 130 ASP B C 1
ATOM 6345 O O . ASP B 1 110 ? -39.268 -10.793 -78.386 1.00 66.95 130 ASP B O 1
ATOM 6350 N N . VAL B 1 111 ? -39.646 -11.569 -76.319 1.00 64.09 131 VAL B N 1
ATOM 6351 C CA . VAL B 1 111 ? -41.083 -11.697 -76.533 1.00 70.26 131 VAL B CA 1
ATOM 6352 C C . VAL B 1 111 ? -41.871 -10.843 -75.549 1.00 69.00 131 VAL B C 1
ATOM 6353 O O . VAL B 1 111 ? -43.039 -11.118 -75.267 1.00 68.64 131 VAL B O 1
ATOM 6357 N N . THR B 1 112 ? -41.216 -9.802 -75.044 1.00 67.93 132 THR B N 1
ATOM 6358 C CA . THR B 1 112 ? -41.793 -8.932 -74.034 1.00 65.14 132 THR B CA 1
ATOM 6359 C C . THR B 1 112 ? -43.150 -8.389 -74.505 1.00 68.38 132 THR B C 1
ATOM 6360 O O . THR B 1 112 ? -44.162 -8.565 -73.825 1.00 69.28 132 THR B O 1
ATOM 6364 N N . ALA B 1 113 ? -43.164 -7.761 -75.677 1.00 70.31 133 ALA B N 1
ATOM 6365 C CA . ALA B 1 113 ? -44.393 -7.169 -76.214 1.00 81.59 133 ALA B CA 1
ATOM 6366 C C . ALA B 1 113 ? -45.487 -8.214 -76.434 1.00 76.73 133 ALA B C 1
ATOM 6367 O O . ALA B 1 113 ? -46.643 -7.995 -76.072 1.00 77.58 133 ALA B O 1
ATOM 6369 N N . ALA B 1 114 ? -45.111 -9.352 -77.007 1.00 75.63 134 ALA B N 1
ATOM 6370 C CA . ALA B 1 114 ? -46.068 -10.412 -77.311 1.00 77.80 134 ALA B CA 1
ATOM 6371 C C . ALA B 1 114 ? -46.665 -10.993 -76.037 1.00 76.96 134 ALA B C 1
ATOM 6372 O O . ALA B 1 114 ? -47.871 -11.195 -75.940 1.00 79.35 134 ALA B O 1
ATOM 6374 N N . VAL B 1 115 ? -45.807 -11.250 -75.054 1.00 73.72 135 VAL B N 1
ATOM 6375 C CA . VAL B 1 115 ? -46.245 -11.761 -73.757 1.00 72.76 135 VAL B CA 1
ATOM 6376 C C . VAL B 1 115 ? -47.170 -10.778 -73.037 1.00 81.28 135 VAL B C 1
ATOM 6377 O O . VAL B 1 115 ? -48.181 -11.177 -72.448 1.00 78.80 135 VAL B O 1
ATOM 6381 N N . LYS B 1 116 ? -46.817 -9.496 -73.101 1.00 77.02 136 LYS B N 1
ATOM 6382 C CA . LYS B 1 116 ? -47.619 -8.431 -72.516 1.00 74.48 136 LYS B CA 1
ATOM 6383 C C . LYS B 1 116 ? -49.009 -8.369 -73.119 1.00 82.98 136 LYS B C 1
ATOM 6384 O O . LYS B 1 116 ? -50.011 -8.358 -72.402 1.00 79.55 136 LYS B O 1
ATOM 6386 N N . LYS B 1 117 ? -49.059 -8.317 -74.446 1.00 87.93 137 LYS B N 1
ATOM 6387 C CA . LYS B 1 117 ? -50.318 -8.165 -75.170 1.00 84.09 137 LYS B CA 1
ATOM 6388 C C . LYS B 1 117 ? -51.180 -9.420 -75.100 1.00 85.77 137 LYS B C 1
ATOM 6389 O O . LYS B 1 117 ? -52.301 -9.437 -75.610 1.00 89.18 137 LYS B O 1
ATOM 6391 N N . GLU B 1 118 ? -50.641 -10.474 -74.491 1.00 86.78 138 GLU B N 1
ATOM 6392 C CA . GLU B 1 118 ? -51.404 -11.677 -74.197 1.00 86.81 138 GLU B CA 1
ATOM 6393 C C . GLU B 1 118 ? -51.758 -11.709 -72.715 1.00 89.53 138 GLU B C 1
ATOM 6394 O O . GLU B 1 118 ? -52.803 -12.225 -72.327 1.00 95.94 138 GLU B O 1
ATOM 6400 N N . LEU B 1 119 ? -50.880 -11.152 -71.889 1.00 81.77 139 LEU B N 1
ATOM 6401 C CA . LEU B 1 119 ? -51.110 -11.092 -70.449 1.00 87.21 139 LEU B CA 1
ATOM 6402 C C . LEU B 1 119 ? -52.166 -10.052 -70.081 1.00 94.62 139 LEU B C 1
ATOM 6403 O O . LEU B 1 119 ? -52.656 -10.022 -68.952 1.00 101.96 139 LEU B O 1
ATOM 6408 N N . GLU B 1 120 ? -52.518 -9.194 -71.026 1.00 88.23 140 GLU B N 1
ATOM 6409 C CA . GLU B 1 120 ? -53.514 -8.187 -70.732 1.00 93.69 140 GLU B CA 1
ATOM 6410 C C . GLU B 1 120 ? -54.887 -8.852 -70.729 1.00 103.04 140 GLU B C 1
ATOM 6411 O O . GLU B 1 120 ? -55.158 -9.750 -71.538 1.00 105.47 140 GLU B O 1
ATOM 6417 N N . ARG B 1 121 ? -55.736 -8.405 -69.806 1.00 104.06 141 ARG B N 1
ATOM 6418 C CA . ARG B 1 121 ? -57.084 -8.939 -69.625 1.00 103.07 141 ARG B CA 1
ATOM 6419 C C . ARG B 1 121 ? -57.144 -10.467 -69.668 1.00 104.01 141 ARG B C 1
ATOM 6420 O O . ARG B 1 121 ? -57.714 -11.055 -70.590 1.00 105.15 141 ARG B O 1
ATOM 6422 N N . ILE B 1 122 ? -56.515 -11.100 -68.683 1.00 102.25 142 ILE B N 1
ATOM 6423 C CA . ILE B 1 122 ? -56.832 -12.479 -68.336 1.00 97.22 142 ILE B CA 1
ATOM 6424 C C . ILE B 1 122 ? -58.103 -12.409 -67.493 1.00 110.70 142 ILE B C 1
ATOM 6425 O O . ILE B 1 122 ? -58.198 -11.565 -66.599 1.00 116.76 142 ILE B O 1
ATOM 6430 N N . LYS B 1 123 ? -59.094 -13.250 -67.791 1.00 116.10 143 LYS B N 1
ATOM 6431 C CA . LYS B 1 123 ? -60.351 -13.222 -67.039 1.00 115.62 143 LYS B CA 1
ATOM 6432 C C . LYS B 1 123 ? -60.072 -13.492 -65.561 1.00 114.62 143 LYS B C 1
ATOM 6433 O O . LYS B 1 123 ? -59.563 -14.563 -65.203 1.00 113.46 143 LYS B O 1
ATOM 6435 N N . LYS B 1 124 ? -60.396 -12.506 -64.722 1.00 111.70 144 LYS B N 1
ATOM 6436 C CA . LYS B 1 124 ? -60.045 -12.522 -63.300 1.00 106.67 144 LYS B CA 1
ATOM 6437 C C . LYS B 1 124 ? -58.541 -12.707 -63.116 1.00 100.80 144 LYS B C 1
ATOM 6438 O O . LYS B 1 124 ? -58.093 -13.785 -62.711 1.00 100.95 144 LYS B O 1
ATOM 6440 N N . PRO B 1 125 ? -57.757 -11.652 -63.415 1.00 94.35 145 PRO B N 1
ATOM 6441 C CA . PRO B 1 125 ? -56.298 -11.744 -63.321 1.00 87.49 145 PRO B CA 1
ATOM 6442 C C . PRO B 1 125 ? -55.886 -12.148 -61.919 1.00 84.54 145 PRO B C 1
ATOM 6443 O O . PRO B 1 125 ? -55.975 -11.342 -61.002 1.00 95.32 145 PRO B O 1
ATOM 6447 N N . SER B 1 126 ? -55.476 -13.398 -61.753 1.00 86.77 146 SER B N 1
ATOM 6448 C CA . SER B 1 126 ? -55.041 -13.890 -60.455 1.00 89.13 146 SER B CA 1
ATOM 6449 C C . SER B 1 126 ? -53.825 -13.129 -59.920 1.00 89.30 146 SER B C 1
ATOM 6450 O O . SER B 1 126 ? -53.476 -12.037 -60.375 1.00 88.70 146 SER B O 1
ATOM 6453 N N . GLY B 1 127 ? -53.160 -13.726 -58.950 1.00 87.95 147 GLY B N 1
ATOM 6454 C CA . GLY B 1 127 ? -52.054 -13.045 -58.326 1.00 86.76 147 GLY B CA 1
ATOM 6455 C C . GLY B 1 127 ? -50.755 -13.034 -59.105 1.00 83.72 147 GLY B C 1
ATOM 6456 O O . GLY B 1 127 ? -50.067 -12.009 -59.188 1.00 85.25 147 GLY B O 1
ATOM 6457 N N . LEU B 1 128 ? -50.404 -14.171 -59.684 1.00 75.46 148 LEU B N 1
ATOM 6458 C CA . LEU B 1 128 ? -49.034 -14.339 -60.119 1.00 77.15 148 LEU B CA 1
ATOM 6459 C C . LEU B 1 128 ? -48.898 -14.986 -61.483 1.00 78.76 148 LEU B C 1
ATOM 6460 O O . LEU B 1 128 ? -47.992 -15.789 -61.701 1.00 80.74 148 LEU B O 1
ATOM 6462 N N . GLU B 1 129 ? -49.782 -14.633 -62.409 1.00 79.05 149 GLU B N 1
ATOM 6463 C CA . GLU B 1 129 ? -49.705 -15.209 -63.746 1.00 78.87 149 GLU B CA 1
ATOM 6464 C C . GLU B 1 129 ? -48.459 -14.697 -64.469 1.00 77.81 149 GLU B C 1
ATOM 6465 O O . GLU B 1 129 ? -47.710 -15.478 -65.061 1.00 76.85 149 GLU B O 1
ATOM 6467 N N . PHE B 1 130 ? -48.218 -13.390 -64.387 1.00 72.47 150 PHE B N 1
ATOM 6468 C CA . PHE B 1 130 ? -47.167 -12.772 -65.188 1.00 66.95 150 PHE B CA 1
ATOM 6469 C C . PHE B 1 130 ? -45.775 -13.217 -64.754 1.00 62.63 150 PHE B C 1
ATOM 6470 O O . PHE B 1 130 ? -44.797 -12.954 -65.451 1.00 66.04 150 PHE B O 1
ATOM 6478 N N . LEU B 1 131 ? -45.688 -13.887 -63.608 1.00 61.75 151 LEU B N 1
ATOM 6479 C CA . LEU B 1 131 ? -44.426 -14.456 -63.155 1.00 58.98 151 LEU B CA 1
ATOM 6480 C C . LEU B 1 131 ? -44.330 -15.994 -63.292 1.00 60.56 151 LEU B C 1
ATOM 6481 O O . LEU B 1 131 ? -43.237 -16.555 -63.198 1.00 69.03 151 LEU B O 1
ATOM 6486 N N . SER B 1 132 ? -45.456 -16.669 -63.506 1.00 68.82 152 SER B N 1
ATOM 6487 C CA . SER B 1 132 ? -45.484 -18.141 -63.496 1.00 72.75 152 SER B CA 1
ATOM 6488 C C . SER B 1 132 ? -44.905 -18.782 -64.756 1.00 67.07 152 SER B C 1
ATOM 6489 O O . SER B 1 132 ? -45.451 -18.607 -65.845 1.00 72.29 152 SER B O 1
ATOM 6492 N N . PRO B 1 133 ? -43.814 -19.551 -64.607 1.00 68.81 153 PRO B N 1
ATOM 6493 C CA . PRO B 1 133 ? -43.176 -20.192 -65.764 1.00 75.77 153 PRO B CA 1
ATOM 6494 C C . PRO B 1 133 ? -44.137 -21.133 -66.483 1.00 81.99 153 PRO B C 1
ATOM 6495 O O . PRO B 1 133 ? -44.066 -21.276 -67.705 1.00 87.77 153 PRO B O 1
ATOM 6499 N N . ARG B 1 134 ? -45.047 -21.737 -65.726 1.00 84.94 154 ARG B N 1
ATOM 6500 C CA . ARG B 1 134 ? -46.024 -22.664 -66.283 1.00 83.05 154 ARG B CA 1
ATOM 6501 C C . ARG B 1 134 ? -46.970 -21.948 -67.244 1.00 86.57 154 ARG B C 1
ATOM 6502 O O . ARG B 1 134 ? -47.165 -22.381 -68.380 1.00 92.12 154 ARG B O 1
ATOM 6510 N N . TYR B 1 135 ? -47.551 -20.843 -66.792 1.00 89.01 155 TYR B N 1
ATOM 6511 C CA . TYR B 1 135 ? -48.476 -20.099 -67.631 1.00 71.81 155 TYR B CA 1
ATOM 6512 C C . TYR B 1 135 ? -47.766 -19.411 -68.799 1.00 71.01 155 TYR B C 1
ATOM 6513 O O . TYR B 1 135 ? -48.303 -19.332 -69.906 1.00 73.59 155 TYR B O 1
ATOM 6522 N N . LEU B 1 136 ? -46.563 -18.907 -68.555 1.00 68.01 156 LEU B N 1
ATOM 6523 C CA . LEU B 1 136 ? -45.852 -18.161 -69.587 1.00 67.75 156 LEU B CA 1
ATOM 6524 C C . LEU B 1 136 ? -45.490 -19.053 -70.768 1.00 68.09 156 LEU B C 1
ATOM 6525 O O . LEU B 1 136 ? -45.802 -18.738 -71.915 1.00 69.71 156 LEU B O 1
ATOM 6530 N N . SER B 1 137 ? -44.841 -20.173 -70.486 1.00 66.41 157 SER B N 1
ATOM 6531 C CA . SER B 1 137 ? -44.432 -21.081 -71.549 1.00 70.60 157 SER B CA 1
ATOM 6532 C C . SER B 1 137 ? -45.639 -21.702 -72.257 1.00 74.42 157 SER B C 1
ATOM 6533 O O . SER B 1 137 ? -45.532 -22.152 -73.396 1.00 80.68 157 SER B O 1
ATOM 6536 N N . SER B 1 138 ? -46.796 -21.685 -71.600 1.00 73.39 158 SER B N 1
ATOM 6537 C CA . SER B 1 138 ? -48.026 -22.164 -72.222 1.00 75.75 158 SER B CA 1
ATOM 6538 C C . SER B 1 138 ? -48.485 -21.251 -73.365 1.00 84.42 158 SER B C 1
ATOM 6539 O O . SER B 1 138 ? -49.340 -21.627 -74.171 1.00 85.11 158 SER B O 1
ATOM 6542 N N . LEU B 1 139 ? -47.920 -20.051 -73.427 1.00 76.38 159 LEU B N 1
ATOM 6543 C CA . LEU B 1 139 ? -48.286 -19.078 -74.451 1.00 78.33 159 LEU B CA 1
ATOM 6544 C C . LEU B 1 139 ? -47.491 -19.263 -75.739 1.00 78.27 159 LEU B C 1
ATOM 6545 O O . LEU B 1 139 ? -47.658 -18.499 -76.687 1.00 79.90 159 LEU B O 1
ATOM 6550 N N . ALA B 1 140 ? -46.615 -20.263 -75.765 1.00 76.51 160 ALA B N 1
ATOM 6551 C CA . ALA B 1 140 ? -45.734 -20.481 -76.914 1.00 76.91 160 ALA B CA 1
ATOM 6552 C C . ALA B 1 140 ? -46.463 -20.773 -78.238 1.00 79.85 160 ALA B C 1
ATOM 6553 O O . ALA B 1 140 ? -46.039 -20.280 -79.284 1.00 80.50 160 ALA B O 1
ATOM 6555 N N . PRO B 1 141 ? -47.537 -21.588 -78.212 1.00 82.36 161 PRO B N 1
ATOM 6556 C CA . PRO B 1 141 ? -48.233 -21.729 -79.494 1.00 86.00 161 PRO B CA 1
ATOM 6557 C C . PRO B 1 141 ? -48.752 -20.394 -80.025 1.00 90.49 161 PRO B C 1
ATOM 6558 O O . PRO B 1 141 ? -48.772 -20.212 -81.235 1.00 89.95 161 PRO B O 1
ATOM 6562 N N . GLU B 1 142 ? -49.128 -19.471 -79.144 1.00 87.17 162 GLU B N 1
ATOM 6563 C CA . GLU B 1 142 ? -49.601 -18.160 -79.585 1.00 92.56 162 GLU B CA 1
ATOM 6564 C C . GLU B 1 142 ? -48.484 -17.303 -80.183 1.00 87.22 162 GLU B C 1
ATOM 6565 O O . GLU B 1 142 ? -48.732 -16.439 -81.018 1.00 89.23 162 GLU B O 1
ATOM 6571 N N . ILE B 1 143 ? -47.255 -17.547 -79.755 1.00 83.74 163 ILE B N 1
ATOM 6572 C CA . ILE B 1 143 ? -46.118 -16.755 -80.210 1.00 85.58 163 ILE B CA 1
ATOM 6573 C C . ILE B 1 143 ? -45.492 -17.324 -81.479 1.00 82.93 163 ILE B C 1
ATOM 6574 O O . ILE B 1 143 ? -45.205 -16.590 -82.424 1.00 84.10 163 ILE B O 1
ATOM 6579 N N . VAL B 1 144 ? -45.261 -18.632 -81.485 1.00 82.46 164 VAL B N 1
ATOM 6580 C CA . VAL B 1 144 ? -44.521 -19.261 -82.572 1.00 82.89 164 VAL B CA 1
ATOM 6581 C C . VAL B 1 144 ? -45.333 -20.290 -83.363 1.00 86.13 164 VAL B C 1
ATOM 6582 O O . VAL B 1 144 ? -44.798 -20.933 -84.263 1.00 88.61 164 VAL B O 1
ATOM 6586 N N . GLY B 1 145 ? -46.609 -20.460 -83.027 1.00 88.28 165 GLY B N 1
ATOM 6587 C CA . GLY B 1 145 ? -47.467 -21.389 -83.755 1.00 92.62 165 GLY B CA 1
ATOM 6588 C C . GLY B 1 145 ? -47.263 -22.844 -83.365 1.00 90.69 165 GLY B C 1
ATOM 6589 O O . GLY B 1 145 ? -46.294 -23.181 -82.687 1.00 87.30 165 GLY B O 1
ATOM 6590 N N . LYS B 1 146 ? -48.171 -23.715 -83.790 1.00 93.75 166 LYS B N 1
ATOM 6591 C CA . LYS B 1 146 ? -48.049 -25.138 -83.481 1.00 93.21 166 LYS B CA 1
ATOM 6592 C C . LYS B 1 146 ? -46.911 -25.805 -84.253 1.00 92.16 166 LYS B C 1
ATOM 6593 O O . LYS B 1 146 ? -47.122 -26.674 -85.092 1.00 94.49 166 LYS B O 1
ATOM 6599 N N . LYS B 1 147 ? -45.705 -25.318 -83.979 1.00 102.47 167 LYS B N 1
ATOM 6600 C CA . LYS B 1 147 ? -44.444 -26.001 -84.230 1.00 93.85 167 LYS B CA 1
ATOM 6601 C C . LYS B 1 147 ? -43.757 -25.934 -82.870 1.00 89.38 167 LYS B C 1
ATOM 6602 O O . LYS B 1 147 ? -42.634 -26.406 -82.665 1.00 80.06 167 LYS B O 1
ATOM 6604 N N . ALA B 1 148 ? -44.471 -25.295 -81.951 1.00 82.42 168 ALA B N 1
ATOM 6605 C CA . ALA B 1 148 ? -44.197 -25.380 -80.530 1.00 85.81 168 ALA B CA 1
ATOM 6606 C C . ALA B 1 148 ? -44.842 -26.637 -79.990 1.00 90.51 168 ALA B C 1
ATOM 6607 O O . ALA B 1 148 ? -45.858 -27.076 -80.519 1.00 94.70 168 ALA B O 1
ATOM 6609 N N . ALA B 1 149 ? -44.256 -27.223 -78.948 1.00 93.57 169 ALA B N 1
ATOM 6610 C CA . ALA B 1 149 ? -44.801 -28.430 -78.315 1.00 96.54 169 ALA B CA 1
ATOM 6611 C C . ALA B 1 149 ? -44.994 -29.559 -79.328 1.00 100.60 169 ALA B C 1
ATOM 6612 O O . ALA B 1 149 ? -44.551 -30.690 -79.105 1.00 105.22 169 ALA B O 1
ATOM 6614 N N . SER B 1 150 ? -45.668 -29.233 -80.428 1.00 91.52 170 SER B N 1
ATOM 6615 C CA . SER B 1 150 ? -45.834 -30.118 -81.565 1.00 94.86 170 SER B CA 1
ATOM 6616 C C . SER B 1 150 ? -44.506 -30.763 -81.973 1.00 94.04 170 SER B C 1
ATOM 6617 O O . SER B 1 150 ? -44.448 -31.971 -82.202 1.00 102.22 170 SER B O 1
ATOM 6619 N N . ARG B 1 151 ? -43.440 -29.972 -82.047 1.00 81.76 171 ARG B N 1
ATOM 6620 C CA . ARG B 1 151 ? -42.143 -30.517 -82.437 1.00 79.87 171 ARG B CA 1
ATOM 6621 C C . ARG B 1 151 ? -41.520 -31.313 -81.302 1.00 80.35 171 ARG B C 1
ATOM 6622 O O . ARG B 1 151 ? -41.144 -30.747 -80.270 1.00 74.37 171 ARG B O 1
ATOM 6630 N N . PRO B 1 152 ? -41.406 -32.639 -81.501 1.00 81.71 172 PRO B N 1
ATOM 6631 C CA . PRO B 1 152 ? -41.041 -33.625 -80.472 1.00 79.30 172 PRO B CA 1
ATOM 6632 C C . PRO B 1 152 ? -39.773 -33.303 -79.691 1.00 75.18 172 PRO B C 1
ATOM 6633 O O . PRO B 1 152 ? -39.795 -33.383 -78.461 1.00 78.92 172 PRO B O 1
ATOM 6637 N N . GLY B 1 153 ? -38.691 -32.942 -80.370 1.00 74.86 173 GLY B N 1
ATOM 6638 C CA . GLY B 1 153 ? -37.431 -32.713 -79.670 1.00 67.08 173 GLY B CA 1
ATOM 6639 C C . GLY B 1 153 ? -37.209 -31.281 -79.218 1.00 70.46 173 GLY B C 1
ATOM 6640 O O . GLY B 1 153 ? -36.076 -30.881 -78.937 1.00 68.68 173 GLY B O 1
ATOM 6641 N N . TYR B 1 154 ? -38.286 -30.505 -79.135 1.00 74.94 174 TYR B N 1
ATOM 6642 C CA . TYR B 1 154 ? -38.166 -29.087 -78.807 1.00 72.61 174 TYR B CA 1
ATOM 6643 C C . TYR B 1 154 ? -39.041 -28.652 -77.636 1.00 73.05 174 TYR B C 1
ATOM 6644 O O . TYR B 1 154 ? -40.068 -29.269 -77.341 1.00 74.32 174 TYR B O 1
ATOM 6653 N N . ARG B 1 155 ? -38.618 -27.575 -76.977 1.00 63.64 175 ARG B N 1
ATOM 6654 C CA . ARG B 1 155 ? -39.372 -26.987 -75.880 1.00 63.41 175 ARG B CA 1
ATOM 6655 C C . ARG B 1 155 ? -39.170 -25.471 -75.851 1.00 65.91 175 ARG B C 1
ATOM 6656 O O . ARG B 1 155 ? -38.044 -24.968 -75.976 1.00 60.64 175 ARG B O 1
ATOM 6664 N N . TYR B 1 156 ? -40.274 -24.750 -75.701 1.00 66.76 176 TYR B N 1
ATOM 6665 C CA . TYR B 1 156 ? -40.250 -23.294 -75.693 1.00 68.33 176 TYR B CA 1
ATOM 6666 C C . TYR B 1 156 ? -40.386 -22.780 -74.273 1.00 70.30 176 TYR B C 1
ATOM 6667 O O . TYR B 1 156 ? -41.428 -22.924 -73.629 1.00 68.77 176 TYR B O 1
ATOM 6676 N N . GLU B 1 157 ? -39.296 -22.200 -73.785 1.00 59.61 177 GLU B N 1
ATOM 6677 C CA . GLU B 1 157 ? -39.241 -21.721 -72.427 1.00 63.01 177 GLU B CA 1
ATOM 6678 C C . GLU B 1 157 ? -39.404 -20.210 -72.427 1.00 57.97 177 GLU B C 1
ATOM 6679 O O . GLU B 1 157 ? -38.606 -19.491 -73.028 1.00 57.21 177 GLU B O 1
ATOM 6685 N N . ILE B 1 158 ? -40.459 -19.740 -71.773 1.00 59.09 178 ILE B N 1
ATOM 6686 C CA . ILE B 1 158 ? -40.689 -18.303 -71.630 1.00 64.95 178 ILE B CA 1
ATOM 6687 C C . ILE B 1 158 ? -40.707 -17.928 -70.153 1.00 62.61 178 ILE B C 1
ATOM 6688 O O . ILE B 1 158 ? -41.446 -18.516 -69.356 1.00 60.93 178 ILE B O 1
ATOM 6693 N N . LYS B 1 159 ? -39.871 -16.960 -69.792 1.00 55.78 179 LYS B N 1
ATOM 6694 C CA . LYS B 1 159 ? -39.730 -16.582 -68.398 1.00 58.66 179 LYS B CA 1
ATOM 6695 C C . LYS B 1 159 ? -39.722 -15.073 -68.232 1.00 60.58 179 LYS B C 1
ATOM 6696 O O . LYS B 1 159 ? -39.427 -14.335 -69.172 1.00 54.43 179 LYS B O 1
ATOM 6702 N N . ALA B 1 160 ? -40.060 -14.630 -67.026 1.00 57.96 180 ALA B N 1
ATOM 6703 C CA . ALA B 1 160 ? -40.032 -13.212 -66.684 1.00 55.72 180 ALA B CA 1
ATOM 6704 C C . ALA B 1 160 ? -38.633 -12.774 -66.272 1.00 57.98 180 ALA B C 1
ATOM 6705 O O . ALA B 1 160 ? -37.924 -13.493 -65.559 1.00 50.86 180 ALA B O 1
ATOM 6707 N N . PHE B 1 161 ? -38.230 -11.593 -66.722 1.00 50.51 181 PHE B N 1
ATOM 6708 C CA . PHE B 1 161 ? -36.951 -11.034 -66.294 1.00 51.93 181 PHE B CA 1
ATOM 6709 C C . PHE B 1 161 ? -37.210 -9.656 -65.700 1.00 48.44 181 PHE B C 1
ATOM 6710 O O . PHE B 1 161 ? -38.204 -9.009 -66.051 1.00 50.37 181 PHE B O 1
ATOM 6718 N N . TYR B 1 162 ? -36.321 -9.210 -64.812 1.00 47.43 182 TYR B N 1
ATOM 6719 C CA . TYR B 1 162 ? -36.455 -7.895 -64.173 1.00 56.30 182 TYR B CA 1
ATOM 6720 C C . TYR B 1 162 ? -37.822 -7.754 -63.526 1.00 56.50 182 TYR B C 1
ATOM 6721 O O . TYR B 1 162 ? -38.542 -6.774 -63.779 1.00 51.41 182 TYR B O 1
ATOM 6730 N N . GLY B 1 163 ? -38.187 -8.751 -62.724 1.00 54.50 183 GLY B N 1
ATOM 6731 C CA . GLY B 1 163 ? -39.479 -8.786 -62.062 1.00 49.66 183 GLY B CA 1
ATOM 6732 C C . GLY B 1 163 ? -40.662 -8.736 -63.006 1.00 60.65 183 GLY B C 1
ATOM 6733 O O . GLY B 1 163 ? -41.766 -8.348 -62.608 1.00 60.15 183 GLY B O 1
ATOM 6734 N N . GLY B 1 164 ? -40.440 -9.111 -64.264 1.00 61.36 184 GLY B N 1
ATOM 6735 C CA . GLY B 1 164 ? -41.526 -9.165 -65.234 1.00 60.30 184 GLY B CA 1
ATOM 6736 C C . GLY B 1 164 ? -41.641 -7.949 -66.140 1.00 62.11 184 GLY B C 1
ATOM 6737 O O . GLY B 1 164 ? -42.679 -7.726 -66.758 1.00 62.94 184 GLY B O 1
ATOM 6738 N N . ASN B 1 165 ? -40.574 -7.158 -66.213 1.00 60.81 185 ASN B N 1
ATOM 6739 C CA . ASN B 1 165 ? -40.524 -6.019 -67.116 1.00 58.62 185 ASN B CA 1
ATOM 6740 C C . ASN B 1 165 ? -39.962 -6.397 -68.488 1.00 60.98 185 ASN B C 1
ATOM 6741 O O . ASN B 1 165 ? -40.066 -5.630 -69.443 1.00 60.59 185 ASN B O 1
ATOM 6746 N N . ARG B 1 166 ? -39.347 -7.573 -68.570 1.00 54.84 186 ARG B N 1
ATOM 6747 C CA . ARG B 1 166 ? -38.955 -8.158 -69.852 1.00 61.84 186 ARG B CA 1
ATOM 6748 C C . ARG B 1 166 ? -39.346 -9.627 -69.888 1.00 62.41 186 ARG B C 1
ATOM 6749 O O . ARG B 1 166 ? -39.422 -10.281 -68.846 1.00 58.77 186 ARG B O 1
ATOM 6757 N N . TYR B 1 167 ? -39.590 -10.145 -71.088 1.00 61.88 187 TYR B N 1
ATOM 6758 C CA . TYR B 1 167 ? -39.782 -11.581 -71.263 1.00 57.58 187 TYR B CA 1
ATOM 6759 C C . TYR B 1 167 ? -38.929 -12.109 -72.405 1.00 57.44 187 TYR B C 1
ATOM 6760 O O . TYR B 1 167 ? -39.021 -11.625 -73.537 1.00 59.13 187 TYR B O 1
ATOM 6769 N N . TYR B 1 168 ? -38.092 -13.096 -72.090 1.00 55.55 188 TYR B N 1
ATOM 6770 C CA . TYR B 1 168 ? -37.238 -13.736 -73.084 1.00 58.40 188 TYR B CA 1
ATOM 6771 C C . TYR B 1 168 ? -37.655 -15.185 -73.310 1.00 59.98 188 TYR B C 1
ATOM 6772 O O . TYR B 1 168 ? -37.977 -15.909 -72.365 1.00 55.38 188 TYR B O 1
ATOM 6781 N N . MET B 1 169 ? -37.668 -15.589 -74.574 1.00 57.69 189 MET B N 1
ATOM 6782 C CA . MET B 1 169 ? -38.043 -16.947 -74.937 1.00 60.35 189 MET B CA 1
ATOM 6783 C C . MET B 1 169 ? -36.815 -17.721 -75.363 1.00 57.23 189 MET B C 1
ATOM 6784 O O . MET B 1 169 ? -36.030 -17.255 -76.190 1.00 57.19 189 MET B O 1
ATOM 6789 N N . PHE B 1 170 ? -36.660 -18.907 -74.788 1.00 65.66 190 PHE B N 1
ATOM 6790 C CA . PHE B 1 170 ? -35.556 -19.785 -75.130 1.00 54.89 190 PHE B CA 1
ATOM 6791 C C . PHE B 1 170 ? -36.069 -21.019 -75.884 1.00 65.90 190 PHE B C 1
ATOM 6792 O O . PHE B 1 170 ? -36.907 -21.773 -75.382 1.00 65.18 190 PHE B O 1
ATOM 6800 N N . THR B 1 171 ? -35.578 -21.199 -77.106 1.00 57.68 191 THR B N 1
ATOM 6801 C CA . THR B 1 171 ? -35.920 -22.366 -77.905 1.00 63.54 191 THR B CA 1
ATOM 6802 C C . THR B 1 171 ? -34.956 -23.482 -77.540 1.00 64.92 191 THR B C 1
ATOM 6803 O O . THR B 1 171 ? -33.782 -23.419 -77.896 1.00 69.58 191 THR B O 1
ATOM 6807 N N . LYS B 1 172 ? -35.445 -24.478 -76.805 1.00 57.31 192 LYS B N 1
ATOM 6808 C CA . LYS B 1 172 ? -34.589 -25.565 -76.323 1.00 58.51 192 LYS B CA 1
ATOM 6809 C C . LYS B 1 172 ? -34.690 -26.791 -77.228 1.00 67.45 192 LYS B C 1
ATOM 6810 O O . LYS B 1 172 ? -35.787 -27.170 -77.647 1.00 59.53 192 LYS B O 1
ATOM 6816 N N . LYS B 1 173 ? -33.546 -27.392 -77.536 1.00 63.72 193 LYS B N 1
ATOM 6817 C CA . LYS B 1 173 ? -33.517 -28.757 -78.048 1.00 56.83 193 LYS B CA 1
ATOM 6818 C C . LYS B 1 173 ? -33.421 -29.667 -76.833 1.00 55.26 193 LYS B C 1
ATOM 6819 O O . LYS B 1 173 ? -32.510 -29.512 -76.014 1.00 55.12 193 LYS B O 1
ATOM 6825 N N . VAL B 1 174 ? -34.365 -30.589 -76.689 1.00 59.65 194 VAL B N 1
ATOM 6826 C CA . VAL B 1 174 ? -34.434 -31.423 -75.489 1.00 55.75 194 VAL B CA 1
ATOM 6827 C C . VAL B 1 174 ? -33.981 -32.874 -75.739 1.00 55.89 194 VAL B C 1
ATOM 6828 O O . VAL B 1 174 ? -34.717 -33.668 -76.331 1.00 62.36 194 VAL B O 1
ATOM 6832 N N . PHE B 1 175 ? -32.779 -33.218 -75.277 1.00 53.58 195 PHE B N 1
ATOM 6833 C CA . PHE B 1 175 ? -32.239 -34.570 -75.468 1.00 55.58 195 PHE B CA 1
ATOM 6834 C C . PHE B 1 175 ? -32.695 -35.543 -74.382 1.00 53.50 195 PHE B C 1
ATOM 6835 O O . PHE B 1 175 ? -32.469 -35.307 -73.198 1.00 54.05 195 PHE B O 1
ATOM 6843 N N . ARG B 1 176 ? -33.314 -36.647 -74.794 1.00 57.24 196 ARG B N 1
ATOM 6844 C CA . ARG B 1 176 ? -33.840 -37.632 -73.850 1.00 57.87 196 ARG B CA 1
ATOM 6845 C C . ARG B 1 176 ? -33.084 -38.963 -73.910 1.00 63.12 196 ARG B C 1
ATOM 6846 O O . ARG B 1 176 ? -33.559 -39.997 -73.415 1.00 56.55 196 ARG B O 1
ATOM 6854 N N . ASP B 1 177 ? -31.902 -38.926 -74.516 1.00 56.47 197 ASP B N 1
ATOM 6855 C CA . ASP B 1 177 ? -31.010 -40.069 -74.512 1.00 54.71 197 ASP B CA 1
ATOM 6856 C C . ASP B 1 177 ? -29.633 -39.590 -74.104 1.00 50.78 197 ASP B C 1
ATOM 6857 O O . ASP B 1 177 ? -28.795 -39.283 -74.944 1.00 57.18 197 ASP B O 1
ATOM 6862 N N . VAL B 1 178 ? -29.425 -39.522 -72.795 1.00 49.59 198 VAL B N 1
ATOM 6863 C CA . VAL B 1 178 ? -28.190 -39.030 -72.207 1.00 48.30 198 VAL B CA 1
ATOM 6864 C C . VAL B 1 178 ? -27.569 -40.164 -71.392 1.00 53.80 198 VAL B C 1
ATOM 6865 O O . VAL B 1 178 ? -28.153 -40.604 -70.405 1.00 58.19 198 VAL B O 1
ATOM 6869 N N . ARG B 1 179 ? -26.398 -40.641 -71.803 1.00 44.88 199 ARG B N 1
ATOM 6870 C CA . ARG B 1 179 ? -25.818 -41.841 -71.193 1.00 45.96 199 ARG B CA 1
ATOM 6871 C C . ARG B 1 179 ? -24.601 -41.557 -70.313 1.00 42.59 199 ARG B C 1
ATOM 6872 O O . ARG B 1 179 ? -23.817 -40.658 -70.595 1.00 40.85 199 ARG B O 1
ATOM 6880 N N . LEU B 1 180 ? -24.461 -42.349 -69.250 1.00 43.17 200 LEU B N 1
ATOM 6881 C CA . LEU B 1 180 ? -23.340 -42.241 -68.309 1.00 39.81 200 LEU B CA 1
ATOM 6882 C C . LEU B 1 180 ? -22.067 -42.825 -68.918 1.00 39.19 200 LEU B C 1
ATOM 6883 O O . LEU B 1 180 ? -22.031 -44.002 -69.288 1.00 40.18 200 LEU B O 1
ATOM 6888 N N . VAL B 1 181 ? -21.028 -42.006 -69.012 1.00 38.17 201 VAL B N 1
ATOM 6889 C CA . VAL B 1 181 ? -19.758 -42.419 -69.607 1.00 37.12 201 VAL B CA 1
ATOM 6890 C C . VAL B 1 181 ? -18.708 -42.731 -68.527 1.00 35.73 201 VAL B C 1
ATOM 6891 O O . VAL B 1 181 ? -17.997 -43.722 -68.624 1.00 36.63 201 VAL B O 1
ATOM 6895 N N . ALA B 1 182 ? -18.635 -41.898 -67.497 1.00 35.72 202 ALA B N 1
ATOM 6896 C CA . ALA B 1 182 ? -17.601 -42.038 -66.473 1.00 36.26 202 ALA B CA 1
ATOM 6897 C C . ALA B 1 182 ? -17.929 -41.268 -65.216 1.00 36.64 202 ALA B C 1
ATOM 6898 O O . ALA B 1 182 ? -18.686 -40.281 -65.243 1.00 37.43 202 ALA B O 1
ATOM 6900 N N . ALA B 1 183 ? -17.343 -41.730 -64.116 1.00 37.39 203 ALA B N 1
ATOM 6901 C CA . ALA B 1 183 ? -17.406 -41.048 -62.831 1.00 38.21 203 ALA B CA 1
ATOM 6902 C C . ALA B 1 183 ? -16.235 -41.488 -61.946 1.00 38.75 203 ALA B C 1
ATOM 6903 O O . ALA B 1 183 ? -15.890 -42.670 -61.903 1.00 39.81 203 ALA B O 1
ATOM 6905 N N . PRO B 1 184 ? -15.609 -40.535 -61.249 1.00 38.30 204 PRO B N 1
ATOM 6906 C CA . PRO B 1 184 ? -14.592 -40.937 -60.278 1.00 38.34 204 PRO B CA 1
ATOM 6907 C C . PRO B 1 184 ? -15.270 -41.607 -59.088 1.00 40.91 204 PRO B C 1
ATOM 6908 O O . PRO B 1 184 ? -16.474 -41.461 -58.921 1.00 41.76 204 PRO B O 1
ATOM 6912 N N . PRO B 1 185 ? -14.503 -42.326 -58.258 1.00 42.15 205 PRO B N 1
ATOM 6913 C CA . PRO B 1 185 ? -15.087 -42.817 -57.004 1.00 43.91 205 PRO B CA 1
ATOM 6914 C C . PRO B 1 185 ? -15.588 -41.648 -56.144 1.00 44.18 205 PRO B C 1
ATOM 6915 O O . PRO B 1 185 ? -15.142 -40.503 -56.307 1.00 43.00 205 PRO B O 1
ATOM 6919 N N . SER B 1 186 ? -16.513 -41.921 -55.240 1.00 45.49 206 SER B N 1
ATOM 6920 C CA . SER B 1 186 ? -17.032 -40.869 -54.369 1.00 46.05 206 SER B CA 1
ATOM 6921 C C . SER B 1 186 ? -15.951 -40.255 -53.470 1.00 45.05 206 SER B C 1
ATOM 6922 O O . SER B 1 186 ? -16.061 -39.098 -53.069 1.00 44.62 206 SER B O 1
ATOM 6925 N N . SER B 1 187 ? -14.902 -41.012 -53.161 1.00 44.37 207 SER B N 1
ATOM 6926 C CA . SER B 1 187 ? -13.825 -40.479 -52.331 1.00 43.14 207 SER B CA 1
ATOM 6927 C C . SER B 1 187 ? -13.095 -39.343 -53.055 1.00 41.40 207 SER B C 1
ATOM 6928 O O . SER B 1 187 ? -12.418 -38.528 -52.433 1.00 39.99 207 SER B O 1
ATOM 6931 N N . ILE B 1 188 ? -13.240 -39.287 -54.372 1.00 41.55 208 ILE B N 1
ATOM 6932 C CA . ILE B 1 188 ? -12.696 -38.168 -55.136 1.00 39.16 208 ILE B CA 1
ATOM 6933 C C . ILE B 1 188 ? -13.804 -37.181 -55.506 1.00 39.90 208 ILE B C 1
ATOM 6934 O O . ILE B 1 188 ? -13.658 -35.944 -55.351 1.00 38.03 208 ILE B O 1
ATOM 6939 N N . GLY B 1 189 ? -14.912 -37.745 -55.983 1.00 41.28 209 GLY B N 1
ATOM 6940 C CA . GLY B 1 189 ? -16.073 -36.987 -56.412 1.00 41.34 209 GLY B CA 1
ATOM 6941 C C . GLY B 1 189 ? -16.664 -36.093 -55.336 1.00 43.68 209 GLY B C 1
ATOM 6942 O O . GLY B 1 189 ? -17.143 -34.998 -55.629 1.00 41.94 209 GLY B O 1
ATOM 6943 N N . LYS B 1 190 ? -16.641 -36.557 -54.090 1.00 43.72 210 LYS B N 1
ATOM 6944 C CA . LYS B 1 190 ? -17.165 -35.738 -53.006 1.00 44.27 210 LYS B CA 1
ATOM 6945 C C . LYS B 1 190 ? -16.257 -35.792 -51.759 1.00 43.37 210 LYS B C 1
ATOM 6946 O O . LYS B 1 190 ? -16.743 -35.845 -50.632 1.00 43.61 210 LYS B O 1
ATOM 6952 N N . PHE B 1 191 ? -14.941 -35.762 -51.983 1.00 41.18 211 PHE B N 1
ATOM 6953 C CA . PHE B 1 191 ? -13.973 -35.598 -50.902 1.00 39.41 211 PHE B CA 1
ATOM 6954 C C . PHE B 1 191 ? -14.371 -34.428 -49.977 1.00 39.32 211 PHE B C 1
ATOM 6955 O O . PHE B 1 191 ? -14.653 -33.321 -50.442 1.00 38.55 211 PHE B O 1
ATOM 6963 N N . GLY B 1 192 ? -14.403 -34.700 -48.675 1.00 39.04 212 GLY B N 1
ATOM 6964 C CA . GLY B 1 192 ? -14.817 -33.724 -47.679 1.00 38.72 212 GLY B CA 1
ATOM 6965 C C . GLY B 1 192 ? -16.250 -33.224 -47.806 1.00 40.31 212 GLY B C 1
ATOM 6966 O O . GLY B 1 192 ? -16.515 -32.091 -47.440 1.00 40.57 212 GLY B O 1
ATOM 6967 N N . SER B 1 193 ? -17.174 -34.068 -48.277 1.00 42.38 213 SER B N 1
ATOM 6968 C CA . SER B 1 193 ? -18.507 -33.604 -48.706 1.00 43.90 213 SER B CA 1
ATOM 6969 C C . SER B 1 193 ? -19.264 -32.806 -47.642 1.00 46.19 213 SER B C 1
ATOM 6970 O O . SER B 1 193 ? -20.007 -31.876 -47.968 1.00 51.66 213 SER B O 1
ATOM 6973 N N . ASP B 1 194 ? -19.060 -33.148 -46.380 1.00 43.80 214 ASP B N 1
ATOM 6974 C CA . ASP B 1 194 ? -19.677 -32.389 -45.312 1.00 53.26 214 ASP B CA 1
ATOM 6975 C C . ASP B 1 194 ? -18.822 -31.205 -44.889 1.00 44.88 214 ASP B C 1
ATOM 6976 O O . ASP B 1 194 ? -19.186 -30.053 -45.154 1.00 44.38 214 ASP B O 1
ATOM 6981 N N . THR B 1 195 ? -17.693 -31.494 -44.240 1.00 41.02 215 THR B N 1
ATOM 6982 C CA . THR B 1 195 ? -16.823 -30.453 -43.683 1.00 44.58 215 THR B CA 1
ATOM 6983 C C . THR B 1 195 ? -16.427 -29.392 -44.704 1.00 38.94 215 THR B C 1
ATOM 6984 O O . THR B 1 195 ? -16.359 -28.207 -44.382 1.00 38.66 215 THR B O 1
ATOM 6988 N N . ASP B 1 196 ? -16.163 -29.819 -45.935 1.00 38.69 216 ASP B N 1
ATOM 6989 C CA . ASP B 1 196 ? -15.667 -28.903 -46.959 1.00 37.76 216 ASP B CA 1
ATOM 6990 C C . ASP B 1 196 ? -16.764 -28.309 -47.861 1.00 38.95 216 ASP B C 1
ATOM 6991 O O . ASP B 1 196 ? -16.452 -27.557 -48.787 1.00 38.36 216 ASP B O 1
ATOM 6996 N N . ASN B 1 197 ? -18.028 -28.651 -47.620 1.00 40.41 217 ASN B N 1
ATOM 6997 C CA . ASN B 1 197 ? -19.102 -28.117 -48.460 1.00 42.16 217 ASN B CA 1
ATOM 6998 C C . ASN B 1 197 ? -19.141 -26.588 -48.275 1.00 41.66 217 ASN B C 1
ATOM 6999 O O . ASN B 1 197 ? -19.001 -26.106 -47.162 1.00 41.11 217 ASN B O 1
ATOM 7004 N N . TRP B 1 198 ? -19.274 -25.838 -49.362 1.00 42.02 218 TRP B N 1
ATOM 7005 C CA . TRP B 1 198 ? -19.206 -24.374 -49.300 1.00 41.91 218 TRP B CA 1
ATOM 7006 C C . TRP B 1 198 ? -17.857 -23.882 -48.745 1.00 42.55 218 TRP B C 1
ATOM 7007 O O . TRP B 1 198 ? -17.770 -22.777 -48.226 1.00 43.84 218 TRP B O 1
ATOM 7018 N N . ALA B 1 199 ? -16.810 -24.692 -48.830 1.00 38.02 219 ALA B N 1
ATOM 7019 C CA . ALA B 1 199 ? -15.538 -24.254 -48.273 1.00 35.57 219 ALA B CA 1
ATOM 7020 C C . ALA B 1 199 ? -14.463 -24.066 -49.355 1.00 34.71 219 ALA B C 1
ATOM 7021 O O . ALA B 1 199 ? -14.328 -24.878 -50.302 1.00 33.26 219 ALA B O 1
ATOM 7023 N N . TRP B 1 200 ? -13.782 -22.926 -49.242 1.00 32.45 220 TRP B N 1
ATOM 7024 C CA . TRP B 1 200 ? -12.452 -22.723 -49.800 1.00 31.39 220 TRP B CA 1
ATOM 7025 C C . TRP B 1 200 ? -11.496 -22.552 -48.599 1.00 32.68 220 TRP B C 1
ATOM 7026 O O . TRP B 1 200 ? -11.805 -21.796 -47.677 1.00 31.25 220 TRP B O 1
ATOM 7037 N N . PRO B 1 201 ? -10.347 -23.257 -48.590 1.00 30.12 221 PRO B N 1
ATOM 7038 C CA . PRO B 1 201 ? -9.782 -24.178 -49.591 1.00 29.12 221 PRO B CA 1
ATOM 7039 C C . PRO B 1 201 ? -10.626 -25.427 -49.845 1.00 29.79 221 PRO B C 1
ATOM 7040 O O . PRO B 1 201 ? -11.382 -25.852 -48.979 1.00 31.95 221 PRO B O 1
ATOM 7044 N N . ARG B 1 202 ? -10.491 -26.003 -51.039 1.00 30.16 222 ARG B N 1
ATOM 7045 C CA . ARG B 1 202 ? -11.273 -27.178 -51.431 1.00 30.29 222 ARG B CA 1
ATOM 7046 C C . ARG B 1 202 ? -10.381 -28.154 -52.202 1.00 29.74 222 ARG B C 1
ATOM 7047 O O . ARG B 1 202 ? -9.432 -27.739 -52.893 1.00 28.93 222 ARG B O 1
ATOM 7055 N N . HIS B 1 203 ? -10.689 -29.443 -52.120 1.00 30.55 223 HIS B N 1
ATOM 7056 C CA . HIS B 1 203 ? -9.825 -30.458 -52.737 1.00 35.88 223 HIS B CA 1
ATOM 7057 C C . HIS B 1 203 ? -10.627 -31.586 -53.370 1.00 31.87 223 HIS B C 1
ATOM 7058 O O . HIS B 1 203 ? -10.333 -32.771 -53.170 1.00 32.82 223 HIS B O 1
ATOM 7065 N N . THR B 1 204 ? -11.626 -31.211 -54.156 1.00 34.91 224 THR B N 1
ATOM 7066 C CA . THR B 1 204 ? -12.639 -32.162 -54.578 1.00 33.60 224 THR B CA 1
ATOM 7067 C C . THR B 1 204 ? -12.618 -32.363 -56.085 1.00 32.95 224 THR B C 1
ATOM 7068 O O . THR B 1 204 ? -12.700 -31.398 -56.844 1.00 37.52 224 THR B O 1
ATOM 7072 N N . GLY B 1 205 ? -12.525 -33.617 -56.521 1.00 33.47 225 GLY B N 1
ATOM 7073 C CA . GLY B 1 205 ? -12.604 -33.921 -57.945 1.00 33.19 225 GLY B CA 1
ATOM 7074 C C . GLY B 1 205 ? -14.053 -34.087 -58.376 1.00 34.13 225 GLY B C 1
ATOM 7075 O O . GLY B 1 205 ? -14.478 -35.202 -58.707 1.00 35.46 225 GLY B O 1
ATOM 7076 N N . ASP B 1 206 ? -14.808 -32.987 -58.344 1.00 34.04 226 ASP B N 1
ATOM 7077 C CA . ASP B 1 206 ? -16.267 -33.005 -58.537 1.00 35.36 226 ASP B CA 1
ATOM 7078 C C . ASP B 1 206 ? -16.664 -33.022 -60.018 1.00 34.59 226 ASP B C 1
ATOM 7079 O O . ASP B 1 206 ? -17.014 -31.981 -60.581 1.00 35.58 226 ASP B O 1
ATOM 7084 N N . PHE B 1 207 ? -16.600 -34.186 -60.663 1.00 34.81 227 PHE B N 1
ATOM 7085 C CA . PHE B 1 207 ? -17.039 -34.297 -62.057 1.00 33.63 227 PHE B CA 1
ATOM 7086 C C . PHE B 1 207 ? -17.696 -35.640 -62.340 1.00 35.57 227 PHE B C 1
ATOM 7087 O O . PHE B 1 207 ? -17.520 -36.607 -61.595 1.00 36.08 227 PHE B O 1
ATOM 7095 N N . SER B 1 208 ? -18.495 -35.670 -63.406 1.00 36.05 228 SER B N 1
ATOM 7096 C CA . SER B 1 208 ? -18.963 -36.908 -64.008 1.00 35.25 228 SER B CA 1
ATOM 7097 C C . SER B 1 208 ? -19.071 -36.644 -65.504 1.00 33.93 228 SER B C 1
ATOM 7098 O O . SER B 1 208 ? -19.019 -35.496 -65.952 1.00 33.34 228 SER B O 1
ATOM 7101 N N . ILE B 1 209 ? -19.201 -37.704 -66.281 1.00 34.20 229 ILE B N 1
ATOM 7102 C CA . ILE B 1 209 ? -19.128 -37.580 -67.736 1.00 39.15 229 ILE B CA 1
ATOM 7103 C C . ILE B 1 209 ? -20.277 -38.343 -68.369 1.00 35.47 229 ILE B C 1
ATOM 7104 O O . ILE B 1 209 ? -20.528 -39.507 -68.035 1.00 39.41 229 ILE B O 1
ATOM 7109 N N . PHE B 1 210 ? -20.993 -37.654 -69.254 1.00 36.00 230 PHE B N 1
ATOM 7110 C CA . PHE B 1 210 ? -22.122 -38.228 -69.965 1.00 39.61 230 PHE B CA 1
ATOM 7111 C C . PHE B 1 210 ? -21.892 -38.027 -71.455 1.00 44.53 230 PHE B C 1
ATOM 7112 O O . PHE B 1 210 ? -20.873 -37.453 -71.862 1.00 45.18 230 PHE B O 1
ATOM 7120 N N . ARG B 1 211 ? -22.825 -38.514 -72.264 1.00 39.98 231 ARG B N 1
ATOM 7121 C CA . ARG B 1 211 ? -22.800 -38.267 -73.697 1.00 44.01 231 ARG B CA 1
ATOM 7122 C C . ARG B 1 211 ? -24.214 -38.094 -74.228 1.00 43.15 231 ARG B C 1
ATOM 7123 O O . ARG B 1 211 ? -25.107 -38.871 -73.900 1.00 48.00 231 ARG B O 1
ATOM 7131 N N . LEU B 1 212 ? -24.406 -37.069 -75.050 1.00 43.78 232 LEU B N 1
ATOM 7132 C CA . LEU B 1 212 ? -25.662 -36.877 -75.753 1.00 45.93 232 LEU B CA 1
ATOM 7133 C C . LEU B 1 212 ? -25.748 -37.818 -76.935 1.00 51.91 232 LEU B C 1
ATOM 7134 O O . LEU B 1 212 ? -24.864 -37.821 -77.789 1.00 52.59 232 LEU B O 1
ATOM 7139 N N . TYR B 1 213 ? -26.814 -38.615 -76.979 1.00 52.44 233 TYR B N 1
ATOM 7140 C CA . TYR B 1 213 ? -27.142 -39.416 -78.149 1.00 51.89 233 TYR B CA 1
ATOM 7141 C C . TYR B 1 213 ? -28.297 -38.765 -78.920 1.00 61.87 233 TYR B C 1
ATOM 7142 O O . TYR B 1 213 ? -29.076 -37.985 -78.358 1.00 56.27 233 TYR B O 1
ATOM 7151 N N . ALA B 1 214 ? -28.405 -39.083 -80.205 1.00 57.83 234 ALA B N 1
ATOM 7152 C CA . ALA B 1 214 ? -29.436 -38.485 -81.050 1.00 64.23 234 ALA B CA 1
ATOM 7153 C C . ALA B 1 214 ? -29.926 -39.511 -82.059 1.00 66.64 234 ALA B C 1
ATOM 7154 O O . ALA B 1 214 ? -29.453 -40.647 -82.062 1.00 68.60 234 ALA B O 1
ATOM 7156 N N . ASP B 1 215 ? -30.870 -39.136 -82.917 1.00 63.99 235 ASP B N 1
ATOM 7157 C CA . ASP B 1 215 ? -31.288 -40.090 -83.942 1.00 73.60 235 ASP B CA 1
ATOM 7158 C C . ASP B 1 215 ? -30.325 -39.997 -85.123 1.00 76.61 235 ASP B C 1
ATOM 7159 O O . ASP B 1 215 ? -29.367 -39.222 -85.091 1.00 78.17 235 ASP B O 1
ATOM 7164 N N . LYS B 1 216 ? -30.575 -40.786 -86.161 1.00 83.71 236 LYS B N 1
ATOM 7165 C CA . LYS B 1 216 ? -29.587 -40.962 -87.219 1.00 86.60 236 LYS B CA 1
ATOM 7166 C C . LYS B 1 216 ? -29.308 -39.699 -88.029 1.00 91.37 236 LYS B C 1
ATOM 7167 O O . LYS B 1 216 ? -28.309 -39.632 -88.741 1.00 97.17 236 LYS B O 1
ATOM 7173 N N . ASN B 1 217 ? -30.178 -38.700 -87.922 1.00 90.35 237 ASN B N 1
ATOM 7174 C CA . ASN B 1 217 ? -29.897 -37.406 -88.533 1.00 84.03 237 ASN B CA 1
ATOM 7175 C C . ASN B 1 217 ? -29.638 -36.311 -87.509 1.00 83.55 237 ASN B C 1
ATOM 7176 O O . ASN B 1 217 ? -29.848 -35.131 -87.790 1.00 85.43 237 ASN B O 1
ATOM 7181 N N . GLY B 1 218 ? -29.174 -36.709 -86.325 1.00 73.83 238 GLY B N 1
ATOM 7182 C CA . GLY B 1 218 ? -28.716 -35.763 -85.322 1.00 70.41 238 GLY B CA 1
ATOM 7183 C C . GLY B 1 218 ? -29.789 -34.951 -84.615 1.00 75.64 238 GLY B C 1
ATOM 7184 O O . GLY B 1 218 ? -29.509 -33.876 -84.075 1.00 63.13 238 GLY B O 1
ATOM 7185 N N . ASN B 1 219 ? -31.018 -35.455 -84.608 1.00 75.25 239 ASN B N 1
ATOM 7186 C CA . ASN B 1 219 ? -32.093 -34.799 -83.871 1.00 72.91 239 ASN B CA 1
ATOM 7187 C C . ASN B 1 219 ? -32.259 -35.408 -82.485 1.00 75.00 239 ASN B C 1
ATOM 7188 O O . ASN B 1 219 ? -32.134 -36.626 -82.327 1.00 70.38 239 ASN B O 1
ATOM 7193 N N . PRO B 1 220 ? -32.533 -34.562 -81.475 1.00 75.42 240 PRO B N 1
ATOM 7194 C CA . PRO B 1 220 ? -32.780 -35.077 -80.125 1.00 70.44 240 PRO B CA 1
ATOM 7195 C C . PRO B 1 220 ? -33.898 -36.110 -80.161 1.00 74.39 240 PRO B C 1
ATOM 7196 O O . PRO B 1 220 ? -34.932 -35.880 -80.791 1.00 79.52 240 PRO B O 1
ATOM 7200 N N . ALA B 1 221 ? -33.679 -37.247 -79.517 1.00 64.55 241 ALA B N 1
ATOM 7201 C CA . ALA B 1 221 ? -34.650 -38.327 -79.566 1.00 68.18 241 ALA B CA 1
ATOM 7202 C C . ALA B 1 221 ? -34.833 -38.985 -78.205 1.00 70.69 241 ALA B C 1
ATOM 7203 O O . ALA B 1 221 ? -33.973 -38.877 -77.328 1.00 77.08 241 ALA B O 1
ATOM 7205 N N . GLU B 1 222 ? -35.964 -39.662 -78.037 1.00 68.01 242 GLU B N 1
ATOM 7206 C CA . GLU B 1 222 ? -36.140 -40.608 -76.945 1.00 69.88 242 GLU B CA 1
ATOM 7207 C C . GLU B 1 222 ? -35.084 -41.702 -77.095 1.00 69.84 242 GLU B C 1
ATOM 7208 O O . GLU B 1 222 ? -34.478 -41.837 -78.161 1.00 69.01 242 GLU B O 1
ATOM 7214 N N . TYR B 1 223 ? -34.859 -42.482 -76.042 1.00 64.71 243 TYR B N 1
ATOM 7215 C CA . TYR B 1 223 ? -33.858 -43.533 -76.119 1.00 62.41 243 TYR B CA 1
ATOM 7216 C C . TYR B 1 223 ? -34.213 -44.556 -77.201 1.00 65.07 243 TYR B C 1
ATOM 7217 O O . TYR B 1 223 ? -35.381 -44.895 -77.391 1.00 67.72 243 TYR B O 1
ATOM 7226 N N . SER B 1 224 ? -33.189 -45.028 -77.906 1.00 67.67 244 SER B N 1
ATOM 7227 C CA . SER B 1 224 ? -33.313 -46.158 -78.818 1.00 66.72 244 SER B CA 1
ATOM 7228 C C . SER B 1 224 ? -31.961 -46.828 -78.969 1.00 65.11 244 SER B C 1
ATOM 7229 O O . SER B 1 224 ? -30.924 -46.168 -78.915 1.00 62.79 244 SER B O 1
ATOM 7232 N N . LYS B 1 225 ? -31.978 -48.144 -79.171 1.00 76.23 245 LYS B N 1
ATOM 7233 C CA . LYS B 1 225 ? -30.750 -48.923 -79.310 1.00 68.58 245 LYS B CA 1
ATOM 7234 C C . LYS B 1 225 ? -29.986 -48.508 -80.566 1.00 66.17 245 LYS B C 1
ATOM 7235 O O . LYS B 1 225 ? -28.792 -48.770 -80.693 1.00 65.40 245 LYS B O 1
ATOM 7238 N N . ASP B 1 226 ? -30.683 -47.840 -81.478 1.00 67.16 246 ASP B N 1
ATOM 7239 C CA . ASP B 1 226 ? -30.101 -47.401 -82.739 1.00 67.72 246 ASP B CA 1
ATOM 7240 C C . ASP B 1 226 ? -29.596 -45.950 -82.728 1.00 73.32 246 ASP B C 1
ATOM 7241 O O . ASP B 1 226 ? -29.135 -45.453 -83.753 1.00 74.32 246 ASP B O 1
ATOM 7246 N N . ASN B 1 227 ? -29.685 -45.264 -81.591 1.00 63.80 247 ASN B N 1
ATOM 7247 C CA . ASN B 1 227 ? -29.172 -43.897 -81.520 1.00 61.99 247 ASN B CA 1
ATOM 7248 C C . ASN B 1 227 ? -27.653 -43.862 -81.656 1.00 63.12 247 ASN B C 1
ATOM 7249 O O . ASN B 1 227 ? -26.966 -44.824 -81.309 1.00 59.12 247 ASN B O 1
ATOM 7254 N N . VAL B 1 228 ? -27.140 -42.749 -82.171 1.00 65.05 248 VAL B N 1
ATOM 7255 C CA . VAL B 1 228 ? -25.702 -42.561 -82.333 1.00 57.62 248 VAL B CA 1
ATOM 7256 C C . VAL B 1 228 ? -25.287 -41.297 -81.573 1.00 55.80 248 VAL B C 1
ATOM 7257 O O . VAL B 1 228 ? -26.148 -40.539 -81.128 1.00 55.32 248 VAL B O 1
ATOM 7261 N N . PRO B 1 229 ? -23.972 -41.083 -81.376 1.00 53.48 249 PRO B N 1
ATOM 7262 C CA . PRO B 1 229 ? -23.566 -39.849 -80.683 1.00 51.28 249 PRO B CA 1
ATOM 7263 C C . PRO B 1 229 ? -24.001 -38.564 -81.390 1.00 66.50 249 PRO B C 1
ATOM 7264 O O . PRO B 1 229 ? -23.875 -38.427 -82.603 1.00 53.97 249 PRO B O 1
ATOM 7268 N N . TYR B 1 230 ? -24.521 -37.629 -80.610 1.00 63.39 250 TYR B N 1
ATOM 7269 C CA . TYR B 1 230 ? -24.843 -36.308 -81.112 1.00 61.71 250 TYR B CA 1
ATOM 7270 C C . TYR B 1 230 ? -23.555 -35.626 -81.539 1.00 59.61 250 TYR B C 1
ATOM 7271 O O . TYR B 1 230 ? -22.570 -35.655 -80.814 1.00 54.96 250 TYR B O 1
ATOM 7280 N N . ARG B 1 231 ? -23.552 -35.045 -82.731 1.00 52.76 251 ARG B N 1
ATOM 7281 C CA . ARG B 1 231 ? -22.397 -34.292 -83.203 1.00 58.87 251 ARG B CA 1
ATOM 7282 C C . ARG B 1 231 ? -22.711 -32.808 -83.107 1.00 59.35 251 ARG B C 1
ATOM 7283 O O . ARG B 1 231 ? -23.361 -32.263 -83.984 1.00 70.92 251 ARG B O 1
ATOM 7291 N N . PRO B 1 232 ? -22.262 -32.159 -82.021 1.00 54.31 252 PRO B N 1
ATOM 7292 C CA . PRO B 1 232 ? -22.619 -30.765 -81.734 1.00 57.86 252 PRO B CA 1
ATOM 7293 C C . PRO B 1 232 ? -22.134 -29.797 -82.799 1.00 69.21 252 PRO B C 1
ATOM 7294 O O . PRO B 1 232 ? -21.120 -30.063 -83.446 1.00 70.84 252 PRO B O 1
ATOM 7298 N N . LYS B 1 233 ? -22.864 -28.696 -82.971 1.00 73.19 253 LYS B N 1
ATOM 7299 C CA . LYS B 1 233 ? -22.404 -27.569 -83.777 1.00 76.73 253 LYS B CA 1
ATOM 7300 C C . LYS B 1 233 ? -21.023 -27.125 -83.299 1.00 70.99 253 LYS B C 1
ATOM 7301 O O . LYS B 1 233 ? -20.050 -27.127 -84.057 1.00 76.85 253 LYS B O 1
ATOM 7304 N N . ARG B 1 234 ? -20.951 -26.762 -82.025 1.00 58.09 254 ARG B N 1
ATOM 7305 C CA . ARG B 1 234 ? -19.707 -26.313 -81.422 1.00 58.15 254 ARG B CA 1
ATOM 7306 C C . ARG B 1 234 ? -19.505 -27.010 -80.093 1.00 59.42 254 ARG B C 1
ATOM 7307 O O . ARG B 1 234 ? -20.452 -27.187 -79.329 1.00 66.34 254 ARG B O 1
ATOM 7315 N N . TRP B 1 235 ? -18.270 -27.413 -79.825 1.00 52.46 255 TRP B N 1
ATOM 7316 C CA . TRP B 1 235 ? -17.905 -27.958 -78.523 1.00 49.56 255 TRP B CA 1
ATOM 7317 C C . TRP B 1 235 ? -16.708 -27.161 -78.009 1.00 50.13 255 TRP B C 1
ATOM 7318 O O . TRP B 1 235 ? -16.066 -26.436 -78.768 1.00 53.75 255 TRP B O 1
ATOM 7329 N N . VAL B 1 236 ? -16.414 -27.275 -76.723 1.00 48.22 256 VAL B N 1
ATOM 7330 C CA . VAL B 1 236 ? -15.336 -26.486 -76.151 1.00 45.85 256 VAL B CA 1
ATOM 7331 C C . VAL B 1 236 ? -14.041 -27.299 -76.095 1.00 50.04 256 VAL B C 1
ATOM 7332 O O . VAL B 1 236 ? -14.025 -28.443 -75.626 1.00 42.53 256 VAL B O 1
ATOM 7336 N N . LYS B 1 237 ? -12.967 -26.721 -76.627 1.00 50.49 257 LYS B N 1
ATOM 7337 C CA . LYS B 1 237 ? -11.668 -27.376 -76.613 1.00 49.92 257 LYS B CA 1
ATOM 7338 C C . LYS B 1 237 ? -11.090 -27.291 -75.217 1.00 50.70 257 LYS B C 1
ATOM 7339 O O . LYS B 1 237 ? -11.188 -26.253 -74.555 1.00 45.34 257 LYS B O 1
ATOM 7343 N N . VAL B 1 238 ? -10.497 -28.388 -74.762 1.00 44.84 258 VAL B N 1
ATOM 7344 C CA . VAL B 1 238 ? -9.896 -28.412 -73.431 1.00 55.35 258 VAL B CA 1
ATOM 7345 C C . VAL B 1 238 ? -8.463 -27.898 -73.491 1.00 53.83 258 VAL B C 1
ATOM 7346 O O . VAL B 1 238 ? -7.678 -28.359 -74.314 1.00 53.41 258 VAL B O 1
ATOM 7350 N N . ASN B 1 239 ? -8.130 -26.938 -72.628 1.00 45.77 259 ASN B N 1
ATOM 7351 C CA . ASN B 1 239 ? -6.753 -26.480 -72.505 1.00 41.61 259 ASN B CA 1
ATOM 7352 C C . ASN B 1 239 ? -6.159 -27.039 -71.223 1.00 42.18 259 ASN B C 1
ATOM 7353 O O . ASN B 1 239 ? -6.694 -26.834 -70.136 1.00 43.53 259 ASN B O 1
ATOM 7358 N N . ALA B 1 240 ? -5.053 -27.756 -71.343 1.00 39.76 260 ALA B N 1
ATOM 7359 C CA . ALA B 1 240 ? -4.477 -28.413 -70.177 1.00 36.89 260 ALA B CA 1
ATOM 7360 C C . ALA B 1 240 ? -3.128 -27.814 -69.831 1.00 40.72 260 ALA B C 1
ATOM 7361 O O . ALA B 1 240 ? -2.316 -28.464 -69.196 1.00 41.56 260 ALA B O 1
ATOM 7363 N N . GLN B 1 241 ? -2.885 -26.575 -70.253 1.00 44.64 261 GLN B N 1
ATOM 7364 C CA . GLN B 1 241 ? -1.585 -25.953 -70.013 1.00 45.21 261 GLN B CA 1
ATOM 7365 C C . GLN B 1 241 ? -1.477 -25.279 -68.646 1.00 44.65 261 GLN B C 1
ATOM 7366 O O . GLN B 1 241 ? -0.393 -24.862 -68.236 1.00 47.91 261 GLN B O 1
ATOM 7372 N N . GLY B 1 242 ? -2.592 -25.172 -67.934 1.00 33.95 262 GLY B N 1
ATOM 7373 C CA . GLY B 1 242 ? -2.532 -24.665 -66.579 1.00 33.86 262 GLY B CA 1
ATOM 7374 C C . GLY B 1 242 ? -3.010 -23.236 -66.429 1.00 34.44 262 GLY B C 1
ATOM 7375 O O . GLY B 1 242 ? -3.232 -22.542 -67.407 1.00 37.42 262 GLY B O 1
ATOM 7376 N N . VAL B 1 243 ? -3.164 -22.801 -65.184 1.00 34.77 263 VAL B N 1
ATOM 7377 C CA . VAL B 1 243 ? -3.703 -21.486 -64.881 1.00 35.37 263 VAL B CA 1
ATOM 7378 C C . VAL B 1 243 ? -2.853 -20.812 -63.818 1.00 38.22 263 VAL B C 1
ATOM 7379 O O . VAL B 1 243 ? -2.126 -21.468 -63.067 1.00 38.11 263 VAL B O 1
ATOM 7383 N N . LYS B 1 244 ? -2.954 -19.494 -63.745 1.00 43.27 264 LYS B N 1
ATOM 7384 C CA . LYS B 1 244 ? -2.247 -18.760 -62.720 1.00 42.13 264 LYS B CA 1
ATOM 7385 C C . LYS B 1 244 ? -3.113 -17.626 -62.210 1.00 39.52 264 LYS B C 1
ATOM 7386 O O . LYS B 1 244 ? -4.041 -17.187 -62.884 1.00 39.35 264 LYS B O 1
ATOM 7392 N N . GLU B 1 245 ? -2.803 -17.175 -61.005 1.00 40.99 265 GLU B N 1
ATOM 7393 C CA . GLU B 1 245 ? -3.511 -16.085 -60.369 1.00 40.51 265 GLU B CA 1
ATOM 7394 C C . GLU B 1 245 ? -3.552 -14.877 -61.306 1.00 41.82 265 GLU B C 1
ATOM 7395 O O . GLU B 1 245 ? -2.558 -14.567 -61.965 1.00 40.81 265 GLU B O 1
ATOM 7401 N N . GLY B 1 246 ? -4.710 -14.227 -61.392 1.00 40.29 266 GLY B N 1
ATOM 7402 C CA . GLY B 1 246 ? -4.864 -13.095 -62.290 1.00 43.72 266 GLY B CA 1
ATOM 7403 C C . GLY B 1 246 ? -5.343 -13.455 -63.692 1.00 42.13 266 GLY B C 1
ATOM 7404 O O . GLY B 1 246 ? -5.721 -12.569 -64.451 1.00 41.23 266 GLY B O 1
ATOM 7405 N N . ASP B 1 247 ? -5.336 -14.741 -64.045 1.00 41.99 267 ASP B N 1
ATOM 7406 C CA . ASP B 1 247 ? -5.852 -15.156 -65.357 1.00 39.98 267 ASP B CA 1
ATOM 7407 C C . ASP B 1 247 ? -7.335 -14.802 -65.497 1.00 38.65 267 ASP B C 1
ATOM 7408 O O . ASP B 1 247 ? -8.120 -15.014 -64.558 1.00 37.97 267 ASP B O 1
ATOM 7413 N N . PHE B 1 248 ? -7.707 -14.243 -66.652 1.00 39.11 268 PHE B N 1
ATOM 7414 C CA . PHE B 1 248 ? -9.121 -14.016 -66.988 1.00 36.98 268 PHE B CA 1
ATOM 7415 C C . PHE B 1 248 ? -9.895 -15.329 -66.956 1.00 36.59 268 PHE B C 1
ATOM 7416 O O . PHE B 1 248 ? -9.441 -16.325 -67.526 1.00 41.14 268 PHE B O 1
ATOM 7424 N N . ALA B 1 249 ? -11.055 -15.344 -66.301 1.00 34.91 269 ALA B N 1
ATOM 7425 C CA . ALA B 1 249 ? -11.940 -16.513 -66.382 1.00 33.36 269 ALA B CA 1
ATOM 7426 C C . ALA B 1 249 ? -13.362 -16.156 -66.801 1.00 40.03 269 ALA B C 1
ATOM 7427 O O . ALA B 1 249 ? -13.929 -15.157 -66.352 1.00 40.18 269 ALA B O 1
ATOM 7429 N N . LEU B 1 250 ? -13.929 -17.005 -67.654 1.00 39.31 270 LEU B N 1
ATOM 7430 C CA . LEU B 1 250 ? -15.301 -16.873 -68.127 1.00 36.41 270 LEU B CA 1
ATOM 7431 C C . LEU B 1 250 ? -16.120 -18.109 -67.757 1.00 44.15 270 LEU B C 1
ATOM 7432 O O . LEU B 1 250 ? -15.701 -19.244 -68.000 1.00 41.72 270 LEU B O 1
ATOM 7437 N N . ILE B 1 251 ? -17.283 -17.879 -67.163 1.00 37.10 271 ILE B N 1
ATOM 7438 C CA . ILE B 1 251 ? -18.199 -18.951 -66.807 1.00 30.65 271 ILE B CA 1
ATOM 7439 C C . ILE B 1 251 ? -19.517 -18.735 -67.532 1.00 40.73 271 ILE B C 1
ATOM 7440 O O . ILE B 1 251 ? -20.044 -17.624 -67.565 1.00 42.96 271 ILE B O 1
ATOM 7445 N N . MET B 1 252 ? -20.026 -19.790 -68.158 1.00 40.56 272 MET B N 1
ATOM 7446 C CA . MET B 1 252 ? -21.377 -19.771 -68.694 1.00 43.47 272 MET B CA 1
ATOM 7447 C C . MET B 1 252 ? -22.142 -20.914 -68.061 1.00 47.11 272 MET B C 1
ATOM 7448 O O . MET B 1 252 ? -21.572 -21.980 -67.797 1.00 47.46 272 MET B O 1
ATOM 7453 N N . GLY B 1 253 ? -23.423 -20.690 -67.793 1.00 37.46 273 GLY B N 1
ATOM 7454 C CA . GLY B 1 253 ? -24.195 -21.670 -67.058 1.00 39.08 273 GLY B CA 1
ATOM 7455 C C . GLY B 1 253 ? -25.599 -21.230 -66.737 1.00 38.02 273 GLY B C 1
ATOM 7456 O O . GLY B 1 253 ? -26.089 -20.240 -67.285 1.00 39.77 273 GLY B O 1
ATOM 7457 N N . TYR B 1 254 ? -26.250 -21.957 -65.835 1.00 37.10 274 TYR B N 1
ATOM 7458 C CA . TYR B 1 254 ? -27.664 -21.706 -65.575 1.00 40.04 274 TYR B CA 1
ATOM 7459 C C . TYR B 1 254 ? -27.903 -21.383 -64.108 1.00 36.69 274 TYR B C 1
ATOM 7460 O O . TYR B 1 254 ? -28.499 -22.178 -63.385 1.00 36.25 274 TYR B O 1
ATOM 7469 N N . PRO B 1 255 ? -27.460 -20.181 -63.671 1.00 36.06 275 PRO B N 1
ATOM 7470 C CA . PRO B 1 255 ? -27.667 -19.769 -62.277 1.00 34.75 275 PRO B CA 1
ATOM 7471 C C . PRO B 1 255 ? -29.160 -19.805 -61.968 1.00 35.70 275 PRO B C 1
ATOM 7472 O O . PRO B 1 255 ? -29.972 -19.418 -62.824 1.00 39.29 275 PRO B O 1
ATOM 7476 N N . GLY B 1 256 ? -29.520 -20.313 -60.792 1.00 36.01 276 GLY B N 1
ATOM 7477 C CA . GLY B 1 256 ? -30.913 -20.556 -60.477 1.00 37.85 276 GLY B CA 1
ATOM 7478 C C . GLY B 1 256 ? -31.695 -19.315 -60.072 1.00 44.81 276 GLY B C 1
ATOM 7479 O O . GLY B 1 256 ? -32.552 -18.832 -60.812 1.00 39.83 276 GLY B O 1
ATOM 7480 N N . THR B 1 257 ? -31.395 -18.808 -58.883 1.00 45.92 277 THR B N 1
ATOM 7481 C CA . THR B 1 257 ? -32.167 -17.729 -58.280 1.00 47.17 277 THR B CA 1
ATOM 7482 C C . THR B 1 257 ? -31.249 -16.765 -57.525 1.00 41.07 277 THR B C 1
ATOM 7483 O O . THR B 1 257 ? -30.334 -17.198 -56.827 1.00 38.40 277 THR B O 1
ATOM 7487 N N . THR B 1 258 ? -31.480 -15.465 -57.695 1.00 39.18 278 THR B N 1
ATOM 7488 C CA . THR B 1 258 ? -30.840 -14.438 -56.871 1.00 38.22 278 THR B CA 1
ATOM 7489 C C . THR B 1 258 ? -31.911 -13.409 -56.523 1.00 49.70 278 THR B C 1
ATOM 7490 O O . THR B 1 258 ? -33.035 -13.477 -57.042 1.00 41.69 278 THR B O 1
ATOM 7494 N N . TYR B 1 259 ? -31.586 -12.477 -55.631 1.00 46.60 279 TYR B N 1
ATOM 7495 C CA . TYR B 1 259 ? -32.561 -11.482 -55.183 1.00 44.66 279 TYR B CA 1
ATOM 7496 C C . TYR B 1 259 ? -31.913 -10.103 -55.100 1.00 41.97 279 TYR B C 1
ATOM 7497 O O . TYR B 1 259 ? -32.026 -9.416 -54.092 1.00 39.25 279 TYR B O 1
ATOM 7506 N N . LYS B 1 260 ? -31.224 -9.714 -56.165 1.00 42.88 280 LYS B N 1
ATOM 7507 C CA . LYS B 1 260 ? -30.417 -8.506 -56.149 1.00 39.37 280 LYS B CA 1
ATOM 7508 C C . LYS B 1 260 ? -31.258 -7.254 -56.065 1.00 38.83 280 LYS B C 1
ATOM 7509 O O . LYS B 1 260 ? -30.725 -6.204 -55.760 1.00 38.66 280 LYS B O 1
ATOM 7515 N N . PHE B 1 261 ? -32.562 -7.349 -56.349 1.00 38.74 281 PHE B N 1
ATOM 7516 C CA . PHE B 1 261 ? -33.418 -6.174 -56.235 1.00 45.87 281 PHE B CA 1
ATOM 7517 C C . PHE B 1 261 ? -34.275 -6.187 -54.985 1.00 44.35 281 PHE B C 1
ATOM 7518 O O . PHE B 1 261 ? -35.217 -5.413 -54.898 1.00 41.83 281 PHE B O 1
ATOM 7526 N N . PHE B 1 262 ? -33.940 -7.045 -54.022 1.00 40.67 282 PHE B N 1
ATOM 7527 C CA . PHE B 1 262 ? -34.565 -6.999 -52.695 1.00 43.04 282 PHE B CA 1
ATOM 7528 C C . PHE B 1 262 ? -34.446 -5.610 -52.046 1.00 41.66 282 PHE B C 1
ATOM 7529 O O . PHE B 1 262 ? -33.373 -5.007 -52.059 1.00 40.56 282 PHE B O 1
ATOM 7537 N N . THR B 1 263 ? -35.545 -5.121 -51.479 1.00 42.36 283 THR B N 1
ATOM 7538 C CA . THR B 1 263 ? -35.509 -3.945 -50.625 1.00 43.90 283 THR B CA 1
ATOM 7539 C C . THR B 1 263 ? -35.051 -4.355 -49.238 1.00 51.14 283 THR B C 1
ATOM 7540 O O . THR B 1 263 ? -34.884 -5.552 -48.962 1.00 43.33 283 THR B O 1
ATOM 7544 N N . ALA B 1 264 ? -34.851 -3.367 -48.369 1.00 42.59 284 ALA B N 1
ATOM 7545 C CA . ALA B 1 264 ? -34.319 -3.627 -47.037 1.00 43.15 284 ALA B CA 1
ATOM 7546 C C . ALA B 1 264 ? -35.242 -4.549 -46.232 1.00 52.04 284 ALA B C 1
ATOM 7547 O O . ALA B 1 264 ? -34.776 -5.509 -45.603 1.00 48.63 284 ALA B O 1
ATOM 7549 N N . ASP B 1 265 ? -36.542 -4.261 -46.275 1.00 45.47 285 ASP B N 1
ATOM 7550 C CA . ASP B 1 265 ? -37.551 -5.041 -45.556 1.00 48.00 285 ASP B CA 1
ATOM 7551 C C . ASP B 1 265 ? -37.646 -6.474 -46.061 1.00 47.38 285 ASP B C 1
ATOM 7552 O O . ASP B 1 265 ? -37.985 -7.374 -45.300 1.00 56.22 285 ASP B O 1
ATOM 7557 N N . GLU B 1 266 ? -37.362 -6.671 -47.345 1.00 46.52 286 GLU B N 1
ATOM 7558 C CA . GLU B 1 266 ? -37.325 -8.007 -47.932 1.00 45.44 286 GLU B CA 1
ATOM 7559 C C . GLU B 1 266 ? -36.105 -8.773 -47.469 1.00 44.00 286 GLU B C 1
ATOM 7560 O O . GLU B 1 266 ? -36.173 -9.976 -47.271 1.00 44.43 286 GLU B O 1
ATOM 7566 N N . VAL B 1 267 ? -34.981 -8.079 -47.306 1.00 44.24 287 VAL B N 1
ATOM 7567 C CA . VAL B 1 267 ? -33.769 -8.720 -46.821 1.00 46.21 287 VAL B CA 1
ATOM 7568 C C . VAL B 1 267 ? -33.981 -9.243 -45.405 1.00 45.14 287 VAL B C 1
ATOM 7569 O O . VAL B 1 267 ? -33.652 -10.395 -45.103 1.00 46.54 287 VAL B O 1
ATOM 7573 N N . THR B 1 268 ? -34.507 -8.377 -44.544 1.00 46.82 288 THR B N 1
ATOM 7574 C CA . THR B 1 268 ? -34.763 -8.721 -43.150 1.00 54.32 288 THR B CA 1
ATOM 7575 C C . THR B 1 268 ? -35.731 -9.908 -43.023 1.00 64.87 288 THR B C 1
ATOM 7576 O O . THR B 1 268 ? -35.468 -10.840 -42.263 1.00 69.81 288 THR B O 1
ATOM 7580 N N . GLU B 1 269 ? -36.835 -9.881 -43.772 1.00 64.51 289 GLU B N 1
ATOM 7581 C CA . GLU B 1 269 ? -37.777 -11.002 -43.752 1.00 65.71 289 GLU B CA 1
ATOM 7582 C C . GLU B 1 269 ? -37.088 -12.293 -44.169 1.00 65.25 289 GLU B C 1
ATOM 7583 O O . GLU B 1 269 ? -37.141 -13.293 -43.456 1.00 70.74 289 GLU B O 1
ATOM 7589 N N . TRP B 1 270 ? -36.444 -12.247 -45.332 1.00 58.87 290 TRP B N 1
ATOM 7590 C CA . TRP B 1 270 ? -35.743 -13.391 -45.908 1.00 59.88 290 TRP B CA 1
ATOM 7591 C C . TRP B 1 270 ? -34.744 -14.000 -44.935 1.00 59.86 290 TRP B C 1
ATOM 7592 O O . TRP B 1 270 ? -34.514 -15.210 -44.929 1.00 60.48 290 TRP B O 1
ATOM 7603 N N . SER B 1 271 ? -34.143 -13.138 -44.127 1.00 57.12 291 SER B N 1
ATOM 7604 C CA . SER B 1 271 ? -33.287 -13.567 -43.040 1.00 58.45 291 SER B CA 1
ATOM 7605 C C . SER B 1 271 ? -34.104 -14.154 -41.882 1.00 70.25 291 SER B C 1
ATOM 7606 O O . SER B 1 271 ? -34.128 -15.364 -41.677 1.00 66.19 291 SER B O 1
ATOM 7609 N N . GLU B 1 272 ? -34.796 -13.301 -41.135 1.00 69.86 292 GLU B N 1
ATOM 7610 C CA . GLU B 1 272 ? -35.398 -13.752 -39.882 1.00 70.20 292 GLU B CA 1
ATOM 7611 C C . GLU B 1 272 ? -36.552 -14.747 -40.037 1.00 72.01 292 GLU B C 1
ATOM 7612 O O . GLU B 1 272 ? -36.966 -15.352 -39.058 1.00 70.57 292 GLU B O 1
ATOM 7618 N N . ILE B 1 273 ? -37.055 -14.934 -41.254 1.00 76.32 293 ILE B N 1
ATOM 7619 C CA . ILE B 1 273 ? -38.069 -15.960 -41.500 1.00 72.23 293 ILE B CA 1
ATOM 7620 C C . ILE B 1 273 ? -37.479 -17.092 -42.332 1.00 74.30 293 ILE B C 1
ATOM 7621 O O . ILE B 1 273 ? -37.062 -18.103 -41.782 1.00 74.20 293 ILE B O 1
ATOM 7626 N N . ASP B 1 274 ? -37.422 -16.912 -43.650 1.00 79.38 294 ASP B N 1
ATOM 7627 C CA . ASP B 1 274 ? -36.943 -17.958 -44.555 1.00 75.41 294 ASP B CA 1
ATOM 7628 C C . ASP B 1 274 ? -35.583 -18.550 -44.161 1.00 70.60 294 ASP B C 1
ATOM 7629 O O . ASP B 1 274 ? -35.352 -19.748 -44.351 1.00 67.24 294 ASP B O 1
ATOM 7634 N N . ASN B 1 275 ? -34.691 -17.727 -43.609 1.00 69.99 295 ASN B N 1
ATOM 7635 C CA . ASN B 1 275 ? -33.342 -18.199 -43.260 1.00 74.58 295 ASN B CA 1
ATOM 7636 C C . ASN B 1 275 ? -33.295 -18.997 -41.958 1.00 75.31 295 ASN B C 1
ATOM 7637 O O . ASN B 1 275 ? -33.000 -20.191 -41.981 1.00 65.49 295 ASN B O 1
ATOM 7642 N N . ASN B 1 276 ? -33.566 -18.333 -40.832 1.00 78.37 296 ASN B N 1
ATOM 7643 C CA . ASN B 1 276 ? -33.427 -18.973 -39.526 1.00 78.48 296 ASN B CA 1
ATOM 7644 C C . ASN B 1 276 ? -34.525 -19.973 -39.181 1.00 75.97 296 ASN B C 1
ATOM 7645 O O . ASN B 1 276 ? -34.292 -20.856 -38.352 1.00 77.41 296 ASN B O 1
ATOM 7650 N N . ILE B 1 277 ? -35.701 -19.860 -39.809 1.00 78.43 297 ILE B N 1
ATOM 7651 C CA . ILE B 1 277 ? -36.700 -20.937 -39.708 1.00 79.85 297 ILE B CA 1
ATOM 7652 C C . ILE B 1 277 ? -36.061 -22.169 -40.321 1.00 76.23 297 ILE B C 1
ATOM 7653 O O . ILE B 1 277 ? -36.229 -23.284 -39.828 1.00 82.34 297 ILE B O 1
ATOM 7658 N N . ARG B 1 278 ? -35.294 -21.958 -41.383 1.00 69.37 298 ARG B N 1
ATOM 7659 C CA . ARG B 1 278 ? -34.632 -23.071 -42.034 1.00 73.93 298 ARG B CA 1
ATOM 7660 C C . ARG B 1 278 ? -33.461 -23.598 -41.210 1.00 81.13 298 ARG B C 1
ATOM 7661 O O . ARG B 1 278 ? -33.299 -24.802 -41.107 1.00 81.56 298 ARG B O 1
ATOM 7669 N N . ILE B 1 279 ? -32.655 -22.728 -40.603 1.00 80.21 299 ILE B N 1
ATOM 7670 C CA . ILE B 1 279 ? -31.423 -23.230 -39.992 1.00 75.27 299 ILE B CA 1
ATOM 7671 C C . ILE B 1 279 ? -31.691 -24.196 -38.816 1.00 78.76 299 ILE B C 1
ATOM 7672 O O . ILE B 1 279 ? -31.129 -25.292 -38.797 1.00 88.24 299 ILE B O 1
ATOM 7677 N N . GLU B 1 280 ? -32.563 -23.860 -37.870 1.00 75.26 300 GLU B N 1
ATOM 7678 C CA . GLU B 1 280 ? -32.731 -24.778 -36.739 1.00 86.28 300 GLU B CA 1
ATOM 7679 C C . GLU B 1 280 ? -33.809 -25.842 -36.989 1.00 85.46 300 GLU B C 1
ATOM 7680 O O . GLU B 1 280 ? -33.802 -26.889 -36.342 1.00 96.00 300 GLU B O 1
ATOM 7686 N N . MET B 1 281 ? -34.715 -25.605 -37.936 1.00 80.67 301 MET B N 1
ATOM 7687 C CA . MET B 1 281 ? -35.574 -26.699 -38.388 1.00 82.57 301 MET B CA 1
ATOM 7688 C C . MET B 1 281 ? -34.713 -27.738 -39.116 1.00 67.13 301 MET B C 1
ATOM 7689 O O . MET B 1 281 ? -35.034 -28.922 -39.121 1.00 75.25 301 MET B O 1
ATOM 7694 N N . ARG B 1 282 ? -33.625 -27.291 -39.734 1.00 69.47 302 ARG B N 1
ATOM 7695 C CA . ARG B 1 282 ? -32.654 -28.229 -40.310 1.00 79.37 302 ARG B CA 1
ATOM 7696 C C . ARG B 1 282 ? -31.573 -28.575 -39.293 1.00 80.24 302 ARG B C 1
ATOM 7697 O O . ARG B 1 282 ? -30.946 -29.636 -39.383 1.00 68.44 302 ARG B O 1
ATOM 7705 N N . GLY B 1 283 ? -31.361 -27.673 -38.333 1.00 80.99 303 GLY B N 1
ATOM 7706 C CA . GLY B 1 283 ? -30.462 -27.929 -37.220 1.00 81.66 303 GLY B CA 1
ATOM 7707 C C . GLY B 1 283 ? -30.936 -29.126 -36.416 1.00 89.29 303 GLY B C 1
ATOM 7708 O O . GLY B 1 283 ? -30.128 -29.926 -35.935 1.00 91.84 303 GLY B O 1
ATOM 7709 N N . ILE B 1 284 ? -32.256 -29.253 -36.287 1.00 87.97 304 ILE B N 1
ATOM 7710 C CA . ILE B 1 284 ? -32.868 -30.380 -35.583 1.00 90.28 304 ILE B CA 1
ATOM 7711 C C . ILE B 1 284 ? -33.021 -31.615 -36.479 1.00 89.44 304 ILE B C 1
ATOM 7712 O O . ILE B 1 284 ? -32.873 -32.742 -36.016 1.00 96.41 304 ILE B O 1
ATOM 7714 N N . LEU B 1 285 ? -33.308 -31.405 -37.761 1.00 87.26 305 LEU B N 1
ATOM 7715 C CA . LEU B 1 285 ? -33.472 -32.516 -38.695 1.00 87.46 305 LEU B CA 1
ATOM 7716 C C . LEU B 1 285 ? -32.128 -33.117 -39.092 1.00 91.96 305 LEU B C 1
ATOM 7717 O O . LEU B 1 285 ? -32.062 -33.985 -39.966 1.00 97.84 305 LEU B O 1
ATOM 7719 N N . GLN B 1 286 ? -31.061 -32.647 -38.448 1.00 91.85 306 GLN B N 1
ATOM 7720 C CA . GLN B 1 286 ? -29.710 -33.120 -38.738 1.00 90.04 306 GLN B CA 1
ATOM 7721 C C . GLN B 1 286 ? -29.122 -33.958 -37.596 1.00 93.19 306 GLN B C 1
ATOM 7722 O O . GLN B 1 286 ? -28.557 -35.027 -37.843 1.00 90.71 306 GLN B O 1
ATOM 7724 N N . ASP B 1 287 ? -29.250 -33.482 -36.355 1.00 92.37 307 ASP B N 1
ATOM 7725 C CA . ASP B 1 287 ? -28.662 -34.195 -35.218 1.00 90.79 307 ASP B CA 1
ATOM 7726 C C . ASP B 1 287 ? -29.374 -35.522 -34.966 1.00 88.24 307 ASP B C 1
ATOM 7727 O O . ASP B 1 287 ? -28.720 -36.550 -34.796 1.00 89.90 307 ASP B O 1
ATOM 7732 N N . VAL B 1 288 ? -30.706 -35.496 -34.948 1.00 90.86 308 VAL B N 1
ATOM 7733 C CA . VAL B 1 288 ? -31.499 -36.712 -34.795 1.00 94.59 308 VAL B CA 1
ATOM 7734 C C . VAL B 1 288 ? -31.181 -37.668 -35.944 1.00 94.63 308 VAL B C 1
ATOM 7735 O O . VAL B 1 288 ? -31.063 -38.881 -35.747 1.00 93.45 308 VAL B O 1
ATOM 7737 N N . MET B 1 289 ? -31.027 -37.102 -37.139 1.00 91.53 309 MET B N 1
ATOM 7738 C CA . MET B 1 289 ? -30.652 -37.868 -38.321 1.00 90.31 309 MET B CA 1
ATOM 7739 C C . MET B 1 289 ? -29.229 -38.415 -38.192 1.00 90.82 309 MET B C 1
ATOM 7740 O O . MET B 1 289 ? -28.960 -39.562 -38.564 1.00 93.99 309 MET B O 1
ATOM 7745 N N . LEU B 1 290 ? -28.325 -37.593 -37.659 1.00 88.21 310 LEU B N 1
ATOM 7746 C CA . LEU B 1 290 ? -26.921 -37.979 -37.507 1.00 86.89 310 LEU B CA 1
ATOM 7747 C C . LEU B 1 290 ? -26.729 -38.968 -36.362 1.00 93.49 310 LEU B C 1
ATOM 7748 O O . LEU B 1 290 ? -25.946 -39.910 -36.478 1.00 97.73 310 LEU B O 1
ATOM 7750 N N . ARG B 1 291 ? -27.441 -38.747 -35.258 1.00 93.16 311 ARG B N 1
ATOM 7751 C CA . ARG B 1 291 ? -27.393 -39.651 -34.112 1.00 93.72 311 ARG B CA 1
ATOM 7752 C C . ARG B 1 291 ? -27.858 -41.046 -34.503 1.00 95.84 311 ARG B C 1
ATOM 7753 O O . ARG B 1 291 ? -27.287 -42.050 -34.068 1.00 97.76 311 ARG B O 1
ATOM 7755 N N . GLU B 1 292 ? -28.893 -41.092 -35.338 1.00 98.32 312 GLU B N 1
ATOM 7756 C CA . GLU B 1 292 ? -29.534 -42.347 -35.715 1.00 97.21 312 GLU B CA 1
ATOM 7757 C C . GLU B 1 292 ? -28.607 -43.301 -36.468 1.00 98.45 312 GLU B C 1
ATOM 7758 O O . GLU B 1 292 ? -28.617 -44.507 -36.211 1.00 105.75 312 GLU B O 1
ATOM 7760 N N . MET B 1 293 ? -27.803 -42.786 -37.392 1.00 99.80 313 MET B N 1
ATOM 7761 C CA . MET B 1 293 ? -27.033 -43.703 -38.221 1.00 101.48 313 MET B CA 1
ATOM 7762 C C . MET B 1 293 ? -25.526 -43.395 -38.141 1.00 100.51 313 MET B C 1
ATOM 7763 O O . MET B 1 293 ? -24.740 -43.798 -39.001 1.00 101.31 313 MET B O 1
ATOM 7768 N N . LEU B 1 294 ? -25.129 -42.695 -37.080 1.00 99.16 314 LEU B N 1
ATOM 7769 C CA . LEU B 1 294 ? -23.738 -42.732 -36.644 1.00 89.14 314 LEU B CA 1
ATOM 7770 C C . LEU B 1 294 ? -23.519 -44.114 -36.054 1.00 90.52 314 LEU B C 1
ATOM 7771 O O . LEU B 1 294 ? -22.450 -44.708 -36.192 1.00 95.50 314 LEU B O 1
ATOM 7773 N N . ALA B 1 295 ? -24.571 -44.619 -35.410 1.00 91.80 315 ALA B N 1
ATOM 7774 C CA . ALA B 1 295 ? -24.559 -45.927 -34.757 1.00 92.82 315 ALA B CA 1
ATOM 7775 C C . ALA B 1 295 ? -24.701 -47.091 -35.745 1.00 100.11 315 ALA B C 1
ATOM 7776 O O . ALA B 1 295 ? -24.161 -48.170 -35.511 1.00 104.88 315 ALA B O 1
ATOM 7778 N N . ASP B 1 296 ? -25.430 -46.878 -36.836 1.00 99.61 316 ASP B N 1
ATOM 7779 C CA . ASP B 1 296 ? -25.670 -47.951 -37.789 1.00 98.17 316 ASP B CA 1
ATOM 7780 C C . ASP B 1 296 ? -24.985 -47.763 -39.150 1.00 95.73 316 ASP B C 1
ATOM 7781 O O . ASP B 1 296 ? -24.750 -46.640 -39.593 1.00 91.75 316 ASP B O 1
ATOM 7783 N N . PRO B 1 297 ? -24.632 -48.880 -39.807 1.00 98.08 317 PRO B N 1
ATOM 7784 C CA . PRO B 1 297 ? -24.276 -48.847 -41.233 1.00 92.02 317 PRO B CA 1
ATOM 7785 C C . PRO B 1 297 ? -25.481 -48.461 -42.108 1.00 90.78 317 PRO B C 1
ATOM 7786 O O . PRO B 1 297 ? -26.074 -49.308 -42.785 1.00 96.26 317 PRO B O 1
ATOM 7790 N N . ASN B 1 300 ? -26.508 -45.716 -43.811 1.00 96.87 320 ASN B N 1
ATOM 7791 C CA . ASN B 1 300 ? -25.854 -44.609 -44.493 1.00 93.45 320 ASN B CA 1
ATOM 7792 C C . ASN B 1 300 ? -26.414 -44.418 -45.902 1.00 97.61 320 ASN B C 1
ATOM 7793 O O . ASN B 1 300 ? -27.001 -43.380 -46.196 1.00 98.99 320 ASN B O 1
ATOM 7798 N N . ILE B 1 301 ? -26.266 -45.427 -46.760 1.00 95.53 321 ILE B N 1
ATOM 7799 C CA . ILE B 1 301 ? -26.952 -45.428 -48.052 1.00 90.99 321 ILE B CA 1
ATOM 7800 C C . ILE B 1 301 ? -28.467 -45.427 -47.825 1.00 92.83 321 ILE B C 1
ATOM 7801 O O . ILE B 1 301 ? -29.247 -45.124 -48.735 1.00 94.90 321 ILE B O 1
ATOM 7803 N N . MET B 1 302 ? -28.867 -45.778 -46.601 1.00 92.79 322 MET B N 1
ATOM 7804 C CA . MET B 1 302 ? -30.251 -45.651 -46.150 1.00 93.55 322 MET B CA 1
ATOM 7805 C C . MET B 1 302 ? -30.642 -44.178 -45.952 1.00 99.30 322 MET B C 1
ATOM 7806 O O . MET B 1 302 ? -31.778 -43.789 -46.244 1.00 102.61 322 MET B O 1
ATOM 7808 N N . TYR B 1 303 ? -29.704 -43.363 -45.463 1.00 96.88 323 TYR B N 1
ATOM 7809 C CA . TYR B 1 303 ? -29.977 -41.942 -45.228 1.00 95.85 323 TYR B CA 1
ATOM 7810 C C . TYR B 1 303 ? -28.725 -41.046 -45.195 1.00 96.00 323 TYR B C 1
ATOM 7811 O O . TYR B 1 303 ? -28.528 -40.281 -44.247 1.00 99.90 323 TYR B O 1
ATOM 7813 N N . ALA B 1 304 ? -27.887 -41.138 -46.226 1.00 88.36 324 ALA B N 1
ATOM 7814 C CA . ALA B 1 304 ? -26.806 -40.171 -46.416 1.00 83.99 324 ALA B CA 1
ATOM 7815 C C . ALA B 1 304 ? -27.258 -39.100 -47.403 1.00 88.94 324 ALA B C 1
ATOM 7816 O O . ALA B 1 304 ? -26.912 -37.925 -47.260 1.00 85.46 324 ALA B O 1
ATOM 7818 N N . ALA B 1 305 ? -28.032 -39.520 -48.403 1.00 91.91 325 ALA B N 1
ATOM 7819 C CA . ALA B 1 305 ? -28.620 -38.603 -49.375 1.00 88.20 325 ALA B CA 1
ATOM 7820 C C . ALA B 1 305 ? -29.616 -37.672 -48.687 1.00 87.12 325 ALA B C 1
ATOM 7821 O O . ALA B 1 305 ? -29.828 -36.542 -49.127 1.00 81.97 325 ALA B O 1
ATOM 7823 N N . LYS B 1 306 ? -30.224 -38.161 -47.607 1.00 88.59 326 LYS B N 1
ATOM 7824 C CA . LYS B 1 306 ? -31.096 -37.345 -46.765 1.00 82.59 326 LYS B CA 1
ATOM 7825 C C . LYS B 1 306 ? -30.294 -36.246 -46.060 1.00 84.71 326 LYS B C 1
ATOM 7826 O O . LYS B 1 306 ? -30.588 -35.053 -46.201 1.00 80.06 326 LYS B O 1
ATOM 7828 N N . TYR B 1 307 ? -29.276 -36.658 -45.310 1.00 82.46 327 TYR B N 1
ATOM 7829 C CA . TYR B 1 307 ? -28.454 -35.733 -44.538 1.00 80.51 327 TYR B CA 1
ATOM 7830 C C . TYR B 1 307 ? -27.669 -34.794 -45.457 1.00 80.79 327 TYR B C 1
ATOM 7831 O O . TYR B 1 307 ? -27.389 -33.654 -45.088 1.00 78.74 327 TYR B O 1
ATOM 7840 N N . ALA B 1 308 ? -27.341 -35.275 -46.657 1.00 78.50 328 ALA B N 1
ATOM 7841 C CA . ALA B 1 308 ? -26.581 -34.497 -47.635 1.00 76.64 328 ALA B CA 1
ATOM 7842 C C . ALA B 1 308 ? -27.294 -33.221 -48.082 1.00 75.15 328 ALA B C 1
ATOM 7843 O O . ALA B 1 308 ? -26.726 -32.127 -47.991 1.00 72.35 328 ALA B O 1
ATOM 7845 N N . SER B 1 309 ? -28.521 -33.355 -48.583 1.00 65.37 329 SER B N 1
ATOM 7846 C CA . SER B 1 309 ? -29.241 -32.187 -49.107 1.00 65.52 329 SER B CA 1
ATOM 7847 C C . SER B 1 309 ? -29.657 -31.214 -48.000 1.00 65.93 329 SER B C 1
ATOM 7848 O O . SER B 1 309 ? -29.569 -29.990 -48.184 1.00 57.65 329 SER B O 1
ATOM 7851 N N . SER B 1 310 ? -30.113 -31.753 -46.866 1.00 73.07 330 SER B N 1
ATOM 7852 C CA . SER B 1 310 ? -30.400 -30.932 -45.688 1.00 70.86 330 SER B CA 1
ATOM 7853 C C . SER B 1 310 ? -29.210 -30.022 -45.407 1.00 70.04 330 SER B C 1
ATOM 7854 O O . SER B 1 310 ? -29.349 -28.803 -45.378 1.00 71.01 330 SER B O 1
ATOM 7857 N N . GLN B 1 311 ? -28.040 -30.641 -45.241 1.00 69.93 331 GLN B N 1
ATOM 7858 C CA . GLN B 1 311 ? -26.771 -29.952 -44.984 1.00 63.17 331 GLN B CA 1
ATOM 7859 C C . GLN B 1 311 ? -26.390 -28.922 -46.048 1.00 54.04 331 GLN B C 1
ATOM 7860 O O . GLN B 1 311 ? -25.914 -27.835 -45.711 1.00 59.32 331 GLN B O 1
ATOM 7862 N N . ASN B 1 312 ? -26.573 -29.271 -47.322 1.00 46.59 332 ASN B N 1
ATOM 7863 C CA . ASN B 1 312 ? -26.211 -28.379 -48.408 1.00 48.84 332 ASN B CA 1
ATOM 7864 C C . ASN B 1 312 ? -26.981 -27.068 -48.270 1.00 61.53 332 ASN B C 1
ATOM 7865 O O . ASN B 1 312 ? -26.395 -25.980 -48.337 1.00 51.82 332 ASN B O 1
ATOM 7870 N N . GLY B 1 313 ? -28.292 -27.190 -48.053 1.00 58.37 333 GLY B N 1
ATOM 7871 C CA . GLY B 1 313 ? -29.145 -26.040 -47.827 1.00 52.98 333 GLY B CA 1
ATOM 7872 C C . GLY B 1 313 ? -28.936 -25.482 -46.437 1.00 53.51 333 GLY B C 1
ATOM 7873 O O . GLY B 1 313 ? -29.075 -24.279 -46.222 1.00 48.32 333 GLY B O 1
ATOM 7874 N N . TYR B 1 314 ? -28.578 -26.352 -45.492 1.00 54.16 334 TYR B N 1
ATOM 7875 C CA . TYR B 1 314 ? -28.348 -25.920 -44.115 1.00 58.70 334 TYR B CA 1
ATOM 7876 C C . TYR B 1 314 ? -27.156 -24.968 -44.007 1.00 60.47 334 TYR B C 1
ATOM 7877 O O . TYR B 1 314 ? -27.251 -23.916 -43.368 1.00 62.10 334 TYR B O 1
ATOM 7886 N N . LYS B 1 315 ? -26.042 -25.333 -44.639 1.00 52.77 335 LYS B N 1
ATOM 7887 C CA . LYS B 1 315 ? -24.826 -24.526 -44.541 1.00 54.89 335 LYS B CA 1
ATOM 7888 C C . LYS B 1 315 ? -24.969 -23.218 -45.316 1.00 45.31 335 LYS B C 1
ATOM 7889 O O . LYS B 1 315 ? -24.473 -22.176 -44.888 1.00 47.65 335 LYS B O 1
ATOM 7895 N N . ARG B 1 316 ? -25.641 -23.288 -46.462 1.00 46.89 336 ARG B N 1
ATOM 7896 C CA . ARG B 1 316 ? -25.940 -22.106 -47.253 1.00 53.99 336 ARG B CA 1
ATOM 7897 C C . ARG B 1 316 ? -26.602 -21.058 -46.363 1.00 55.50 336 ARG B C 1
ATOM 7898 O O . ARG B 1 316 ? -26.150 -19.903 -46.282 1.00 45.84 336 ARG B O 1
ATOM 7906 N N . ALA B 1 317 ? -27.648 -21.486 -45.663 1.00 53.66 337 ALA B N 1
ATOM 7907 C CA . ALA B 1 317 ? -28.398 -20.604 -44.784 1.00 52.09 337 ALA B CA 1
ATOM 7908 C C . ALA B 1 317 ? -27.497 -19.976 -43.724 1.00 54.98 337 ALA B C 1
ATOM 7909 O O . ALA B 1 317 ? -27.677 -18.810 -43.349 1.00 47.02 337 ALA B O 1
ATOM 7911 N N . GLN B 1 318 ? -26.515 -20.731 -43.246 1.00 52.57 338 GLN B N 1
ATOM 7912 C CA . GLN B 1 318 ? -25.587 -20.168 -42.267 1.00 56.51 338 GLN B CA 1
ATOM 7913 C C . GLN B 1 318 ? -24.672 -19.128 -42.918 1.00 47.98 338 GLN B C 1
ATOM 7914 O O . GLN B 1 318 ? -24.310 -18.121 -42.300 1.00 45.51 338 GLN B O 1
ATOM 7920 N N . GLY B 1 319 ? -24.293 -19.385 -44.166 1.00 47.36 339 GLY B N 1
ATOM 7921 C CA . GLY B 1 319 ? -23.470 -18.449 -44.914 1.00 51.38 339 GLY B CA 1
ATOM 7922 C C . GLY B 1 319 ? -24.211 -17.138 -45.139 1.00 45.89 339 GLY B C 1
ATOM 7923 O O . GLY B 1 319 ? -23.658 -16.058 -44.929 1.00 43.53 339 GLY B O 1
ATOM 7924 N N . ALA B 1 320 ? -25.473 -17.247 -45.556 1.00 47.71 340 ALA B N 1
ATOM 7925 C CA . ALA B 1 320 ? -26.326 -16.076 -45.771 1.00 51.49 340 ALA B CA 1
ATOM 7926 C C . ALA B 1 320 ? -26.444 -15.263 -44.494 1.00 50.76 340 ALA B C 1
ATOM 7927 O O . ALA B 1 320 ? -26.368 -14.035 -44.501 1.00 44.84 340 ALA B O 1
ATOM 7929 N N . ASN B 1 321 ? -26.606 -15.962 -43.384 1.00 51.12 341 ASN B N 1
ATOM 7930 C CA . ASN B 1 321 ? -26.773 -15.303 -42.108 1.00 47.57 341 ASN B CA 1
ATOM 7931 C C . ASN B 1 321 ? -25.514 -14.545 -41.692 1.00 49.00 341 ASN B C 1
ATOM 7932 O O . ASN B 1 321 ? -25.590 -13.474 -41.098 1.00 46.15 341 ASN B O 1
ATOM 7934 N N . TRP B 1 322 ? -24.347 -15.094 -42.020 1.00 45.09 342 TRP B N 1
ATOM 7935 C CA . TRP B 1 322 ? -23.095 -14.396 -41.755 1.00 47.58 342 TRP B CA 1
ATOM 7936 C C . TRP B 1 322 ? -23.005 -13.046 -42.492 1.00 42.78 342 TRP B C 1
ATOM 7937 O O . TRP B 1 322 ? -22.496 -12.063 -41.942 1.00 43.30 342 TRP B O 1
ATOM 7948 N N . ALA B 1 323 ? -23.503 -12.997 -43.728 1.00 43.12 343 ALA B N 1
ATOM 7949 C CA . ALA B 1 323 ? -23.418 -11.772 -44.543 1.00 43.11 343 ALA B CA 1
ATOM 7950 C C . ALA B 1 323 ? -24.313 -10.675 -43.995 1.00 49.50 343 ALA B C 1
ATOM 7951 O O . ALA B 1 323 ? -23.936 -9.504 -44.000 1.00 50.94 343 ALA B O 1
ATOM 7953 N N . ILE B 1 324 ? -25.503 -11.053 -43.533 1.00 50.70 344 ILE B N 1
ATOM 7954 C CA . ILE B 1 324 ? -26.384 -10.117 -42.849 1.00 45.67 344 ILE B CA 1
ATOM 7955 C C . ILE B 1 324 ? -25.675 -9.507 -41.648 1.00 50.78 344 ILE B C 1
ATOM 7956 O O . ILE B 1 324 ? -25.689 -8.292 -41.458 1.00 61.78 344 ILE B O 1
ATOM 7961 N N . ARG B 1 325 ? -25.013 -10.340 -40.858 1.00 50.84 345 ARG B N 1
ATOM 7962 C CA . ARG B 1 325 ? -24.410 -9.865 -39.617 1.00 55.11 345 ARG B CA 1
ATOM 7963 C C . ARG B 1 325 ? -23.086 -9.139 -39.815 1.00 53.66 345 ARG B C 1
ATOM 7964 O O . ARG B 1 325 ? -22.736 -8.265 -39.022 1.00 55.59 345 ARG B O 1
ATOM 7972 N N . ARG B 1 326 ? -22.350 -9.497 -40.861 1.00 51.46 346 ARG B N 1
ATOM 7973 C CA . ARG B 1 326 ? -20.978 -9.016 -41.018 1.00 52.54 346 ARG B CA 1
ATOM 7974 C C . ARG B 1 326 ? -20.712 -8.195 -42.283 1.00 47.10 346 ARG B C 1
ATOM 7975 O O . ARG B 1 326 ? -19.723 -7.461 -42.344 1.00 42.99 346 ARG B O 1
ATOM 7983 N N . ARG B 1 327 ? -21.540 -8.360 -43.310 1.00 44.70 347 ARG B N 1
ATOM 7984 C CA . ARG B 1 327 ? -21.251 -7.743 -44.607 1.00 49.31 347 ARG B CA 1
ATOM 7985 C C . ARG B 1 327 ? -22.244 -6.639 -44.847 1.00 49.15 347 ARG B C 1
ATOM 7986 O O . ARG B 1 327 ? -22.355 -6.117 -45.960 1.00 43.62 347 ARG B O 1
ATOM 7994 N N . SER B 1 328 ? -22.953 -6.306 -43.772 1.00 52.10 348 SER B N 1
ATOM 7995 C CA . SER B 1 328 ? -24.001 -5.296 -43.742 1.00 49.33 348 SER B CA 1
ATOM 7996 C C . SER B 1 328 ? -24.867 -5.313 -45.009 1.00 48.41 348 SER B C 1
ATOM 7997 O O . SER B 1 328 ? -25.030 -4.294 -45.699 1.00 41.51 348 SER B O 1
ATOM 8000 N N . LEU B 1 329 ? -25.428 -6.493 -45.289 1.00 41.65 349 LEU B N 1
ATOM 8001 C CA . LEU B 1 329 ? -26.285 -6.706 -46.446 1.00 41.49 349 LEU B CA 1
ATOM 8002 C C . LEU B 1 329 ? -27.516 -5.815 -46.436 1.00 42.22 349 LEU B C 1
ATOM 8003 O O . LEU B 1 329 ? -27.840 -5.201 -47.445 1.00 45.65 349 LEU B O 1
ATOM 8008 N N . ARG B 1 330 ? -28.213 -5.766 -45.307 1.00 42.42 350 ARG B N 1
ATOM 8009 C CA . ARG B 1 330 ? -29.441 -4.995 -45.232 1.00 45.30 350 ARG B CA 1
ATOM 8010 C C . ARG B 1 330 ? -29.196 -3.520 -45.564 1.00 42.39 350 ARG B C 1
ATOM 8011 O O . ARG B 1 330 ? -29.925 -2.933 -46.366 1.00 42.29 350 ARG B O 1
ATOM 8019 N N . GLU B 1 331 ? -28.172 -2.926 -44.961 1.00 42.29 351 GLU B N 1
ATOM 8020 C CA . GLU B 1 331 ? -27.952 -1.492 -45.145 1.00 47.21 351 GLU B CA 1
ATOM 8021 C C . GLU B 1 331 ? -27.479 -1.179 -46.570 1.00 41.06 351 GLU B C 1
ATOM 8022 O O . GLU B 1 331 ? -27.813 -0.122 -47.105 1.00 41.30 351 GLU B O 1
ATOM 8028 N N . ILE B 1 332 ? -26.778 -2.123 -47.202 1.00 40.70 352 ILE B N 1
ATOM 8029 C CA . ILE B 1 332 ? -26.409 -1.985 -48.609 1.00 40.24 352 ILE B CA 1
ATOM 8030 C C . ILE B 1 332 ? -27.640 -1.961 -49.526 1.00 40.33 352 ILE B C 1
ATOM 8031 O O . ILE B 1 332 ? -27.787 -1.062 -50.353 1.00 40.30 352 ILE B O 1
ATOM 8036 N N . LYS B 1 333 ? -28.551 -2.918 -49.364 1.00 41.92 353 LYS B N 1
ATOM 8037 C CA . LYS B 1 333 ? -29.798 -2.858 -50.116 1.00 40.63 353 LYS B CA 1
ATOM 8038 C C . LYS B 1 333 ? -30.618 -1.607 -49.758 1.00 41.14 353 LYS B C 1
ATOM 8039 O O . LYS B 1 333 ? -31.313 -1.052 -50.611 1.00 40.59 353 LYS B O 1
ATOM 8045 N N . LEU B 1 334 ? -30.554 -1.173 -48.501 1.00 41.40 354 LEU B N 1
ATOM 8046 C CA . LEU B 1 334 ? -31.291 0.021 -48.111 1.00 41.84 354 LEU B CA 1
ATOM 8047 C C . LEU B 1 334 ? -30.706 1.229 -48.840 1.00 41.35 354 LEU B C 1
ATOM 8048 O O . LEU B 1 334 ? -31.450 2.035 -49.378 1.00 41.41 354 LEU B O 1
ATOM 8053 N N . ALA B 1 335 ? -29.378 1.328 -48.875 1.00 40.90 355 ALA B N 1
ATOM 8054 C CA . ALA B 1 335 ? -28.707 2.414 -49.595 1.00 40.93 355 ALA B CA 1
ATOM 8055 C C . ALA B 1 335 ? -29.139 2.446 -51.057 1.00 40.75 355 ALA B C 1
ATOM 8056 O O . ALA B 1 335 ? -29.479 3.502 -51.596 1.00 40.93 355 ALA B O 1
ATOM 8058 N N . GLN B 1 336 ? -29.165 1.273 -51.683 1.00 40.39 356 GLN B N 1
ATOM 8059 C CA . GLN B 1 336 ? -29.515 1.183 -53.093 1.00 40.18 356 GLN B CA 1
ATOM 8060 C C . GLN B 1 336 ? -30.954 1.607 -53.363 1.00 42.73 356 GLN B C 1
ATOM 8061 O O . GLN B 1 336 ? -31.224 2.298 -54.341 1.00 46.09 356 GLN B O 1
ATOM 8067 N N . GLN B 1 337 ? -31.891 1.207 -52.518 1.00 40.69 357 GLN B N 1
ATOM 8068 C CA . GLN B 1 337 ? -33.262 1.605 -52.771 1.00 41.87 357 GLN B CA 1
ATOM 8069 C C . GLN B 1 337 ? -33.428 3.113 -52.476 1.00 42.80 357 GLN B C 1
ATOM 8070 O O . GLN B 1 337 ? -34.237 3.779 -53.101 1.00 44.09 357 GLN B O 1
ATOM 8076 N N . GLN B 1 338 ? -32.634 3.654 -51.556 1.00 42.56 358 GLN B N 1
ATOM 8077 C CA . GLN B 1 338 ? -32.748 5.086 -51.234 1.00 46.68 358 GLN B CA 1
ATOM 8078 C C . GLN B 1 338 ? -32.215 5.914 -52.396 1.00 43.20 358 GLN B C 1
ATOM 8079 O O . GLN B 1 338 ? -32.727 6.986 -52.700 1.00 54.01 358 GLN B O 1
ATOM 8085 N N . GLU B 1 339 ? -31.223 5.360 -53.083 1.00 41.96 359 GLU B N 1
ATOM 8086 C CA . GLU B 1 339 ? -30.673 5.954 -54.296 1.00 44.49 359 GLU B CA 1
ATOM 8087 C C . GLU B 1 339 ? -31.717 5.993 -55.430 1.00 46.12 359 GLU B C 1
ATOM 8088 O O . GLU B 1 339 ? -31.908 7.024 -56.092 1.00 44.72 359 GLU B O 1
ATOM 8094 N N . VAL B 1 340 ? -32.434 4.894 -55.653 1.00 43.29 360 VAL B N 1
ATOM 8095 C CA . VAL B 1 340 ? -33.451 4.949 -56.702 1.00 44.70 360 VAL B CA 1
ATOM 8096 C C . VAL B 1 340 ? -34.638 5.799 -56.221 1.00 49.64 360 VAL B C 1
ATOM 8097 O O . VAL B 1 340 ? -35.273 6.503 -57.019 1.00 47.84 360 VAL B O 1
ATOM 8101 N N . LEU B 1 341 ? -34.921 5.779 -54.921 1.00 52.99 361 LEU B N 1
ATOM 8102 C CA . LEU B 1 341 ? -35.983 6.646 -54.395 1.00 53.38 361 LEU B CA 1
ATOM 8103 C C . LEU B 1 341 ? -35.652 8.118 -54.664 1.00 48.63 361 LEU B C 1
ATOM 8104 O O . LEU B 1 341 ? -36.498 8.872 -55.150 1.00 51.88 361 LEU B O 1
ATOM 8109 N N . ALA B 1 342 ? -34.407 8.501 -54.388 1.00 47.46 362 ALA B N 1
ATOM 8110 C CA . ALA B 1 342 ? -33.959 9.887 -54.568 1.00 58.85 362 ALA B CA 1
ATOM 8111 C C . ALA B 1 342 ? -33.988 10.259 -56.043 1.00 56.23 362 ALA B C 1
ATOM 8112 O O . ALA B 1 342 ? -34.345 11.384 -56.400 1.00 56.19 362 ALA B O 1
ATOM 8114 N N . TRP B 1 343 ? -33.611 9.301 -56.891 1.00 50.11 363 TRP B N 1
ATOM 8115 C CA . TRP B 1 343 ? -33.666 9.469 -58.343 1.00 52.05 363 TRP B CA 1
ATOM 8116 C C . TRP B 1 343 ? -35.090 9.749 -58.819 1.00 59.01 363 TRP B C 1
ATOM 8117 O O . TRP B 1 343 ? -35.323 10.638 -59.643 1.00 60.97 363 TRP B O 1
ATOM 8128 N N . ALA B 1 344 ? -36.042 8.989 -58.290 1.00 64.61 364 ALA B N 1
ATOM 8129 C CA . ALA B 1 344 ? -37.446 9.166 -58.641 1.00 54.48 364 ALA B CA 1
ATOM 8130 C C . ALA B 1 344 ? -38.010 10.471 -58.083 1.00 60.20 364 ALA B C 1
ATOM 8131 O O . ALA B 1 344 ? -38.786 11.156 -58.761 1.00 59.31 364 ALA B O 1
ATOM 8133 N N . LYS B 1 345 ? -37.644 10.798 -56.842 1.00 64.40 365 LYS B N 1
ATOM 8134 C CA . LYS B 1 345 ? -38.121 12.030 -56.201 1.00 65.78 365 LYS B CA 1
ATOM 8135 C C . LYS B 1 345 ? -37.747 13.230 -57.045 1.00 59.53 365 LYS B C 1
ATOM 8136 O O . LYS B 1 345 ? -38.572 14.101 -57.310 1.00 66.82 365 LYS B O 1
ATOM 8139 N N . GLN B 1 346 ? -36.486 13.248 -57.469 1.00 65.73 366 GLN B N 1
ATOM 8140 C CA . GLN B 1 346 ? -35.942 14.313 -58.297 1.00 68.52 366 GLN B CA 1
ATOM 8141 C C . GLN B 1 346 ? -36.693 14.439 -59.617 1.00 70.86 366 GLN B C 1
ATOM 8142 O O . GLN B 1 346 ? -36.813 15.537 -60.160 1.00 71.87 366 GLN B O 1
ATOM 8148 N N . LYS B 1 347 ? -37.206 13.321 -60.129 1.00 63.25 367 LYS B N 1
ATOM 8149 C CA . LYS B 1 347 ? -37.921 13.337 -61.402 1.00 68.55 367 LYS B CA 1
ATOM 8150 C C . LYS B 1 347 ? -39.427 13.499 -61.221 1.00 74.98 367 LYS B C 1
ATOM 8151 O O . LYS B 1 347 ? -40.183 13.431 -62.185 1.00 73.44 367 LYS B O 1
ATOM 8157 N N . GLY B 1 348 ? -39.856 13.717 -59.982 1.00 76.24 368 GLY B N 1
ATOM 8158 C CA . GLY B 1 348 ? -41.266 13.896 -59.685 1.00 75.55 368 GLY B CA 1
ATOM 8159 C C . GLY B 1 348 ? -42.083 12.635 -59.900 1.00 73.81 368 GLY B C 1
ATOM 8160 O O . GLY B 1 348 ? -43.302 12.699 -60.061 1.00 73.36 368 GLY B O 1
ATOM 8161 N N . ILE B 1 349 ? -41.400 11.491 -59.913 1.00 70.30 369 ILE B N 1
ATOM 8162 C CA . ILE B 1 349 ? -42.043 10.185 -60.022 1.00 68.21 369 ILE B CA 1
ATOM 8163 C C . ILE B 1 349 ? -42.558 9.731 -58.662 1.00 71.01 369 ILE B C 1
ATOM 8164 O O . ILE B 1 349 ? -41.837 9.811 -57.672 1.00 72.19 369 ILE B O 1
ATOM 8169 N N . ALA B 1 350 ? -43.798 9.252 -58.614 1.00 72.61 370 ALA B N 1
ATOM 8170 C CA . ALA B 1 350 ? -44.419 8.856 -57.353 1.00 68.38 370 ALA B CA 1
ATOM 8171 C C . ALA B 1 350 ? -44.519 7.336 -57.202 1.00 67.85 370 ALA B C 1
ATOM 8172 O O . ALA B 1 350 ? -44.607 6.818 -56.085 1.00 71.45 370 ALA B O 1
ATOM 8174 N N . THR B 1 351 ? -44.492 6.620 -58.321 1.00 65.76 371 THR B N 1
ATOM 8175 C CA . THR B 1 351 ? -44.705 5.172 -58.291 1.00 65.03 371 THR B CA 1
ATOM 8176 C C . THR B 1 351 ? -43.645 4.432 -57.469 1.00 62.45 371 THR B C 1
ATOM 8177 O O . THR B 1 351 ? -43.947 3.442 -56.810 1.00 68.16 371 THR B O 1
ATOM 8181 N N . THR B 1 352 ? -42.412 4.923 -57.481 1.00 60.92 372 THR B N 1
ATOM 8182 C CA . THR B 1 352 ? -41.318 4.202 -56.836 1.00 54.53 372 THR B CA 1
ATOM 8183 C C . THR B 1 352 ? -41.446 4.148 -55.305 1.00 61.55 372 THR B C 1
ATOM 8184 O O . THR B 1 352 ? -41.287 3.080 -54.708 1.00 59.44 372 THR B O 1
ATOM 8188 N N . GLU B 1 353 ? -41.727 5.281 -54.662 1.00 59.55 373 GLU B N 1
ATOM 8189 C CA . GLU B 1 353 ? -41.945 5.251 -53.218 1.00 58.90 373 GLU B CA 1
ATOM 8190 C C . GLU B 1 353 ? -43.194 4.436 -52.890 1.00 59.07 373 GLU B C 1
ATOM 8191 O O . GLU B 1 353 ? -43.238 3.723 -51.889 1.00 56.49 373 GLU B O 1
ATOM 8197 N N . GLU B 1 354 ? -44.210 4.555 -53.738 1.00 60.87 374 GLU B N 1
ATOM 8198 C CA . GLU B 1 354 ? -45.416 3.742 -53.605 1.00 61.60 374 GLU B CA 1
ATOM 8199 C C . GLU B 1 354 ? -45.057 2.253 -53.694 1.00 61.87 374 GLU B C 1
ATOM 8200 O O . GLU B 1 354 ? -45.514 1.437 -52.890 1.00 59.67 374 GLU B O 1
ATOM 8203 N N . ALA B 1 355 ? -44.215 1.910 -54.663 1.00 57.71 375 ALA B N 1
ATOM 8204 C CA . ALA B 1 355 ? -43.793 0.528 -54.836 1.00 56.53 375 ALA B CA 1
ATOM 8205 C C . ALA B 1 355 ? -43.069 0.016 -53.593 1.00 54.96 375 ALA B C 1
ATOM 8206 O O . ALA B 1 355 ? -43.359 -1.081 -53.117 1.00 60.28 375 ALA B O 1
ATOM 8208 N N . VAL B 1 356 ? -42.137 0.806 -53.057 1.00 53.63 376 VAL B N 1
ATOM 8209 C CA . VAL B 1 356 ? -41.377 0.370 -51.884 1.00 54.47 376 VAL B CA 1
ATOM 8210 C C . VAL B 1 356 ? -42.307 0.238 -50.680 1.00 56.88 376 VAL B C 1
ATOM 8211 O O . VAL B 1 356 ? -42.186 -0.704 -49.893 1.00 56.33 376 VAL B O 1
ATOM 8215 N N . ARG B 1 357 ? -43.263 1.153 -50.556 1.00 55.70 377 ARG B N 1
ATOM 8216 C CA . ARG B 1 357 ? -44.176 1.098 -49.421 1.00 57.43 377 ARG B CA 1
ATOM 8217 C C . ARG B 1 357 ? -45.120 -0.109 -49.510 1.00 65.35 377 ARG B C 1
ATOM 8218 O O . ARG B 1 357 ? -45.424 -0.734 -48.492 1.00 66.97 377 ARG B O 1
ATOM 8226 N N . ALA B 1 358 ? -45.569 -0.449 -50.715 1.00 60.63 378 ALA B N 1
ATOM 8227 C CA . ALA B 1 358 ? -46.439 -1.613 -50.874 1.00 65.12 378 ALA B CA 1
ATOM 8228 C C . ALA B 1 358 ? -45.668 -2.906 -50.580 1.00 61.57 378 ALA B C 1
ATOM 8229 O O . ALA B 1 358 ? -46.190 -3.806 -49.927 1.00 62.61 378 ALA B O 1
ATOM 8231 N N . ILE B 1 359 ? -44.422 -2.992 -51.042 1.00 66.18 379 ILE B N 1
ATOM 8232 C CA . ILE B 1 359 ? -43.573 -4.130 -50.703 1.00 62.68 379 ILE B CA 1
ATOM 8233 C C . ILE B 1 359 ? -43.488 -4.302 -49.187 1.00 62.63 379 ILE B C 1
ATOM 8234 O O . ILE B 1 359 ? -43.707 -5.400 -48.672 1.00 60.19 379 ILE B O 1
ATOM 8239 N N . SER B 1 360 ? -43.179 -3.214 -48.481 1.00 59.15 380 SER B N 1
ATOM 8240 C CA . SER B 1 360 ? -43.117 -3.233 -47.019 1.00 60.23 380 SER B CA 1
ATOM 8241 C C . SER B 1 360 ? -44.417 -3.758 -46.446 1.00 66.30 380 SER B C 1
ATOM 8242 O O . SER B 1 360 ? -44.411 -4.635 -45.580 1.00 73.35 380 SER B O 1
ATOM 8245 N N . LYS B 1 361 ? -45.525 -3.222 -46.957 1.00 59.87 381 LYS B N 1
ATOM 8246 C CA . LYS B 1 361 ? -46.855 -3.579 -46.489 1.00 62.62 381 LYS B CA 1
ATOM 8247 C C . LYS B 1 361 ? -47.165 -5.060 -46.688 1.00 63.12 381 LYS B C 1
ATOM 8248 O O . LYS B 1 361 ? -47.659 -5.716 -45.776 1.00 75.28 381 LYS B O 1
ATOM 8250 N N . ALA B 1 362 ? -46.867 -5.593 -47.866 1.00 68.51 382 ALA B N 1
ATOM 8251 C CA . ALA B 1 362 ? -47.114 -7.008 -48.128 1.00 66.08 382 ALA B CA 1
ATOM 8252 C C . ALA B 1 362 ? -46.237 -7.905 -47.244 1.00 66.65 382 ALA B C 1
ATOM 8253 O O . ALA B 1 362 ? -46.697 -8.933 -46.746 1.00 69.04 382 ALA B O 1
ATOM 8255 N N . ILE B 1 363 ? -44.984 -7.510 -47.040 1.00 66.61 383 ILE B N 1
ATOM 8256 C CA . ILE B 1 363 ? -44.068 -8.271 -46.193 1.00 63.03 383 ILE B CA 1
ATOM 8257 C C . ILE B 1 363 ? -44.528 -8.266 -44.730 1.00 69.55 383 ILE B C 1
ATOM 8258 O O . ILE B 1 363 ? -44.501 -9.300 -44.060 1.00 75.58 383 ILE B O 1
ATOM 8263 N N . GLU B 1 364 ? -44.960 -7.107 -44.243 1.00 69.13 384 GLU B N 1
ATOM 8264 C CA . GLU B 1 364 ? -45.404 -6.984 -42.856 1.00 72.60 384 GLU B CA 1
ATOM 8265 C C . GLU B 1 364 ? -46.669 -7.805 -42.613 1.00 76.90 384 GLU B C 1
ATOM 8266 O O . GLU B 1 364 ? -46.886 -8.312 -41.512 1.00 84.67 384 GLU B O 1
ATOM 8272 N N . GLY B 1 365 ? -47.486 -7.953 -43.656 1.00 78.09 385 GLY B N 1
ATOM 8273 C CA . GLY B 1 365 ? -48.810 -8.546 -43.531 1.00 78.22 385 GLY B CA 1
ATOM 8274 C C . GLY B 1 365 ? -48.829 -10.048 -43.728 1.00 79.07 385 GLY B C 1
ATOM 8275 O O . GLY B 1 365 ? -49.637 -10.748 -43.126 1.00 71.36 385 GLY B O 1
ATOM 8276 N N . ARG B 1 366 ? -47.931 -10.547 -44.570 1.00 80.99 386 ARG B N 1
ATOM 8277 C CA . ARG B 1 366 ? -47.843 -11.978 -44.813 1.00 79.31 386 ARG B CA 1
ATOM 8278 C C . ARG B 1 366 ? -46.980 -12.674 -43.776 1.00 78.77 386 ARG B C 1
ATOM 8279 O O . ARG B 1 366 ? -46.735 -13.873 -43.886 1.00 79.93 386 ARG B O 1
ATOM 8287 N N . GLN B 1 367 ? -46.530 -11.925 -42.771 1.00 78.55 387 GLN B N 1
ATOM 8288 C CA . GLN B 1 367 ? -45.551 -12.431 -41.811 1.00 83.82 387 GLN B CA 1
ATOM 8289 C C . GLN B 1 367 ? -45.915 -13.786 -41.197 1.00 91.61 387 GLN B C 1
ATOM 8290 O O . GLN B 1 367 ? -45.090 -14.695 -41.180 1.00 92.70 387 GLN B O 1
ATOM 8296 N N . ASP B 1 368 ? -47.146 -13.925 -40.710 1.00 97.05 388 ASP B N 1
ATOM 8297 C CA . ASP B 1 368 ? -47.573 -15.163 -40.058 1.00 98.15 388 ASP B CA 1
ATOM 8298 C C . ASP B 1 368 ? -47.815 -16.298 -41.057 1.00 97.06 388 ASP B C 1
ATOM 8299 O O . ASP B 1 368 ? -47.520 -17.454 -40.768 1.00 102.96 388 ASP B O 1
ATOM 8304 N N . LEU B 1 369 ? -48.349 -15.967 -42.229 1.00 91.81 389 LEU B N 1
ATOM 8305 C CA . LEU B 1 369 ? -48.616 -16.967 -43.262 1.00 90.54 389 LEU B CA 1
ATOM 8306 C C . LEU B 1 369 ? -47.340 -17.570 -43.837 1.00 91.17 389 LEU B C 1
ATOM 8307 O O . LEU B 1 369 ? -47.250 -18.782 -44.038 1.00 90.26 389 LEU B O 1
ATOM 8312 N N . ARG B 1 370 ? -46.360 -16.718 -44.117 1.00 91.69 390 ARG B N 1
ATOM 8313 C CA . ARG B 1 370 ? -45.067 -17.186 -44.599 1.00 92.84 390 ARG B CA 1
ATOM 8314 C C . ARG B 1 370 ? -44.392 -18.046 -43.538 1.00 93.75 390 ARG B C 1
ATOM 8315 O O . ARG B 1 370 ? -43.748 -19.043 -43.860 1.00 90.61 390 ARG B O 1
ATOM 8323 N N . MET B 1 371 ? -44.544 -17.641 -42.278 1.00 99.99 391 MET B N 1
ATOM 8324 C CA . MET B 1 371 ? -44.081 -18.419 -41.133 1.00 106.67 391 MET B CA 1
ATOM 8325 C C . MET B 1 371 ? -44.489 -19.881 -41.255 1.00 107.04 391 MET B C 1
ATOM 8326 O O . MET B 1 371 ? -43.650 -20.775 -41.146 1.00 104.82 391 MET B O 1
ATOM 8331 N N . ARG B 1 372 ? -45.777 -20.114 -41.495 1.00 104.60 392 ARG B N 1
ATOM 8332 C CA . ARG B 1 372 ? -46.282 -21.466 -41.693 1.00 109.39 392 ARG B CA 1
ATOM 8333 C C . ARG B 1 372 ? -45.655 -22.147 -42.892 1.00 112.02 392 ARG B C 1
ATOM 8334 O O . ARG B 1 372 ? -45.016 -23.188 -42.766 1.00 119.24 392 ARG B O 1
ATOM 8342 N N . GLN B 1 373 ? -45.873 -21.552 -44.062 1.00 107.28 393 GLN B N 1
ATOM 8343 C CA . GLN B 1 373 ? -45.609 -22.215 -45.335 1.00 106.79 393 GLN B CA 1
ATOM 8344 C C . GLN B 1 373 ? -44.168 -22.706 -45.481 1.00 107.48 393 GLN B C 1
ATOM 8345 O O . GLN B 1 373 ? -43.900 -23.620 -46.257 1.00 107.85 393 GLN B O 1
ATOM 8351 N N . ARG B 1 374 ? -43.249 -22.106 -44.730 1.00 107.60 394 ARG B N 1
ATOM 8352 C CA . ARG B 1 374 ? -41.864 -22.566 -44.710 1.00 109.06 394 ARG B CA 1
ATOM 8353 C C . ARG B 1 374 ? -41.640 -23.516 -43.530 1.00 113.75 394 ARG B C 1
ATOM 8354 O O . ARG B 1 374 ? -40.860 -24.467 -43.628 1.00 116.00 394 ARG B O 1
ATOM 8362 N N . TYR B 1 375 ? -42.336 -23.269 -42.422 1.00 114.92 395 TYR B N 1
ATOM 8363 C CA . TYR B 1 375 ? -42.336 -24.210 -41.302 1.00 116.82 395 TYR B CA 1
ATOM 8364 C C . TYR B 1 375 ? -42.971 -25.524 -41.741 1.00 118.83 395 TYR B C 1
ATOM 8365 O O . TYR B 1 375 ? -42.541 -26.598 -41.328 1.00 119.32 395 TYR B O 1
ATOM 8374 N N . LEU B 1 376 ? -43.992 -25.424 -42.590 1.00 120.00 396 LEU B N 1
ATOM 8375 C CA . LEU B 1 376 ? -44.692 -26.593 -43.114 1.00 121.81 396 LEU B CA 1
ATOM 8376 C C . LEU B 1 376 ? -43.903 -27.240 -44.250 1.00 123.17 396 LEU B C 1
ATOM 8377 O O . LEU B 1 376 ? -44.005 -28.445 -44.470 1.00 122.98 396 LEU B O 1
ATOM 8382 N N . LEU B 1 377 ? -43.107 -26.439 -44.954 1.00 122.97 397 LEU B N 1
ATOM 8383 C CA . LEU B 1 377 ? -42.391 -26.907 -46.141 1.00 122.12 397 LEU B CA 1
ATOM 8384 C C . LEU B 1 377 ? -41.239 -27.851 -45.809 1.00 125.16 397 LEU B C 1
ATOM 8385 O O . LEU B 1 377 ? -40.898 -28.728 -46.603 1.00 126.52 397 LEU B O 1
ATOM 8390 N N . GLU B 1 378 ? -40.613 -27.661 -44.653 1.00 125.17 398 GLU B N 1
ATOM 8391 C CA . GLU B 1 378 ? -39.493 -28.519 -44.277 1.00 128.41 398 GLU B CA 1
ATOM 8392 C C . GLU B 1 378 ? -39.495 -28.918 -42.815 1.00 131.15 398 GLU B C 1
ATOM 8393 O O . GLU B 1 378 ? -38.544 -29.526 -42.332 1.00 133.24 398 GLU B O 1
ATOM 8399 N N . GLY B 1 379 ? -40.562 -28.579 -42.107 1.00 131.42 399 GLY B N 1
ATOM 8400 C CA . GLY B 1 379 ? -40.767 -29.143 -40.791 1.00 133.21 399 GLY B CA 1
ATOM 8401 C C . GLY B 1 379 ? -41.293 -30.549 -40.994 1.00 134.09 399 GLY B C 1
ATOM 8402 O O . GLY B 1 379 ? -41.012 -31.452 -40.208 1.00 135.68 399 GLY B O 1
ATOM 8403 N N . ILE B 1 380 ? -42.041 -30.730 -42.079 1.00 132.16 400 ILE B N 1
ATOM 8404 C CA . ILE B 1 380 ? -42.686 -32.003 -42.361 1.00 133.41 400 ILE B CA 1
ATOM 8405 C C . ILE B 1 380 ? -42.756 -32.348 -43.852 1.00 131.84 400 ILE B C 1
ATOM 8406 O O . ILE B 1 380 ? -42.662 -33.518 -44.218 1.00 132.40 400 ILE B O 1
ATOM 8408 N N . LEU B 1 381 ? -42.916 -31.340 -44.708 1.00 131.01 401 LEU B N 1
ATOM 8409 C CA . LEU B 1 381 ? -43.215 -31.586 -46.124 1.00 131.35 401 LEU B CA 1
ATOM 8410 C C . LEU B 1 381 ? -42.094 -32.288 -46.894 1.00 133.52 401 LEU B C 1
ATOM 8411 O O . LEU B 1 381 ? -42.366 -33.078 -47.796 1.00 135.94 401 LEU B O 1
ATOM 8413 N N . MET B 1 382 ? -40.843 -32.003 -46.555 1.00 131.65 402 MET B N 1
ATOM 8414 C CA . MET B 1 382 ? -39.733 -32.735 -47.153 1.00 132.57 402 MET B CA 1
ATOM 8415 C C . MET B 1 382 ? -39.020 -33.536 -46.060 1.00 134.63 402 MET B C 1
ATOM 8416 O O . MET B 1 382 ? -38.250 -34.458 -46.341 1.00 134.76 402 MET B O 1
ATOM 8421 N N . GLY B 1 383 ? -39.314 -33.195 -44.808 1.00 135.67 403 GLY B N 1
ATOM 8422 C CA . GLY B 1 383 ? -38.724 -33.867 -43.662 1.00 138.57 403 GLY B CA 1
ATOM 8423 C C . GLY B 1 383 ? -39.401 -35.166 -43.243 1.00 141.72 403 GLY B C 1
ATOM 8424 O O . GLY B 1 383 ? -38.833 -35.941 -42.471 1.00 144.02 403 GLY B O 1
ATOM 8425 N N . ILE B 1 384 ? -40.619 -35.396 -43.734 1.00 141.42 404 ILE B N 1
ATOM 8426 C CA . ILE B 1 384 ? -41.331 -36.659 -43.505 1.00 142.39 404 ILE B CA 1
ATOM 8427 C C . ILE B 1 384 ? -41.723 -37.271 -44.851 1.00 140.57 404 ILE B C 1
ATOM 8428 O O . ILE B 1 384 ? -42.513 -36.693 -45.599 1.00 137.03 404 ILE B O 1
ATOM 8433 N N . GLU B 1 385 ? -41.175 -38.449 -45.144 1.00 142.40 405 GLU B N 1
ATOM 8434 C CA . GLU B 1 385 ? -41.132 -38.959 -46.515 1.00 140.09 405 GLU B CA 1
ATOM 8435 C C . GLU B 1 385 ? -42.489 -39.356 -47.105 1.00 140.89 405 GLU B C 1
ATOM 8436 O O . GLU B 1 385 ? -42.759 -39.063 -48.271 1.00 139.60 405 GLU B O 1
ATOM 8440 N N . MET B 1 386 ? -43.344 -40.015 -46.328 1.00 141.90 406 MET B N 1
ATOM 8441 C CA . MET B 1 386 ? -44.618 -40.458 -46.888 1.00 142.91 406 MET B CA 1
ATOM 8442 C C . MET B 1 386 ? -45.733 -39.439 -46.648 1.00 140.98 406 MET B C 1
ATOM 8443 O O . MET B 1 386 ? -46.866 -39.791 -46.320 1.00 140.97 406 MET B O 1
ATOM 8448 N N . SER B 1 387 ? -45.403 -38.167 -46.845 1.00 140.14 407 SER B N 1
ATOM 8449 C CA . SER B 1 387 ? -46.415 -37.124 -46.956 1.00 141.22 407 SER B CA 1
ATOM 8450 C C . SER B 1 387 ? -47.055 -37.203 -48.345 1.00 141.81 407 SER B C 1
ATOM 8451 O O . SER B 1 387 ? -47.972 -36.443 -48.664 1.00 139.45 407 SER B O 1
ATOM 8454 N N . ASN B 1 388 ? -46.555 -38.129 -49.163 1.00 143.46 408 ASN B N 1
ATOM 8455 C CA . ASN B 1 388 ? -47.135 -38.430 -50.468 1.00 140.84 408 ASN B CA 1
ATOM 8456 C C . ASN B 1 388 ? -47.476 -39.919 -50.627 1.00 139.72 408 ASN B C 1
ATOM 8457 O O . ASN B 1 388 ? -47.078 -40.554 -51.604 1.00 137.02 408 ASN B O 1
ATOM 8462 N N . ALA B 1 389 ? -48.200 -40.473 -49.659 1.00 140.45 409 ALA B N 1
ATOM 8463 C CA . ALA B 1 389 ? -48.743 -41.823 -49.784 1.00 144.24 409 ALA B CA 1
ATOM 8464 C C . ALA B 1 389 ? -49.861 -41.811 -50.831 1.00 145.21 409 ALA B C 1
ATOM 8465 O O . ALA B 1 389 ? -50.466 -40.765 -51.072 1.00 145.42 409 ALA B O 1
ATOM 8467 N N . PRO B 1 390 ? -50.129 -42.962 -51.476 1.00 143.42 410 PRO B N 1
ATOM 8468 C CA . PRO B 1 390 ? -51.135 -42.974 -52.551 1.00 142.29 410 PRO B CA 1
ATOM 8469 C C . PRO B 1 390 ? -52.560 -42.681 -52.073 1.00 143.40 410 PRO B C 1
ATOM 8470 O O . PRO B 1 390 ? -52.845 -42.791 -50.881 1.00 145.43 410 PRO B O 1
ATOM 8474 N N . ALA B 1 391 ? -53.434 -42.308 -53.006 1.00 142.96 411 ALA B N 1
ATOM 8475 C CA . ALA B 1 391 ? -54.826 -41.992 -52.691 1.00 143.08 411 ALA B CA 1
ATOM 8476 C C . ALA B 1 391 ? -55.774 -42.631 -53.708 1.00 144.81 411 ALA B C 1
ATOM 8477 O O . ALA B 1 391 ? -55.431 -42.786 -54.880 1.00 143.85 411 ALA B O 1
ATOM 8479 N N . ALA B 1 392 ? -56.973 -42.984 -53.254 1.00 145.82 412 ALA B N 1
ATOM 8480 C CA . ALA B 1 392 ? -57.934 -43.717 -54.079 1.00 146.62 412 ALA B CA 1
ATOM 8481 C C . ALA B 1 392 ? -58.403 -42.945 -55.316 1.00 145.46 412 ALA B C 1
ATOM 8482 O O . ALA B 1 392 ? -58.705 -41.755 -55.240 1.00 143.38 412 ALA B O 1
ATOM 8484 N N . ASP B 1 393 ? -58.450 -43.624 -56.457 1.00 148.40 413 ASP B N 1
ATOM 8485 C CA . ASP B 1 393 ? -59.201 -43.116 -57.597 1.00 146.57 413 ASP B CA 1
ATOM 8486 C C . ASP B 1 393 ? -60.535 -43.852 -57.638 1.00 149.38 413 ASP B C 1
ATOM 8487 O O . ASP B 1 393 ? -61.493 -43.383 -58.258 1.00 149.25 413 ASP B O 1
ATOM 8489 N N . SER B 1 394 ? -60.563 -45.003 -56.958 1.00 152.52 414 SER B N 1
ATOM 8490 C CA . SER B 1 394 ? -61.740 -45.866 -56.824 1.00 152.21 414 SER B CA 1
ATOM 8491 C C . SER B 1 394 ? -63.027 -45.079 -56.619 1.00 156.33 414 SER B C 1
ATOM 8492 O O . SER B 1 394 ? -63.522 -44.944 -55.498 1.00 159.46 414 SER B O 1
ATOM 8494 N N . ASP B 1 395 ? -63.543 -44.582 -57.740 1.00 156.31 415 ASP B N 1
ATOM 8495 C CA . ASP B 1 395 ? -64.693 -43.691 -57.823 1.00 153.63 415 ASP B CA 1
ATOM 8496 C C . ASP B 1 395 ? -64.765 -43.194 -59.264 1.00 151.47 415 ASP B C 1
ATOM 8497 O O . ASP B 1 395 ? -63.889 -43.503 -60.080 1.00 150.09 415 ASP B O 1
ATOM 8499 N N . LEU B 1 410 ? -58.612 -49.113 -58.068 1.00 154.91 430 LEU B N 1
ATOM 8500 C CA . LEU B 1 410 ? -57.791 -50.283 -57.775 1.00 157.38 430 LEU B CA 1
ATOM 8501 C C . LEU B 1 410 ? -56.559 -50.349 -58.683 1.00 157.44 430 LEU B C 1
ATOM 8502 O O . LEU B 1 410 ? -55.490 -50.806 -58.271 1.00 157.53 430 LEU B O 1
ATOM 8504 N N . GLN B 1 411 ? -56.718 -49.863 -59.911 1.00 157.31 431 GLN B N 1
ATOM 8505 C CA . GLN B 1 411 ? -55.715 -50.028 -60.961 1.00 155.91 431 GLN B CA 1
ATOM 8506 C C . GLN B 1 411 ? -54.405 -49.243 -60.756 1.00 151.23 431 GLN B C 1
ATOM 8507 O O . GLN B 1 411 ? -53.389 -49.600 -61.358 1.00 149.87 431 GLN B O 1
ATOM 8509 N N . SER B 1 412 ? -54.425 -48.221 -59.893 1.00 147.38 432 SER B N 1
ATOM 8510 C CA . SER B 1 412 ? -53.281 -47.325 -59.679 1.00 146.90 432 SER B CA 1
ATOM 8511 C C . SER B 1 412 ? -53.053 -46.812 -58.245 1.00 144.95 432 SER B C 1
ATOM 8512 O O . SER B 1 412 ? -52.439 -45.758 -58.089 1.00 141.40 432 SER B O 1
ATOM 8515 N N . ILE B 1 413 ? -53.578 -47.483 -57.215 1.00 150.03 433 ILE B N 1
ATOM 8516 C CA . ILE B 1 413 ? -52.977 -47.334 -55.882 1.00 150.80 433 ILE B CA 1
ATOM 8517 C C . ILE B 1 413 ? -51.879 -48.398 -55.862 1.00 154.79 433 ILE B C 1
ATOM 8518 O O . ILE B 1 413 ? -50.850 -48.265 -55.194 1.00 155.40 433 ILE B O 1
ATOM 8523 N N . ARG B 1 414 ? -52.095 -49.436 -56.666 1.00 153.19 434 ARG B N 1
ATOM 8524 C CA . ARG B 1 414 ? -51.041 -50.392 -56.993 1.00 153.16 434 ARG B CA 1
ATOM 8525 C C . ARG B 1 414 ? -49.937 -49.679 -57.783 1.00 153.57 434 ARG B C 1
ATOM 8526 O O . ARG B 1 414 ? -48.760 -49.737 -57.423 1.00 155.71 434 ARG B O 1
ATOM 8528 N N . LYS B 1 415 ? -50.335 -48.960 -58.831 1.00 150.42 435 LYS B N 1
ATOM 8529 C CA . LYS B 1 415 ? -49.378 -48.301 -59.724 1.00 146.93 435 LYS B CA 1
ATOM 8530 C C . LYS B 1 415 ? -48.821 -46.984 -59.170 1.00 144.14 435 LYS B C 1
ATOM 8531 O O . LYS B 1 415 ? -48.049 -46.298 -59.846 1.00 142.64 435 LYS B O 1
ATOM 8533 N N . GLN B 1 416 ? -49.204 -46.636 -57.943 1.00 144.31 436 GLN B N 1
ATOM 8534 C CA . GLN B 1 416 ? -48.705 -45.421 -57.302 1.00 137.36 436 GLN B CA 1
ATOM 8535 C C . GLN B 1 416 ? -47.877 -45.722 -56.055 1.00 139.25 436 GLN B C 1
ATOM 8536 O O . GLN B 1 416 ? -46.958 -44.975 -55.725 1.00 137.37 436 GLN B O 1
ATOM 8538 N N . PHE B 1 417 ? -48.209 -46.807 -55.358 1.00 142.49 437 PHE B N 1
ATOM 8539 C CA . PHE B 1 417 ? -47.486 -47.173 -54.143 1.00 142.65 437 PHE B CA 1
ATOM 8540 C C . PHE B 1 417 ? -46.087 -47.659 -54.479 1.00 144.23 437 PHE B C 1
ATOM 8541 O O . PHE B 1 417 ? -45.183 -47.594 -53.647 1.00 145.38 437 PHE B O 1
ATOM 8549 N N . GLU B 1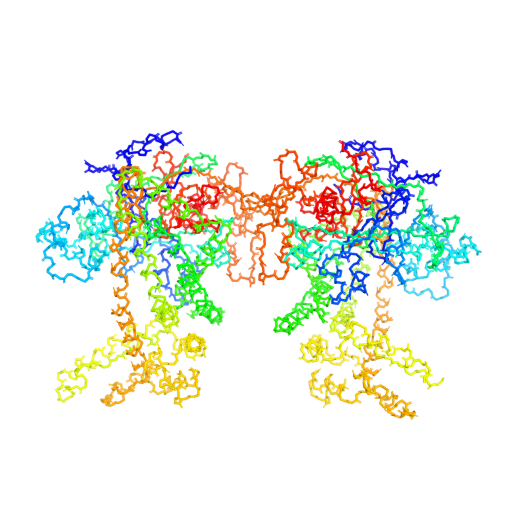 418 ? -45.913 -48.138 -55.708 1.00 146.01 438 GLU B N 1
ATOM 8550 C CA . GLU B 1 418 ? -44.599 -48.541 -56.196 1.00 146.20 438 GLU B CA 1
ATOM 8551 C C . GLU B 1 418 ? -43.688 -47.320 -56.348 1.00 141.99 438 GLU B C 1
ATOM 8552 O O . GLU B 1 418 ? -42.474 -47.457 -56.497 1.00 141.05 438 GLU B O 1
ATOM 8554 N N . ALA B 1 419 ? -44.287 -46.130 -56.310 1.00 137.57 439 ALA B N 1
ATOM 8555 C CA . ALA B 1 419 ? -43.541 -44.873 -56.319 1.00 137.43 439 ALA B CA 1
ATOM 8556 C C . ALA B 1 419 ? -43.375 -44.319 -54.900 1.00 139.25 439 ALA B C 1
ATOM 8557 O O . ALA B 1 419 ? -42.506 -43.484 -54.648 1.00 134.43 439 ALA B O 1
ATOM 8559 N N . PHE B 1 420 ? -44.218 -44.786 -53.980 1.00 143.71 440 PHE B N 1
ATOM 8560 C CA . PHE B 1 420 ? -44.131 -44.390 -52.575 1.00 139.92 440 PHE B CA 1
ATOM 8561 C C . PHE B 1 420 ? -43.071 -45.216 -51.847 1.00 141.12 440 PHE B C 1
ATOM 8562 O O . PHE B 1 420 ? -42.118 -44.667 -51.293 1.00 139.42 440 PHE B O 1
ATOM 8564 N N . PHE B 1 421 ? -43.248 -46.535 -51.849 1.00 142.90 441 PHE B N 1
ATOM 8565 C CA . PHE B 1 421 ? -42.238 -47.450 -51.326 1.00 143.28 441 PHE B CA 1
ATOM 8566 C C . PHE B 1 421 ? -41.331 -47.924 -52.463 1.00 144.22 441 PHE B C 1
ATOM 8567 O O . PHE B 1 421 ? -41.535 -49.004 -53.021 1.00 145.62 441 PHE B O 1
ATOM 8569 N N . ASN B 1 422 ? -40.333 -47.108 -52.802 1.00 142.50 442 ASN B N 1
ATOM 8570 C CA . ASN B 1 422 ? -39.449 -47.394 -53.934 1.00 142.04 442 ASN B CA 1
ATOM 8571 C C . ASN B 1 422 ? -38.065 -47.922 -53.525 1.00 146.13 442 ASN B C 1
ATOM 8572 O O . ASN B 1 422 ? -37.904 -48.494 -52.445 1.00 149.76 442 ASN B O 1
ATOM 8577 N N . LYS B 1 423 ? -37.078 -47.741 -54.402 1.00 147.09 443 LYS B N 1
ATOM 8578 C CA . LYS B 1 423 ? -35.726 -48.259 -54.177 1.00 146.06 443 LYS B CA 1
ATOM 8579 C C . LYS B 1 423 ? -34.898 -47.344 -53.274 1.00 144.04 443 LYS B C 1
ATOM 8580 O O . LYS B 1 423 ? -33.781 -47.694 -52.882 1.00 145.52 443 LYS B O 1
ATOM 8582 N N . ASP B 1 424 ? -35.453 -46.175 -52.952 1.00 140.62 444 ASP B N 1
ATOM 8583 C CA . ASP B 1 424 ? -34.804 -45.217 -52.053 1.00 139.94 444 ASP B CA 1
ATOM 8584 C C . ASP B 1 424 ? -35.559 -45.060 -50.726 1.00 142.15 444 ASP B C 1
ATOM 8585 O O . ASP B 1 424 ? -34.975 -44.670 -49.705 1.00 142.41 444 ASP B O 1
ATOM 8590 N N . TYR B 1 425 ? -36.855 -45.369 -50.751 1.00 143.41 445 TYR B N 1
ATOM 8591 C CA . TYR B 1 425 ? -37.734 -45.118 -49.614 1.00 141.94 445 TYR B CA 1
ATOM 8592 C C . TYR B 1 425 ? -37.625 -46.234 -48.581 1.00 144.79 445 TYR B C 1
ATOM 8593 O O . TYR B 1 425 ? -37.354 -47.407 -48.892 1.00 143.30 445 TYR B O 1
ATOM 8595 N N . SER B 1 426 ? -37.822 -45.862 -47.327 1.00 143.85 446 SER B N 1
ATOM 8596 C CA . SER B 1 426 ? -37.671 -46.835 -46.256 1.00 148.12 446 SER B CA 1
ATOM 8597 C C . SER B 1 426 ? -38.588 -46.584 -45.064 1.00 153.11 446 SER B C 1
ATOM 8598 O O . SER B 1 426 ? -38.207 -45.863 -44.154 1.00 152.13 446 SER B O 1
ATOM 8601 N N . PRO B 1 427 ? -39.783 -47.214 -45.076 1.00 157.03 447 PRO B N 1
ATOM 8602 C CA . PRO B 1 427 ? -40.612 -47.475 -43.907 1.00 156.94 447 PRO B CA 1
ATOM 8603 C C . PRO B 1 427 ? -39.786 -47.957 -42.744 1.00 158.45 447 PRO B C 1
ATOM 8604 O O . PRO B 1 427 ? -39.965 -47.434 -41.657 1.00 156.38 447 PRO B O 1
ATOM 8608 N N . GLU B 1 428 ? -38.942 -48.958 -42.993 1.00 162.56 448 GLU B N 1
ATOM 8609 C CA . GLU B 1 428 ? -38.156 -49.670 -41.971 1.00 166.11 448 GLU B CA 1
ATOM 8610 C C . GLU B 1 428 ? -37.700 -48.844 -40.751 1.00 165.90 448 GLU B C 1
ATOM 8611 O O . GLU B 1 428 ? -38.009 -49.175 -39.597 1.00 169.36 448 GLU B O 1
ATOM 8613 N N . VAL B 1 429 ? -36.957 -47.776 -41.009 1.00 161.42 449 VAL B N 1
ATOM 8614 C CA . VAL B 1 429 ? -36.461 -46.915 -39.954 1.00 158.46 449 VAL B CA 1
ATOM 8615 C C . VAL B 1 429 ? -36.662 -45.484 -40.451 1.00 155.16 449 VAL B C 1
ATOM 8616 O O . VAL B 1 429 ? -37.071 -45.303 -41.596 1.00 152.91 449 VAL B O 1
ATOM 8620 N N . GLU B 1 430 ? -36.356 -44.507 -39.592 1.00 155.97 450 GLU B N 1
ATOM 8621 C CA . GLU B 1 430 ? -36.771 -43.098 -39.660 1.00 149.25 450 GLU B CA 1
ATOM 8622 C C . GLU B 1 430 ? -38.057 -42.985 -38.860 1.00 149.51 450 GLU B C 1
ATOM 8623 O O . GLU B 1 430 ? -38.739 -41.967 -38.897 1.00 145.82 450 GLU B O 1
ATOM 8625 N N . LYS B 1 431 ? -38.373 -44.048 -38.127 1.00 155.46 451 LYS B N 1
ATOM 8626 C CA . LYS B 1 431 ? -39.554 -44.073 -37.277 1.00 154.86 451 LYS B CA 1
ATOM 8627 C C . LYS B 1 431 ? -39.211 -43.652 -35.848 1.00 157.07 451 LYS B C 1
ATOM 8628 O O . LYS B 1 431 ? -38.516 -44.371 -35.125 1.00 155.85 451 LYS B O 1
ATOM 8631 N N . ASP B 1 432 ? -39.691 -42.466 -35.473 1.00 159.21 452 ASP B N 1
ATOM 8632 C CA . ASP B 1 432 ? -39.512 -41.881 -34.138 1.00 159.27 452 ASP B CA 1
ATOM 8633 C C . ASP B 1 432 ? -38.055 -41.593 -33.786 1.00 159.28 452 ASP B C 1
ATOM 8634 O O . ASP B 1 432 ? -37.724 -41.283 -32.639 1.00 161.86 452 ASP B O 1
ATOM 8639 N N . GLN B 1 433 ? -37.188 -41.698 -34.782 1.00 154.94 453 GLN B N 1
ATOM 8640 C CA . GLN B 1 433 ? -35.871 -41.108 -34.688 1.00 152.67 453 GLN B CA 1
ATOM 8641 C C . GLN B 1 433 ? -35.966 -39.763 -35.392 1.00 154.15 453 GLN B C 1
ATOM 8642 O O . GLN B 1 433 ? -35.479 -38.750 -34.892 1.00 156.65 453 GLN B O 1
ATOM 8644 N N . LEU B 1 434 ? -36.633 -39.760 -36.545 1.00 153.11 454 LEU B N 1
ATOM 8645 C CA . LEU B 1 434 ? -36.759 -38.557 -37.362 1.00 148.32 454 LEU B CA 1
ATOM 8646 C C . LEU B 1 434 ? -38.213 -38.210 -37.684 1.00 147.91 454 LEU B C 1
ATOM 8647 O O . LEU B 1 434 ? -38.560 -37.033 -37.770 1.00 144.98 454 LEU B O 1
ATOM 8649 N N . ALA B 1 435 ? -39.057 -39.224 -37.870 1.00 151.29 455 ALA B N 1
ATOM 8650 C CA . ALA B 1 435 ? -40.472 -38.987 -38.163 1.00 149.79 455 ALA B CA 1
ATOM 8651 C C . ALA B 1 435 ? -41.121 -38.200 -37.035 1.00 148.76 455 ALA B C 1
ATOM 8652 O O . ALA B 1 435 ? -41.731 -37.155 -37.265 1.00 144.72 455 ALA B O 1
ATOM 8654 N N . ILE B 1 436 ? -40.978 -38.707 -35.814 1.00 150.78 456 ILE B N 1
ATOM 8655 C CA . ILE B 1 436 ? -41.442 -37.992 -34.633 1.00 148.75 456 ILE B CA 1
ATOM 8656 C C . ILE B 1 436 ? -40.651 -36.702 -34.452 1.00 145.35 456 ILE B C 1
ATOM 8657 O O . ILE B 1 436 ? -41.171 -35.706 -33.947 1.00 140.70 456 ILE B O 1
ATOM 8659 N N . ALA B 1 437 ? -39.392 -36.728 -34.878 1.00 146.48 457 ALA B N 1
ATOM 8660 C CA . ALA B 1 437 ? -38.498 -35.591 -34.696 1.00 143.64 457 ALA B CA 1
ATOM 8661 C C . ALA B 1 437 ? -38.791 -34.460 -35.672 1.00 140.19 457 ALA B C 1
ATOM 8662 O O . ALA B 1 437 ? -38.553 -33.301 -35.358 1.00 137.47 457 ALA B O 1
ATOM 8664 N N . LEU B 1 438 ? -39.290 -34.788 -36.860 1.00 142.29 458 LEU B N 1
ATOM 8665 C CA . LEU B 1 438 ? -39.651 -33.752 -37.826 1.00 140.77 458 LEU B CA 1
ATOM 8666 C C . LEU B 1 438 ? -40.939 -33.064 -37.380 1.00 140.71 458 LEU B C 1
ATOM 8667 O O . LEU B 1 438 ? -41.075 -31.841 -37.490 1.00 133.85 458 LEU B O 1
ATOM 8669 N N . LEU B 1 439 ? -41.874 -33.865 -36.868 1.00 145.97 459 LEU B N 1
ATOM 8670 C CA . LEU B 1 439 ? -43.060 -33.348 -36.193 1.00 141.98 459 LEU B CA 1
ATOM 8671 C C . LEU B 1 439 ? -42.632 -32.478 -35.017 1.00 145.28 459 LEU B C 1
ATOM 8672 O O . LEU B 1 439 ? -43.254 -31.452 -34.741 1.00 144.85 459 LEU B O 1
ATOM 8674 N N . THR B 1 440 ? -41.569 -32.910 -34.336 1.00 148.17 460 THR B N 1
ATOM 8675 C CA . THR B 1 440 ? -40.864 -32.102 -33.338 1.00 145.16 460 THR B CA 1
ATOM 8676 C C . THR B 1 440 ? -41.785 -31.390 -32.365 1.00 144.42 460 THR B C 1
ATOM 8677 O O . THR B 1 440 ? -42.768 -31.950 -31.879 1.00 143.67 460 THR B O 1
ATOM 8679 N N . ARG B 1 441 ? -41.437 -30.137 -32.098 1.00 143.58 461 ARG B N 1
ATOM 8680 C CA . ARG B 1 441 ? -42.303 -29.205 -31.403 1.00 140.84 461 ARG B CA 1
ATOM 8681 C C . ARG B 1 441 ? -42.545 -28.033 -32.358 1.00 139.74 461 ARG B C 1
ATOM 8682 O O . ARG B 1 441 ? -42.670 -26.875 -31.947 1.00 139.92 461 ARG B O 1
ATOM 8690 N N . TYR B 1 442 ? -42.556 -28.374 -33.649 1.00 135.19 462 TYR B N 1
ATOM 8691 C CA . TYR B 1 442 ? -43.221 -27.604 -34.698 1.00 129.09 462 TYR B CA 1
ATOM 8692 C C . TYR B 1 442 ? -44.492 -26.960 -34.155 1.00 130.60 462 TYR B C 1
ATOM 8693 O O . TYR B 1 442 ? -44.722 -25.766 -34.339 1.00 125.68 462 TYR B O 1
ATOM 8702 N N . ALA B 1 443 ? -45.300 -27.767 -33.467 1.00 134.77 463 ALA B N 1
ATOM 8703 C CA . ALA B 1 443 ? -46.621 -27.353 -32.993 1.00 137.45 463 ALA B CA 1
ATOM 8704 C C . ALA B 1 443 ? -46.554 -26.375 -31.818 1.00 140.00 463 ALA B C 1
ATOM 8705 O O . ALA B 1 443 ? -47.580 -25.829 -31.395 1.00 140.80 463 ALA B O 1
ATOM 8707 N N . GLU B 1 444 ? -45.350 -26.162 -31.290 1.00 140.17 464 GLU B N 1
ATOM 8708 C CA . GLU B 1 444 ? -45.125 -25.136 -30.274 1.00 138.10 464 GLU B CA 1
ATOM 8709 C C . GLU B 1 444 ? -44.991 -23.775 -30.950 1.00 133.65 464 GLU B C 1
ATOM 8710 O O . GLU B 1 444 ? -45.620 -22.798 -30.537 1.00 134.21 464 GLU B O 1
ATOM 8712 N N . ARG B 1 445 ? -44.177 -23.723 -32.001 1.00 130.65 465 ARG B N 1
ATOM 8713 C CA . ARG B 1 445 ? -44.017 -22.506 -32.791 1.00 126.49 465 ARG B CA 1
ATOM 8714 C C . ARG B 1 445 ? -45.253 -22.242 -33.654 1.00 126.10 465 ARG B C 1
ATOM 8715 O O . ARG B 1 445 ? -45.602 -21.091 -33.911 1.00 125.49 465 ARG B O 1
ATOM 8717 N N . ILE B 1 446 ? -45.904 -23.315 -34.099 1.00 126.22 466 ILE B N 1
ATOM 8718 C CA . ILE B 1 446 ? -47.139 -23.220 -34.880 1.00 126.54 466 ILE B CA 1
ATOM 8719 C C . ILE B 1 446 ? -48.295 -23.867 -34.120 1.00 131.54 466 ILE B C 1
ATOM 8720 O O . ILE B 1 446 ? -48.423 -25.090 -34.129 1.00 137.10 466 ILE B O 1
ATOM 8725 N N . PRO B 1 447 ? -49.153 -23.053 -33.480 1.00 128.64 467 PRO B N 1
ATOM 8726 C CA . PRO B 1 447 ? -50.149 -23.612 -32.555 1.00 128.73 467 PRO B CA 1
ATOM 8727 C C . PRO B 1 447 ? -51.051 -24.641 -33.232 1.00 131.26 467 PRO B C 1
ATOM 8728 O O . PRO B 1 447 ? -51.378 -24.464 -34.404 1.00 130.51 467 PRO B O 1
ATOM 8732 N N . ALA B 1 448 ? -51.425 -25.699 -32.514 1.00 132.70 468 ALA B N 1
ATOM 8733 C CA . ALA B 1 448 ? -52.248 -26.774 -33.074 1.00 134.18 468 ALA B CA 1
ATOM 8734 C C . ALA B 1 448 ? -53.532 -26.237 -33.708 1.00 133.40 468 ALA B C 1
ATOM 8735 O O . ALA B 1 448 ? -54.130 -26.884 -34.571 1.00 133.29 468 ALA B O 1
ATOM 8737 N N . GLU B 1 449 ? -53.951 -25.059 -33.253 1.00 131.57 469 GLU B N 1
ATOM 8738 C CA . GLU B 1 449 ? -54.953 -24.248 -33.934 1.00 129.71 469 GLU B CA 1
ATOM 8739 C C . GLU B 1 449 ? -54.635 -24.124 -35.424 1.00 127.20 469 GLU B C 1
ATOM 8740 O O . GLU B 1 449 ? -55.530 -24.159 -36.271 1.00 125.35 469 GLU B O 1
ATOM 8746 N N . LYS B 1 450 ? -53.346 -24.022 -35.733 1.00 125.83 470 LYS B N 1
ATOM 8747 C CA . LYS B 1 450 ? -52.898 -23.618 -37.054 1.00 122.50 470 LYS B CA 1
ATOM 8748 C C . LYS B 1 450 ? -52.223 -24.760 -37.810 1.00 125.60 470 LYS B C 1
ATOM 8749 O O . LYS B 1 450 ? -51.479 -24.523 -38.763 1.00 124.34 470 LYS B O 1
ATOM 8755 N N . GLN B 1 451 ? -52.483 -25.994 -37.376 1.00 127.75 471 GLN B N 1
ATOM 8756 C CA . GLN B 1 451 ? -51.914 -27.193 -38.001 1.00 126.41 471 GLN B CA 1
ATOM 8757 C C . GLN B 1 451 ? -52.956 -27.849 -38.917 1.00 129.15 471 GLN B C 1
ATOM 8758 O O . GLN B 1 451 ? -54.142 -27.560 -38.792 1.00 134.06 471 GLN B O 1
ATOM 8760 N N . PRO B 1 452 ? -52.524 -28.726 -39.847 1.00 129.90 472 PRO B N 1
ATOM 8761 C CA . PRO B 1 452 ? -53.480 -29.284 -40.817 1.00 131.64 472 PRO B CA 1
ATOM 8762 C C . PRO B 1 452 ? -54.399 -30.369 -40.256 1.00 133.33 472 PRO B C 1
ATOM 8763 O O . PRO B 1 452 ? -54.166 -30.884 -39.140 1.00 136.75 472 PRO B O 1
ATOM 8767 N N . ILE B 1 453 ? -55.456 -30.692 -41.024 1.00 133.67 473 ILE B N 1
ATOM 8768 C CA . ILE B 1 453 ? -56.586 -31.573 -40.550 1.00 136.15 473 ILE B CA 1
ATOM 8769 C C . ILE B 1 453 ? -56.089 -32.888 -39.965 1.00 133.49 473 ILE B C 1
ATOM 8770 O O . ILE B 1 453 ? -55.969 -33.035 -38.755 1.00 131.93 473 ILE B O 1
ATOM 8775 N N . GLU B 1 457 ? -55.505 -32.281 -34.892 1.00 138.85 477 GLU B N 1
ATOM 8776 C CA . GLU B 1 457 ? -56.407 -32.938 -33.948 1.00 147.23 477 GLU B CA 1
ATOM 8777 C C . GLU B 1 457 ? -55.840 -34.267 -33.458 1.00 151.17 477 GLU B C 1
ATOM 8778 O O . GLU B 1 457 ? -56.220 -34.762 -32.396 1.00 151.36 477 GLU B O 1
ATOM 8780 N N . GLY B 1 458 ? -54.929 -34.840 -34.239 1.00 151.13 478 GLY B N 1
ATOM 8781 C CA . GLY B 1 458 ? -54.342 -36.126 -33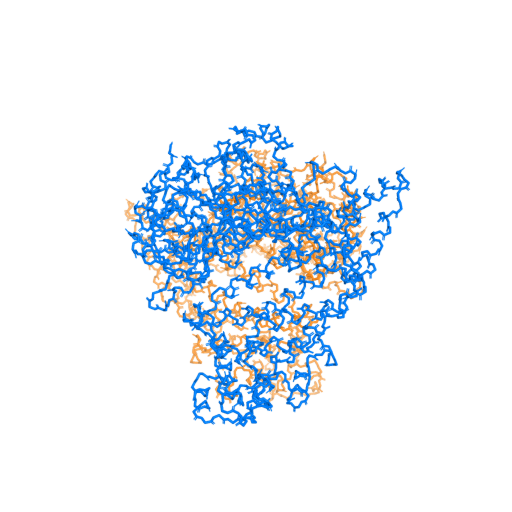.909 1.00 153.69 478 GLY B CA 1
ATOM 8782 C C . GLY B 1 458 ? -53.383 -36.052 -32.739 1.00 154.60 478 GLY B C 1
ATOM 8783 O O . GLY B 1 458 ? -53.296 -36.983 -31.938 1.00 155.06 478 GLY B O 1
ATOM 8784 N N . ILE B 1 459 ? -52.664 -34.938 -32.638 1.00 152.38 479 ILE B N 1
ATOM 8785 C CA . ILE B 1 459 ? -51.744 -34.711 -31.527 1.00 152.32 479 ILE B CA 1
ATOM 8786 C C . ILE B 1 459 ? -52.495 -34.482 -30.214 1.00 156.66 479 ILE B C 1
ATOM 8787 O O . ILE B 1 459 ? -51.886 -34.385 -29.148 1.00 160.01 479 ILE B O 1
ATOM 8789 N N . ALA B 1 460 ? -53.820 -34.397 -30.296 1.00 154.17 480 ALA B N 1
ATOM 8790 C CA . ALA B 1 460 ? -54.648 -34.177 -29.119 1.00 154.02 480 ALA B CA 1
ATOM 8791 C C . ALA B 1 460 ? -55.288 -35.477 -28.642 1.00 159.54 480 ALA B C 1
ATOM 8792 O O . ALA B 1 460 ? -55.824 -35.540 -27.537 1.00 161.82 480 ALA B O 1
ATOM 8794 N N . GLU B 1 461 ? -55.224 -36.514 -29.472 1.00 160.30 481 GLU B N 1
ATOM 8795 C CA . GLU B 1 461 ? -55.892 -37.774 -29.161 1.00 164.40 481 GLU B CA 1
ATOM 8796 C C . GLU B 1 461 ? -54.926 -38.899 -28.773 1.00 167.02 481 GLU B C 1
ATOM 8797 O O . GLU B 1 461 ? -55.132 -39.558 -27.751 1.00 170.25 481 GLU B O 1
ATOM 8803 N N . TYR B 1 462 ? -53.876 -39.121 -29.564 1.00 163.53 482 TYR B N 1
ATOM 8804 C CA . TYR B 1 462 ? -52.901 -40.161 -29.230 1.00 166.28 482 TYR B CA 1
ATOM 8805 C C . TYR B 1 462 ? -51.781 -39.648 -28.323 1.00 168.11 482 TYR B C 1
ATOM 8806 O O . TYR B 1 462 ? -50.788 -40.342 -28.098 1.00 170.57 482 TYR B O 1
ATOM 8815 N N . GLY B 1 463 ? -51.947 -38.435 -27.805 1.00 168.03 483 GLY B N 1
ATOM 8816 C CA . GLY B 1 463 ? -50.989 -37.862 -26.875 1.00 167.84 483 GLY B CA 1
ATOM 8817 C C . GLY B 1 463 ? -49.913 -36.998 -27.512 1.00 163.47 483 GLY B C 1
ATOM 8818 O O . GLY B 1 463 ? -50.027 -35.772 -27.556 1.00 161.39 483 GLY B O 1
ATOM 8819 N N . SER B 1 464 ? -48.857 -37.637 -28.000 1.00 160.96 484 SER B N 1
ATOM 8820 C CA . SER B 1 464 ? -47.730 -36.909 -28.562 1.00 154.74 484 SER B CA 1
ATOM 8821 C C . SER B 1 464 ? -47.717 -36.991 -30.082 1.00 153.20 484 SER B C 1
ATOM 8822 O O . SER B 1 464 ? -48.530 -37.694 -30.684 1.00 153.33 484 SER B O 1
ATOM 8825 N N . ALA B 1 465 ? -46.786 -36.266 -30.695 1.00 150.55 485 ALA B N 1
ATOM 8826 C CA . ALA B 1 465 ? -46.590 -36.315 -32.138 1.00 148.28 485 ALA B CA 1
ATOM 8827 C C . ALA B 1 465 ? -45.807 -37.569 -32.519 1.00 150.47 485 ALA B C 1
ATOM 8828 O O . ALA B 1 465 ? -45.614 -37.863 -33.700 1.00 149.77 485 ALA B O 1
ATOM 8830 N N . LYS B 1 466 ? -45.350 -38.296 -31.505 1.00 152.87 486 LYS B N 1
ATOM 8831 C CA . LYS B 1 466 ? -44.674 -39.569 -31.706 1.00 154.92 486 LYS B CA 1
ATOM 8832 C C . LYS B 1 466 ? -45.665 -40.728 -31.597 1.00 157.27 486 LYS B C 1
ATOM 8833 O O . LYS B 1 466 ? -45.682 -41.624 -32.439 1.00 154.73 486 LYS B O 1
ATOM 8835 N N . ALA B 1 467 ? -46.498 -40.699 -30.560 1.00 160.42 487 ALA B N 1
ATOM 8836 C CA . ALA B 1 467 ? -47.478 -41.757 -30.336 1.00 162.79 487 ALA B CA 1
ATOM 8837 C C . ALA B 1 467 ? -48.651 -41.637 -31.309 1.00 162.94 487 ALA B C 1
ATOM 8838 O O . ALA B 1 467 ? -49.502 -42.527 -31.385 1.00 165.33 487 ALA B O 1
ATOM 8840 N N . TYR B 1 468 ? -48.690 -40.529 -32.046 1.00 159.63 488 TYR B N 1
ATOM 8841 C CA . TYR B 1 468 ? -49.654 -40.346 -33.128 1.00 158.38 488 TYR B CA 1
ATOM 8842 C C . TYR B 1 468 ? -49.059 -40.830 -34.446 1.00 156.85 488 TYR B C 1
ATOM 8843 O O . TYR B 1 468 ? -49.665 -41.633 -35.155 1.00 156.32 488 TYR B O 1
ATOM 8852 N N . VAL B 1 469 ? -47.857 -40.351 -34.755 1.00 157.13 489 VAL B N 1
ATOM 8853 C CA . VAL B 1 469 ? -47.222 -40.634 -36.040 1.00 156.12 489 VAL B CA 1
ATOM 8854 C C . VAL B 1 469 ? -46.629 -42.042 -36.128 1.00 160.49 489 VAL B C 1
ATOM 8855 O O . VAL B 1 469 ? -46.324 -42.516 -37.221 1.00 162.50 489 VAL B O 1
ATOM 8857 N N . GLU B 1 470 ? -46.461 -42.711 -34.990 1.00 161.02 490 GLU B N 1
ATOM 8858 C CA . GLU B 1 470 ? -45.933 -44.075 -34.997 1.00 162.17 490 GLU B CA 1
ATOM 8859 C C . GLU B 1 470 ? -47.065 -45.087 -34.911 1.00 166.19 490 GLU B C 1
ATOM 8860 O O . GLU B 1 470 ? -46.869 -46.281 -35.150 1.00 169.43 490 GLU B O 1
ATOM 8862 N N . MET B 1 471 ? -48.249 -44.598 -34.559 1.00 164.62 491 MET B N 1
ATOM 8863 C CA . MET B 1 471 ? -49.437 -45.434 -34.481 1.00 167.70 491 MET B CA 1
ATOM 8864 C C . MET B 1 471 ? -49.861 -45.828 -35.889 1.00 167.17 491 MET B C 1
ATOM 8865 O O . MET B 1 471 ? -50.466 -46.883 -36.105 1.00 168.12 491 MET B O 1
ATOM 8868 N N . ILE B 1 472 ? -49.512 -44.971 -36.844 1.00 164.28 492 ILE B N 1
ATOM 8869 C CA . ILE B 1 472 ? -49.831 -45.189 -38.249 1.00 162.33 492 ILE B CA 1
ATOM 8870 C C . ILE B 1 472 ? -49.157 -46.441 -38.825 1.00 165.44 492 ILE B C 1
ATOM 8871 O O . ILE B 1 472 ? -49.765 -47.164 -39.617 1.00 168.06 492 ILE B O 1
ATOM 8876 N N . PHE B 1 473 ? -47.923 -46.709 -38.398 1.00 164.85 493 PHE B N 1
ATOM 8877 C CA . PHE B 1 473 ? -47.146 -47.852 -38.884 1.00 164.21 493 PHE B CA 1
ATOM 8878 C C . PHE B 1 473 ? -47.897 -49.184 -38.799 1.00 169.06 493 PHE B C 1
ATOM 8879 O O . PHE B 1 473 ? -47.859 -49.985 -39.731 1.00 169.34 493 PHE B O 1
ATOM 8881 N N . ASP B 1 474 ? -48.580 -49.421 -37.684 1.00 170.76 494 ASP B N 1
ATOM 8882 C CA . ASP B 1 474 ? -49.338 -50.656 -37.520 1.00 174.52 494 ASP B CA 1
ATOM 8883 C C . ASP B 1 474 ? -50.694 -50.573 -38.214 1.00 174.61 494 ASP B C 1
ATOM 8884 O O . ASP B 1 474 ? -51.122 -51.523 -38.870 1.00 179.21 494 ASP B O 1
ATOM 8886 N N . LYS B 1 475 ? -51.358 -49.428 -38.079 1.00 169.36 495 LYS B N 1
ATOM 8887 C CA . LYS B 1 475 ? -52.730 -49.275 -38.558 1.00 167.88 495 LYS B CA 1
ATOM 8888 C C . LYS B 1 475 ? -52.838 -49.148 -40.079 1.00 166.20 495 LYS B C 1
ATOM 8889 O O . LYS B 1 475 ? -53.770 -49.680 -40.679 1.00 168.26 495 LYS B O 1
ATOM 8891 N N . SER B 1 476 ? -51.890 -48.451 -40.700 1.00 162.88 496 SER B N 1
ATOM 8892 C CA . SER B 1 476 ? -51.933 -48.226 -42.144 1.00 160.73 496 SER B CA 1
ATOM 8893 C C . SER B 1 476 ? -51.388 -49.435 -42.909 1.00 161.27 496 SER B C 1
ATOM 8894 O O . SER B 1 476 ? -50.405 -50.051 -42.499 1.00 161.73 496 SER B O 1
ATOM 8897 N N . ILE B 1 477 ? -52.039 -49.777 -44.016 1.00 160.75 497 ILE B N 1
ATOM 8898 C CA . ILE B 1 477 ? -51.581 -50.872 -44.863 1.00 163.31 497 ILE B CA 1
ATOM 8899 C C . ILE B 1 477 ? -50.365 -50.459 -45.688 1.00 162.48 497 ILE B C 1
ATOM 8900 O O . ILE B 1 477 ? -49.664 -51.308 -46.244 1.00 163.21 497 ILE B O 1
ATOM 8902 N N . TYR B 1 478 ? -50.123 -49.151 -45.762 1.00 160.76 498 TYR B N 1
ATOM 8903 C CA . TYR B 1 478 ? -49.028 -48.600 -46.558 1.00 156.87 498 TYR B CA 1
ATOM 8904 C C . TYR B 1 478 ? -47.747 -48.451 -45.743 1.00 154.58 498 TYR B C 1
ATOM 8905 O O . TYR B 1 478 ? -46.964 -47.530 -45.962 1.00 150.35 498 TYR B O 1
ATOM 8907 N N . ALA B 1 479 ? -47.544 -49.361 -44.798 1.00 158.18 499 ALA B N 1
ATOM 8908 C CA . ALA B 1 479 ? -46.318 -49.379 -44.022 1.00 158.48 499 ALA B CA 1
ATOM 8909 C C . ALA B 1 479 ? -45.310 -50.328 -44.659 1.00 161.75 499 ALA B C 1
ATOM 8910 O O . ALA B 1 479 ? -44.210 -49.915 -45.004 1.00 158.22 499 ALA B O 1
ATOM 8912 N N . SER B 1 480 ? -45.694 -51.592 -44.829 1.00 167.61 500 SER B N 1
ATOM 8913 C CA . SER B 1 480 ? -44.785 -52.613 -45.354 1.00 168.21 500 SER B CA 1
ATOM 8914 C C . SER B 1 480 ? -44.965 -52.859 -46.851 1.00 168.08 500 SER B C 1
ATOM 8915 O O . SER B 1 480 ? -45.840 -52.271 -47.489 1.00 169.80 500 SER B O 1
ATOM 8918 N N . ARG B 1 481 ? -44.128 -53.734 -47.402 1.00 166.64 501 ARG B N 1
ATOM 8919 C CA . ARG B 1 481 ? -44.293 -54.194 -48.776 1.00 165.47 501 ARG B CA 1
ATOM 8920 C C . ARG B 1 481 ? -45.140 -55.459 -48.773 1.00 169.58 501 ARG B C 1
ATOM 8921 O O . ARG B 1 481 ? -45.875 -55.739 -49.721 1.00 168.83 501 ARG B O 1
ATOM 8923 N N . GLU B 1 482 ? -45.033 -56.214 -47.686 1.00 173.58 502 GLU B N 1
ATOM 8924 C CA . GLU B 1 482 ? -45.765 -57.462 -47.534 1.00 176.25 502 GLU B CA 1
ATOM 8925 C C . GLU B 1 482 ? -47.264 -57.220 -47.411 1.00 176.78 502 GLU B C 1
ATOM 8926 O O . GLU B 1 482 ? -48.064 -57.909 -48.043 1.00 177.23 502 GLU B O 1
ATOM 8928 N N . ARG B 1 483 ? -47.641 -56.232 -46.606 1.00 177.91 503 ARG B N 1
ATOM 8929 C CA . ARG B 1 483 ? -49.050 -55.998 -46.303 1.00 180.31 503 ARG B CA 1
ATOM 8930 C C . ARG B 1 483 ? -49.836 -55.443 -47.489 1.00 179.51 503 ARG B C 1
ATOM 8931 O O . ARG B 1 483 ? -51.052 -55.632 -47.573 1.00 182.02 503 ARG B O 1
ATOM 8939 N N . PHE B 1 484 ? -49.142 -54.766 -48.402 1.00 173.72 504 PHE B N 1
ATOM 8940 C CA . PHE B 1 484 ? -49.775 -54.219 -49.600 1.00 169.76 504 PHE B CA 1
ATOM 8941 C C . PHE B 1 484 ? -50.395 -55.330 -50.447 1.00 173.73 504 PHE B C 1
ATOM 8942 O O . PHE B 1 484 ? -51.570 -55.262 -50.814 1.00 174.13 504 PHE B O 1
ATOM 8944 N N . GLU B 1 485 ? -49.602 -56.355 -50.745 1.00 176.64 505 GLU B N 1
ATOM 8945 C CA . GLU B 1 485 ? -50.090 -57.500 -51.502 1.00 178.90 505 GLU B CA 1
ATOM 8946 C C . GLU B 1 485 ? -50.486 -58.651 -50.578 1.00 182.61 505 GLU B C 1
ATOM 8947 O O . GLU B 1 485 ? -50.649 -59.783 -51.029 1.00 187.98 505 GLU B O 1
ATOM 8949 N N . GLU B 1 486 ? -50.636 -58.361 -49.287 1.00 182.55 506 GLU B N 1
ATOM 8950 C CA . GLU B 1 486 ? -51.102 -59.364 -48.331 1.00 188.81 506 GLU B CA 1
ATOM 8951 C C . GLU B 1 486 ? -52.595 -59.597 -48.507 1.00 191.35 506 GLU B C 1
ATOM 8952 O O . GLU B 1 486 ? -53.057 -60.738 -48.593 1.00 193.30 506 GLU B O 1
ATOM 8954 N N . PHE B 1 487 ? -53.341 -58.498 -48.549 1.00 189.10 507 PHE B N 1
ATOM 8955 C CA . PHE B 1 487 ? -54.766 -58.543 -48.838 1.00 190.10 507 PHE B CA 1
ATOM 8956 C C . PHE B 1 487 ? -55.047 -57.851 -50.169 1.00 186.47 507 PHE B C 1
ATOM 8957 O O . PHE B 1 487 ? -55.861 -56.931 -50.248 1.00 182.99 507 PHE B O 1
ATOM 8959 N N . MET B 1 488 ? -54.351 -58.295 -51.211 1.00 186.23 508 MET B N 1
ATOM 8960 C CA . MET B 1 488 ? -54.611 -57.826 -52.566 1.00 181.09 508 MET B CA 1
ATOM 8961 C C . MET B 1 488 ? -55.793 -58.587 -53.157 1.00 186.61 508 MET B C 1
ATOM 8962 O O . MET B 1 488 ? -56.191 -58.341 -54.296 1.00 186.85 508 MET B O 1
ATOM 8964 N N . LYS B 1 489 ? -56.346 -59.510 -52.369 1.00 189.25 509 LYS B N 1
ATOM 8965 C CA . LYS B 1 489 ? -57.479 -60.332 -52.787 1.00 190.31 509 LYS B CA 1
ATOM 8966 C C . LYS B 1 489 ? -58.787 -59.549 -52.909 1.00 189.97 509 LYS B C 1
ATOM 8967 O O . LYS B 1 489 ? -59.623 -59.876 -53.752 1.00 191.03 509 LYS B O 1
ATOM 8970 N N . ASN B 1 490 ? -58.972 -58.525 -52.077 1.00 187.41 510 ASN B N 1
ATOM 8971 C CA . ASN B 1 490 ? -60.251 -57.817 -52.051 1.00 186.50 510 ASN B CA 1
ATOM 8972 C C . ASN B 1 490 ? -60.201 -56.340 -51.628 1.00 184.24 510 ASN B C 1
ATOM 8973 O O . ASN B 1 490 ? -59.282 -55.914 -50.921 1.00 182.10 510 ASN B O 1
ATOM 8975 N N . PRO B 1 491 ? -61.183 -55.551 -52.112 1.00 183.67 511 PRO B N 1
ATOM 8976 C CA . PRO B 1 491 ? -61.551 -54.173 -51.741 1.00 178.85 511 PRO B CA 1
ATOM 8977 C C . PRO B 1 491 ? -61.992 -53.985 -50.285 1.00 179.36 511 PRO B C 1
ATOM 8978 O O . PRO B 1 491 ? -63.187 -54.095 -49.995 1.00 182.06 511 PRO B O 1
ATOM 8982 N N . ASP B 1 492 ? -61.051 -53.728 -49.384 1.00 176.85 512 ASP B N 1
ATOM 8983 C CA . ASP B 1 492 ? -61.407 -53.266 -48.049 1.00 177.41 512 ASP B CA 1
ATOM 8984 C C . ASP B 1 492 ? -61.581 -51.754 -48.122 1.00 175.95 512 ASP B C 1
ATOM 8985 O O . ASP B 1 492 ? -60.822 -51.001 -47.511 1.00 174.66 512 ASP B O 1
ATOM 8987 N N . ARG B 1 493 ? -62.587 -51.323 -48.882 1.00 176.26 513 ARG B N 1
ATOM 8988 C CA . ARG B 1 493 ? -62.779 -49.912 -49.220 1.00 171.95 513 ARG B CA 1
ATOM 8989 C C . ARG B 1 493 ? -63.074 -49.041 -48.002 1.00 172.68 513 ARG B C 1
ATOM 8990 O O . ARG B 1 493 ? -62.572 -47.920 -47.896 1.00 167.36 513 ARG B O 1
ATOM 8992 N N . ASP B 1 494 ? -63.884 -49.562 -47.084 1.00 177.73 514 ASP B N 1
ATOM 8993 C CA . ASP B 1 494 ? -64.197 -48.855 -45.845 1.00 177.79 514 ASP B CA 1
ATOM 8994 C C . ASP B 1 494 ? -62.950 -48.706 -44.971 1.00 178.78 514 ASP B C 1
ATOM 8995 O O . ASP B 1 494 ? -62.929 -47.911 -44.029 1.00 180.11 514 ASP B O 1
ATOM 8997 N N . ARG B 1 495 ? -61.915 -49.476 -45.296 1.00 178.31 515 ARG B N 1
ATOM 8998 C CA . ARG B 1 495 ? -60.635 -49.403 -44.602 1.00 172.83 515 ARG B CA 1
ATOM 8999 C C . ARG B 1 495 ? -59.612 -48.626 -45.424 1.00 165.24 515 ARG B C 1
ATOM 9000 O O . ARG B 1 495 ? -58.759 -47.932 -44.873 1.00 162.83 515 ARG B O 1
ATOM 9002 N N . LEU B 1 496 ? -59.700 -48.747 -46.745 1.00 162.98 516 LEU B N 1
ATOM 9003 C CA . LEU B 1 496 ? -58.778 -48.056 -47.639 1.00 158.19 516 LEU B CA 1
ATOM 9004 C C . LEU B 1 496 ? -59.055 -46.556 -47.659 1.00 158.43 516 LEU B C 1
ATOM 9005 O O . LEU B 1 496 ? -58.134 -45.742 -47.765 1.00 154.17 516 LEU B O 1
ATOM 9007 N N . LEU B 1 497 ? -60.330 -46.197 -47.547 1.00 160.90 517 LEU B N 1
ATOM 9008 C CA . LEU B 1 497 ? -60.745 -44.802 -47.639 1.00 156.91 517 LEU B CA 1
ATOM 9009 C C . LEU B 1 497 ? -60.348 -43.981 -46.410 1.00 155.26 517 LEU B C 1
ATOM 9010 O O . LEU B 1 497 ? -60.085 -42.782 -46.516 1.00 147.47 517 LEU B O 1
ATOM 9012 N N . ARG B 1 498 ? -60.295 -44.630 -45.250 1.00 159.65 518 ARG B N 1
ATOM 9013 C CA . ARG B 1 498 ? -60.142 -43.918 -43.981 1.00 158.47 518 ARG B CA 1
ATOM 9014 C C . ARG B 1 498 ? -58.749 -44.044 -43.354 1.00 156.60 518 ARG B C 1
ATOM 9015 O O . ARG B 1 498 ? -58.548 -43.648 -42.206 1.00 156.30 518 ARG B O 1
ATOM 9017 N N . ASP B 1 499 ? -57.800 -44.593 -44.108 1.00 154.69 519 ASP B N 1
ATOM 9018 C CA . ASP B 1 499 ? -56.425 -44.781 -43.642 1.00 157.55 519 ASP B CA 1
ATOM 9019 C C . ASP B 1 499 ? -55.797 -43.451 -43.201 1.00 156.95 519 ASP B C 1
ATOM 9020 O O . ASP B 1 499 ? -55.733 -42.505 -43.990 1.00 151.62 519 ASP B O 1
ATOM 9025 N N . PRO B 1 500 ? -55.332 -43.377 -41.938 1.00 158.52 520 PRO B N 1
ATOM 9026 C CA . PRO B 1 500 ? -54.653 -42.188 -41.399 1.00 154.33 520 PRO B CA 1
ATOM 9027 C C . PRO B 1 500 ? -53.423 -41.750 -42.205 1.00 150.97 520 PRO B C 1
ATOM 9028 O O . PRO B 1 500 ? -53.124 -40.557 -42.261 1.00 146.60 520 PRO B O 1
ATOM 9032 N N . MET B 1 501 ? -52.728 -42.710 -42.811 1.00 153.51 521 MET B N 1
ATOM 9033 C CA . MET B 1 501 ? -51.514 -42.437 -43.576 1.00 151.97 521 MET B CA 1
ATOM 9034 C C . MET B 1 501 ? -51.778 -41.528 -44.769 1.00 150.48 521 MET B C 1
ATOM 9035 O O . MET B 1 501 ? -51.112 -40.506 -44.945 1.00 146.58 521 MET B O 1
ATOM 9037 N N . SER B 1 502 ? -52.752 -41.913 -45.586 1.00 152.04 522 SER B N 1
ATOM 9038 C CA . SER B 1 502 ? -53.153 -41.121 -46.740 1.00 149.74 522 SER B CA 1
ATOM 9039 C C . SER B 1 502 ? -54.067 -39.985 -46.288 1.00 151.54 522 SER B C 1
ATOM 9040 O O . SER B 1 502 ? -54.480 -39.148 -47.092 1.00 151.29 522 SER B O 1
ATOM 9043 N N . ARG B 1 503 ? -54.389 -39.973 -44.996 1.00 152.17 523 ARG B N 1
ATOM 9044 C CA . ARG B 1 503 ? -55.101 -38.851 -44.400 1.00 147.38 523 ARG B CA 1
ATOM 9045 C C . ARG B 1 503 ? -54.093 -37.779 -43.992 1.00 144.34 523 ARG B C 1
ATOM 9046 O O . ARG B 1 503 ? -54.277 -36.611 -44.308 1.00 140.11 523 ARG B O 1
ATOM 9048 N N . PHE B 1 504 ? -53.025 -38.186 -43.308 1.00 146.47 524 PHE B N 1
ATOM 9049 C CA . PHE B 1 504 ? -51.921 -37.284 -42.964 1.00 144.64 524 PHE B CA 1
ATOM 9050 C C . PHE B 1 504 ? -51.309 -36.653 -44.215 1.00 141.28 524 PHE B C 1
ATOM 9051 O O . PHE B 1 504 ? -50.870 -35.503 -44.193 1.00 137.41 524 PHE B O 1
ATOM 9059 N N . ALA B 1 505 ? -51.289 -37.420 -45.302 1.00 143.09 525 ALA B N 1
ATOM 9060 C CA . ALA B 1 505 ? -50.707 -36.972 -46.563 1.00 139.87 525 ALA B CA 1
ATOM 9061 C C . ALA B 1 505 ? -51.565 -35.920 -47.248 1.00 138.07 525 ALA B C 1
ATOM 9062 O O . ALA B 1 505 ? -51.091 -34.830 -47.563 1.00 132.50 525 ALA B O 1
ATOM 9064 N N . ALA B 1 506 ? -52.833 -36.245 -47.467 1.00 139.42 526 ALA B N 1
ATOM 9065 C CA . ALA B 1 506 ? -53.787 -35.285 -48.012 1.00 135.67 526 ALA B CA 1
ATOM 9066 C C . ALA B 1 506 ? -53.987 -34.097 -47.073 1.00 135.44 526 ALA B C 1
ATOM 9067 O O . ALA B 1 506 ? -54.329 -33.009 -47.496 1.00 131.43 526 ALA B O 1
ATOM 9069 N N . SER B 1 507 ? -53.780 -34.316 -45.785 1.00 137.77 527 SER B N 1
ATOM 9070 C CA . SER B 1 507 ? -53.933 -33.261 -44.781 1.00 134.32 527 SER B CA 1
ATOM 9071 C C . SER B 1 507 ? -52.888 -32.137 -44.882 1.00 130.76 527 SER B C 1
ATOM 9072 O O . SER B 1 507 ? -53.250 -30.966 -45.110 1.00 124.77 527 SER B O 1
ATOM 9075 N N . VAL B 1 508 ? -51.611 -32.504 -44.732 1.00 132.98 528 VAL B N 1
ATOM 9076 C CA . VAL B 1 508 ? -50.492 -31.574 -44.843 1.00 132.49 528 VAL B CA 1
ATOM 9077 C C . VAL B 1 508 ? -50.480 -30.922 -46.231 1.00 131.64 528 VAL B C 1
ATOM 9078 O O . VAL B 1 508 ? -49.993 -29.799 -46.391 1.00 130.07 528 VAL B O 1
ATOM 9082 N N . ALA B 1 509 ? -51.045 -31.632 -47.209 1.00 131.30 529 ALA B N 1
ATOM 9083 C CA . ALA B 1 509 ? -51.184 -31.136 -48.573 1.00 127.77 529 ALA B CA 1
ATOM 9084 C C . ALA B 1 509 ? -52.385 -30.209 -48.704 1.00 126.92 529 ALA B C 1
ATOM 9085 O O . ALA B 1 509 ? -52.378 -29.279 -49.515 1.00 125.08 529 ALA B O 1
ATOM 9087 N N . TYR B 1 510 ? -53.417 -30.469 -47.906 1.00 126.95 530 TYR B N 1
ATOM 9088 C CA . TYR B 1 510 ? -54.595 -29.608 -47.904 1.00 124.77 530 TYR B CA 1
ATOM 9089 C C . TYR B 1 510 ? -54.203 -28.188 -47.516 1.00 117.98 530 TYR B C 1
ATOM 9090 O O . TYR B 1 510 ? -54.461 -27.246 -48.263 1.00 113.50 530 TYR B O 1
ATOM 9092 N N . GLU B 1 511 ? -53.564 -28.043 -46.357 1.00 118.82 531 GLU B N 1
ATOM 9093 C CA . GLU B 1 511 ? -53.172 -26.725 -45.873 1.00 119.95 531 GLU B CA 1
ATOM 9094 C C . GLU B 1 511 ? -52.100 -26.097 -46.745 1.00 113.61 531 GLU B C 1
ATOM 9095 O O . GLU B 1 511 ? -51.995 -24.876 -46.811 1.00 110.69 531 GLU B O 1
ATOM 9101 N N . HIS B 1 512 ? -51.303 -26.930 -47.408 1.00 114.16 532 HIS B N 1
ATOM 9102 C CA . HIS B 1 512 ? -50.289 -26.425 -48.327 1.00 116.48 532 HIS B CA 1
ATOM 9103 C C . HIS B 1 512 ? -50.938 -25.644 -49.464 1.00 114.65 532 HIS B C 1
ATOM 9104 O O . HIS B 1 512 ? -50.517 -24.532 -49.788 1.00 109.24 532 HIS B O 1
ATOM 9111 N N . GLN B 1 513 ? -51.970 -26.230 -50.063 1.00 115.32 533 GLN B N 1
ATOM 9112 C CA . GLN B 1 513 ? -52.685 -25.580 -51.152 1.00 113.01 533 GLN B CA 1
ATOM 9113 C C . GLN B 1 513 ? -53.472 -24.376 -50.640 1.00 110.75 533 GLN B C 1
ATOM 9114 O O . GLN B 1 513 ? -53.598 -23.371 -51.339 1.00 109.41 533 GLN B O 1
ATOM 9116 N N . LYS B 1 514 ? -53.991 -24.479 -49.417 1.00 111.91 534 LYS B N 1
ATOM 9117 C CA . LYS B 1 514 ? -54.767 -23.393 -48.812 1.00 110.08 534 LYS B CA 1
ATOM 9118 C C . LYS B 1 514 ? -53.880 -22.193 -48.485 1.00 102.29 534 LYS B C 1
ATOM 9119 O O . LYS B 1 514 ? -54.270 -21.047 -48.692 1.00 94.26 534 LYS B O 1
ATOM 9122 N N . LEU B 1 515 ? -52.688 -22.462 -47.967 1.00 104.26 535 LEU B N 1
ATOM 9123 C CA . LEU B 1 515 ? -51.723 -21.401 -47.698 1.00 100.01 535 LEU B CA 1
ATOM 9124 C C . LEU B 1 515 ? -51.285 -20.728 -48.995 1.00 94.97 535 LEU B C 1
ATOM 9125 O O . LEU B 1 515 ? -51.216 -19.496 -49.067 1.00 87.57 535 LEU B O 1
ATOM 9130 N N . ALA B 1 516 ? -51.001 -21.537 -50.016 1.00 96.52 536 ALA B N 1
ATOM 9131 C CA . ALA B 1 516 ? -50.681 -21.019 -51.347 1.00 97.51 536 ALA B CA 1
ATOM 9132 C C . ALA B 1 516 ? -51.802 -20.113 -51.859 1.00 100.95 536 ALA B C 1
ATOM 9133 O O . ALA B 1 516 ? -51.546 -19.063 -52.454 1.00 100.46 536 ALA B O 1
ATOM 9135 N N . LYS B 1 517 ? -53.045 -20.520 -51.608 1.00 98.63 537 LYS B N 1
ATOM 9136 C CA . LYS B 1 517 ? -54.201 -19.730 -52.00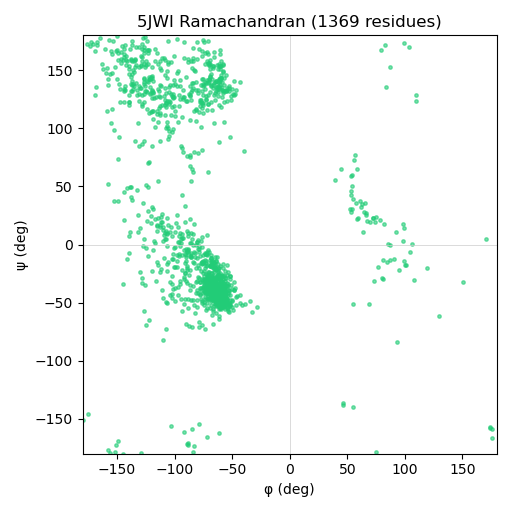1 1.00 93.86 537 LYS B CA 1
ATOM 9137 C C . LYS B 1 517 ? -54.365 -18.491 -51.119 1.00 91.06 537 LYS B C 1
ATOM 9138 O O . LYS B 1 517 ? -54.687 -17.413 -51.614 1.00 92.75 537 LYS B O 1
ATOM 9140 N N . GLU B 1 518 ? -54.127 -18.642 -49.817 1.00 89.57 538 GLU B N 1
ATOM 9141 C CA . GLU B 1 518 ? -54.392 -17.566 -48.860 1.00 91.44 538 GLU B CA 1
ATOM 9142 C C . GLU B 1 518 ? -53.316 -16.468 -48.880 1.00 93.78 538 GLU B C 1
ATOM 9143 O O . GLU B 1 518 ? -53.636 -15.277 -48.915 1.00 92.99 538 GLU B O 1
ATOM 9149 N N . VAL B 1 519 ? -52.044 -16.857 -48.870 1.00 93.43 539 VAL B N 1
ATOM 9150 C CA . VAL B 1 519 ? -50.961 -15.878 -48.869 1.00 90.54 539 VAL B CA 1
ATOM 9151 C C . VAL B 1 519 ? -50.818 -15.209 -50.242 1.00 88.71 539 VAL B C 1
ATOM 9152 O O . VAL B 1 519 ? -50.064 -14.245 -50.405 1.00 87.09 539 VAL B O 1
ATOM 9156 N N . ALA B 1 520 ? -51.560 -15.719 -51.223 1.00 88.90 540 ALA B N 1
ATOM 9157 C CA . ALA B 1 520 ? -51.565 -15.156 -52.569 1.00 83.30 540 ALA B CA 1
ATOM 9158 C C . ALA B 1 520 ? -52.092 -13.727 -52.565 1.00 83.01 540 ALA B C 1
ATOM 9159 O O . ALA B 1 520 ? -51.783 -12.938 -53.462 1.00 80.57 540 ALA B O 1
ATOM 9161 N N . ALA B 1 521 ? -52.888 -13.397 -51.550 1.00 85.04 541 ALA B N 1
ATOM 9162 C CA . ALA B 1 521 ? -53.407 -12.044 -51.389 1.00 83.55 541 ALA B CA 1
ATOM 9163 C C . ALA B 1 521 ? -52.285 -11.076 -51.027 1.00 76.63 541 ALA B C 1
ATOM 9164 O O . ALA B 1 521 ? -52.434 -9.861 -51.166 1.00 75.48 541 ALA B O 1
ATOM 9166 N N . PHE B 1 522 ? -51.167 -11.626 -50.555 1.00 80.41 542 PHE B N 1
ATOM 9167 C CA . PHE B 1 522 ? -49.968 -10.837 -50.255 1.00 75.99 542 PHE B CA 1
ATOM 9168 C C . PHE B 1 522 ? -48.941 -10.936 -51.382 1.00 78.43 542 PHE B C 1
ATOM 9169 O O . PHE B 1 522 ? -48.258 -9.956 -51.702 1.00 78.52 542 PHE B O 1
ATOM 9177 N N . ASP B 1 523 ? -48.826 -12.123 -51.971 1.00 73.99 543 ASP B N 1
ATOM 9178 C CA . ASP B 1 523 ? -47.839 -12.356 -53.017 1.00 71.14 543 ASP B CA 1
ATOM 9179 C C . ASP B 1 523 ? -48.167 -11.557 -54.271 1.00 69.88 543 ASP B C 1
ATOM 9180 O O . ASP B 1 523 ? -47.275 -11.048 -54.938 1.00 68.02 543 ASP B O 1
ATOM 9185 N N . ALA B 1 524 ? -49.453 -11.441 -54.583 1.00 71.07 544 ALA B N 1
ATOM 9186 C CA . ALA B 1 524 ? -49.896 -10.691 -55.760 1.00 70.69 544 ALA B CA 1
ATOM 9187 C C . ALA B 1 524 ? -49.491 -9.202 -55.734 1.00 74.57 544 ALA B C 1
ATOM 9188 O O . ALA B 1 524 ? -48.865 -8.726 -56.687 1.00 68.30 544 ALA B O 1
ATOM 9190 N N . PRO B 1 525 ? -49.844 -8.456 -54.659 1.00 74.76 545 PRO B N 1
ATOM 9191 C CA . PRO B 1 525 ? -49.419 -7.051 -54.659 1.00 70.36 545 PRO B CA 1
ATOM 9192 C C . PRO B 1 525 ? -47.902 -6.926 -54.562 1.00 70.72 545 PRO B C 1
ATOM 9193 O O . PRO B 1 525 ? -47.322 -5.975 -55.093 1.00 67.65 545 PRO B O 1
ATOM 9197 N N . LEU B 1 526 ? -47.269 -7.882 -53.885 1.00 71.49 546 LEU B N 1
ATOM 9198 C CA . LEU B 1 526 ? -45.820 -7.885 -53.777 1.00 63.69 546 LEU B CA 1
ATOM 9199 C C . LEU B 1 526 ? -45.212 -7.899 -55.178 1.00 73.42 546 LEU B C 1
ATOM 9200 O O . LEU B 1 526 ? -44.396 -7.035 -55.512 1.00 65.62 546 LEU B O 1
ATOM 9205 N N . ALA B 1 527 ? -45.648 -8.852 -56.004 1.00 68.24 547 ALA B N 1
ATOM 9206 C CA . ALA B 1 527 ? -45.120 -9.002 -57.361 1.00 66.31 547 ALA B CA 1
ATOM 9207 C C . ALA B 1 527 ? -45.391 -7.771 -58.225 1.00 61.56 547 ALA B C 1
ATOM 9208 O O . ALA B 1 527 ? -44.517 -7.329 -58.975 1.00 62.45 547 ALA B O 1
ATOM 9210 N N . ALA B 1 528 ? -46.601 -7.226 -58.126 1.00 62.23 548 ALA B N 1
ATOM 9211 C CA . ALA B 1 528 ? -46.945 -5.989 -58.828 1.00 61.30 548 ALA B CA 1
ATOM 9212 C C . ALA B 1 528 ? -46.008 -4.842 -58.423 1.00 64.40 548 ALA B C 1
ATOM 9213 O O . ALA B 1 528 ? -45.451 -4.156 -59.278 1.00 60.92 548 ALA B O 1
ATOM 9215 N N . ALA B 1 529 ? -45.832 -4.648 -57.118 1.00 59.35 549 ALA B N 1
ATOM 9216 C CA . ALA B 1 529 ? -44.953 -3.594 -56.602 1.00 71.51 549 ALA B CA 1
ATOM 9217 C C . ALA B 1 529 ? -43.464 -3.832 -56.931 1.00 68.24 549 ALA B C 1
ATOM 9218 O O . ALA B 1 529 ? -42.728 -2.889 -57.247 1.00 54.98 549 ALA B O 1
ATOM 9220 N N . GLN B 1 530 ? -43.018 -5.082 -56.858 1.00 65.88 550 GLN B N 1
ATOM 9221 C CA . GLN B 1 530 ? -41.642 -5.396 -57.229 1.00 56.42 550 GLN B CA 1
ATOM 9222 C C . GLN B 1 530 ? -41.405 -5.026 -58.690 1.00 58.47 550 GLN B C 1
ATOM 9223 O O . GLN B 1 530 ? -40.357 -4.473 -59.042 1.00 55.90 550 GLN B O 1
ATOM 9229 N N . ARG B 1 531 ? -42.382 -5.350 -59.535 1.00 57.93 551 ARG B N 1
ATOM 9230 C CA . ARG B 1 531 ? -42.310 -5.042 -60.957 1.00 61.61 551 ARG B CA 1
ATOM 9231 C C . ARG B 1 531 ? -42.157 -3.549 -61.144 1.00 54.66 551 ARG B C 1
ATOM 9232 O O . ARG B 1 531 ? -41.325 -3.083 -61.927 1.00 56.78 551 ARG B O 1
ATOM 9240 N N . SER B 1 532 ? -42.972 -2.811 -60.405 1.00 54.68 552 SER B N 1
ATOM 9241 C CA . SER B 1 532 ? -42.932 -1.360 -60.433 1.00 58.27 552 SER B CA 1
ATOM 9242 C C . SER B 1 532 ? -41.586 -0.841 -59.970 1.00 58.20 552 SER B C 1
ATOM 9243 O O . SER B 1 532 ? -40.996 0.025 -60.613 1.00 69.70 552 SER B O 1
ATOM 9246 N N . TYR B 1 533 ? -41.100 -1.372 -58.855 1.00 60.87 553 TYR B N 1
ATOM 9247 C CA . TYR B 1 533 ? -39.814 -0.942 -58.312 1.00 51.11 553 TYR B CA 1
ATOM 9248 C C . TYR B 1 533 ? -38.671 -1.233 -59.278 1.00 51.25 553 TYR B C 1
ATOM 9249 O O . TYR B 1 533 ? -37.826 -0.375 -59.534 1.00 49.46 553 TYR B O 1
ATOM 9258 N N . VAL B 1 534 ? -38.641 -2.440 -59.830 1.00 51.56 554 VAL B N 1
ATOM 9259 C CA . VAL B 1 534 ? -37.556 -2.800 -60.736 1.00 51.39 554 VAL B CA 1
ATOM 9260 C C . VAL B 1 534 ? -37.656 -2.012 -62.051 1.00 50.83 554 VAL B C 1
ATOM 9261 O O . VAL B 1 534 ? -36.634 -1.683 -62.660 1.00 50.25 554 VAL B O 1
ATOM 9265 N N . ALA B 1 535 ? -38.877 -1.684 -62.479 1.00 51.16 555 ALA B N 1
ATOM 9266 C CA . ALA B 1 535 ? -39.024 -0.810 -63.641 1.00 57.08 555 ALA B CA 1
ATOM 9267 C C . ALA B 1 535 ? -38.290 0.511 -63.390 1.00 55.87 555 ALA B C 1
ATOM 9268 O O . ALA B 1 535 ? -37.603 1.026 -64.273 1.00 58.50 555 ALA B O 1
ATOM 9270 N N . SER B 1 536 ? -38.416 1.041 -62.177 1.00 48.81 556 SER B N 1
ATOM 9271 C CA . SER B 1 536 ? -37.732 2.281 -61.834 1.00 51.83 556 SER B CA 1
ATOM 9272 C C . SER B 1 536 ? -36.220 2.078 -61.840 1.00 56.55 556 SER B C 1
ATOM 9273 O O . SER B 1 536 ? -35.493 2.926 -62.352 1.00 55.01 556 SER B O 1
ATOM 9276 N N . VAL B 1 537 ? -35.744 0.957 -61.286 1.00 55.43 557 VAL B N 1
ATOM 9277 C CA . VAL B 1 537 ? -34.314 0.659 -61.332 1.00 47.51 557 VAL B CA 1
ATOM 9278 C C . VAL B 1 537 ? -33.872 0.580 -62.793 1.00 47.71 557 VAL B C 1
ATOM 9279 O O . VAL B 1 537 ? -32.756 0.975 -63.142 1.00 47.34 557 VAL B O 1
ATOM 9283 N N . LEU B 1 538 ? -34.756 0.073 -63.646 1.00 48.47 558 LEU B N 1
ATOM 9284 C CA . LEU B 1 538 ? -34.447 -0.068 -65.066 1.00 56.25 558 LEU B CA 1
ATOM 9285 C C . LEU B 1 538 ? -34.387 1.278 -65.782 1.00 61.13 558 LEU B C 1
ATOM 9286 O O . LEU B 1 538 ? -33.537 1.474 -66.643 1.00 56.19 558 LEU B O 1
ATOM 9291 N N . ASP B 1 539 ? -35.300 2.189 -65.450 1.00 63.03 559 ASP B N 1
ATOM 9292 C CA . ASP B 1 539 ? -35.274 3.533 -66.030 1.00 62.74 559 ASP B CA 1
ATOM 9293 C C . ASP B 1 539 ? -34.039 4.284 -65.549 1.00 62.52 559 ASP B C 1
ATOM 9294 O O . ASP B 1 539 ? -33.466 5.087 -66.280 1.00 71.28 559 ASP B O 1
ATOM 9299 N N . MET B 1 540 ? -33.631 4.017 -64.313 1.00 56.82 560 MET B N 1
ATOM 9300 C CA . MET B 1 540 ? -32.473 4.689 -63.734 1.00 51.11 560 MET B CA 1
ATOM 9301 C C . MET B 1 540 ? -31.148 4.161 -64.297 1.00 56.38 560 MET B C 1
ATOM 9302 O O . MET B 1 540 ? -30.308 4.940 -64.736 1.00 59.47 560 MET B O 1
ATOM 9307 N N . LYS B 1 541 ? -30.959 2.842 -64.265 1.00 67.70 561 LYS B N 1
ATOM 9308 C CA . LYS B 1 541 ? -29.749 2.207 -64.796 1.00 59.64 561 LYS B CA 1
ATOM 9309 C C . LYS B 1 541 ? -29.923 1.880 -66.286 1.00 70.23 561 LYS B C 1
ATOM 9310 O O . LYS B 1 541 ? -31.045 1.779 -66.784 1.00 62.74 561 LYS B O 1
ATOM 9316 N N . GLY B 1 542 ? -28.838 1.696 -67.022 1.00 60.42 562 GLY B N 1
ATOM 9317 C CA . GLY B 1 542 ? -29.035 1.272 -68.404 1.00 77.15 562 GLY B CA 1
ATOM 9318 C C . GLY B 1 542 ? -29.522 -0.173 -68.443 1.00 65.55 562 GLY B C 1
ATOM 9319 O O . GLY B 1 542 ? -28.906 -1.005 -67.792 1.00 64.82 562 GLY B O 1
ATOM 9320 N N . GLN B 1 543 ? -30.618 -0.485 -69.150 1.00 61.99 563 GLN B N 1
ATOM 9321 C CA . GLN B 1 543 ? -31.016 -1.894 -69.289 1.00 67.43 563 GLN B CA 1
ATOM 9322 C C . GLN B 1 543 ? -29.851 -2.710 -69.849 1.00 60.91 563 GLN B C 1
ATOM 9323 O O . GLN B 1 543 ? -29.539 -3.749 -69.303 1.00 60.64 563 GLN B O 1
ATOM 9329 N N . PRO B 1 544 ? -29.186 -2.224 -70.919 1.00 68.14 564 PRO B N 1
ATOM 9330 C CA . PRO B 1 544 ? -27.971 -2.941 -71.329 1.00 68.41 564 PRO B CA 1
ATOM 9331 C C . PRO B 1 544 ? -26.905 -3.043 -70.238 1.00 65.88 564 PRO B C 1
ATOM 9332 O O . PRO B 1 544 ? -26.039 -3.906 -70.336 1.00 67.80 564 PRO B O 1
ATOM 9336 N N . ASN B 1 545 ? -26.964 -2.183 -69.225 1.00 61.21 565 ASN B N 1
ATOM 9337 C CA . ASN B 1 545 ? -25.947 -2.162 -68.172 1.00 55.89 565 ASN B CA 1
ATOM 9338 C C . ASN B 1 545 ? -26.373 -2.888 -66.895 1.00 57.79 565 ASN B C 1
ATOM 9339 O O . ASN B 1 545 ? -25.604 -2.983 -65.949 1.00 49.22 565 ASN B O 1
ATOM 9344 N N . LEU B 1 546 ? -27.592 -3.407 -66.864 1.00 59.72 566 LEU B N 1
ATOM 9345 C CA . LEU B 1 546 ? -28.112 -4.017 -65.646 1.00 52.71 566 LEU B CA 1
ATOM 9346 C C . LEU B 1 546 ? -28.375 -5.509 -65.808 1.00 48.69 566 LEU B C 1
ATOM 9347 O O . LEU B 1 546 ? -29.235 -5.910 -66.594 1.00 52.40 566 LEU B O 1
ATOM 9352 N N . ALA B 1 547 ? -27.640 -6.333 -65.073 1.00 50.20 567 ALA B N 1
ATOM 9353 C CA . ALA B 1 547 ? -27.898 -7.766 -65.094 1.00 53.49 567 ALA B CA 1
ATOM 9354 C C . ALA B 1 547 ? -29.157 -8.100 -64.286 1.00 58.75 567 ALA B C 1
ATOM 9355 O O . ALA B 1 547 ? -29.356 -7.577 -63.191 1.00 54.68 567 ALA B O 1
ATOM 9357 N N . PRO B 1 548 ? -30.015 -8.982 -64.825 1.00 53.03 568 PRO B N 1
ATOM 9358 C CA . PRO B 1 548 ? -31.222 -9.333 -64.080 1.00 51.04 568 PRO B CA 1
ATOM 9359 C C . PRO B 1 548 ? -30.939 -10.438 -63.064 1.00 46.95 568 PRO B C 1
ATOM 9360 O O . PRO B 1 548 ? -29.865 -11.048 -63.087 1.00 43.65 568 PRO B O 1
ATOM 9364 N N . ASP B 1 549 ? -31.888 -10.687 -62.171 1.00 49.68 569 ASP B N 1
ATOM 9365 C CA . ASP B 1 549 ? -31.788 -11.822 -61.266 1.00 47.63 569 ASP B CA 1
ATOM 9366 C C . ASP B 1 549 ? -31.664 -13.118 -62.058 1.00 47.47 569 ASP B C 1
ATOM 9367 O O . ASP B 1 549 ? -32.183 -13.226 -63.168 1.00 44.63 569 ASP B O 1
ATOM 9372 N N . ALA B 1 550 ? -30.971 -14.094 -61.485 1.00 46.27 570 ALA B N 1
ATOM 9373 C CA . ALA B 1 550 ? -30.926 -15.431 -62.058 1.00 46.89 570 ALA B CA 1
ATOM 9374 C C . ALA B 1 550 ? -32.326 -16.057 -62.109 1.00 49.43 570 ALA B C 1
ATOM 9375 O O . ALA B 1 550 ? -33.123 -15.882 -61.193 1.00 47.92 570 ALA B O 1
ATOM 9377 N N . ASN B 1 551 ? -32.621 -16.795 -63.171 1.00 50.77 571 ASN B N 1
ATOM 9378 C CA . ASN B 1 551 ? -33.916 -17.462 -63.272 1.00 55.10 571 ASN B CA 1
ATOM 9379 C C . ASN B 1 551 ? -33.812 -18.766 -64.060 1.00 52.56 571 ASN B C 1
ATOM 9380 O O . ASN B 1 551 ? -34.708 -19.102 -64.847 1.00 52.16 571 ASN B O 1
ATOM 9385 N N . LEU B 1 552 ? -32.697 -19.461 -63.857 1.00 51.00 572 LEU B N 1
ATOM 9386 C CA . LEU B 1 552 ? -32.455 -20.770 -64.443 1.00 54.00 572 LEU B CA 1
ATOM 9387 C C . LEU B 1 552 ? -32.418 -20.710 -65.979 1.00 59.81 572 LEU B C 1
ATOM 9388 O O . LEU B 1 552 ? -32.849 -21.646 -66.655 1.00 58.92 572 LEU B O 1
ATOM 9393 N N . THR B 1 553 ? -31.901 -19.603 -66.515 1.00 48.97 573 THR B N 1
ATOM 9394 C CA . THR B 1 553 ? -31.628 -19.476 -67.952 1.00 45.57 573 THR B CA 1
ATOM 9395 C C . THR B 1 553 ? -30.161 -19.110 -68.178 1.00 44.75 573 THR B C 1
ATOM 9396 O O . THR B 1 553 ? -29.459 -18.720 -67.243 1.00 44.04 573 THR B O 1
ATOM 9400 N N . LEU B 1 554 ? -29.710 -19.211 -69.424 1.00 45.61 574 LEU B N 1
ATOM 9401 C CA . LEU B 1 554 ? -28.278 -19.181 -69.727 1.00 50.60 574 LEU B CA 1
ATOM 9402 C C . LEU B 1 554 ? -27.649 -17.794 -69.524 1.00 49.24 574 LEU B C 1
ATOM 9403 O O . LEU B 1 554 ? -28.062 -16.818 -70.138 1.00 44.32 574 LEU B O 1
ATOM 9408 N N . ARG B 1 555 ? -26.650 -17.718 -68.650 1.00 51.73 575 ARG B N 1
ATOM 9409 C CA . ARG B 1 555 ? -25.951 -16.457 -68.384 1.00 52.63 575 ARG B CA 1
ATOM 9410 C C . ARG B 1 555 ? -24.443 -16.636 -68.487 1.00 57.74 575 ARG B C 1
ATOM 9411 O O . ARG B 1 555 ? -23.927 -17.764 -68.416 1.00 47.77 575 ARG B O 1
ATOM 9419 N N . PHE B 1 556 ? -23.738 -15.519 -68.633 1.00 46.83 576 PHE B N 1
ATOM 9420 C CA . PHE B 1 556 ? -22.293 -15.530 -68.473 1.00 43.47 576 PHE B CA 1
ATOM 9421 C C . PHE B 1 556 ? -21.849 -14.596 -67.335 1.00 42.25 576 PHE B C 1
ATOM 9422 O O . PHE B 1 556 ? -22.459 -13.550 -67.076 1.00 48.21 576 PHE B O 1
ATOM 9430 N N . THR B 1 557 ? -20.807 -15.015 -66.632 1.00 42.80 577 THR B N 1
ATOM 9431 C CA . THR B 1 557 ? -20.126 -14.164 -65.676 1.00 43.35 577 THR B CA 1
ATOM 9432 C C . THR B 1 557 ? -18.643 -14.262 -65.971 1.00 48.76 577 THR B C 1
ATOM 9433 O O . THR B 1 557 ? -18.175 -15.274 -66.510 1.00 48.45 577 THR B O 1
ATOM 9437 N N . TYR B 1 558 ? -17.907 -13.208 -65.640 1.00 40.04 578 TYR B N 1
ATOM 9438 C CA . TYR B 1 558 ? -16.467 -13.200 -65.859 1.00 40.71 578 TYR B CA 1
ATOM 9439 C C . TYR B 1 558 ? -15.740 -12.606 -64.664 1.00 48.46 578 TYR B C 1
ATOM 9440 O O . TYR B 1 558 ? -16.327 -11.865 -63.870 1.00 38.61 578 TYR B O 1
ATOM 9449 N N . GLY B 1 559 ? -14.459 -12.951 -64.546 1.00 40.77 579 GLY B N 1
ATOM 9450 C CA . GLY B 1 559 ? -13.640 -12.484 -63.449 1.00 38.97 579 GLY B CA 1
ATOM 9451 C C . GLY B 1 559 ? -12.211 -12.936 -63.640 1.00 37.05 579 GLY B C 1
ATOM 9452 O O . GLY B 1 559 ? -11.710 -13.031 -64.762 1.00 37.22 579 GLY B O 1
ATOM 9453 N N . GLU B 1 560 ? -11.551 -13.227 -62.535 1.00 35.56 580 GLU B N 1
ATOM 9454 C CA . GLU B 1 560 ? -10.158 -13.605 -62.588 1.00 36.44 580 GLU B CA 1
ATOM 9455 C C . GLU B 1 560 ? -9.883 -14.611 -61.507 1.00 34.22 580 GLU B C 1
ATOM 9456 O O . GLU B 1 560 ? -10.608 -14.683 -60.511 1.00 35.79 580 GLU B O 1
ATOM 9462 N N . ILE B 1 561 ? -8.838 -15.398 -61.725 1.00 37.32 581 ILE B N 1
ATOM 9463 C CA . ILE B 1 561 ? -8.423 -16.412 -60.784 1.00 35.24 581 ILE B CA 1
ATOM 9464 C C . ILE B 1 561 ? -7.716 -15.717 -59.628 1.00 33.28 581 ILE B C 1
ATOM 9465 O O . ILE B 1 561 ? -6.743 -14.990 -59.837 1.00 34.33 581 ILE B O 1
ATOM 9470 N N . LYS B 1 562 ? -8.236 -15.913 -58.422 1.00 30.81 582 LYS B N 1
ATOM 9471 C CA . LYS B 1 562 ? -7.839 -15.084 -57.281 1.00 31.23 582 LYS B CA 1
ATOM 9472 C C . LYS B 1 562 ? -8.369 -15.659 -55.977 1.00 32.89 582 LYS B C 1
ATOM 9473 O O . LYS B 1 562 ? -9.572 -15.963 -55.847 1.00 30.89 582 LYS B O 1
ATOM 9479 N N . GLY B 1 563 ? -7.467 -15.826 -55.014 1.00 39.19 583 GLY B N 1
ATOM 9480 C CA . GLY B 1 563 ? -7.870 -16.165 -53.663 1.00 35.26 583 GLY B CA 1
ATOM 9481 C C . GLY B 1 563 ? -8.366 -14.902 -52.972 1.00 38.60 583 GLY B C 1
ATOM 9482 O O . GLY B 1 563 ? -8.803 -13.941 -53.634 1.00 36.99 583 GLY B O 1
ATOM 9483 N N . TYR B 1 564 ? -8.281 -14.893 -51.643 1.00 28.70 584 TYR B N 1
ATOM 9484 C CA . TYR B 1 564 ? -8.804 -13.784 -50.841 1.00 36.46 584 TYR B CA 1
ATOM 9485 C C . TYR B 1 564 ? -8.300 -13.901 -49.413 1.00 39.69 584 TYR B C 1
ATOM 9486 O O . TYR B 1 564 ? -7.650 -14.880 -49.064 1.00 38.02 584 TYR B O 1
ATOM 9495 N N . GLN B 1 565 ? -8.598 -12.887 -48.609 1.00 38.19 585 GLN B N 1
ATOM 9496 C CA . GLN B 1 565 ? -8.255 -12.856 -47.189 1.00 34.83 585 GLN B CA 1
ATOM 9497 C C . GLN B 1 565 ? -9.491 -13.082 -46.308 1.00 38.67 585 GLN B C 1
ATOM 9498 O O . GLN B 1 565 ? -10.285 -12.180 -46.099 1.00 37.90 585 GLN B O 1
ATOM 9504 N N . PRO B 1 566 ? -9.667 -14.315 -45.802 1.00 42.68 586 PRO B N 1
ATOM 9505 C CA . PRO B 1 566 ? -10.913 -14.623 -45.083 1.00 38.32 586 PRO B CA 1
ATOM 9506 C C . PRO B 1 566 ? -11.051 -13.892 -43.741 1.00 39.65 586 PRO B C 1
ATOM 9507 O O . PRO B 1 566 ? -12.173 -13.595 -43.332 1.00 39.37 586 PRO B O 1
ATOM 9511 N N . ARG B 1 567 ? -9.934 -13.584 -43.084 1.00 34.92 587 ARG B N 1
ATOM 9512 C CA . ARG B 1 567 ? -9.971 -13.076 -41.713 1.00 32.68 587 ARG B CA 1
ATOM 9513 C C . ARG B 1 567 ? -8.570 -12.575 -41.337 1.00 37.37 587 ARG B C 1
ATOM 9514 O O . ARG B 1 567 ? -7.596 -12.853 -42.041 1.00 37.56 587 ARG B O 1
ATOM 9522 N N . ASP B 1 568 ? -8.475 -11.832 -40.245 1.00 39.21 588 ASP B N 1
ATOM 9523 C CA . ASP B 1 568 ? -7.203 -11.333 -39.746 1.00 43.90 588 ASP B CA 1
ATOM 9524 C C . ASP B 1 568 ? -6.132 -12.450 -39.728 1.00 41.29 588 ASP B C 1
ATOM 9525 O O . ASP B 1 568 ? -6.410 -13.571 -39.299 1.00 38.04 588 ASP B O 1
ATOM 9530 N N . VAL B 1 569 ? -4.943 -12.120 -40.245 1.00 36.83 589 VAL B N 1
ATOM 9531 C CA . VAL B 1 569 ? -3.719 -12.945 -40.267 1.00 40.97 589 VAL B CA 1
ATOM 9532 C C . VAL B 1 569 ? -3.734 -13.973 -41.392 1.00 42.17 589 VAL B C 1
ATOM 9533 O O . VAL B 1 569 ? -2.703 -14.558 -41.736 1.00 37.24 589 VAL B O 1
ATOM 9537 N N . VAL B 1 570 ? -4.894 -14.180 -42.000 1.00 37.06 590 VAL B N 1
ATOM 9538 C CA . VAL B 1 570 ? -5.040 -15.304 -42.910 1.00 35.40 590 VAL B CA 1
ATOM 9539 C C . VAL B 1 570 ? -5.211 -14.898 -44.378 1.00 41.65 590 VAL B C 1
ATOM 9540 O O . VAL B 1 570 ? -5.971 -13.967 -44.706 1.00 38.48 590 VAL B O 1
ATOM 9544 N N . THR B 1 571 ? -4.496 -15.613 -45.245 1.00 37.77 591 THR B N 1
ATOM 9545 C CA . THR B 1 571 ? -4.616 -15.460 -46.690 1.00 40.49 591 THR B CA 1
ATOM 9546 C C . THR B 1 571 ? -4.891 -16.809 -47.339 1.00 39.77 591 THR B C 1
ATOM 9547 O O . THR B 1 571 ? -4.177 -17.789 -47.079 1.00 33.31 591 THR B O 1
ATOM 9551 N N . TYR B 1 572 ? -5.921 -16.870 -48.181 1.00 32.33 592 TYR B N 1
ATOM 9552 C CA . TYR B 1 572 ? -6.135 -18.061 -49.014 1.00 29.52 592 TYR B CA 1
ATOM 9553 C C . TYR B 1 572 ? -5.627 -17.809 -50.442 1.00 39.16 592 TYR B C 1
ATOM 9554 O O . TYR B 1 572 ? -6.002 -16.808 -51.077 1.00 37.61 592 TYR B O 1
ATOM 9563 N N . GLY B 1 573 ? -4.765 -18.703 -50.931 1.00 36.08 593 GLY B N 1
ATOM 9564 C CA . GLY B 1 573 ? -4.299 -18.663 -52.312 1.00 30.73 593 GLY B CA 1
ATOM 9565 C C . GLY B 1 573 ? -5.401 -19.062 -53.288 1.00 27.54 593 GLY B C 1
ATOM 9566 O O . GLY B 1 573 ? -6.499 -19.436 -52.878 1.00 30.32 593 GLY B O 1
ATOM 9567 N N . ALA B 1 574 ? -5.126 -18.962 -54.587 1.00 31.10 594 ALA B N 1
ATOM 9568 C CA . ALA B 1 574 ? -6.157 -19.238 -55.587 1.00 28.07 594 ALA B CA 1
ATOM 9569 C C . ALA B 1 574 ? -6.165 -20.688 -56.097 1.00 33.58 594 ALA B C 1
ATOM 9570 O O . ALA B 1 574 ? -7.093 -21.067 -56.791 1.00 31.42 594 ALA B O 1
ATOM 9572 N N . LYS B 1 575 ? -5.153 -21.489 -55.743 1.00 31.76 595 LYS B N 1
ATOM 9573 C CA . LYS B 1 575 ? -4.994 -22.843 -56.317 1.00 31.09 595 LYS B CA 1
ATOM 9574 C C . LYS B 1 575 ? -4.732 -23.873 -55.223 1.00 34.18 595 LYS B C 1
ATOM 9575 O O . LYS B 1 575 ? -3.920 -23.633 -54.340 1.00 30.03 595 LYS B O 1
ATOM 9581 N N . SER B 1 576 ? -5.439 -25.000 -55.270 1.00 34.16 596 SER B N 1
ATOM 9582 C CA . SER B 1 576 ? -5.176 -26.098 -54.345 1.00 34.86 596 SER B CA 1
ATOM 9583 C C . SER B 1 576 ? -4.506 -27.269 -55.065 1.00 34.67 596 SER B C 1
ATOM 9584 O O . SER B 1 576 ? -4.607 -27.404 -56.290 1.00 28.75 596 SER B O 1
ATOM 9587 N N . THR B 1 577 ? -3.838 -28.119 -54.291 1.00 31.93 597 THR B N 1
ATOM 9588 C CA . THR B 1 577 ? -3.028 -29.183 -54.851 1.00 26.86 597 THR B CA 1
ATOM 9589 C C . THR B 1 577 ? -3.293 -30.513 -54.164 1.00 30.30 597 THR B C 1
ATOM 9590 O O . THR B 1 577 ? -3.937 -30.565 -53.119 1.00 28.21 597 THR B O 1
ATOM 9594 N N . LEU B 1 578 ? -2.761 -31.582 -54.745 1.00 30.33 598 LEU B N 1
ATOM 9595 C CA . LEU B 1 578 ? -3.019 -32.925 -54.251 1.00 35.45 598 LEU B CA 1
ATOM 9596 C C . LEU B 1 578 ? -2.476 -33.104 -52.827 1.00 30.08 598 LEU B C 1
ATOM 9597 O O . LEU B 1 578 ? -3.016 -33.870 -52.035 1.00 28.89 598 LEU B O 1
ATOM 9602 N N . GLU B 1 579 ? -1.404 -32.388 -52.512 1.00 31.82 599 GLU B N 1
ATOM 9603 C CA . GLU B 1 579 ? -0.865 -32.343 -51.159 1.00 31.31 599 GLU B CA 1
ATOM 9604 C C . GLU B 1 579 ? -1.963 -32.030 -50.128 1.00 35.50 599 GLU B C 1
ATOM 9605 O O . GLU B 1 579 ? -1.974 -32.579 -49.021 1.00 35.23 599 GLU B O 1
ATOM 9611 N N . GLY B 1 580 ? -2.884 -31.147 -50.495 1.00 38.44 600 GLY B N 1
ATOM 9612 C CA . GLY B 1 580 ? -3.990 -30.805 -49.620 1.00 35.10 600 GLY B CA 1
ATOM 9613 C C . GLY B 1 580 ? -4.960 -31.950 -49.374 1.00 31.22 600 GLY B C 1
ATOM 9614 O O . GLY B 1 580 ? -5.558 -32.033 -48.305 1.00 32.07 600 GLY B O 1
ATOM 9615 N N . VAL B 1 581 ? -5.152 -32.813 -50.367 1.00 29.59 601 VAL B N 1
ATOM 9616 C CA . VAL B 1 581 ? -5.920 -34.035 -50.141 1.00 30.55 601 VAL B CA 1
ATOM 9617 C C . VAL B 1 581 ? -5.221 -34.910 -49.096 1.00 32.26 601 VAL B C 1
ATOM 9618 O O . VAL B 1 581 ? -5.851 -35.364 -48.141 1.00 31.83 601 VAL B O 1
ATOM 9622 N N . MET B 1 582 ? -3.918 -35.136 -49.284 1.00 30.90 602 MET B N 1
ATOM 9623 C CA . MET B 1 582 ? -3.149 -36.016 -48.395 1.00 29.26 602 MET B CA 1
ATOM 9624 C C . MET B 1 582 ? -3.059 -35.463 -46.965 1.00 34.51 602 MET B C 1
ATOM 9625 O O . MET B 1 582 ? -3.036 -36.233 -46.003 1.00 32.27 602 MET B O 1
ATOM 9630 N N . GLU B 1 583 ? -3.065 -34.135 -46.822 1.00 34.25 603 GLU B N 1
ATOM 9631 C CA . GLU B 1 583 ? -3.060 -33.512 -45.494 1.00 35.52 603 GLU B CA 1
ATOM 9632 C C . GLU B 1 583 ? -4.366 -33.774 -44.765 1.00 35.85 603 GLU B C 1
ATOM 9633 O O . GLU B 1 583 ? -4.407 -33.785 -43.542 1.00 37.03 603 GLU B O 1
ATOM 9639 N N . LYS B 1 584 ? -5.437 -33.962 -45.526 1.00 35.63 604 LYS B N 1
ATOM 9640 C CA . LYS B 1 584 ? -6.758 -34.163 -44.941 1.00 31.39 604 LYS B CA 1
ATOM 9641 C C . LYS B 1 584 ? -7.102 -35.623 -44.691 1.00 34.09 604 LYS B C 1
ATOM 9642 O O . LYS B 1 584 ? -8.044 -35.919 -43.954 1.00 35.87 604 LYS B O 1
ATOM 9648 N N . GLU B 1 585 ? -6.349 -36.531 -45.312 1.00 29.64 605 GLU B N 1
ATOM 9649 C CA . GLU B 1 585 ? -6.658 -37.954 -45.233 1.00 34.50 605 GLU B CA 1
ATOM 9650 C C . GLU B 1 585 ? -6.894 -38.437 -43.800 1.00 41.28 605 GLU B C 1
ATOM 9651 O O . GLU B 1 585 ? -6.097 -38.179 -42.899 1.00 39.85 605 GLU B O 1
ATOM 9657 N N . ASP B 1 586 ? -8.003 -39.137 -43.614 1.00 34.68 606 ASP B N 1
ATOM 9658 C CA . ASP B 1 586 ? -8.328 -39.745 -42.336 1.00 40.94 606 ASP B CA 1
ATOM 9659 C C . ASP B 1 586 ? -9.215 -40.981 -42.591 1.00 43.75 606 ASP B C 1
ATOM 9660 O O . ASP B 1 586 ? -10.420 -40.867 -42.782 1.00 46.38 606 ASP B O 1
ATOM 9665 N N . PRO B 1 587 ? -8.602 -42.171 -42.599 1.00 45.09 607 PRO B N 1
ATOM 9666 C CA . PRO B 1 587 ? -9.281 -43.449 -42.854 1.00 48.93 607 PRO B CA 1
ATOM 9667 C C . PRO B 1 587 ? -10.517 -43.681 -41.978 1.00 55.41 607 PRO B C 1
ATOM 9668 O O . PRO B 1 587 ? -11.441 -44.381 -42.394 1.00 55.34 607 PRO B O 1
ATOM 9672 N N . ASN B 1 588 ? -10.539 -43.083 -40.791 1.00 58.08 608 ASN B N 1
ATOM 9673 C CA . ASN B 1 588 ? -11.650 -43.266 -39.866 1.00 57.04 608 ASN B CA 1
ATOM 9674 C C . ASN B 1 588 ? -12.797 -42.275 -40.068 1.00 53.81 608 ASN B C 1
ATOM 9675 O O . ASN B 1 588 ? -13.848 -42.393 -39.440 1.00 56.19 608 ASN B O 1
ATOM 9680 N N . ASN B 1 589 ? -12.598 -41.299 -40.945 1.00 46.48 609 ASN B N 1
ATOM 9681 C CA . ASN B 1 589 ? -13.644 -40.332 -41.237 1.00 47.03 609 ASN B CA 1
ATOM 9682 C C . ASN B 1 589 ? -14.057 -40.499 -42.689 1.00 47.18 609 ASN B C 1
ATOM 9683 O O . ASN B 1 589 ? -13.272 -40.198 -43.601 1.00 38.39 609 ASN B O 1
ATOM 9688 N N . TRP B 1 590 ? -15.293 -40.961 -42.883 1.00 48.21 610 TRP B N 1
ATOM 9689 C CA . TRP B 1 590 ? -15.823 -41.341 -44.189 1.00 49.07 610 TRP B CA 1
ATOM 9690 C C . TRP B 1 590 ? -15.518 -40.317 -45.285 1.00 51.27 610 TRP B C 1
ATOM 9691 O O . TRP B 1 590 ? -15.098 -40.684 -46.379 1.00 50.58 610 TRP B O 1
ATOM 9702 N N . GLU B 1 591 ? -15.694 -39.037 -44.981 1.00 48.17 611 GLU B N 1
ATOM 9703 C CA . GLU B 1 591 ? -15.573 -38.004 -46.005 1.00 45.36 611 GLU B CA 1
ATOM 9704 C C . GLU B 1 591 ? -14.127 -37.767 -46.440 1.00 42.68 611 GLU B C 1
ATOM 9705 O O . GLU B 1 591 ? -13.870 -37.208 -47.509 1.00 41.38 611 GLU B O 1
ATOM 9711 N N . TYR B 1 592 ? -13.179 -38.196 -45.620 1.00 36.09 612 TYR B N 1
ATOM 9712 C CA . TYR B 1 592 ? -11.787 -37.874 -45.881 1.00 36.02 612 TYR B CA 1
ATOM 9713 C C . TYR B 1 592 ? -10.967 -39.116 -46.184 1.00 36.47 612 TYR B C 1
ATOM 9714 O O . TYR B 1 592 ? -9.737 -39.099 -46.103 1.00 35.98 612 TYR B O 1
ATOM 9723 N N . VAL B 1 593 ? -11.663 -40.198 -46.502 1.00 37.18 613 VAL B N 1
ATOM 9724 C CA . VAL B 1 593 ? -11.030 -41.393 -47.031 1.00 36.17 613 VAL B CA 1
ATOM 9725 C C . VAL B 1 593 ? -10.371 -41.079 -48.377 1.00 36.19 613 VAL B C 1
ATOM 9726 O O . VAL B 1 593 ? -10.953 -40.404 -49.226 1.00 35.42 613 VAL B O 1
ATOM 9730 N N . VAL B 1 594 ? -9.137 -41.538 -48.550 1.00 35.40 614 VAL B N 1
ATOM 9731 C CA . VAL B 1 594 ? -8.413 -41.336 -49.790 1.00 33.78 614 VAL B CA 1
ATOM 9732 C C . VAL B 1 594 ? -8.212 -42.694 -50.464 1.00 38.80 614 VAL B C 1
ATOM 9733 O O . VAL B 1 594 ? -7.744 -43.648 -49.826 1.00 39.39 614 VAL B O 1
ATOM 9737 N N . ASP B 1 595 ? -8.603 -42.792 -51.733 1.00 36.55 615 ASP B N 1
ATOM 9738 C CA . ASP B 1 595 ? -8.393 -44.025 -52.505 1.00 39.08 615 ASP B CA 1
ATOM 9739 C C . ASP B 1 595 ? -6.923 -44.401 -52.488 1.00 35.93 615 ASP B C 1
ATOM 9740 O O . ASP B 1 595 ? -6.065 -43.556 -52.739 1.00 38.78 615 ASP B O 1
ATOM 9745 N N . PRO B 1 596 ? -6.629 -45.678 -52.204 1.00 36.06 616 PRO B N 1
ATOM 9746 C CA . PRO B 1 596 ? -5.242 -46.168 -52.188 1.00 36.20 616 PRO B CA 1
ATOM 9747 C C . PRO B 1 596 ? -4.529 -45.898 -53.514 1.00 32.01 616 PRO B C 1
ATOM 9748 O O . PRO B 1 596 ? -3.354 -45.589 -53.496 1.00 31.84 616 PRO B O 1
ATOM 9752 N N . LYS B 1 597 ? -5.240 -45.993 -54.640 1.00 36.09 617 LYS B N 1
ATOM 9753 C CA . LYS B 1 597 ? -4.626 -45.709 -55.938 1.00 37.31 617 LYS B CA 1
ATOM 9754 C C . LYS B 1 597 ? -4.240 -44.219 -56.062 1.00 33.94 617 LYS B C 1
ATOM 9755 O O . LYS B 1 597 ? -3.183 -43.885 -56.602 1.00 30.33 617 LYS B O 1
ATOM 9761 N N . LEU B 1 598 ? -5.078 -43.326 -55.546 1.00 34.91 618 LEU B N 1
ATOM 9762 C CA . LEU B 1 598 ? -4.747 -41.902 -55.579 1.00 28.20 618 LEU B CA 1
ATOM 9763 C C . LEU B 1 598 ? -3.521 -41.637 -54.702 1.00 30.05 618 LEU B C 1
ATOM 9764 O O . LEU B 1 598 ? -2.635 -40.873 -55.064 1.00 32.84 618 LEU B O 1
ATOM 9769 N N . LYS B 1 599 ? -3.475 -42.274 -53.542 1.00 32.22 619 LYS B N 1
ATOM 9770 C CA . LYS B 1 599 ? -2.334 -42.080 -52.662 1.00 37.77 619 LYS B CA 1
ATOM 9771 C C . LYS B 1 599 ? -1.049 -42.607 -53.295 1.00 35.57 619 LYS B C 1
ATOM 9772 O O . LYS B 1 599 ? -0.001 -41.977 -53.164 1.00 35.40 619 LYS B O 1
ATOM 9778 N N . ALA B 1 600 ? -1.122 -43.750 -53.986 1.00 34.11 620 ALA B N 1
ATOM 9779 C CA . ALA B 1 600 ? 0.087 -44.294 -54.597 1.00 32.32 620 ALA B CA 1
ATOM 9780 C C . ALA B 1 600 ? 0.556 -43.362 -55.717 1.00 32.42 620 ALA B C 1
ATOM 9781 O O . ALA B 1 600 ? 1.753 -43.180 -55.900 1.00 35.87 620 ALA B O 1
ATOM 9783 N N . LEU B 1 601 ? -0.385 -42.755 -56.440 1.00 30.69 621 LEU B N 1
ATOM 9784 C CA . LEU B 1 601 ? -0.030 -41.779 -57.470 1.00 31.31 621 LEU B CA 1
ATOM 9785 C C . LEU B 1 601 ? 0.703 -40.609 -56.823 1.00 33.23 621 LEU B C 1
ATOM 9786 O O . LEU B 1 601 ? 1.722 -40.158 -57.331 1.00 37.03 621 LEU B O 1
ATOM 9791 N N . TYR B 1 602 ? 0.181 -40.146 -55.690 1.00 31.91 622 TYR B N 1
ATOM 9792 C CA . TYR B 1 602 ? 0.805 -39.070 -54.924 1.00 35.30 622 TYR B CA 1
ATOM 9793 C C . TYR B 1 602 ? 2.218 -39.449 -54.445 1.00 31.30 622 TYR B C 1
ATOM 9794 O O . TYR B 1 602 ? 3.158 -38.676 -54.589 1.00 35.79 622 TYR B O 1
ATOM 9803 N N . GLU B 1 603 ? 2.370 -40.646 -53.895 1.00 37.51 623 GLU B N 1
ATOM 9804 C CA . GLU B 1 603 ? 3.666 -41.069 -53.383 1.00 38.70 623 GLU B CA 1
ATOM 9805 C C . GLU B 1 603 ? 4.688 -41.244 -54.498 1.00 45.22 623 GLU B C 1
ATOM 9806 O O . GLU B 1 603 ? 5.865 -40.985 -54.293 1.00 47.80 623 GLU B O 1
ATOM 9812 N N . ALA B 1 604 ? 4.236 -41.640 -55.685 1.00 45.77 624 ALA B N 1
ATOM 9813 C CA . ALA B 1 604 ? 5.131 -41.821 -56.832 1.00 40.29 624 ALA B CA 1
ATOM 9814 C C . ALA B 1 604 ? 5.365 -40.522 -57.614 1.00 41.00 624 ALA B C 1
ATOM 9815 O O . ALA B 1 604 ? 6.231 -40.463 -58.494 1.00 44.86 624 ALA B O 1
ATOM 9817 N N . LYS B 1 605 ? 4.586 -39.491 -57.297 1.00 39.51 625 LYS B N 1
ATOM 9818 C CA . LYS B 1 605 ? 4.604 -38.222 -58.045 1.00 36.73 625 LYS B CA 1
ATOM 9819 C C . LYS B 1 605 ? 4.354 -38.465 -59.523 1.00 36.18 625 LYS B C 1
ATOM 9820 O O . LYS B 1 605 ? 4.960 -37.832 -60.381 1.00 45.41 625 LYS B O 1
ATOM 9826 N N . ASN B 1 606 ? 3.449 -39.392 -59.810 1.00 42.14 626 ASN B N 1
ATOM 9827 C CA . ASN B 1 606 ? 3.170 -39.828 -61.174 1.00 41.54 626 ASN B CA 1
ATOM 9828 C C . ASN B 1 606 ? 2.079 -38.970 -61.817 1.00 44.31 626 ASN B C 1
ATOM 9829 O O . ASN B 1 606 ? 0.930 -39.396 -61.952 1.00 40.28 626 ASN B O 1
ATOM 9834 N N . TYR B 1 607 ? 2.467 -37.761 -62.218 1.00 39.02 627 TYR B N 1
ATOM 9835 C CA . TYR B 1 607 ? 1.529 -36.713 -62.616 1.00 40.20 627 TYR B CA 1
ATOM 9836 C C . TYR B 1 607 ? 1.606 -36.395 -64.097 1.00 43.38 627 TYR B C 1
ATOM 9837 O O . TYR B 1 607 ? 0.690 -35.796 -64.652 1.00 40.13 627 TYR B O 1
ATOM 9846 N N . GLY B 1 608 ? 2.730 -36.747 -64.714 1.00 42.15 628 GLY B N 1
ATOM 9847 C CA . GLY B 1 608 ? 2.945 -36.471 -66.121 1.00 41.90 628 GLY B CA 1
ATOM 9848 C C . GLY B 1 608 ? 2.775 -35.007 -66.470 1.00 49.95 628 GLY B C 1
ATOM 9849 O O . GLY B 1 608 ? 3.176 -34.113 -65.713 1.00 55.70 628 GLY B O 1
ATOM 9850 N N . ARG B 1 609 ? 2.154 -34.763 -67.616 1.00 45.98 629 ARG B N 1
ATOM 9851 C CA . ARG B 1 609 ? 1.952 -33.407 -68.120 1.00 45.83 629 ARG B CA 1
ATOM 9852 C C . ARG B 1 609 ? 0.903 -32.617 -67.342 1.00 35.37 629 ARG B C 1
ATOM 9853 O O . ARG B 1 609 ? 0.733 -31.418 -67.575 1.00 41.79 629 ARG B O 1
ATOM 9861 N N . TYR B 1 610 ? 0.208 -33.269 -66.407 1.00 38.32 630 TYR B N 1
ATOM 9862 C CA . TYR B 1 610 ? -0.912 -32.637 -65.682 1.00 30.44 630 TYR B CA 1
ATOM 9863 C C . TYR B 1 610 ? -0.476 -31.788 -64.474 1.00 38.70 630 TYR B C 1
ATOM 9864 O O . TYR B 1 610 ? -1.260 -30.999 -63.953 1.00 40.97 630 TYR B O 1
ATOM 9873 N N . ALA B 1 611 ? 0.768 -31.950 -64.034 1.00 40.81 631 ALA B N 1
ATOM 9874 C CA . ALA B 1 611 ? 1.277 -31.214 -62.870 1.00 35.62 631 ALA B CA 1
ATOM 9875 C C . ALA B 1 611 ? 1.441 -29.717 -63.157 1.00 41.82 631 ALA B C 1
ATOM 9876 O O . ALA B 1 611 ? 1.605 -29.310 -64.310 1.00 41.95 631 ALA B O 1
ATOM 9878 N N . ASN B 1 612 ? 1.400 -28.907 -62.105 1.00 37.94 632 ASN B N 1
ATOM 9879 C CA . ASN B 1 612 ? 1.837 -27.517 -62.205 1.00 39.31 632 ASN B CA 1
ATOM 9880 C C . ASN B 1 612 ? 3.306 -27.504 -62.581 1.00 37.56 632 ASN B C 1
ATOM 9881 O O . ASN B 1 612 ? 4.020 -28.467 -62.313 1.00 35.59 632 ASN B O 1
ATOM 9886 N N . SER B 1 613 ? 3.762 -26.414 -63.194 1.00 37.35 633 SER B N 1
ATOM 9887 C CA . SER B 1 613 ? 5.173 -26.273 -63.509 1.00 50.27 633 SER B CA 1
ATOM 9888 C C . SER B 1 613 ? 6.071 -26.424 -62.268 1.00 47.32 633 SER B C 1
ATOM 9889 O O . SER B 1 613 ? 7.201 -26.885 -62.387 1.00 53.65 633 SER B O 1
ATOM 9892 N N . ASP B 1 614 ? 5.572 -26.085 -61.078 1.00 43.07 634 ASP B N 1
ATOM 9893 C CA . ASP B 1 614 ? 6.383 -26.269 -59.867 1.00 43.51 634 ASP B CA 1
ATOM 9894 C C . ASP B 1 614 ? 6.415 -27.733 -59.377 1.00 45.49 634 ASP B C 1
ATOM 9895 O O . ASP B 1 614 ? 7.098 -28.064 -58.406 1.00 42.75 634 ASP B O 1
ATOM 9900 N N . GLY B 1 615 ? 5.703 -28.621 -60.062 1.00 44.10 635 GLY B N 1
ATOM 9901 C CA . GLY B 1 615 ? 5.803 -30.035 -59.745 1.00 44.98 635 GLY B CA 1
ATOM 9902 C C . GLY B 1 615 ? 4.672 -30.550 -58.876 1.00 40.82 635 GLY B C 1
ATOM 9903 O O . GLY B 1 615 ? 4.490 -31.758 -58.739 1.00 35.48 635 GLY B O 1
ATOM 9904 N N . SER B 1 616 ? 3.906 -29.639 -58.282 1.00 36.38 636 SER B N 1
ATOM 9905 C CA . SER B 1 616 ? 2.705 -30.040 -57.556 1.00 33.07 636 SER B CA 1
ATOM 9906 C C . SER B 1 616 ? 1.597 -30.488 -58.527 1.00 29.39 636 SER B C 1
ATOM 9907 O O . SER B 1 616 ? 1.611 -30.133 -59.696 1.00 31.71 636 SER B O 1
ATOM 9910 N N . MET B 1 617 ? 0.653 -31.279 -58.029 1.00 28.40 637 MET B N 1
ATOM 9911 C CA . MET B 1 617 ? -0.483 -31.744 -58.819 1.00 26.69 637 MET B CA 1
ATOM 9912 C C . MET B 1 617 ? -1.696 -30.884 -58.485 1.00 30.77 637 MET B C 1
ATOM 9913 O O . MET B 1 617 ? -2.155 -30.882 -57.339 1.00 32.32 637 MET B O 1
ATOM 9918 N N . PRO B 1 618 ? -2.196 -30.123 -59.470 1.00 28.06 638 PRO B N 1
ATOM 9919 C CA . PRO B 1 618 ? -3.329 -29.211 -59.236 1.00 31.82 638 PRO B CA 1
ATOM 9920 C C . PRO B 1 618 ? -4.630 -29.966 -58.967 1.00 28.99 638 PRO B C 1
ATOM 9921 O O . PRO B 1 618 ? -4.845 -31.035 -59.528 1.00 28.85 638 PRO B O 1
ATOM 9925 N N . VAL B 1 619 ? -5.493 -29.402 -58.132 1.00 30.64 639 VAL B N 1
ATOM 9926 C CA . VAL B 1 619 ? -6.764 -30.033 -57.835 1.00 30.15 639 VAL B CA 1
ATOM 9927 C C . VAL B 1 619 ? -7.932 -29.065 -58.137 1.00 30.94 639 VAL B C 1
ATOM 9928 O O . VAL B 1 619 ? -8.680 -29.305 -59.078 1.00 32.48 639 VAL B O 1
ATOM 9932 N N . ASN B 1 620 ? -8.075 -27.993 -57.349 1.00 26.59 640 ASN B N 1
ATOM 9933 C CA . ASN B 1 620 ? -9.114 -26.977 -57.564 1.00 29.84 640 ASN B CA 1
ATOM 9934 C C . ASN B 1 620 ? -8.500 -25.582 -57.744 1.00 31.72 640 ASN B C 1
ATOM 9935 O O . ASN B 1 620 ? -7.321 -25.381 -57.478 1.00 32.51 640 ASN B O 1
ATOM 9940 N N . PHE B 1 621 ? -9.296 -24.615 -58.205 1.00 28.44 641 PHE B N 1
ATOM 9941 C CA . PHE B 1 621 ? -8.902 -23.222 -58.038 1.00 25.44 641 PHE B CA 1
ATOM 9942 C C . PHE B 1 621 ? -10.156 -22.370 -57.807 1.00 33.64 641 PHE B C 1
ATOM 9943 O O . PHE B 1 621 ? -11.284 -22.878 -57.875 1.00 31.20 641 PHE B O 1
ATOM 9951 N N . CYS B 1 622 ? -9.971 -21.101 -57.450 1.00 32.47 642 CYS B N 1
ATOM 9952 C CA . CYS B 1 622 ? -11.135 -20.248 -57.219 1.00 28.99 642 CYS B CA 1
ATOM 9953 C C . CYS B 1 622 ? -11.030 -18.925 -57.987 1.00 29.11 642 CYS B C 1
ATOM 9954 O O . CYS B 1 622 ? -9.938 -18.473 -58.328 1.00 31.61 642 CYS B O 1
ATOM 9957 N N . ALA B 1 623 ? -12.184 -18.336 -58.288 1.00 33.50 643 ALA B N 1
ATOM 9958 C CA . ALA B 1 623 ? -12.264 -17.173 -59.173 1.00 27.28 643 ALA B CA 1
ATOM 9959 C C . ALA B 1 623 ? -13.318 -16.163 -58.711 1.00 28.25 643 ALA B C 1
ATOM 9960 O O . ALA B 1 623 ? -14.261 -16.499 -57.987 1.00 37.84 643 ALA B O 1
ATOM 9962 N N . THR B 1 624 ? -13.162 -14.924 -59.164 1.00 33.99 644 THR B N 1
ATOM 9963 C CA . THR B 1 624 ? -14.048 -13.842 -58.755 1.00 34.60 644 THR B CA 1
ATOM 9964 C C . THR B 1 624 ? -15.304 -13.746 -59.628 1.00 40.41 644 THR B C 1
ATOM 9965 O O . THR B 1 624 ? -15.935 -12.696 -59.715 1.00 42.24 644 THR B O 1
ATOM 9969 N N . THR B 1 625 ? -15.649 -14.851 -60.282 1.00 34.41 645 THR B N 1
ATOM 9970 C CA . THR B 1 625 ? -16.892 -14.949 -61.029 1.00 35.52 645 THR B CA 1
ATOM 9971 C C . THR B 1 625 ? -18.071 -14.978 -60.067 1.00 35.37 645 THR B C 1
ATOM 9972 O O . THR B 1 625 ? -17.947 -15.415 -58.916 1.00 43.05 645 THR B O 1
ATOM 9976 N N . HIS B 1 626 ? -19.218 -14.543 -60.564 1.00 36.78 646 HIS B N 1
ATOM 9977 C CA . HIS B 1 626 ? -20.455 -14.470 -59.796 1.00 39.00 646 HIS B CA 1
ATOM 9978 C C . HIS B 1 626 ? -21.357 -15.654 -60.146 1.00 37.21 646 HIS B C 1
ATOM 9979 O O . HIS B 1 626 ? -22.049 -15.622 -61.164 1.00 34.02 646 HIS B O 1
ATOM 9986 N N . THR B 1 627 ? -21.361 -16.680 -59.304 1.00 35.05 647 THR B N 1
ATOM 9987 C CA . THR B 1 627 ? -22.206 -17.847 -59.542 1.00 49.67 647 THR B CA 1
ATOM 9988 C C . THR B 1 627 ? -23.239 -18.037 -58.439 1.00 47.05 647 THR B C 1
ATOM 9989 O O . THR B 1 627 ? -23.173 -17.405 -57.386 1.00 35.55 647 THR B O 1
ATOM 9993 N N . THR B 1 628 ? -24.201 -18.913 -58.689 1.00 38.35 648 THR B N 1
ATOM 9994 C CA . THR B 1 628 ? -25.123 -19.317 -57.638 1.00 42.17 648 THR B CA 1
ATOM 9995 C C . THR B 1 628 ? -25.620 -20.728 -57.908 1.00 50.31 648 THR B C 1
ATOM 9996 O O . THR B 1 628 ? -25.199 -21.360 -58.874 1.00 50.99 648 THR B O 1
ATOM 10000 N N . GLY B 1 629 ? -26.500 -21.212 -57.041 1.00 51.15 649 GLY B N 1
ATOM 10001 C CA . GLY B 1 629 ? -27.083 -22.530 -57.198 1.00 45.44 649 GLY B CA 1
ATOM 10002 C C . GLY B 1 629 ? -27.642 -22.687 -58.588 1.00 46.55 649 GLY B C 1
ATOM 10003 O O . GLY B 1 629 ? -28.456 -21.873 -59.018 1.00 41.88 649 GLY B O 1
ATOM 10004 N N . GLY B 1 630 ? -27.189 -23.722 -59.293 1.00 31.51 650 GLY B N 1
ATOM 10005 C CA . GLY B 1 630 ? -27.603 -23.963 -60.668 1.00 34.33 650 GLY B CA 1
ATOM 10006 C C . GLY B 1 630 ? -26.390 -23.909 -61.580 1.00 46.44 650 GLY B C 1
ATOM 10007 O O . GLY B 1 630 ? -26.406 -24.448 -62.698 1.00 50.15 650 GLY B O 1
ATOM 10008 N N . ASN B 1 631 ? -25.325 -23.273 -61.088 1.00 36.61 651 ASN B N 1
ATOM 10009 C CA . ASN B 1 631 ? -24.058 -23.184 -61.818 1.00 39.54 651 ASN B CA 1
ATOM 10010 C C . ASN B 1 631 ? -23.146 -24.398 -61.657 1.00 30.37 651 ASN B C 1
ATOM 10011 O O . ASN B 1 631 ? -22.083 -24.436 -62.272 1.00 42.73 651 ASN B O 1
ATOM 10016 N N . ALA B 1 632 ? -23.506 -25.336 -60.787 1.00 36.23 652 ALA B N 1
ATOM 10017 C CA . ALA B 1 632 ? -22.758 -26.602 -60.705 1.00 39.83 652 ALA B CA 1
ATOM 10018 C C . ALA B 1 632 ? -22.560 -27.141 -62.108 1.00 39.53 652 ALA B C 1
ATOM 10019 O O . ALA B 1 632 ? -23.516 -27.182 -62.883 1.00 39.24 652 ALA B O 1
ATOM 10021 N N . GLY B 1 633 ? -21.319 -27.482 -62.453 1.00 37.99 653 GLY B N 1
ATOM 10022 C CA . GLY B 1 633 ? -21.023 -28.075 -63.751 1.00 40.05 653 GLY B CA 1
ATOM 10023 C C . GLY B 1 633 ? -20.793 -27.087 -64.889 1.00 42.50 653 GLY B C 1
ATOM 10024 O O . GLY B 1 633 ? -20.537 -27.489 -66.022 1.00 36.37 653 GLY B O 1
ATOM 10025 N N . SER B 1 634 ? -20.879 -25.791 -64.601 1.00 37.00 654 SER B N 1
ATOM 10026 C CA . SER B 1 634 ? -20.635 -24.779 -65.632 1.00 38.10 654 SER B CA 1
ATOM 10027 C C . SER B 1 634 ? -19.186 -24.802 -66.106 1.00 37.81 654 SER B C 1
ATOM 10028 O O . SER B 1 634 ? -18.263 -24.943 -65.310 1.00 36.68 654 SER B O 1
ATOM 10031 N N . PRO B 1 635 ? -18.986 -24.659 -67.415 1.00 32.57 655 PRO B N 1
ATOM 10032 C CA . PRO B 1 635 ? -17.629 -24.580 -67.956 1.00 36.95 655 PRO B CA 1
ATOM 10033 C C . PRO B 1 635 ? -16.926 -23.292 -67.543 1.00 49.93 655 PRO B C 1
ATOM 10034 O O . PRO B 1 635 ? -17.542 -22.220 -67.602 1.00 42.05 655 PRO B O 1
ATOM 10038 N N . VAL B 1 636 ? -15.661 -23.407 -67.142 1.00 41.21 656 VAL B N 1
ATOM 10039 C CA . VAL B 1 636 ? -14.809 -22.250 -66.881 1.00 33.23 656 VAL B CA 1
ATOM 10040 C C . VAL B 1 636 ? -13.780 -22.174 -67.999 1.00 37.70 656 VAL B C 1
ATOM 10041 O O . VAL B 1 636 ? -13.014 -23.123 -68.218 1.00 36.77 656 VAL B O 1
ATOM 10045 N N . MET B 1 637 ? -13.773 -21.068 -68.730 1.00 35.79 657 MET B N 1
ATOM 10046 C CA . MET B 1 637 ? -12.932 -20.968 -69.908 1.00 39.80 657 MET B CA 1
ATOM 10047 C C . MET B 1 637 ? -11.883 -19.880 -69.764 1.00 47.31 657 MET B C 1
ATOM 10048 O O . MET B 1 637 ? -12.053 -18.963 -68.961 1.00 45.06 657 MET B O 1
ATOM 10053 N N . ASN B 1 638 ? -10.801 -19.981 -70.535 1.00 48.89 658 ASN B N 1
ATOM 10054 C CA . ASN B 1 638 ? -9.756 -18.968 -70.461 1.00 44.62 658 ASN B CA 1
ATOM 10055 C C . ASN B 1 638 ? -10.027 -17.819 -71.421 1.00 37.96 658 ASN B C 1
ATOM 10056 O O . ASN B 1 638 ? -11.092 -17.756 -72.044 1.00 46.81 658 ASN B O 1
ATOM 10061 N N . ALA B 1 639 ? -9.058 -16.918 -71.547 1.00 43.70 659 ALA B N 1
ATOM 10062 C CA . ALA B 1 639 ? -9.181 -15.758 -72.435 1.00 44.16 659 ALA B CA 1
ATOM 10063 C C . ALA B 1 639 ? -9.441 -16.157 -73.890 1.00 49.38 659 ALA B C 1
ATOM 10064 O O . ALA B 1 639 ? -9.853 -15.325 -74.711 1.00 43.79 659 ALA B O 1
ATOM 10066 N N . ARG B 1 640 ? -9.190 -17.421 -74.225 1.00 51.97 660 ARG B N 1
ATOM 10067 C CA . ARG B 1 640 ? -9.359 -17.857 -75.619 1.00 59.57 660 ARG B CA 1
ATOM 10068 C C . ARG B 1 640 ? -10.575 -18.752 -75.787 1.00 42.92 660 ARG B C 1
ATOM 10069 O O . ARG B 1 640 ? -10.763 -19.341 -76.843 1.00 51.42 660 ARG B O 1
ATOM 10077 N N . GLY B 1 641 ? -11.400 -18.835 -74.748 1.00 44.35 661 GLY B N 1
ATOM 10078 C CA . GLY B 1 641 ? -12.593 -19.663 -74.783 1.00 50.91 661 GLY B CA 1
ATOM 10079 C C . GLY B 1 641 ? -12.307 -21.159 -74.729 1.00 48.46 661 GLY B C 1
ATOM 10080 O O . GLY B 1 641 ? -13.124 -21.970 -75.166 1.00 48.41 661 GLY B O 1
ATOM 10081 N N . GLU B 1 642 ? -11.146 -21.527 -74.196 1.00 48.54 662 GLU B N 1
ATOM 10082 C CA . GLU B 1 642 ? -10.803 -22.939 -73.996 1.00 42.16 662 GLU B CA 1
ATOM 10083 C C . GLU B 1 642 ? -11.079 -23.353 -72.554 1.00 45.15 662 GLU B C 1
ATOM 10084 O O . GLU B 1 642 ? -10.935 -22.547 -71.634 1.00 44.60 662 GLU B O 1
ATOM 10090 N N . LEU B 1 643 ? -11.471 -24.611 -72.356 1.00 43.66 663 LEU B N 1
ATOM 10091 C CA . LEU B 1 643 ? -11.859 -25.088 -71.030 1.00 39.29 663 LEU B CA 1
ATOM 10092 C C . LEU B 1 643 ? -10.663 -25.264 -70.110 1.00 38.54 663 LEU B C 1
ATOM 10093 O O . LEU B 1 643 ? -9.699 -25.943 -70.450 1.00 42.13 663 LEU B O 1
ATOM 10098 N N . ILE B 1 644 ? -10.744 -24.663 -68.929 1.00 33.93 664 ILE B N 1
ATOM 10099 C CA . ILE B 1 644 ? -9.690 -24.771 -67.934 1.00 34.47 664 ILE B CA 1
ATOM 10100 C C . ILE B 1 644 ? -10.222 -25.326 -66.627 1.00 38.12 664 ILE B C 1
ATOM 10101 O O . ILE B 1 644 ? -9.448 -25.651 -65.732 1.00 36.71 664 ILE B O 1
ATOM 10106 N N . GLY B 1 645 ? -11.544 -25.426 -66.512 1.00 35.66 665 GLY B N 1
ATOM 10107 C CA . GLY B 1 645 ? -12.137 -25.929 -65.286 1.00 29.72 665 GLY B CA 1
ATOM 10108 C C . GLY B 1 645 ? -13.636 -26.149 -65.341 1.00 34.23 665 GLY B C 1
ATOM 10109 O O . GLY B 1 645 ? -14.294 -25.818 -66.322 1.00 34.03 665 GLY B O 1
ATOM 10110 N N . LEU B 1 646 ? -14.177 -26.717 -64.272 1.00 34.27 666 LEU B N 1
ATOM 10111 C CA . LEU B 1 646 ? -15.616 -26.864 -64.134 1.00 35.01 666 LEU B CA 1
ATOM 10112 C C . LEU B 1 646 ? -16.034 -26.298 -62.794 1.00 33.62 666 LEU B C 1
ATOM 10113 O O . LEU B 1 646 ? -15.457 -26.639 -61.767 1.00 34.64 666 LEU B O 1
ATOM 10118 N N . ASN B 1 647 ? -17.020 -25.413 -62.795 1.00 38.86 667 ASN B N 1
ATOM 10119 C CA . ASN B 1 647 ? -17.504 -24.851 -61.542 1.00 34.42 667 ASN B CA 1
ATOM 10120 C C . ASN B 1 647 ? -18.279 -25.910 -60.761 1.00 36.90 667 ASN B C 1
ATOM 10121 O O . ASN B 1 647 ? -18.975 -26.710 -61.365 1.00 32.79 667 ASN B O 1
ATOM 10126 N N . PHE B 1 648 ? -18.137 -25.956 -59.436 1.00 31.43 668 PHE B N 1
ATOM 10127 C CA . PHE B 1 648 ? -19.028 -26.818 -58.663 1.00 25.53 668 PHE B CA 1
ATOM 10128 C C . PHE B 1 648 ? -19.539 -26.246 -57.346 1.00 28.22 668 PHE B C 1
ATOM 10129 O O . PHE B 1 648 ? -20.405 -26.860 -56.723 1.00 36.38 668 PHE B O 1
ATOM 10137 N N . ASP B 1 649 ? -19.039 -25.083 -56.927 1.00 30.75 669 ASP B N 1
ATOM 10138 C CA . ASP B 1 649 ? -19.463 -24.512 -55.644 1.00 36.83 669 ASP B CA 1
ATOM 10139 C C . ASP B 1 649 ? -19.067 -23.046 -55.522 1.00 36.74 669 ASP B C 1
ATOM 10140 O O . ASP B 1 649 ? -18.406 -22.491 -56.402 1.00 37.30 669 ASP B O 1
ATOM 10145 N N . ARG B 1 650 ? -19.470 -22.450 -54.400 1.00 31.92 670 ARG B N 1
ATOM 10146 C CA . ARG B 1 650 ? -19.129 -21.085 -54.011 1.00 32.08 670 ARG B CA 1
ATOM 10147 C C . ARG B 1 650 ? -18.770 -21.169 -52.532 1.00 26.86 670 ARG B C 1
ATOM 10148 O O . ARG B 1 650 ? -19.324 -22.016 -51.837 1.00 34.34 670 ARG B O 1
ATOM 10156 N N . ASN B 1 651 ? -17.880 -20.313 -52.030 1.00 37.49 671 ASN B N 1
ATOM 10157 C CA . ASN B 1 651 ? -17.551 -20.368 -50.598 1.00 39.03 671 ASN B CA 1
ATOM 10158 C C . ASN B 1 651 ? -18.682 -19.805 -49.740 1.00 46.60 671 ASN B C 1
ATOM 10159 O O . ASN B 1 651 ? -19.495 -19.014 -50.237 1.00 36.64 671 ASN B O 1
ATOM 10164 N N . TRP B 1 652 ? -18.760 -20.235 -48.470 1.00 45.27 672 TRP B N 1
ATOM 10165 C CA . TRP B 1 652 ? -19.863 -19.814 -47.598 1.00 44.96 672 TRP B CA 1
ATOM 10166 C C . TRP B 1 652 ? -19.852 -18.297 -47.422 1.00 36.55 672 TRP B C 1
ATOM 10167 O O . TRP B 1 652 ? -20.916 -17.699 -47.241 1.00 33.60 672 TRP B O 1
ATOM 10178 N N . GLU B 1 653 ? -18.671 -17.673 -47.502 1.00 30.18 673 GLU B N 1
ATOM 10179 C CA . GLU B 1 653 ? -18.584 -16.210 -47.352 1.00 36.00 673 GLU B CA 1
ATOM 10180 C C . GLU B 1 653 ? -19.292 -15.525 -48.520 1.00 38.45 673 GLU B C 1
ATOM 10181 O O . GLU B 1 653 ? -19.789 -14.404 -48.393 1.00 44.10 673 GLU B O 1
ATOM 10187 N N . GLY B 1 654 ? -19.344 -16.205 -49.659 1.00 34.75 674 GLY B N 1
ATOM 10188 C CA . GLY B 1 654 ? -19.968 -15.631 -50.839 1.00 30.54 674 GLY B CA 1
ATOM 10189 C C . GLY B 1 654 ? -21.435 -15.977 -51.008 1.00 35.25 674 GLY B C 1
ATOM 10190 O O . GLY B 1 654 ? -22.050 -15.620 -52.023 1.00 39.41 674 GLY B O 1
ATOM 10191 N N . VAL B 1 655 ? -22.019 -16.659 -50.027 1.00 40.93 675 VAL B N 1
ATOM 10192 C CA . VAL B 1 655 ? -23.439 -17.022 -50.131 1.00 43.70 675 VAL B CA 1
ATOM 10193 C C . VAL B 1 655 ? -24.315 -15.776 -50.282 1.00 47.30 675 VAL B C 1
ATOM 10194 O O . VAL B 1 655 ? -25.285 -15.762 -51.058 1.00 45.83 675 VAL B O 1
ATOM 10198 N N . GLY B 1 656 ? -23.941 -14.714 -49.570 1.00 34.67 676 GLY B N 1
ATOM 10199 C CA . GLY B 1 656 ? -24.717 -13.479 -49.578 1.00 32.69 676 GLY B CA 1
ATOM 10200 C C . GLY B 1 656 ? -24.717 -12.819 -50.950 1.00 32.10 676 GLY B C 1
ATOM 10201 O O . GLY B 1 656 ? -25.471 -11.881 -51.208 1.00 37.89 676 GLY B O 1
ATOM 10202 N N . GLY B 1 657 ? -23.864 -13.322 -51.832 1.00 34.78 677 GLY B N 1
ATOM 10203 C CA . GLY B 1 657 ? -23.855 -12.905 -53.226 1.00 35.76 677 GLY B CA 1
ATOM 10204 C C . GLY B 1 657 ? -25.186 -13.022 -53.953 1.00 39.41 677 GLY B C 1
ATOM 10205 O O . GLY B 1 657 ? -25.375 -12.399 -54.996 1.00 36.84 677 GLY B O 1
ATOM 10206 N N . ASP B 1 658 ? -26.123 -13.800 -53.417 1.00 45.20 678 ASP B N 1
ATOM 10207 C CA . ASP B 1 658 ? -27.443 -13.894 -54.034 1.00 43.12 678 ASP B CA 1
ATOM 10208 C C . ASP B 1 658 ? -28.218 -12.593 -53.816 1.00 45.33 678 ASP B C 1
ATOM 10209 O O . ASP B 1 658 ? -29.197 -12.310 -54.506 1.00 45.91 678 ASP B O 1
ATOM 10214 N N . ILE B 1 659 ? -27.764 -11.793 -52.861 1.00 37.94 679 ILE B N 1
ATOM 10215 C CA . ILE B 1 659 ? -28.444 -10.538 -52.556 1.00 37.83 679 ILE B CA 1
ATOM 10216 C C . ILE B 1 659 ? -27.575 -9.354 -52.981 1.00 37.61 679 ILE B C 1
ATOM 10217 O O . ILE B 1 659 ? -28.069 -8.359 -53.517 1.00 39.04 679 ILE B O 1
ATOM 10222 N N . GLU B 1 660 ? -26.275 -9.489 -52.768 1.00 37.39 680 GLU B N 1
ATOM 10223 C CA . GLU B 1 660 ? -25.315 -8.479 -53.186 1.00 40.52 680 GLU B CA 1
ATOM 10224 C C . GLU B 1 660 ? -23.977 -9.143 -53.388 1.00 34.83 680 GLU B C 1
ATOM 10225 O O . GLU B 1 660 ? -23.414 -9.699 -52.450 1.00 36.88 680 GLU B O 1
ATOM 10231 N N . TYR B 1 661 ? -23.491 -9.116 -54.623 1.00 40.62 681 TYR B N 1
ATOM 10232 C CA . TYR B 1 661 ? -22.188 -9.680 -54.947 1.00 40.53 681 TYR B CA 1
ATOM 10233 C C . TYR B 1 661 ? -21.135 -9.080 -54.005 1.00 41.21 681 TYR B C 1
ATOM 10234 O O . TYR B 1 661 ? -21.116 -7.871 -53.783 1.00 37.23 681 TYR B O 1
ATOM 10243 N N . LEU B 1 662 ? -20.304 -9.941 -53.423 1.00 42.86 682 LEU B N 1
ATOM 10244 C CA . LEU B 1 662 ? -19.345 -9.530 -52.399 1.00 47.86 682 LEU B CA 1
ATOM 10245 C C . LEU B 1 662 ? -17.911 -9.673 -52.934 1.00 43.33 682 LEU B C 1
ATOM 10246 O O . LEU B 1 662 ? -17.298 -10.725 -52.773 1.00 36.24 682 LEU B O 1
ATOM 10251 N N . PRO B 1 663 ? -17.378 -8.618 -53.579 1.00 36.96 683 PRO B N 1
ATOM 10252 C CA . PRO B 1 663 ? -16.100 -8.765 -54.303 1.00 39.07 683 PRO B CA 1
ATOM 10253 C C . PRO B 1 663 ? -14.897 -9.268 -53.471 1.00 40.94 683 PRO B C 1
ATOM 10254 O O . PRO B 1 663 ? -14.052 -9.995 -53.990 1.00 44.21 683 PRO B O 1
ATOM 10258 N N . ASN B 1 664 ? -14.816 -8.921 -52.198 1.00 38.27 684 ASN B N 1
ATOM 10259 C CA . ASN B 1 664 ? -13.632 -9.302 -51.434 1.00 43.02 684 ASN B CA 1
ATOM 10260 C C . ASN B 1 664 ? -13.703 -10.658 -50.729 1.00 40.80 684 ASN B C 1
ATOM 10261 O O . ASN B 1 664 ? -12.718 -11.103 -50.132 1.00 39.74 684 ASN B O 1
ATOM 10266 N N . TYR B 1 665 ? -14.851 -11.319 -50.809 1.00 34.59 685 TYR B N 1
ATOM 10267 C CA . TYR B 1 665 ? -15.021 -12.615 -50.155 1.00 39.27 685 TYR B CA 1
ATOM 10268 C C . TYR B 1 665 ? -15.550 -13.693 -51.097 1.00 43.05 685 TYR B C 1
ATOM 10269 O O . TYR B 1 665 ? -15.202 -14.865 -50.961 1.00 46.51 685 TYR B O 1
ATOM 10278 N N . GLN B 1 666 ? -16.379 -13.296 -52.052 1.00 40.06 686 GLN B N 1
ATOM 10279 C CA . GLN B 1 666 ? -17.090 -14.276 -52.868 1.00 33.43 686 GLN B CA 1
ATOM 10280 C C . GLN B 1 666 ? -16.201 -14.893 -53.943 1.00 33.13 686 GLN B C 1
ATOM 10281 O O . GLN B 1 666 ? -15.632 -14.189 -54.778 1.00 37.74 686 GLN B O 1
ATOM 10287 N N . ARG B 1 667 ? -16.083 -16.218 -53.918 1.00 35.49 687 ARG B N 1
ATOM 10288 C CA . ARG B 1 667 ? -15.306 -16.916 -54.939 1.00 34.82 687 ARG B CA 1
ATOM 10289 C C . ARG B 1 667 ? -16.049 -18.158 -55.424 1.00 39.75 687 ARG B C 1
ATOM 10290 O O . ARG B 1 667 ? -16.585 -18.920 -54.610 1.00 36.30 687 ARG B O 1
ATOM 10298 N N . SER B 1 668 ? -16.100 -18.348 -56.746 1.00 35.70 688 SER B N 1
ATOM 10299 C CA . SER B 1 668 ? -16.550 -19.618 -57.304 1.00 41.56 688 SER B CA 1
ATOM 10300 C C . SER B 1 668 ? -15.482 -20.667 -57.019 1.00 38.49 688 SER B C 1
ATOM 10301 O O . SER B 1 668 ? -14.289 -20.374 -57.099 1.00 31.68 688 SER B O 1
ATOM 10304 N N . ILE B 1 669 ? -15.913 -21.880 -56.694 1.00 32.69 689 ILE B N 1
ATOM 10305 C CA . ILE B 1 669 ? -14.978 -22.972 -56.419 1.00 34.36 689 ILE B CA 1
ATOM 10306 C C . ILE B 1 669 ? -15.020 -23.937 -57.594 1.00 32.66 689 ILE B C 1
ATOM 10307 O O . ILE B 1 669 ? -16.080 -24.440 -57.978 1.00 38.04 689 ILE B O 1
ATOM 10312 N N . ILE B 1 670 ? -13.849 -24.158 -58.169 1.00 33.93 690 ILE B N 1
ATOM 10313 C CA . ILE B 1 670 ? -13.717 -24.712 -59.507 1.00 36.23 690 ILE B CA 1
ATOM 10314 C C . ILE B 1 670 ? -12.751 -25.909 -59.585 1.00 38.73 690 ILE B C 1
ATOM 10315 O O . ILE B 1 670 ? -11.660 -25.883 -59.031 1.00 35.75 690 ILE B O 1
ATOM 10320 N N . LEU B 1 671 ? -13.176 -26.954 -60.278 1.00 33.15 691 LEU B N 1
ATOM 10321 C CA . LEU B 1 671 ? -12.335 -28.112 -60.535 1.00 29.08 691 LEU B CA 1
ATOM 10322 C C . LEU B 1 671 ? -11.334 -27.826 -61.657 1.00 27.07 691 LEU B C 1
ATOM 10323 O O . LEU B 1 671 ? -11.737 -27.540 -62.778 1.00 29.21 691 LEU B O 1
ATOM 10328 N N . ASP B 1 672 ? -10.040 -27.906 -61.354 1.00 24.14 692 ASP B N 1
ATOM 10329 C CA . ASP B 1 672 ? -8.995 -27.674 -62.349 1.00 23.95 692 ASP B CA 1
ATOM 10330 C C . ASP B 1 672 ? -9.112 -28.774 -63.397 1.00 30.81 692 ASP B C 1
ATOM 10331 O O . ASP B 1 672 ? -9.210 -29.946 -63.041 1.00 31.71 692 ASP B O 1
ATOM 10336 N N . ILE B 1 673 ? -9.133 -28.408 -64.675 1.00 33.58 693 ILE B N 1
ATOM 10337 C CA . ILE B 1 673 ? -9.446 -29.388 -65.713 1.00 32.57 693 ILE B CA 1
ATOM 10338 C C . ILE B 1 673 ? -8.317 -30.413 -65.788 1.00 31.92 693 ILE B C 1
ATOM 10339 O O . ILE B 1 673 ? -8.539 -31.536 -66.188 1.00 33.69 693 ILE B O 1
ATOM 10344 N N . ARG B 1 674 ? -7.121 -30.017 -65.358 1.00 35.10 694 ARG B N 1
ATOM 10345 C CA . ARG B 1 674 ? -5.966 -30.901 -65.343 1.00 36.19 694 ARG B CA 1
ATOM 10346 C C . ARG B 1 674 ? -6.162 -32.041 -64.362 1.00 38.12 694 ARG B C 1
ATOM 10347 O O . ARG B 1 674 ? -5.673 -33.130 -64.611 1.00 34.39 694 ARG B O 1
ATOM 10355 N N . TYR B 1 675 ? -6.869 -31.783 -63.255 1.00 34.81 695 TYR B N 1
ATOM 10356 C CA . TYR B 1 675 ? -7.157 -32.821 -62.261 1.00 33.94 695 TYR B CA 1
ATOM 10357 C C . TYR B 1 675 ? -8.175 -33.790 -62.815 1.00 31.38 695 TYR B C 1
ATOM 10358 O O . TYR B 1 675 ? -8.018 -35.004 -62.668 1.00 30.20 695 TYR B O 1
ATOM 10367 N N . LEU B 1 676 ? -9.212 -33.274 -63.478 1.00 32.60 696 LEU B N 1
ATOM 10368 C CA . LEU B 1 676 ? -10.159 -34.178 -64.159 1.00 32.83 696 LEU B CA 1
ATOM 10369 C C . LEU B 1 676 ? -9.422 -35.105 -65.143 1.00 36.97 696 LEU B C 1
ATOM 10370 O O . LEU B 1 676 ? -9.666 -36.311 -65.158 1.00 31.69 696 LEU B O 1
ATOM 10375 N N . LEU B 1 677 ? -8.537 -34.542 -65.966 1.00 35.29 697 LEU B N 1
ATOM 10376 C CA . LEU B 1 677 ? -7.830 -35.338 -66.983 1.00 40.07 697 LEU B CA 1
ATOM 10377 C C . LEU B 1 677 ? -6.911 -36.359 -66.329 1.00 33.76 697 LEU B C 1
ATOM 10378 O O . LEU B 1 677 ? -6.822 -37.512 -66.759 1.00 40.76 697 LEU B O 1
ATOM 10383 N N . PHE B 1 678 ? -6.215 -35.908 -65.296 1.00 28.79 698 PHE B N 1
ATOM 10384 C CA . PHE B 1 678 ? -5.351 -36.767 -64.496 1.00 32.02 698 PHE B CA 1
ATOM 10385 C C . PHE B 1 678 ? -6.147 -37.965 -63.943 1.00 31.42 698 PHE B C 1
ATOM 10386 O O . PHE B 1 678 ? -5.683 -39.105 -63.999 1.00 32.59 698 PHE B O 1
ATOM 10394 N N . ILE B 1 679 ? -7.360 -37.723 -63.461 1.00 30.44 699 ILE B N 1
ATOM 10395 C CA . ILE B 1 679 ? -8.172 -38.820 -62.928 1.00 36.26 699 ILE B CA 1
ATOM 10396 C C . ILE B 1 679 ? -8.564 -39.807 -64.030 1.00 35.64 699 ILE B C 1
ATOM 10397 O O . ILE B 1 679 ? -8.578 -41.025 -63.808 1.00 39.99 699 ILE B O 1
ATOM 10402 N N . ILE B 1 680 ? -8.887 -39.289 -65.214 1.00 29.08 700 ILE B N 1
ATOM 10403 C CA . ILE B 1 680 ? -9.246 -40.158 -66.334 1.00 32.00 700 ILE B CA 1
ATOM 10404 C C . ILE B 1 680 ? -8.052 -41.003 -66.739 1.00 33.95 700 ILE B C 1
ATOM 10405 O O . ILE B 1 680 ? -8.167 -42.217 -66.964 1.00 37.77 700 ILE B O 1
ATOM 10410 N N . ASP B 1 681 ? -6.897 -40.344 -66.819 1.00 33.00 701 ASP B N 1
ATOM 10411 C CA . ASP B 1 681 ? -5.698 -40.935 -67.406 1.00 39.62 701 ASP B CA 1
ATOM 10412 C C . ASP B 1 681 ? -4.924 -41.765 -66.382 1.00 37.78 701 ASP B C 1
ATOM 10413 O O . ASP B 1 681 ? -4.883 -42.974 -66.477 1.00 41.45 701 ASP B O 1
ATOM 10418 N N . LYS B 1 682 ? -4.293 -41.100 -65.422 1.00 37.18 702 LYS B N 1
ATOM 10419 C CA . LYS B 1 682 ? -3.424 -41.773 -64.454 1.00 36.34 702 LYS B CA 1
ATOM 10420 C C . LYS B 1 682 ? -4.200 -42.655 -63.483 1.00 42.98 702 LYS B C 1
ATOM 10421 O O . LYS B 1 682 ? -3.743 -43.732 -63.115 1.00 36.93 702 LYS B O 1
ATOM 10427 N N . PHE B 1 683 ? -5.370 -42.202 -63.049 1.00 40.58 703 PHE B N 1
ATOM 10428 C CA . PHE B 1 683 ? -6.091 -42.945 -62.026 1.00 41.84 703 PHE B CA 1
ATOM 10429 C C . PHE B 1 683 ? -6.912 -44.090 -62.627 1.00 38.40 703 PHE B C 1
ATOM 10430 O O . PHE B 1 683 ? -6.792 -45.226 -62.196 1.00 38.02 703 PHE B O 1
ATOM 10438 N N . ALA B 1 684 ? -7.730 -43.791 -63.629 1.00 35.69 704 ALA B N 1
ATOM 10439 C CA . ALA B 1 684 ? -8.632 -44.782 -64.198 1.00 38.10 704 ALA B CA 1
ATOM 10440 C C . ALA B 1 684 ? -8.064 -45.512 -65.414 1.00 41.82 704 ALA B C 1
ATOM 10441 O O . ALA B 1 684 ? -8.534 -46.591 -65.748 1.00 42.30 704 ALA B O 1
ATOM 10443 N N . GLY B 1 685 ? -7.082 -44.914 -66.086 1.00 39.10 705 GLY B N 1
ATOM 10444 C CA . GLY B 1 685 ? -6.529 -45.495 -67.301 1.00 40.03 705 GLY B CA 1
ATOM 10445 C C . GLY B 1 685 ? -7.492 -45.561 -68.474 1.00 43.36 705 GLY B C 1
ATOM 10446 O O . GLY B 1 685 ? -7.333 -46.390 -69.383 1.00 38.95 705 GLY B O 1
ATOM 10447 N N . CYS B 1 686 ? -8.490 -44.683 -68.487 1.00 41.65 706 CYS B N 1
ATOM 10448 C CA . CYS B 1 686 ? -9.463 -44.693 -69.578 1.00 47.81 706 CYS B CA 1
ATOM 10449 C C . CYS B 1 686 ? -8.958 -43.848 -70.750 1.00 49.04 706 CYS B C 1
ATOM 10450 O O . CYS B 1 686 ? -9.414 -42.720 -70.951 1.00 42.95 706 CYS B O 1
ATOM 10453 N N . GLN B 1 687 ? -8.018 -44.411 -71.515 1.00 44.34 707 GLN B N 1
ATOM 10454 C CA . GLN B 1 687 ? -7.316 -43.692 -72.583 1.00 45.14 707 GLN B CA 1
ATOM 10455 C C . GLN B 1 687 ? -8.263 -43.221 -73.674 1.00 47.74 707 GLN B C 1
ATOM 10456 O O . GLN B 1 687 ? -8.058 -42.178 -74.282 1.00 50.49 707 GLN B O 1
ATOM 10462 N N . ARG B 1 688 ? -9.282 -44.028 -73.918 1.00 42.43 708 ARG B N 1
ATOM 10463 C CA . ARG B 1 688 ? -10.371 -43.715 -74.834 1.00 51.19 708 ARG B CA 1
ATOM 10464 C C . ARG B 1 688 ? -10.885 -42.266 -74.691 1.00 46.01 708 ARG B C 1
ATOM 10465 O O . ARG B 1 688 ? -11.115 -41.570 -75.681 1.00 46.60 708 ARG B O 1
ATOM 10473 N N . LEU B 1 689 ? -11.051 -41.807 -73.461 1.00 37.38 709 LEU B N 1
ATOM 10474 C CA . LEU B 1 689 ? -11.647 -40.489 -73.241 1.00 45.83 709 LEU B CA 1
ATOM 10475 C C . LEU B 1 689 ? -10.623 -39.366 -73.402 1.00 45.32 709 LEU B C 1
ATOM 10476 O O . LEU B 1 689 ? -10.972 -38.267 -73.820 1.00 42.47 709 LEU B O 1
ATOM 10481 N N . ILE B 1 690 ? -9.365 -39.633 -73.065 1.00 42.97 710 ILE B N 1
ATOM 10482 C CA . ILE B 1 690 ? -8.304 -38.677 -73.341 1.00 45.45 710 ILE B CA 1
ATOM 10483 C C . ILE B 1 690 ? -8.175 -38.464 -74.842 1.00 45.54 710 ILE B C 1
ATOM 10484 O O . ILE B 1 690 ? -8.021 -37.329 -75.311 1.00 51.79 710 ILE B O 1
ATOM 10489 N N . ASP B 1 691 ? -8.257 -39.555 -75.596 1.00 43.13 711 ASP B N 1
ATOM 10490 C CA . ASP B 1 691 ? -8.165 -39.467 -77.040 1.00 44.30 711 ASP B CA 1
ATOM 10491 C C . ASP B 1 691 ? -9.325 -38.650 -77.583 1.00 49.02 711 ASP B C 1
ATOM 10492 O O . ASP B 1 691 ? -9.158 -37.892 -78.528 1.00 54.88 711 ASP B O 1
ATOM 10497 N N . GLU B 1 692 ? -10.503 -38.803 -76.989 1.00 52.15 712 GLU B N 1
ATOM 10498 C CA . GLU B 1 692 ? -11.668 -38.083 -77.486 1.00 54.59 712 GLU B CA 1
ATOM 10499 C C . GLU B 1 692 ? -11.603 -36.599 -77.115 1.00 41.84 712 GLU B C 1
ATOM 10500 O O . GLU B 1 692 ? -11.921 -35.738 -77.921 1.00 44.20 712 GLU B O 1
ATOM 10506 N N . ILE B 1 693 ? -11.194 -36.310 -75.893 1.00 47.56 713 ILE B N 1
ATOM 10507 C CA . ILE B 1 693 ? -11.164 -34.935 -75.418 1.00 52.60 713 ILE B CA 1
ATOM 10508 C C . ILE B 1 693 ? -10.079 -34.130 -76.143 1.00 60.68 713 ILE B C 1
ATOM 10509 O O . ILE B 1 693 ? -10.271 -32.952 -76.433 1.00 63.14 713 ILE B O 1
ATOM 10514 N N . GLN B 1 694 ? -8.963 -34.788 -76.462 1.00 57.62 714 GLN B N 1
ATOM 10515 C CA . GLN B 1 694 ? -7.825 -34.155 -77.140 1.00 54.07 714 GLN B CA 1
ATOM 10516 C C . GLN B 1 694 ? -7.316 -32.911 -76.419 1.00 57.39 714 GLN B C 1
ATOM 10517 O O . GLN B 1 694 ? -7.299 -31.824 -77.007 1.00 62.03 714 GLN B O 1
ATOM 10523 N N . PRO B 1 695 ? -6.885 -33.063 -75.152 1.00 49.80 715 PRO B N 1
ATOM 10524 C CA . PRO B 1 695 ? -6.455 -31.885 -74.390 1.00 49.04 715 PRO B CA 1
ATOM 10525 C C . PRO B 1 695 ? -5.267 -31.207 -75.043 1.00 57.79 715 PRO B C 1
ATOM 10526 O O . PRO B 1 695 ? -4.365 -31.896 -75.528 1.00 52.92 715 PRO B O 1
ATOM 10530 N N . GLN B 1 696 ? -5.258 -29.878 -75.046 1.00 55.04 716 GLN B N 1
ATOM 10531 C CA . GLN B 1 696 ? -4.165 -29.154 -75.668 1.00 54.61 716 GLN B CA 1
ATOM 10532 C C . GLN B 1 696 ? -3.079 -28.837 -74.658 1.00 57.46 716 GLN B C 1
ATOM 10533 O O . GLN B 1 696 ? -3.348 -28.284 -73.594 1.00 62.16 716 GLN B O 1
ATOM 10539 N N . PHE B 1 697 ? -1.853 -29.213 -74.999 1.00 62.64 717 PHE B N 1
ATOM 10540 C CA . PHE B 1 697 ? -0.678 -28.845 -74.223 1.00 65.44 717 PHE B CA 1
ATOM 10541 C C . PHE B 1 697 ? 0.181 -27.876 -75.041 1.00 70.45 717 PHE B C 1
ATOM 10542 O O . PHE B 1 697 ? 1.230 -27.421 -74.587 1.00 73.70 717 PHE B O 1
#

Foldseek 3Di:
DAAFFFDLVLLVVCVVVLVVLPFPDDSCQDPNQPDDHLLQQWKFWQLFAIWGAQFQLFKIKFWQLSCVVVLLVPAAPVRHCQAAKDADQDPVRWAWDAPIKMKGFPHKFWCLVVLVVVVVPDDDDLLCLLQDQVNQQVSVCVVVHVVVCVPPQWGWGWHAWLLNNTIMITIIGMARTKTWHIDHHCCASQFCPQNCAQAPPDFHQTMTMIFGWDAPVLGHDHDDPRIGGRRGPDGFAAAQLADDFSFKKKWKFFFAWFPQLDALLSLVLCLVAQLVLLLVLLVLQLVLQVVVLVVDVRLVSLCVSLNSVSSNSNVLSVLQNVLCVPVVLSVVSNVVLVVLVVVCVVVVHDLQVVLVVLLNVLSVVCNVLRNLLNLLVNLDVSRQLLLLQDAFDVLLVPVCVPPVSVVVRLVSNVVSLCVSVDSSDDLVSNLVDNNLSSLQVSPVVADLVLDQPLSSVLCVVAVGSNRSSVVLLVLACSVDPVSVVVCSVPPDSPCSNPRSSNSVNVRSVVSNVVSVVVSSVSVSSNSVSSSSNSVSVCVVPPDSPHHITRNRDMGMWMFTFAWAAQDPPDTHGFWDFVVVLVVQADCPDVSSHHDPLSVVCVVVLVQPSNDDPVSTHTFKGKTQIHHHRSQRNIFMAGSHRHGQWTFHHKHSSQSSVSHPRDRRRIITMTTGVSVNLSCCPSVVNSVVVCVRSVHDD/DAFFFDLVLLVVCVVVLVVLPFDDDSCQDPPQPADHQLQQWKFWQQFAIWGFQFQQFKIKFWCVSCVVVQVVQADPVRHCQAAKDADQDPVRWAWDAPIKMKGFPHKDWCLVVLVVVLPDDPPNFFAQLADQVNSQVCVCVVPNVVAVVVVQWGWTWGAWLLNNTIMITIIGMARTKTWHIDHHCLQQQFCVQVCQLHPVDFHQTMTMIFGWPAPVQGRDHDDPRTGGRRTSDGFAAAQQDDDFSFKKKWKFFFAWFAQLDALLRLVLCQVAVQVLLQVLLVLLQVLLCVVPVVPDDLLDVVVNSVSSNSNLLSVLQNCCVVPVVLSVVNNVVLVVLVVVCVVVVHDLQVVLVVLLNVLSVVCSVLSNCLSLLCRLDVVQPQLLPQDDDPVCQPPNVVPLCVSPDPRDDLPDCQVSRQLSSVPVSCVSVPPVRAWDCQCVPLPHSRSRRNVLCVLPLSRDPCSVVVVSVDCPPVSRNPRVSVVSNVGSVVVNVVSVVVSSVSSRSNSVSSSSNSVSVCVVDPPSGHHITRRRDMTMWMWTQAWAAPDPPDTRGFWDFVVVLVVQADCVDVSSDDPPLSVVCVVVLVQPSNADPVSTHTWKGKTQTQHHRSQRNIFMAGSHSHGQWGFHHWRSNQSSSSHPGDRRHIITIITGVSNVVSCCPSVVNSVSVCVRSVHHD

Sequence (1374 aa):
MDGGMWLMQQINGQVARMKSLGMQLEAADIYNPNGSSLKDAVVMFDGGCTGVLVSNQGLLLTNHHCGYDQIQKHSSVQHNYLKDGFWSYSLAEELVNPGLEVEIVDEITDVTAAVKKELERIKKPSGLEFLSPRYLSSLAPEIVGKKAASRPGYRRYEIKAFYGGNRYYMFTKKVFRDVRLVAAPPSSIGKFGSDTDNWAWPRHTGDFSIFRLYADKNGNPAEYSKDNVPYRPKRWVKVNAQGVKEGDFALIMGYPGTTYKFFTADEVTEWSEIDNNIRIEMRGILQDVMLREMLADPKINIMYAAKYASSQNGYKRAQGANWAIRRRSLREIKLAQQQEVLAWAKQKGIATTEEAVRAISKAIEGRQDLRMRQRYLLEGILMGIEMSNAPAADSDIADHWDDPARREAGLQSIRKQFEAFFNKDYSPEVEKDQLAIALLTRYAERIPAEKQPISIREGIAEYGSAKAYVEMIFDKSIYASRERFEEFMKNPDRDRLLRDPMSRFAASVAYEHQKLAKEVAAFDAPLAAAQRSYVASVLDMKGQPNLAPDANLTLRFTYGEIKGYQPRDVVTYGAKSTLEGVMEKEDPNNWEYVVDPKLKALYEAKNYGRYANSDGSMPVNFCATTHTTGGNAGSPVMNARGELIGLNFDRNWEGVGGDIEYLPNYQRSIILDIRYLLFIIDKFAGCQRLIDEIQPQFDGGMWLMQQINGQVARMKSLGMQLEAADIYNPNGSSLKDAVVMFDGGCTGVLVSNQGLLLTNHHCGYDQIQKHSSVQHNYLKDGFWSYSLAEELVNPGLEVEIVDEITDVTAAVKKELERIKKPSGLEFLSPRYLSSLAPEIVGKKAASRPGYRYEIKAFYGGNRYYMFTKKVFRDVRLVAAPPSSIGKFGSDTDNWAWPRHTGDFSIFRLYADKNGNPAEYSKDNVPYRPKRWVKVNAQGVKEGDFALIMGYPGTTYKFFTADEVTEWSEIDNNIRIEMRGILQDVMLREMLADPNIMYAAKYASSQNGYKRAQGANWAIRRRSLREIKLAQQQEVLAWAKQKGIATTEEAVRAISKAIEGRQDLRMRQRYLLEGILMGIEMSNAPAADSDLQSIRKQFEAFFNKDYSPEVEKDQLAIALLTRYAERIPAEKQPIEGIAEYGSAKAYVEMIFDKSIYASRERFEEFMKNPDRDRLLRDPMSRFAASVAYEHQKLAKEVAAFDAPLAAAQRSYVASVLDMKGQPNLAPDANLTLRFTYGEIKGYQPRDVVTYGAKSTLEGVMEKEDPNNWEYVVDPKLKALYEAKNYGRYANSDGSMPVNFCATTHTTGGNAGSPVMNARGELIGLNFDRNWEGVGGDIEYLPNYQRSIILDIRYLLFIIDKFAGCQRLIDEIQPQF

Solvent-accessible surface area: 56376 Å² total

Radius of gyration: 37.1 Å; Cα contacts (8 Å, |Δi|>4): 2796; chains: 2; bounding box: 98×75×114 Å

Organism: Porphyromonas endodontalis (strain ATCC 35406 / DSM 24491 / JCM 8526 / CCUG 16442 / BCRC 14492 / NCTC 13058 / HG 370) (NCBI:txid553175)

InterPro domains:
  IPR009003 Peptidase S1, PA clan [SSF50494] (51-708)
  IPR019500 Peptidase S46 [PF10459] (21-714)
  IPR019500 Peptidase S46 [PTHR38469] (8-714)

GO terms:
  GO:0008239 dipeptidyl-peptidase activity (F, IDA)
  GO:0005576 extracellular region (C, IDA)
  GO:0009986 cell surface (C, IDA)
  GO:0043171 peptide catabolic process (P, IDA)